Protein 8WHL (pdb70)

Nearest PDB structures (foldseek):
  8whl-assembly2_C  TM=1.005E+00  e=1.549E-28  Homo sapiens
  8whi-assembly1_A  TM=9.958E-01  e=2.264E-26  Homo sapiens
  8whk-assembly1_A  TM=9.726E-01  e=1.247E-25  Homo sapiens
  8whh-assembly1_A-2  TM=9.678E-01  e=1.247E-25  Homo sapiens
  8whh-assembly1_D  TM=9.729E-01  e=3.503E-25  Homo sapiens

Foldseek 3Di:
DVVVLVVVLLVVLVPAQPPVVVNLVSLVVLLVCLVDPVVVCCVPCVVVLVVSLLVNCPGPDLVSNLSSLVSLLSCCQSVLVVCQVPLLVVLVSLLVQCPDPDCSSNVSSLSSLVSSLVSHQLLVLQVSLLVCLQDPDPPSVVSSLLSNLSSLLPDALVSVVVCCVRNLVSLQVQCPDPDVSSVVSSLSSVLSNCVHNPPVCVVSCPPPDPVSVVVSVVVNVVVVVD/DCVVVVVVLLVQLVPALPPVVSNLVSLVVLLVCLVDPNVVCCVPCVVVLVVSLLVNCPGPDLVSNLSSLQSLLSNCQSPQVVCQVPLLVQLVSLLVQCPDPDVSNNVSSLSSLQSNLVRHDLLVNQVNLLVCLQDPDPPSVLSSLLSNLSSLLVDALVSCVVCVVSRLVSLVVQCPDPDPSSVVSSLSSVLSVCVHNPCVCVVSCPVPDPVSVVVSVVVNVVVVVD/DVVVVVVVVVVVVVVVVVVVVVVVVVVVVVVVVVVVVVVVVVVVVVVVVVVVVVD/DVVVVVVVVVVVVVVVVVVVVVVVVVVVVVVVVVVVVVVVVVVVVVVVVVVVVVD/DVLVVVLLVVLVPAQDDVPVNLVSLVVLLVVLVPVCCVPCVVVLVVSLLVQCPGPDPVSNLSSLVSLLSCCQSVQVVCLVPLLVVLVSLLVQCPPPDPSSVVSSLSSLQSNLVRHQLLVNLVSLLVCLQDPDPPSVLSSLLSNLSSLLVDALVSCVVCCVSNLVSLQVQCPDPDVSSVVSSLSSVLSVCVHNPPVCVVSCPVPDPVSVVVSVVVNVVVVD/DVVVVVVVVVVVVVVVVVVVVVVVVVVVVVVVVVVVVVVVVVVVVVVVVVVD/DPPLVVLVVVLLVQLVPAQDDVVSNLVSLVVLLVCLVVLDVVNCVPCVVVVVVSLLVQCVGPDLVSNLSSLQSLLSCCQSVLVVCAVPLLVVLVSLLVQCPDPDPSSNVSSLSSLVSSLVSYDLLVLQVSLLVCLQDPDPPSVLSSLLSNLSSLLPDALVSNVVCCVRRLVSLVVQCPDPDPSSNVSSLSSVLSNCVHNPCVCVVSCPVPDPVSVVVSVVVNVVVVVD/DVVVVVVVVVVVVVVVVVVVVVVVVVVVVVVVVVVVPVVVVVVVVVVVVVVD

Sequence (1114 aa):
DHSDLVAELLKELSNHNERVEERKIALYELMKLTQEESFSVWDEHFKTILLLLLETLGDKEPTIRALALKVLREILRHQPARFKNYAELTVMKTLEAHKDPHKEVVRSAEEAASVLATSISPEQCIKVLCPIIQTADYPINLAAIKMQTKVIERVSKETLNLLLPEIMPGLIQGYDNSESSVRKACVFCLVAVHAVIGDELKPHLSQLTGSKMKLLNLYIKRAQTGDHSDLVAELLKELSNHNERVEERKIALYELMKLTQEESFSVWDEHFKTILLLLLETLGDKEPTIRALALKVLREILRHQPARFKNYAELTVMKTLEAHKDPHKEVVRSAEEAASVLATSISPEQCIKVLCPIIQTADYPINLAAIKMQTKVIERVSKETLNLLLPEIMPGLIQGYDNSESSVRKACVFCLVAVHAVIGDELKPHLSQLTGSKMKLLNLYIKRAQTGENIESELNSLRADYDNLVLDYEQLRTEKEEMELKLKEKNDLDEFEALERKTKKDQENIESELNSLRADYDNLVLDYEQLRTEKEEMELKLKEKNDLDEFEALERKTKKDQSDLVAELLKELSNHNERVEERKIALYELMKLTQESVWDEHFKTILLLLLETLGDKEPTIRALALKVLREILRHQPARFKNYAELTVMKTLEAHKDPHKEVVRSAEEAASVLATSISPEQCIKVLCPIIQTADYPINLAAIKMQTKVIERVSKETLNLLLPEIMPGLIQGYDNSESSVRKACVFCLVAVHAVIGDELKPHLSQLTGSKMKLLNLYIKRAQTIESELNSLRADYDNLVLDYEQLRTEKEEMELKLKEKNDLDEFEALERKTKKDSLDHSDLVAELLKELSNHNERVEERKIALYELMKLTQEESFSVWDEHFKTILLLLLETLGDKEPTIRALALKVLREILRHQPARFKNYAELTVMKTLEAHKDPHKEVVRSAEEAASVLATSISPEQCIKVLCPIIQTADYPINLAAIKMQTKVIERVSKETLNLLLPEIMPGLIQGYDNSESSVRKACVFCLVAVHAVIGDELKPHLSQLTGSKMKLLNLYIKRAQTGIESELNSLRADYDNLVLDYEQLRTEKEEMELKLKEKNDLDEFEALERKTKKD

Radius of gyration: 40.14 Å; Cα contacts (8 Å, |Δi|>4): 1129; chains: 8; bounding box: 114×118×101 Å

B-factor: mean 120.51, std 37.4, range [40.46, 285.84]

Solvent-accessible surface area: 55572 Å² total; per-residue (Å²): 139,83,52,92,72,2,51,96,8,42,134,23,5,56,56,47,90,54,122,50,109,71,3,46,118,7,0,112,43,5,50,112,8,1,100,92,111,1,111,73,2,2,91,132,40,13,60,64,5,0,25,23,3,5,70,1,20,57,6,161,54,29,62,2,25,3,6,0,1,81,0,0,39,10,1,0,123,68,24,51,97,56,1,152,86,32,3,19,11,0,0,19,28,0,1,42,12,19,100,31,124,76,143,101,2,30,111,5,0,94,72,0,12,73,20,0,1,80,17,4,51,20,81,58,0,0,65,12,0,7,1,3,11,12,22,25,107,71,33,23,10,14,12,0,2,109,6,1,17,117,0,0,103,118,11,56,86,115,39,0,50,127,15,1,61,11,3,10,49,3,0,20,87,6,0,103,41,109,38,20,24,1,36,25,10,0,0,75,0,0,20,12,0,36,81,45,4,28,129,91,2,161,95,60,12,91,117,19,76,43,22,33,56,70,1,0,73,58,12,20,124,100,59,130,99,108,126,72,57,84,83,7,52,98,23,78,133,27,8,52,53,46,69,120,111,34,110,72,0,54,122,5,0,44,63,4,60,114,16,1,78,97,156,4,96,73,3,4,84,131,39,12,56,55,13,1,28,21,2,5,76,1,18,53,5,158,54,36,73,0,22,8,34,0,0,75,0,0,44,15,1,0,118,58,28,41,94,59,1,46,105,30,2,17,12,1,0,23,23,0,2,48,14,23,105,34,122,74,135,86,1,31,119,2,0,86,58,0,9,55,30,0,0,68,23,2,35,32,92,50,0,0,60,8,0,5,1,2,9,16,15,26,110,95,44,31,10,22,14,0,0,87,6,2,18,94,0,0,103,90,17,59,91,115,42,0,45,129,20,0,54,11,2,12,42,3,0,20,92,5,0,102,40,113,74,16,11,1,37,8,4,0,0,78,0,0,21,12,0,32,80,45,6,29,125,78,4,157,96,59,12,98,113,21,72,34,23,37,58,74,1,0,70,68,6,9,125,104,53,122,105,99,188,124,90,109,56,40,25,107,59,32,39,61,71,58,95,91,23,46,59,61,58,109,65,51,102,88,40,10,95,30,38,75,85,42,34,107,96,32,86,60,43,81,66,0,42,45,30,12,69,131,3,124,86,87,125,119,84,79,36,71,46,19,108,65,32,41,60,74,73,62,65,21,49,60,40,57,66,66,24,106,72,27,8,60,30,34,96,117,96,12,136,60,53,55,46,37,66,64,0,61,51,38,35,173,129,12,66,169,100,134,96,117,127,6,47,102,18,37,136,28,4,68,61,45,61,119,106,37,110,77,0,53,124,8,0,114,66,3,45,116,15,2,83,150,129,35,16,109,127,40,13,113,65,4,1,75,21,1,5,97,0,20,55,4,158,49,40,68,0,22,7,9,0,0,79,0,0,60,13,0,0,121,59,36,40,92,86,0,135,124,69,4,103,74,1,0,95,67,0,3,94,11,20,117,30,126,70,107,109,1,33,100,9,0,95,84,0,4,44,24,1,0,72,25,2,57,29,90,60,0,0,94,21,0,9,75,14,11,59,109,27,115,96,49,26,10,22,13,0,1,105,10,1,18,98,0,0,100,83,17,60,91,115,37,0,43,142,9,0,93,77,2,10,62,3,0,25,96,6,2,104,42,113,70,15,15,1,58,20,10,0,0,78,0,0,22,14,0,43,81,50,5,28,123,86,3,161,99,59,15,94,148,21,73,59,51,44,54,84,8,1,80,56,8,18,126,101,70,125,127,130,65,90,98,32,65,62,32,33,52,82,44,81,89,27,56,118,80,73,96,56,33,39,27,27,56,58,35,38,35,123,94,20,145,62,63,73,42,34,72,57,1,55,49,35,25,142,152,12,72,88,133,79,169,81,76,68,74,19,3,53,69,10,39,149,32,5,56,50,56,84,120,113,46,108,68,1,48,120,6,0,117,48,4,44,111,5,0,83,95,99,13,76,74,2,4,105,138,35,13,118,68,5,1,72,26,3,5,95,1,18,52,7,160,59,34,65,0,25,8,11,0,1,82,0,0,39,8,0,0,124,50,25,53,96,73,0,144,119,42,0,101,70,0,0,106,79,0,1,83,13,17,111,31,124,76,138,112,2,26,144,2,0,84,60,0,11,69,22,0,0,85,15,4,54,36,84,52,0,1,109,12,0,9,74,14,8,57,109,27,116,66,34,21,8,19,12,0,1,107,5,1,19,114,0,0,103,112,17,58,89,114,33,0,46,138,10,0,95,74,3,11,63,2,0,17,94,5,1,98,42,106,39,21,20,1,42,31,6,0,0,76,0,0,21,11,0,32,82,46,5,27,113,87,1,154,97,60,13,94,138,17,71,59,46,25,51,101,2,0,76,58,13,19,126,84,63,134,90,100,128,49,94,96,30,106,65,36,104,48,77,42,62,96,32,70,66,49,56,52,52,7,30,85,81,10,108,85,33,71,121,83,38,51,126,36,92,87,51,83,77,0,45,47,30,38,68,139,12,75,85,119

Secondary structure (DSSP, 8-state):
--SHHHHHHHHHHHHT-TTS-HHHHHHHHHHHHHHHHTT-HHHHHHHHHHHHHHHHHHTT-S-HHHHHHHHHHHHHHHHHSGGGGGGGHHHHHHHHHHHTT-SSHHHHHHHHHHHHHHHHHS-HHHHHHHHHHHHHHPPTTHHHHHHHHHHHHHTTS-HHHHHHHHHHHHHHHHHHHT-S-HHHHHHHHHHHHHHHHHHGGGGGGGGGGS-HHHHHHHHHHHHHHHH-/-HHHHHHHHHHHHT-TTS-HHHHHHHHHHHHHHHHTT-HHHHHHHHHHHHHHHHHGGG-S-HHHHHHHHHHHHHHHHHSGGGGGGGHHHHHHHHHHGGG-SSHHHHHHHHHHHHHHHHHS-HHHHHHHHHHHHHHPPTTHHHHHHHHHHHHHTTS-HHHHHHHHHHHHHHHHHHHT-SSHHHHHHHHHHHHHHHHHHGGGGGGGGTTS-HHHHHHHHHHHHHHHH-/-HHHHHHHHHHT-TTS-HHHHHHHHHHHHHHHH---HHHHHHHHHHHHHHHTT-S-HHHHHHHHHHHHHHHHHSGGGGGGGHHHHHHHHHHHTT-S-HHHHHHHHHHHHHHHHHS-HHHHHHHHHHHHHHPPTTHHHHHHHHHHHHHTTS-HHHHHHHHHHHHHHHHHHHT-SSHHHHHHHHHHHHHHHHHHGGGGGGGGGGS-HHHHHHHHHHHHHHH-/--HHHHHHHHHHHTSTTS-HHHHHHHHHHHHHHHHSS-HHHHHHHHHHHHHHHHHHTT-S-HHHHHHHHHHHHHHHHHSGGGGGGGHHHHHHHHHHHTT-S-HHHHHHHHHHHHHHHHHS-HHHHHHHHHHHHHHPPTTHHHHHHHHHHHHHTTS-HHHHHHHHHHHHHHHHHHHT-SSHHHHHHHHHHHHHHHHHHGGGGGGGGTT--HHHHHHHHHHHHHHHH-/-HHHHHHHHHHHHHHHHHHHHHHHHHHHHHHHHHHHHHHHHHHHHHHHHHH-/-HHHHHHHHHHHHHHHHHHHHHHHHHHHHHHHHHHHHHHHHHHHHHHHHHHHHH-/-HHHHHHHHHHHHHHHHHHHHHHHHHHHHHHHHHHHHHHHHHHHHHHHHHH-/-HHHHHHHHHHHHHHHHHHHHHHHHHHHHHHHHHHHHHHHHHHHHHHHHHHHHH-

Structure (mmCIF, N/CA/C/O backbone):
data_8WHL
#
_entry.id   8WHL
#
_cell.length_a   106.221
_cell.length_b   106.221
_cell.length_c   327.051
_cell.angle_alpha   90.00
_cell.angle_beta   90.00
_cell.angle_gamma   120.00
#
_symmetry.space_group_name_H-M   'P 61'
#
loop_
_entity.id
_entity.type
_entity.pdbx_description
1 polymer 'CLIP-associating protein 2'
2 polymer 'Centromere-associated protein E'
3 non-polymer 'ACETATE ION'
4 non-polymer 'MALONIC ACID'
#
loop_
_atom_site.group_PDB
_atom_site.id
_atom_site.type_symbol
_atom_site.label_atom_id
_atom_site.label_alt_id
_atom_site.label_comp_id
_atom_site.label_asym_id
_atom_site.label_entity_id
_atom_site.label_seq_id
_atom_site.pdbx_PDB_ins_code
_atom_site.Cartn_x
_atom_site.Cartn_y
_atom_site.Cartn_z
_atom_site.occupancy
_atom_site.B_iso_or_equiv
_atom_site.auth_seq_id
_atom_site.auth_comp_id
_atom_site.auth_asym_id
_atom_site.auth_atom_id
_atom_site.pdbx_PDB_model_num
ATOM 1 N N . ASP A 1 9 ? -5.285 -14.348 5.996 1.00 189.42 1253 ASP B N 1
ATOM 2 C CA . ASP A 1 9 ? -6.481 -15.173 6.111 1.00 186.65 1253 ASP B CA 1
ATOM 3 C C . ASP A 1 9 ? -7.191 -15.272 4.764 1.00 188.32 1253 ASP B C 1
ATOM 4 O O . ASP A 1 9 ? -8.016 -14.425 4.421 1.00 184.09 1253 ASP B O 1
ATOM 9 N N . HIS A 1 10 ? -6.859 -16.317 4.003 1.00 190.26 1254 HIS B N 1
ATOM 10 C CA . HIS A 1 10 ? -7.521 -16.540 2.723 1.00 195.70 1254 HIS B CA 1
ATOM 11 C C . HIS A 1 10 ? -8.989 -16.903 2.902 1.00 185.25 1254 HIS B C 1
ATOM 12 O O . HIS A 1 10 ? -9.808 -16.614 2.023 1.00 180.82 1254 HIS B O 1
ATOM 19 N N . SER A 1 11 ? -9.338 -17.521 4.033 1.00 184.72 1255 SER B N 1
ATOM 20 C CA . SER A 1 11 ? -10.664 -18.111 4.193 1.00 182.85 1255 SER B CA 1
ATOM 21 C C . SER A 1 11 ? -11.760 -17.052 4.225 1.00 171.79 1255 SER B C 1
ATOM 22 O O . SER A 1 11 ? -12.856 -17.274 3.698 1.00 162.61 1255 SER B O 1
ATOM 25 N N . ASP A 1 12 ? -11.492 -15.899 4.845 1.00 179.42 1256 ASP B N 1
ATOM 26 C CA . ASP A 1 12 ? -12.507 -14.851 4.912 1.00 182.76 1256 ASP B CA 1
ATOM 27 C C . ASP A 1 12 ? -12.853 -14.325 3.525 1.00 173.72 1256 ASP B C 1
ATOM 28 O O . ASP A 1 12 ? -14.020 -14.026 3.241 1.00 164.58 1256 ASP B O 1
ATOM 33 N N . LEU A 1 13 ? -11.853 -14.190 2.651 1.00 176.05 1257 LEU B N 1
ATOM 34 C CA . LEU A 1 13 ? -12.127 -13.787 1.275 1.00 168.89 1257 LEU B CA 1
ATOM 35 C C . LEU A 1 13 ? -12.950 -14.846 0.551 1.00 159.89 1257 LEU B C 1
ATOM 36 O O . LEU A 1 13 ? -13.858 -14.517 -0.222 1.00 153.28 1257 LEU B O 1
ATOM 41 N N . VAL A 1 14 ? -12.637 -16.125 0.783 1.00 154.85 1258 VAL B N 1
ATOM 42 C CA . VAL A 1 14 ? -13.368 -17.212 0.137 1.00 151.98 1258 VAL B CA 1
ATOM 43 C C . VAL A 1 14 ? -14.839 -17.167 0.526 1.00 143.30 1258 VAL B C 1
ATOM 44 O O . VAL A 1 14 ? -15.724 -17.410 -0.304 1.00 133.99 1258 VAL B O 1
ATOM 48 N N . ALA A 1 15 ? -15.123 -16.862 1.796 1.00 155.48 1259 ALA B N 1
ATOM 49 C CA . ALA A 1 15 ? -16.508 -16.761 2.244 1.00 134.14 1259 ALA B CA 1
ATOM 50 C C . ALA A 1 15 ? -17.268 -15.724 1.429 1.00 134.27 1259 ALA B C 1
ATOM 51 O O . ALA A 1 15 ? -18.436 -15.931 1.079 1.00 124.43 1259 ALA B O 1
ATOM 53 N N . GLU A 1 16 ? -16.619 -14.599 1.117 1.00 133.95 1260 GLU B N 1
ATOM 54 C CA . GLU A 1 16 ? -17.237 -13.606 0.247 1.00 131.63 1260 GLU B CA 1
ATOM 55 C C . GLU A 1 16 ? -17.426 -14.154 -1.162 1.00 133.47 1260 GLU B C 1
ATOM 56 O O . GLU A 1 16 ? -18.452 -13.896 -1.802 1.00 126.39 1260 GLU B O 1
ATOM 62 N N . LEU A 1 17 ? -16.447 -14.914 -1.661 1.00 138.68 1261 LEU B N 1
ATOM 63 C CA . LEU A 1 17 ? -16.586 -15.536 -2.974 1.00 129.86 1261 LEU B CA 1
ATOM 64 C C . LEU A 1 17 ? -17.692 -16.583 -2.982 1.00 127.54 1261 LEU B C 1
ATOM 65 O O . LEU A 1 17 ? -18.502 -16.631 -3.915 1.00 122.94 1261 LEU B O 1
ATOM 70 N N . LEU A 1 18 ? -17.744 -17.430 -1.951 1.00 132.70 1262 LEU B N 1
ATOM 71 C CA . LEU A 1 18 ? -18.808 -18.425 -1.865 1.00 121.90 1262 LEU B CA 1
ATOM 72 C C . LEU A 1 18 ? -20.173 -17.778 -1.670 1.00 124.54 1262 LEU B C 1
ATOM 73 O O . LEU A 1 18 ? -21.185 -18.326 -2.122 1.00 121.10 1262 LEU B O 1
ATOM 78 N N . LYS A 1 19 ? -20.225 -16.622 -1.004 1.00 125.51 1263 LYS B N 1
ATOM 79 C CA . LYS A 1 19 ? -21.499 -15.937 -0.819 1.00 115.79 1263 LYS B CA 1
ATOM 80 C C . LYS A 1 19 ? -21.990 -15.324 -2.123 1.00 128.01 1263 LYS B C 1
ATOM 81 O O . LYS A 1 19 ? -23.176 -15.428 -2.458 1.00 136.71 1263 LYS B O 1
ATOM 87 N N . GLU A 1 20 ? -21.091 -14.685 -2.874 1.00 124.26 1264 GLU B N 1
ATOM 88 C CA . GLU A 1 20 ? -21.488 -14.036 -4.119 1.00 131.33 1264 GLU B CA 1
ATOM 89 C C . GLU A 1 20 ? -21.808 -15.060 -5.202 1.00 123.70 1264 GLU B C 1
ATOM 90 O O . GLU A 1 20 ? -22.834 -14.956 -5.884 1.00 128.74 1264 GLU B O 1
ATOM 96 N N . LEU A 1 21 ? -20.941 -16.059 -5.375 1.00 129.06 1265 LEU B N 1
ATOM 97 C CA . LEU A 1 21 ? -21.111 -17.012 -6.465 1.00 130.43 1265 LEU B CA 1
ATOM 98 C C . LEU A 1 21 ? -22.287 -17.957 -6.263 1.00 132.20 1265 LEU B C 1
ATOM 99 O O . LEU A 1 21 ? -22.663 -18.656 -7.211 1.00 128.42 1265 LEU B O 1
ATOM 104 N N . SER A 1 22 ? -22.868 -18.007 -5.064 1.00 126.34 1266 SER B N 1
ATOM 105 C CA . SER A 1 22 ? -24.101 -18.755 -4.856 1.00 132.00 1266 SER B CA 1
ATOM 106 C C . SER A 1 22 ? -25.332 -18.017 -5.370 1.00 128.86 1266 SER B C 1
ATOM 107 O O . SER A 1 22 ? -26.421 -18.602 -5.389 1.00 123.10 1266 SER B O 1
ATOM 110 N N . ASN A 1 23 ? -25.186 -16.757 -5.784 1.00 147.69 1267 ASN B N 1
ATOM 111 C CA . ASN A 1 23 ? -26.293 -15.967 -6.327 1.00 144.80 1267 ASN B CA 1
ATOM 112 C C . ASN A 1 23 ? -26.391 -16.211 -7.830 1.00 140.54 1267 ASN B C 1
ATOM 113 O O . ASN A 1 23 ? -25.926 -15.427 -8.658 1.00 148.66 1267 ASN B O 1
ATOM 118 N N . HIS A 1 24 ? -27.013 -17.331 -8.182 1.00 122.62 1268 HIS B N 1
ATOM 119 C CA . HIS A 1 24 ? -27.132 -17.725 -9.578 1.00 128.39 1268 HIS B CA 1
ATOM 120 C C . HIS A 1 24 ? -28.238 -16.936 -10.267 1.00 142.01 1268 HIS B C 1
ATOM 121 O O . HIS A 1 24 ? -29.301 -16.694 -9.689 1.00 152.67 1268 HIS B O 1
ATOM 128 N N . ASN A 1 25 ? -27.964 -16.515 -11.504 1.00 144.06 1269 ASN B N 1
ATOM 129 C CA . ASN A 1 25 ? -28.851 -15.753 -12.382 1.00 141.39 1269 ASN B CA 1
ATOM 130 C C . ASN A 1 25 ? -29.054 -14.308 -11.940 1.00 153.51 1269 ASN B C 1
ATOM 131 O O . ASN A 1 25 ? -29.783 -13.571 -12.615 1.00 141.24 1269 ASN B O 1
ATOM 136 N N . GLU A 1 26 ? -28.444 -13.873 -10.840 1.00 180.33 1270 GLU B N 1
ATOM 137 C CA . GLU A 1 26 ? -28.554 -12.495 -10.389 1.00 183.04 1270 GLU B CA 1
ATOM 138 C C . GLU A 1 26 ? -27.170 -11.971 -10.036 1.00 181.11 1270 GLU B C 1
ATOM 139 O O . GLU A 1 26 ? -26.237 -12.741 -9.791 1.00 179.88 1270 GLU B O 1
ATOM 141 N N . ARG A 1 27 ? -27.049 -10.641 -10.012 1.00 182.94 1271 ARG B N 1
ATOM 142 C CA . ARG A 1 27 ? -25.787 -9.956 -9.733 1.00 178.43 1271 ARG B CA 1
ATOM 143 C C . ARG A 1 27 ? -24.702 -10.432 -10.704 1.00 175.61 1271 ARG B C 1
ATOM 144 O O . ARG A 1 27 ? -23.731 -11.099 -10.337 1.00 173.57 1271 ARG B O 1
ATOM 152 N N . VAL A 1 28 ? -24.905 -10.068 -11.971 1.00 158.08 1272 VAL B N 1
ATOM 153 C CA . VAL A 1 28 ? -24.057 -10.585 -13.040 1.00 148.61 1272 VAL B CA 1
ATOM 154 C C . VAL A 1 28 ? -22.655 -10.002 -12.938 1.00 138.00 1272 VAL B C 1
ATOM 155 O O . VAL A 1 28 ? -21.657 -10.730 -12.997 1.00 142.65 1272 VAL B O 1
ATOM 159 N N . GLU A 1 29 ? -22.556 -8.683 -12.774 1.00 130.49 1273 GLU B N 1
ATOM 160 C CA . GLU A 1 29 ? -21.243 -8.048 -12.752 1.00 139.25 1273 GLU B CA 1
ATOM 161 C C . GLU A 1 29 ? -20.516 -8.340 -11.446 1.00 142.45 1273 GLU B C 1
ATOM 162 O O . GLU A 1 29 ? -19.289 -8.496 -11.433 1.00 135.20 1273 GLU B O 1
ATOM 168 N N . GLU A 1 30 ? -21.254 -8.422 -10.336 1.00 152.68 1274 GLU B N 1
ATOM 169 C CA . GLU A 1 30 ? -20.625 -8.749 -9.062 1.00 148.47 1274 GLU B CA 1
ATOM 170 C C . GLU A 1 30 ? -20.110 -10.182 -9.037 1.00 151.08 1274 GLU B C 1
ATOM 171 O O . GLU A 1 30 ? -19.089 -10.454 -8.394 1.00 157.09 1274 GLU B O 1
ATOM 177 N N . ARG A 1 31 ? -20.786 -11.113 -9.719 1.00 144.62 1275 ARG B N 1
ATOM 178 C CA . ARG A 1 31 ? -20.254 -12.471 -9.764 1.00 138.75 1275 ARG B CA 1
ATOM 179 C C . ARG A 1 31 ? -19.108 -12.595 -10.756 1.00 127.23 1275 ARG B C 1
ATOM 180 O O . ARG A 1 31 ? -18.224 -13.439 -10.568 1.00 119.33 1275 ARG B O 1
ATOM 188 N N . LYS A 1 32 ? -19.110 -11.784 -11.817 1.00 118.66 1276 LYS B N 1
ATOM 189 C CA . LYS A 1 32 ? -17.976 -11.779 -12.734 1.00 122.73 1276 LYS B CA 1
ATOM 190 C C . LYS A 1 32 ? -16.704 -11.350 -12.015 1.00 128.35 1276 LYS B C 1
ATOM 191 O O . LYS A 1 32 ? -15.625 -11.903 -12.260 1.00 126.69 1276 LYS B O 1
ATOM 197 N N . ILE A 1 33 ? -16.812 -10.359 -11.127 1.00 123.30 1277 ILE B N 1
ATOM 198 C CA . ILE A 1 33 ? -15.673 -9.973 -10.300 1.00 122.81 1277 ILE B CA 1
ATOM 199 C C . ILE A 1 33 ? -15.285 -11.119 -9.372 1.00 129.10 1277 ILE B C 1
ATOM 200 O O . ILE A 1 33 ? -14.102 -11.438 -9.208 1.00 138.45 1277 ILE B O 1
ATOM 205 N N . ALA A 1 34 ? -16.283 -11.749 -8.744 1.00 134.99 1278 ALA B N 1
ATOM 206 C CA . ALA A 1 34 ? -16.011 -12.851 -7.826 1.00 124.54 1278 ALA B CA 1
ATOM 207 C C . ALA A 1 34 ? -15.352 -14.024 -8.542 1.00 127.86 1278 ALA B C 1
ATOM 208 O O . ALA A 1 34 ? -14.426 -14.645 -8.006 1.00 129.91 1278 ALA B O 1
ATOM 210 N N . LEU A 1 35 ? -15.821 -14.350 -9.751 1.00 128.77 1279 LEU B N 1
ATOM 211 C CA . LEU A 1 35 ? -15.215 -15.449 -10.499 1.00 127.72 1279 LEU B CA 1
ATOM 212 C C . LEU A 1 35 ? -13.788 -15.108 -10.906 1.00 135.41 1279 LEU B C 1
ATOM 213 O O . LEU A 1 35 ? -12.898 -15.964 -10.853 1.00 141.96 1279 LEU B O 1
ATOM 218 N N . TYR A 1 36 ? -13.556 -13.860 -11.321 1.00 129.74 1280 TYR B N 1
ATOM 219 C CA . TYR A 1 36 ? -12.203 -13.421 -11.645 1.00 127.64 1280 TYR B CA 1
ATOM 220 C C . TYR A 1 36 ? -11.310 -13.432 -10.411 1.00 119.23 1280 TYR B C 1
ATOM 221 O O . TYR A 1 36 ? -10.114 -13.735 -10.503 1.00 116.35 1280 TYR B O 1
ATOM 230 N N . GLU A 1 37 ? -11.873 -13.103 -9.246 1.00 154.69 1281 GLU B N 1
ATOM 231 C CA . GLU A 1 37 ? -11.104 -13.167 -8.007 1.00 154.57 1281 GLU B CA 1
ATOM 232 C C . GLU A 1 37 ? -10.692 -14.599 -7.694 1.00 154.43 1281 GLU B C 1
ATOM 233 O O . GLU A 1 37 ? -9.563 -14.847 -7.254 1.00 155.41 1281 GLU B O 1
ATOM 239 N N . LEU A 1 38 ? -11.601 -15.553 -7.908 1.00 136.54 1282 LEU B N 1
ATOM 240 C CA . LEU A 1 38 ? -11.274 -16.958 -7.687 1.00 131.71 1282 LEU B CA 1
ATOM 241 C C . LEU A 1 38 ? -10.139 -17.411 -8.599 1.00 131.08 1282 LEU B C 1
ATOM 242 O O . LEU A 1 38 ? -9.305 -18.234 -8.203 1.00 134.01 1282 LEU B O 1
ATOM 247 N N . MET A 1 39 ? -10.089 -16.881 -9.825 1.00 123.46 1283 MET B N 1
ATOM 248 C CA . MET A 1 39 ? -9.038 -17.276 -10.759 1.00 125.63 1283 MET B CA 1
ATOM 249 C C . MET A 1 39 ? -7.665 -16.798 -10.299 1.00 126.23 1283 MET B C 1
ATOM 250 O O . MET A 1 39 ? -6.666 -17.500 -10.490 1.00 124.85 1283 MET B O 1
ATOM 255 N N . LYS A 1 40 ? -7.588 -15.603 -9.704 1.00 135.20 1284 LYS B N 1
ATOM 256 C CA . LYS A 1 40 ? -6.305 -15.124 -9.195 1.00 129.33 1284 LYS B CA 1
ATOM 257 C C . LYS A 1 40 ? -5.787 -16.020 -8.079 1.00 128.69 1284 LYS B C 1
ATOM 258 O O . LYS A 1 40 ? -4.586 -16.305 -8.009 1.00 131.07 1284 LYS B O 1
ATOM 264 N N . LEU A 1 41 ? -6.679 -16.460 -7.185 1.00 125.47 1285 LEU B N 1
ATOM 265 C CA . LEU A 1 41 ? -6.274 -17.382 -6.130 1.00 137.38 1285 LEU B CA 1
ATOM 266 C C . LEU A 1 41 ? -5.711 -18.669 -6.713 1.00 142.67 1285 LEU B C 1
ATOM 267 O O . LEU A 1 41 ? -4.836 -19.298 -6.105 1.00 141.23 1285 LEU B O 1
ATOM 272 N N . THR A 1 42 ? -6.199 -19.073 -7.890 1.00 140.20 1286 THR B N 1
ATOM 273 C CA . THR A 1 42 ? -5.686 -20.277 -8.530 1.00 130.34 1286 THR B CA 1
ATOM 274 C C . THR A 1 42 ? -4.235 -20.096 -8.966 1.00 124.83 1286 THR B C 1
ATOM 275 O O . THR A 1 42 ? -3.427 -21.020 -8.826 1.00 125.25 1286 THR B O 1
ATOM 279 N N . GLN A 1 43 ? -3.874 -18.913 -9.486 1.00 132.11 1287 GLN B N 1
ATOM 280 C CA . GLN A 1 43 ? -2.488 -18.702 -9.897 1.00 136.29 1287 GLN B CA 1
ATOM 281 C C . GLN A 1 43 ? -1.556 -18.593 -8.698 1.00 145.07 1287 GLN B C 1
ATOM 282 O O . GLN A 1 43 ? -0.357 -18.857 -8.826 1.00 148.78 1287 GLN B O 1
ATOM 288 N N . GLU A 1 44 ? -2.078 -18.205 -7.537 1.00 147.09 1288 GLU B N 1
ATOM 289 C CA . GLU A 1 44 ? -1.227 -17.950 -6.386 1.00 157.99 1288 GLU B CA 1
ATOM 290 C C . GLU A 1 44 ? -0.901 -19.250 -5.653 1.00 168.10 1288 GLU B C 1
ATOM 291 O O . GLU A 1 44 ? -1.495 -20.304 -5.897 1.00 156.52 1288 GLU B O 1
ATOM 297 N N . GLU A 1 45 ? 0.059 -19.164 -4.732 1.00 217.52 1289 GLU B N 1
ATOM 298 C CA . GLU A 1 45 ? 0.402 -20.295 -3.879 1.00 216.99 1289 GLU B CA 1
ATOM 299 C C . GLU A 1 45 ? -0.577 -20.384 -2.717 1.00 220.07 1289 GLU B C 1
ATOM 300 O O . GLU A 1 45 ? -0.174 -20.437 -1.551 1.00 219.56 1289 GLU B O 1
ATOM 302 N N . SER A 1 46 ? -1.867 -20.392 -3.036 1.00 180.48 1290 SER B N 1
ATOM 303 C CA . SER A 1 46 ? -2.937 -20.449 -2.043 1.00 163.91 1290 SER B CA 1
ATOM 304 C C . SER A 1 46 ? -3.392 -21.885 -1.802 1.00 144.91 1290 SER B C 1
ATOM 305 O O . SER A 1 46 ? -4.583 -22.195 -1.819 1.00 151.90 1290 SER B O 1
ATOM 308 N N . PHE A 1 47 ? -2.425 -22.776 -1.570 1.00 138.72 1291 PHE B N 1
ATOM 309 C CA . PHE A 1 47 ? -2.743 -24.179 -1.338 1.00 141.81 1291 PHE B CA 1
ATOM 310 C C . PHE A 1 47 ? -3.476 -24.394 -0.022 1.00 134.89 1291 PHE B C 1
ATOM 311 O O . PHE A 1 47 ? -4.128 -25.430 0.148 1.00 131.58 1291 PHE B O 1
ATOM 319 N N . SER A 1 48 ? -3.382 -23.445 0.912 1.00 136.29 1292 SER B N 1
ATOM 320 C CA . SER A 1 48 ? -4.175 -23.528 2.134 1.00 135.62 1292 SER B CA 1
ATOM 321 C C . SER A 1 48 ? -5.666 -23.466 1.832 1.00 132.21 1292 SER B C 1
ATOM 322 O O . SER A 1 48 ? -6.471 -24.075 2.545 1.00 136.24 1292 SER B O 1
ATOM 325 N N . VAL A 1 49 ? -6.050 -22.726 0.789 1.00 129.36 1293 VAL B N 1
ATOM 326 C CA . VAL A 1 49 ? -7.453 -22.641 0.395 1.00 127.24 1293 VAL B CA 1
ATOM 327 C C . VAL A 1 49 ? -7.980 -24.003 -0.036 1.00 125.69 1293 VAL B C 1
ATOM 328 O O . VAL A 1 49 ? -9.079 -24.413 0.355 1.00 128.02 1293 VAL B O 1
ATOM 332 N N . TRP A 1 50 ? -7.202 -24.728 -0.840 1.00 121.55 1294 TRP B N 1
ATOM 333 C CA . TRP A 1 50 ? -7.712 -25.912 -1.518 1.00 116.83 1294 TRP B CA 1
ATOM 334 C C . TRP A 1 50 ? -7.765 -27.139 -0.621 1.00 120.01 1294 TRP B C 1
ATOM 335 O O . TRP A 1 50 ? -8.538 -28.060 -0.905 1.00 122.36 1294 TRP B O 1
ATOM 346 N N . ASP A 1 51 ? -6.969 -27.176 0.448 1.00 117.12 1295 ASP B N 1
ATOM 347 C CA . ASP A 1 51 ? -7.020 -28.310 1.362 1.00 112.42 1295 ASP B CA 1
ATOM 348 C C . ASP A 1 51 ? -8.362 -28.410 2.072 1.00 114.91 1295 ASP B C 1
ATOM 349 O O . ASP A 1 51 ? -8.751 -29.507 2.488 1.00 107.73 1295 ASP B O 1
ATOM 354 N N . GLU A 1 52 ? -9.077 -27.293 2.211 1.00 119.80 1296 GLU B N 1
ATOM 355 C CA . GLU A 1 52 ? -10.316 -27.241 2.968 1.00 117.72 1296 GLU B CA 1
ATOM 356 C C . GLU A 1 52 ? -11.529 -26.830 2.147 1.00 116.08 1296 GLU B C 1
ATOM 357 O O . GLU A 1 52 ? -12.656 -27.084 2.586 1.00 125.75 1296 GLU B O 1
ATOM 363 N N . HIS A 1 53 ? -11.342 -26.196 0.984 1.00 112.60 1297 HIS B N 1
ATOM 364 C CA . HIS A 1 53 ? -12.455 -25.588 0.263 1.00 110.46 1297 HIS B CA 1
ATOM 365 C C . HIS A 1 53 ? -12.502 -25.991 -1.209 1.00 101.01 1297 HIS B C 1
ATOM 366 O O . HIS A 1 53 ? -13.146 -25.305 -2.008 1.00 97.29 1297 HIS B O 1
ATOM 373 N N . PHE A 1 54 ? -11.834 -27.081 -1.592 1.00 98.16 1298 PHE B N 1
ATOM 374 C CA . PHE A 1 54 ? -11.851 -27.504 -2.990 1.00 95.21 1298 PHE B CA 1
ATOM 375 C C . PHE A 1 54 ? -13.236 -27.976 -3.420 1.00 96.38 1298 PHE B C 1
ATOM 376 O O . PHE A 1 54 ? -13.800 -27.475 -4.400 1.00 89.50 1298 PHE B O 1
ATOM 384 N N . LYS A 1 55 ? -13.788 -28.961 -2.704 1.00 102.96 1299 LYS B N 1
ATOM 385 C CA . LYS A 1 55 ? -15.090 -29.522 -3.057 1.00 93.28 1299 LYS B CA 1
ATOM 386 C C . LYS A 1 55 ? -16.163 -28.446 -3.158 1.00 95.49 1299 LYS B C 1
ATOM 387 O O . LYS A 1 55 ? -16.965 -28.446 -4.099 1.00 96.59 1299 LYS B O 1
ATOM 393 N N . THR A 1 56 ? -16.199 -27.525 -2.192 1.00 88.38 1300 THR B N 1
ATOM 394 C CA . THR A 1 56 ? -17.182 -26.445 -2.236 1.00 101.05 1300 THR B CA 1
ATOM 395 C C . THR A 1 56 ? -17.035 -25.613 -3.506 1.00 89.62 1300 THR B C 1
ATOM 396 O O . THR A 1 56 ? -18.034 -25.263 -4.147 1.00 95.21 1300 THR B O 1
ATOM 400 N N . ILE A 1 57 ? -15.797 -25.294 -3.890 1.00 89.70 1301 ILE B N 1
ATOM 401 C CA . ILE A 1 57 ? -15.572 -24.474 -5.077 1.00 89.64 1301 ILE B CA 1
ATOM 402 C C . ILE A 1 57 ? -15.930 -25.240 -6.347 1.00 85.64 1301 ILE B C 1
ATOM 403 O O . ILE A 1 57 ? -16.562 -24.691 -7.257 1.00 86.62 1301 ILE B O 1
ATOM 408 N N . LEU A 1 58 ? -15.535 -26.513 -6.435 1.00 76.73 1302 LEU B N 1
ATOM 409 C CA . LEU A 1 58 ? -15.820 -27.296 -7.635 1.00 76.84 1302 LEU B CA 1
ATOM 410 C C . LEU A 1 58 ? -17.321 -27.422 -7.872 1.00 83.80 1302 LEU B C 1
ATOM 411 O O . LEU A 1 58 ? -17.807 -27.197 -8.987 1.00 71.88 1302 LEU B O 1
ATOM 416 N N . LEU A 1 59 ? -18.073 -27.789 -6.832 1.00 82.56 1303 LEU B N 1
ATOM 417 C CA . LEU A 1 59 ? -19.514 -27.962 -6.984 1.00 76.67 1303 LEU B CA 1
ATOM 418 C C . LEU A 1 59 ? -20.206 -26.640 -7.302 1.00 91.78 1303 LEU B C 1
ATOM 419 O O . LEU A 1 59 ? -21.139 -26.602 -8.113 1.00 97.10 1303 LEU B O 1
ATOM 424 N N . LEU A 1 60 ? -19.766 -25.546 -6.676 1.00 88.63 1304 LEU B N 1
ATOM 425 C CA . LEU A 1 60 ? -20.341 -24.243 -6.991 1.00 89.40 1304 LEU B CA 1
ATOM 426 C C . LEU A 1 60 ? -19.945 -23.781 -8.387 1.00 90.30 1304 LEU B C 1
ATOM 427 O O . LEU A 1 60 ? -20.719 -23.083 -9.051 1.00 100.68 1304 LEU B O 1
ATOM 432 N N . LEU A 1 61 ? -18.749 -24.156 -8.846 1.00 91.22 1305 LEU B N 1
ATOM 433 C CA . LEU A 1 61 ? -18.338 -23.815 -10.202 1.00 73.99 1305 LEU B CA 1
ATOM 434 C C . LEU A 1 61 ? -19.041 -24.688 -11.234 1.00 89.50 1305 LEU B C 1
ATOM 435 O O . LEU A 1 61 ? -19.247 -24.256 -12.374 1.00 90.87 1305 LEU B O 1
ATOM 440 N N . LEU A 1 62 ? -19.410 -25.916 -10.858 1.00 90.54 1306 LEU B N 1
ATOM 441 C CA . LEU A 1 62 ? -20.117 -26.799 -11.780 1.00 87.01 1306 LEU B CA 1
ATOM 442 C C . LEU A 1 62 ? -21.602 -26.462 -11.855 1.00 89.27 1306 LEU B C 1
ATOM 443 O O . LEU A 1 62 ? -22.204 -26.543 -12.931 1.00 89.69 1306 LEU B O 1
ATOM 448 N N . GLU A 1 63 ? -22.210 -26.093 -10.723 1.00 90.56 1307 GLU B N 1
ATOM 449 C CA . GLU A 1 63 ? -23.592 -25.621 -10.744 1.00 98.12 1307 GLU B CA 1
ATOM 450 C C . GLU A 1 63 ? -23.729 -24.347 -11.568 1.00 103.50 1307 GLU B C 1
ATOM 451 O O . GLU A 1 63 ? -24.757 -24.134 -12.222 1.00 106.07 1307 GLU B O 1
ATOM 457 N N . THR A 1 64 ? -22.702 -23.494 -11.548 1.00 106.32 1308 THR B N 1
ATOM 458 C CA . THR A 1 64 ? -22.716 -22.259 -12.323 1.00 85.10 1308 THR B CA 1
ATOM 459 C C . THR A 1 64 ? -22.783 -22.525 -13.824 1.00 109.93 1308 THR B C 1
ATOM 460 O O . THR A 1 64 ? -23.256 -21.667 -14.576 1.00 127.56 1308 THR B O 1
ATOM 464 N N . LEU A 1 65 ? -22.342 -23.703 -14.275 1.00 112.65 1309 LEU B N 1
ATOM 465 C CA . LEU A 1 65 ? -22.413 -24.044 -15.692 1.00 107.81 1309 LEU B CA 1
ATOM 466 C C . LEU A 1 65 ? -23.842 -24.123 -16.213 1.00 120.83 1309 LEU B C 1
ATOM 467 O O . LEU A 1 65 ? -24.033 -24.208 -17.431 1.00 122.28 1309 LEU B O 1
ATOM 472 N N . GLY A 1 66 ? -24.842 -24.111 -15.333 1.00 174.79 1310 GLY B N 1
ATOM 473 C CA . GLY A 1 66 ? -26.232 -24.118 -15.747 1.00 181.67 1310 GLY B CA 1
ATOM 474 C C . GLY A 1 66 ? -26.870 -22.746 -15.661 1.00 190.68 1310 GLY B C 1
ATOM 475 O O . GLY A 1 66 ? -28.096 -22.623 -15.612 1.00 198.48 1310 GLY B O 1
ATOM 476 N N . ASP A 1 67 ? -26.042 -21.707 -15.642 1.00 140.92 1311 ASP B N 1
ATOM 477 C CA . ASP A 1 67 ? -26.529 -20.341 -15.505 1.00 132.00 1311 ASP B CA 1
ATOM 478 C C . ASP A 1 67 ? -27.192 -19.864 -16.793 1.00 135.45 1311 ASP B C 1
ATOM 479 O O . ASP A 1 67 ? -26.832 -20.280 -17.896 1.00 136.41 1311 ASP B O 1
ATOM 484 N N . LYS A 1 68 ? -28.181 -18.979 -16.644 1.00 136.11 1312 LYS B N 1
ATOM 485 C CA . LYS A 1 68 ? -28.834 -18.407 -17.815 1.00 133.29 1312 LYS B CA 1
ATOM 486 C C . LYS A 1 68 ? -27.923 -17.461 -18.587 1.00 127.75 1312 LYS B C 1
ATOM 487 O O . LYS A 1 68 ? -28.156 -17.234 -19.779 1.00 127.76 1312 LYS B O 1
ATOM 493 N N . GLU A 1 69 ? -26.893 -16.915 -17.944 1.00 129.09 1313 GLU B N 1
ATOM 494 C CA . GLU A 1 69 ? -26.005 -15.960 -18.592 1.00 122.67 1313 GLU B CA 1
ATOM 495 C C . GLU A 1 69 ? -24.908 -16.704 -19.356 1.00 120.96 1313 GLU B C 1
ATOM 496 O O . GLU A 1 69 ? -24.121 -17.418 -18.723 1.00 124.62 1313 GLU B O 1
ATOM 502 N N . PRO A 1 70 ? -24.830 -16.567 -20.678 1.00 122.14 1314 PRO B N 1
ATOM 503 C CA . PRO A 1 70 ? -23.769 -17.282 -21.413 1.00 114.36 1314 PRO B CA 1
ATOM 504 C C . PRO A 1 70 ? -22.370 -16.806 -21.070 1.00 116.83 1314 PRO B C 1
ATOM 505 O O . PRO A 1 70 ? -21.427 -17.604 -21.136 1.00 118.76 1314 PRO B O 1
ATOM 509 N N . THR A 1 71 ? -22.198 -15.536 -20.696 1.00 138.34 1315 THR B N 1
ATOM 510 C CA . THR A 1 71 ? -20.873 -15.062 -20.314 1.00 133.07 1315 THR B CA 1
ATOM 511 C C . THR A 1 71 ? -20.477 -15.554 -18.929 1.00 124.69 1315 THR B C 1
ATOM 512 O O . THR A 1 71 ? -19.285 -15.726 -18.656 1.00 121.28 1315 THR B O 1
ATOM 516 N N . ILE A 1 72 ? -21.453 -15.784 -18.048 1.00 120.84 1316 ILE B N 1
ATOM 517 C CA . ILE A 1 72 ? -21.150 -16.367 -16.745 1.00 103.59 1316 ILE B CA 1
ATOM 518 C C . ILE A 1 72 ? -20.766 -17.832 -16.901 1.00 99.00 1316 ILE B C 1
ATOM 519 O O . ILE A 1 72 ? -19.818 -18.310 -16.266 1.00 106.58 1316 ILE B O 1
ATOM 524 N N . ARG A 1 73 ? -21.492 -18.567 -17.748 1.00 110.78 1317 ARG B N 1
ATOM 525 C CA . ARG A 1 73 ? -21.136 -19.955 -18.026 1.00 108.28 1317 ARG B CA 1
ATOM 526 C C . ARG A 1 73 ? -19.752 -20.045 -18.652 1.00 102.49 1317 ARG B C 1
ATOM 527 O O . ARG A 1 73 ? -18.900 -20.820 -18.201 1.00 92.00 1317 ARG B O 1
ATOM 535 N N . ALA A 1 74 ? -19.516 -19.263 -19.710 1.00 97.06 1318 ALA B N 1
ATOM 536 C CA . ALA A 1 74 ? -18.228 -19.308 -20.392 1.00 88.43 1318 ALA B CA 1
ATOM 537 C C . ALA A 1 74 ? -17.091 -18.910 -19.463 1.00 93.66 1318 ALA B C 1
ATOM 538 O O . ALA A 1 74 ? -15.962 -19.382 -19.629 1.00 105.31 1318 ALA B O 1
ATOM 540 N N . LEU A 1 75 ? -17.369 -18.061 -18.472 1.00 86.35 1319 LEU B N 1
ATOM 541 C CA . LEU A 1 75 ? -16.335 -17.658 -17.527 1.00 93.01 1319 LEU B CA 1
ATOM 542 C C . LEU A 1 75 ? -16.059 -18.753 -16.504 1.00 94.28 1319 LEU B C 1
ATOM 543 O O . LEU A 1 75 ? -14.899 -19.002 -16.158 1.00 99.50 1319 LEU B O 1
ATOM 548 N N . ALA A 1 76 ? -17.112 -19.409 -16.006 1.00 98.99 1320 ALA B N 1
ATOM 549 C CA . ALA A 1 76 ? -16.920 -20.507 -15.064 1.00 90.02 1320 ALA B CA 1
ATOM 550 C C . ALA A 1 76 ? -16.110 -21.636 -15.684 1.00 93.91 1320 ALA B C 1
ATOM 551 O O . ALA A 1 76 ? -15.364 -22.325 -14.979 1.00 95.79 1320 ALA B O 1
ATOM 553 N N . LEU A 1 77 ? -16.242 -21.840 -16.997 1.00 99.88 1321 LEU B N 1
ATOM 554 C CA . LEU A 1 77 ? -15.418 -22.828 -17.683 1.00 99.51 1321 LEU B CA 1
ATOM 555 C C . LEU A 1 77 ? -13.971 -22.366 -17.789 1.00 101.22 1321 LEU B C 1
ATOM 556 O O . LEU A 1 77 ? -13.058 -23.198 -17.851 1.00 99.90 1321 LEU B O 1
ATOM 561 N N . LYS A 1 78 ? -13.745 -21.051 -17.816 1.00 99.22 1322 LYS B N 1
ATOM 562 C CA . LYS A 1 78 ? -12.382 -20.532 -17.853 1.00 93.55 1322 LYS B CA 1
ATOM 563 C C . LYS A 1 78 ? -11.698 -20.690 -16.502 1.00 90.24 1322 LYS B C 1
ATOM 564 O O . LYS A 1 78 ? -10.519 -21.056 -16.436 1.00 94.65 1322 LYS B O 1
ATOM 570 N N . VAL A 1 79 ? -12.424 -20.421 -15.415 1.00 84.83 1323 VAL B N 1
ATOM 571 C CA . VAL A 1 79 ? -11.883 -20.644 -14.078 1.00 93.91 1323 VAL B CA 1
ATOM 572 C C . VAL A 1 79 ? -11.666 -22.131 -13.825 1.00 88.35 1323 VAL B C 1
ATOM 573 O O . VAL A 1 79 ? -10.639 -22.536 -13.268 1.00 95.23 1323 VAL B O 1
ATOM 577 N N . LEU A 1 80 ? -12.633 -22.964 -14.218 1.00 83.64 1324 LEU B N 1
ATOM 578 C CA . LEU A 1 80 ? -12.500 -24.403 -14.015 1.00 87.53 1324 LEU B CA 1
ATOM 579 C C . LEU A 1 80 ? -11.289 -24.963 -14.750 1.00 80.64 1324 LEU B C 1
ATOM 580 O O . LEU A 1 80 ? -10.608 -25.861 -14.241 1.00 93.94 1324 LEU B O 1
ATOM 585 N N . ARG A 1 81 ? -11.004 -24.447 -15.948 1.00 78.92 1325 ARG B N 1
ATOM 586 C CA . ARG A 1 81 ? -9.819 -24.893 -16.672 1.00 75.13 1325 ARG B CA 1
ATOM 587 C C . ARG A 1 81 ? -8.554 -24.637 -15.862 1.00 88.68 1325 ARG B C 1
ATOM 588 O O . ARG A 1 81 ? -7.618 -25.445 -15.886 1.00 92.12 1325 ARG B O 1
ATOM 596 N N . GLU A 1 82 ? -8.516 -23.524 -15.126 1.00 97.83 1326 GLU B N 1
ATOM 597 C CA . GLU A 1 82 ? -7.336 -23.207 -14.330 1.00 101.58 1326 GLU B CA 1
ATOM 598 C C . GLU A 1 82 ? -7.233 -24.114 -13.111 1.00 101.85 1326 GLU B C 1
ATOM 599 O O . GLU A 1 82 ? -6.141 -24.586 -12.774 1.00 102.23 1326 GLU B O 1
ATOM 605 N N . ILE A 1 83 ? -8.357 -24.367 -12.436 1.00 95.59 1327 ILE B N 1
ATOM 606 C CA . ILE A 1 83 ? -8.345 -25.283 -11.299 1.00 81.85 1327 ILE B CA 1
ATOM 607 C C . ILE A 1 83 ? -7.982 -26.691 -11.752 1.00 80.60 1327 ILE B C 1
ATOM 608 O O . ILE A 1 83 ? -7.420 -27.476 -10.979 1.00 88.71 1327 ILE B O 1
ATOM 613 N N . LEU A 1 84 ? -8.277 -27.030 -13.009 1.00 80.84 1328 LEU B N 1
ATOM 614 C CA . LEU A 1 84 ? -7.912 -28.349 -13.517 1.00 86.07 1328 LEU B CA 1
ATOM 615 C C . LEU A 1 84 ? -6.405 -28.480 -13.693 1.00 92.79 1328 LEU B C 1
ATOM 616 O O . LEU A 1 84 ? -5.827 -29.524 -13.370 1.00 89.01 1328 LEU B O 1
ATOM 621 N N . ARG A 1 85 ? -5.753 -27.441 -14.216 1.00 90.31 1329 ARG B N 1
ATOM 622 C CA . ARG A 1 85 ? -4.320 -27.497 -14.479 1.00 96.21 1329 ARG B CA 1
ATOM 623 C C . ARG A 1 85 ? -3.463 -26.964 -13.337 1.00 86.00 1329 ARG B C 1
ATOM 624 O O . ARG A 1 85 ? -2.238 -27.116 -13.386 1.00 86.17 1329 ARG B O 1
ATOM 632 N N . HIS A 1 86 ? -4.061 -26.343 -12.321 1.00 82.95 1330 HIS B N 1
ATOM 633 C CA . HIS A 1 86 ? -3.312 -25.955 -11.133 1.00 84.39 1330 HIS B CA 1
ATOM 634 C C . HIS A 1 86 ? -3.478 -26.930 -9.978 1.00 82.16 1330 HIS B C 1
ATOM 635 O O . HIS A 1 86 ? -2.585 -27.023 -9.130 1.00 96.05 1330 HIS B O 1
ATOM 642 N N . GLN A 1 87 ? -4.593 -27.657 -9.921 1.00 85.00 1331 GLN B N 1
ATOM 643 C CA . GLN A 1 87 ? -4.843 -28.649 -8.873 1.00 89.25 1331 GLN B CA 1
ATOM 644 C C . GLN A 1 87 ? -5.343 -29.952 -9.496 1.00 91.67 1331 GLN B C 1
ATOM 645 O O . GLN A 1 87 ? -6.439 -30.424 -9.185 1.00 92.99 1331 GLN B O 1
ATOM 651 N N . PRO A 1 88 ? -4.551 -30.566 -10.383 1.00 90.60 1332 PRO B N 1
ATOM 652 C CA . PRO A 1 88 ? -5.057 -31.752 -11.096 1.00 71.03 1332 PRO B CA 1
ATOM 653 C C . PRO A 1 88 ? -5.191 -32.983 -10.218 1.00 76.43 1332 PRO B C 1
ATOM 654 O O . PRO A 1 88 ? -6.098 -33.793 -10.446 1.00 88.23 1332 PRO B O 1
ATOM 658 N N . ALA A 1 89 ? -4.316 -33.155 -9.225 1.00 83.00 1333 ALA B N 1
ATOM 659 C CA . ALA A 1 89 ? -4.357 -34.337 -8.371 1.00 77.12 1333 ALA B CA 1
ATOM 660 C C . ALA A 1 89 ? -5.579 -34.382 -7.463 1.00 81.84 1333 ALA B C 1
ATOM 661 O O . ALA A 1 89 ? -5.814 -35.414 -6.825 1.00 102.64 1333 ALA B O 1
ATOM 663 N N . ARG A 1 90 ? -6.356 -33.303 -7.387 1.00 83.76 1334 ARG B N 1
ATOM 664 C CA . ARG A 1 90 ? -7.510 -33.229 -6.502 1.00 84.05 1334 ARG B CA 1
ATOM 665 C C . ARG A 1 90 ? -8.792 -33.768 -7.126 1.00 85.88 1334 ARG B C 1
ATOM 666 O O . ARG A 1 90 ? -9.775 -33.967 -6.404 1.00 72.47 1334 ARG B O 1
ATOM 674 N N . PHE A 1 91 ? -8.807 -34.010 -8.435 1.00 83.10 1335 PHE B N 1
ATOM 675 C CA . PHE A 1 91 ? -10.001 -34.463 -9.139 1.00 77.17 1335 PHE B CA 1
ATOM 676 C C . PHE A 1 91 ? -10.158 -35.979 -9.175 1.00 85.35 1335 PHE B C 1
ATOM 677 O O . PHE A 1 91 ? -10.979 -36.477 -9.953 1.00 83.67 1335 PHE B O 1
ATOM 685 N N . LYS A 1 92 ? -9.389 -36.723 -8.375 1.00 85.40 1336 LYS B N 1
ATOM 686 C CA . LYS A 1 92 ? -9.507 -38.179 -8.385 1.00 80.65 1336 LYS B CA 1
ATOM 687 C C . LYS A 1 92 ? -10.939 -38.617 -8.104 1.00 83.16 1336 LYS B C 1
ATOM 688 O O . LYS A 1 92 ? -11.501 -39.450 -8.824 1.00 82.95 1336 LYS B O 1
ATOM 694 N N . ASN A 1 93 ? -11.547 -38.060 -7.060 1.00 86.96 1337 ASN B N 1
ATOM 695 C CA . ASN A 1 93 ? -12.880 -38.456 -6.631 1.00 87.13 1337 ASN B CA 1
ATOM 696 C C . ASN A 1 93 ? -13.995 -37.721 -7.365 1.00 83.45 1337 ASN B C 1
ATOM 697 O O . ASN A 1 93 ? -15.167 -37.922 -7.035 1.00 86.61 1337 ASN B O 1
ATOM 702 N N . TYR A 1 94 ? -13.669 -36.867 -8.338 1.00 82.78 1338 TYR B N 1
ATOM 703 C CA . TYR A 1 94 ? -14.686 -36.102 -9.051 1.00 76.08 1338 TYR B CA 1
ATOM 704 C C . TYR A 1 94 ? -14.500 -36.171 -10.562 1.00 71.46 1338 TYR B C 1
ATOM 705 O O . TYR A 1 94 ? -14.957 -35.272 -11.276 1.00 80.84 1338 TYR B O 1
ATOM 714 N N . ALA A 1 95 ? -13.843 -37.219 -11.063 1.00 80.88 1339 ALA B N 1
ATOM 715 C CA . ALA A 1 95 ? -13.548 -37.303 -12.490 1.00 78.88 1339 ALA B CA 1
ATOM 716 C C . ALA A 1 95 ? -14.823 -37.360 -13.325 1.00 77.61 1339 ALA B C 1
ATOM 717 O O . ALA A 1 95 ? -15.045 -36.516 -14.200 1.00 72.57 1339 ALA B O 1
ATOM 719 N N . GLU A 1 96 ? -15.684 -38.345 -13.053 1.00 79.22 1340 GLU B N 1
ATOM 720 C CA . GLU A 1 96 ? -16.882 -38.528 -13.869 1.00 78.90 1340 GLU B CA 1
ATOM 721 C C . GLU A 1 96 ? -17.773 -37.291 -13.848 1.00 74.64 1340 GLU B C 1
ATOM 722 O O . GLU A 1 96 ? -18.333 -36.905 -14.881 1.00 78.24 1340 GLU B O 1
ATOM 728 N N . LEU A 1 97 ? -17.925 -36.659 -12.682 1.00 71.79 1341 LEU B N 1
ATOM 729 C CA . LEU A 1 97 ? -18.764 -35.468 -12.601 1.00 70.34 1341 LEU B CA 1
ATOM 730 C C . LEU A 1 97 ? -18.180 -34.325 -13.424 1.00 69.53 1341 LEU B C 1
ATOM 731 O O . LEU A 1 97 ? -18.910 -33.628 -14.138 1.00 71.34 1341 LEU B O 1
ATOM 736 N N . THR A 1 98 ? -16.864 -34.118 -13.342 1.00 63.23 1342 THR B N 1
ATOM 737 C CA . THR A 1 98 ? -16.244 -33.030 -14.092 1.00 66.49 1342 THR B CA 1
ATOM 738 C C . THR A 1 98 ? -16.243 -33.319 -15.589 1.00 68.16 1342 THR B C 1
ATOM 739 O O . THR A 1 98 ? -16.425 -32.407 -16.402 1.00 76.89 1342 THR B O 1
ATOM 743 N N . VAL A 1 99 ? -16.032 -34.580 -15.974 1.00 73.50 1343 VAL B N 1
ATOM 744 C CA . VAL A 1 99 ? -16.044 -34.939 -17.392 1.00 77.28 1343 VAL B CA 1
ATOM 745 C C . VAL A 1 99 ? -17.432 -34.729 -17.985 1.00 66.77 1343 VAL B C 1
ATOM 746 O O . VAL A 1 99 ? -17.593 -34.070 -19.019 1.00 67.12 1343 VAL B O 1
ATOM 750 N N . MET A 1 100 ? -18.458 -35.286 -17.336 1.00 62.74 1344 MET B N 1
ATOM 751 C CA . MET A 1 100 ? -19.801 -35.260 -17.909 1.00 70.23 1344 MET B CA 1
ATOM 752 C C . MET A 1 100 ? -20.373 -33.849 -17.955 1.00 73.58 1344 MET B C 1
ATOM 753 O O . MET A 1 100 ? -21.165 -33.534 -18.850 1.00 80.58 1344 MET B O 1
ATOM 758 N N . LYS A 1 101 ? -19.998 -32.992 -17.003 1.00 74.40 1345 LYS B N 1
ATOM 759 C CA . LYS A 1 101 ? -20.450 -31.605 -17.044 1.00 68.95 1345 LYS B CA 1
ATOM 760 C C . LYS A 1 101 ? -19.714 -30.812 -18.117 1.00 63.07 1345 LYS B C 1
ATOM 761 O O . LYS A 1 101 ? -20.324 -30.003 -18.825 1.00 69.49 1345 LYS B O 1
ATOM 767 N N . THR A 1 102 ? -18.404 -31.033 -18.254 1.00 66.80 1346 THR B N 1
ATOM 768 C CA . THR A 1 102 ? -17.644 -30.349 -19.295 1.00 61.42 1346 THR B CA 1
ATOM 769 C C . THR A 1 102 ? -18.092 -30.770 -20.689 1.00 71.80 1346 THR B C 1
ATOM 770 O O . THR A 1 102 ? -18.100 -29.947 -21.612 1.00 73.53 1346 THR B O 1
ATOM 774 N N . LEU A 1 103 ? -18.484 -32.035 -20.857 1.00 69.79 1347 LEU B N 1
ATOM 775 C CA . LEU A 1 103 ? -18.963 -32.494 -22.156 1.00 71.17 1347 LEU B CA 1
ATOM 776 C C . LEU A 1 103 ? -20.326 -31.903 -22.494 1.00 76.80 1347 LEU B C 1
ATOM 777 O O . LEU A 1 103 ? -20.622 -31.666 -23.670 1.00 75.92 1347 LEU B O 1
ATOM 782 N N . GLU A 1 104 ? -21.167 -31.663 -21.484 1.00 74.03 1348 GLU B N 1
ATOM 783 C CA . GLU A 1 104 ? -22.472 -31.058 -21.727 1.00 66.78 1348 GLU B CA 1
ATOM 784 C C . GLU A 1 104 ? -22.351 -29.613 -22.189 1.00 69.19 1348 GLU B C 1
ATOM 785 O O . GLU A 1 104 ? -23.192 -29.140 -22.963 1.00 74.18 1348 GLU B O 1
ATOM 791 N N . ALA A 1 105 ? -21.324 -28.898 -21.728 1.00 77.14 1349 ALA B N 1
ATOM 792 C CA . ALA A 1 105 ? -21.109 -27.529 -22.179 1.00 76.29 1349 ALA B CA 1
ATOM 793 C C . ALA A 1 105 ? -20.776 -27.460 -23.663 1.00 79.09 1349 ALA B C 1
ATOM 794 O O . ALA A 1 105 ? -20.914 -26.392 -24.270 1.00 69.61 1349 ALA B O 1
ATOM 796 N N . HIS A 1 106 ? -20.339 -28.573 -24.257 1.00 81.42 1350 HIS B N 1
ATOM 797 C CA . HIS A 1 106 ? -20.003 -28.611 -25.675 1.00 77.70 1350 HIS B CA 1
ATOM 798 C C . HIS A 1 106 ? -21.211 -28.429 -26.584 1.00 86.04 1350 HIS B C 1
ATOM 799 O O . HIS A 1 106 ? -21.026 -28.190 -27.782 1.00 96.03 1350 HIS B O 1
ATOM 806 N N . LYS A 1 107 ? -22.433 -28.527 -26.058 1.00 83.56 1351 LYS B N 1
ATOM 807 C CA . LYS A 1 107 ? -23.638 -28.336 -26.857 1.00 73.18 1351 LYS B CA 1
ATOM 808 C C . LYS A 1 107 ? -24.389 -27.070 -26.450 1.00 84.78 1351 LYS B C 1
ATOM 809 O O . LYS A 1 107 ? -25.612 -26.991 -26.592 1.00 107.31 1351 LYS B O 1
ATOM 815 N N . ASP A 1 108 ? -23.667 -26.070 -25.960 1.00 94.53 1352 ASP B N 1
ATOM 816 C CA . ASP A 1 108 ? -24.280 -24.784 -25.682 1.00 107.92 1352 ASP B CA 1
ATOM 817 C C . ASP A 1 108 ? -24.527 -24.027 -26.987 1.00 115.25 1352 ASP B C 1
ATOM 818 O O . ASP A 1 108 ? -23.763 -24.163 -27.947 1.00 107.63 1352 ASP B O 1
ATOM 823 N N . PRO A 1 109 ? -25.599 -23.230 -27.055 1.00 117.32 1353 PRO B N 1
ATOM 824 C CA . PRO A 1 109 ? -25.886 -22.502 -28.302 1.00 112.70 1353 PRO B CA 1
ATOM 825 C C . PRO A 1 109 ? -24.893 -21.394 -28.598 1.00 106.52 1353 PRO B C 1
ATOM 826 O O . PRO A 1 109 ? -24.797 -20.965 -29.755 1.00 107.11 1353 PRO B O 1
ATOM 830 N N . HIS A 1 110 ? -24.151 -20.921 -27.602 1.00 111.12 1354 HIS B N 1
ATOM 831 C CA . HIS A 1 110 ? -23.267 -19.774 -27.750 1.00 119.33 1354 HIS B CA 1
ATOM 832 C C . HIS A 1 110 ? -21.839 -20.251 -27.979 1.00 117.55 1354 HIS B C 1
ATOM 833 O O . HIS A 1 110 ? -21.337 -21.100 -27.236 1.00 116.33 1354 HIS B O 1
ATOM 840 N N . LYS A 1 111 ? -21.200 -19.714 -29.023 1.00 109.37 1355 LYS B N 1
ATOM 841 C CA . LYS A 1 111 ? -19.833 -20.108 -29.354 1.00 102.35 1355 LYS B CA 1
ATOM 842 C C . LYS A 1 111 ? -18.882 -19.882 -28.187 1.00 109.14 1355 LYS B C 1
ATOM 843 O O . LYS A 1 111 ? -17.986 -20.698 -27.942 1.00 108.11 1355 LYS B O 1
ATOM 849 N N . GLU A 1 112 ? -19.069 -18.787 -27.446 1.00 113.25 1356 GLU B N 1
ATOM 850 C CA . GLU A 1 112 ? -18.144 -18.457 -26.366 1.00 113.26 1356 GLU B CA 1
ATOM 851 C C . GLU A 1 112 ? -18.133 -19.519 -25.273 1.00 108.81 1356 GLU B C 1
ATOM 852 O O . GLU A 1 112 ? -17.121 -19.680 -24.580 1.00 104.22 1356 GLU B O 1
ATOM 858 N N . VAL A 1 113 ? -19.233 -20.254 -25.101 1.00 112.34 1357 VAL B N 1
ATOM 859 C CA . VAL A 1 113 ? -19.274 -21.283 -24.067 1.00 104.66 1357 VAL B CA 1
ATOM 860 C C . VAL A 1 113 ? -18.665 -22.586 -24.569 1.00 93.71 1357 VAL B C 1
ATOM 861 O O . VAL A 1 113 ? -17.869 -23.223 -23.870 1.00 85.67 1357 VAL B O 1
ATOM 865 N N . VAL A 1 114 ? -19.030 -23.005 -25.783 1.00 94.22 1358 VAL B N 1
ATOM 866 C CA . VAL A 1 114 ? -18.480 -24.238 -26.340 1.00 88.54 1358 VAL B CA 1
ATOM 867 C C . VAL A 1 114 ? -16.985 -24.096 -26.591 1.00 98.52 1358 VAL B C 1
ATOM 868 O O . VAL A 1 114 ? -16.203 -25.008 -26.299 1.00 106.32 1358 VAL B O 1
ATOM 872 N N . ARG A 1 115 ? -16.568 -22.954 -27.142 1.00 128.97 1359 ARG B N 1
ATOM 873 C CA . ARG A 1 115 ? -15.150 -22.705 -27.382 1.00 131.17 1359 ARG B CA 1
ATOM 874 C C . ARG A 1 115 ? -14.359 -22.774 -26.081 1.00 129.09 1359 ARG B C 1
ATOM 875 O O . ARG A 1 115 ? -13.292 -23.395 -26.019 1.00 129.06 1359 ARG B O 1
ATOM 883 N N . SER A 1 116 ? -14.874 -22.140 -25.024 1.00 108.32 1360 SER B N 1
ATOM 884 C CA . SER A 1 116 ? -14.224 -22.219 -23.720 1.00 109.12 1360 SER B CA 1
ATOM 885 C C . SER A 1 116 ? -14.337 -23.615 -23.116 1.00 94.89 1360 SER B C 1
ATOM 886 O O . SER A 1 116 ? -13.493 -24.006 -22.301 1.00 85.64 1360 SER B O 1
ATOM 889 N N . ALA A 1 117 ? -15.368 -24.376 -23.497 1.00 93.88 1361 ALA B N 1
ATOM 890 C CA . ALA A 1 117 ? -15.522 -25.741 -23.002 1.00 86.19 1361 ALA B CA 1
ATOM 891 C C . ALA A 1 117 ? -14.581 -26.713 -23.699 1.00 85.76 1361 ALA B C 1
ATOM 892 O O . ALA A 1 117 ? -14.114 -27.671 -23.075 1.00 78.90 1361 ALA B O 1
ATOM 894 N N . GLU A 1 118 ? -14.307 -26.493 -24.986 1.00 84.96 1362 GLU B N 1
ATOM 895 C CA . GLU A 1 118 ? -13.328 -27.314 -25.688 1.00 83.91 1362 GLU B CA 1
ATOM 896 C C . GLU A 1 118 ? -11.946 -27.177 -25.065 1.00 86.46 1362 GLU B C 1
ATOM 897 O O . GLU A 1 118 ? -11.157 -28.129 -25.082 1.00 88.30 1362 GLU B O 1
ATOM 903 N N . GLU A 1 119 ? -11.642 -26.004 -24.506 1.00 86.21 1363 GLU B N 1
ATOM 904 C CA . GLU A 1 119 ? -10.347 -25.788 -23.869 1.00 85.68 1363 GLU B CA 1
ATOM 905 C C . GLU A 1 119 ? -10.264 -26.501 -22.525 1.00 84.23 1363 GLU B C 1
ATOM 906 O O . GLU A 1 119 ? -9.216 -27.057 -22.175 1.00 87.11 1363 GLU B O 1
ATOM 912 N N . ALA A 1 120 ? -11.353 -26.486 -21.752 1.00 85.70 1364 ALA B N 1
ATOM 913 C CA . ALA A 1 120 ? -11.366 -27.191 -20.474 1.00 83.79 1364 ALA B CA 1
ATOM 914 C C . ALA A 1 120 ? -11.236 -28.696 -20.675 1.00 87.40 1364 ALA B C 1
ATOM 915 O O . ALA A 1 120 ? -10.525 -29.372 -19.922 1.00 84.88 1364 ALA B O 1
ATOM 917 N N . ALA A 1 121 ? -11.914 -29.238 -21.689 1.00 88.90 1365 ALA B N 1
ATOM 918 C CA . ALA A 1 121 ? -11.775 -30.653 -22.007 1.00 81.47 1365 ALA B CA 1
ATOM 919 C C . ALA A 1 121 ? -10.389 -30.991 -22.541 1.00 83.99 1365 ALA B C 1
ATOM 920 O O . ALA A 1 121 ? -10.002 -32.164 -22.522 1.00 90.13 1365 ALA B O 1
ATOM 922 N N . SER A 1 122 ? -9.635 -29.997 -23.014 1.00 72.47 1366 SER B N 1
ATOM 923 C CA . SER A 1 122 ? -8.269 -30.249 -23.462 1.00 83.00 1366 SER B CA 1
ATOM 924 C C . SER A 1 122 ? -7.327 -30.427 -22.276 1.00 85.58 1366 SER B C 1
ATOM 925 O O . SER A 1 122 ? -6.515 -31.359 -22.252 1.00 68.88 1366 SER B O 1
ATOM 928 N N . VAL A 1 123 ? -7.423 -29.536 -21.287 1.00 86.80 1367 VAL B N 1
ATOM 929 C CA . VAL A 1 123 ? -6.647 -29.683 -20.060 1.00 74.90 1367 VAL B CA 1
ATOM 930 C C . VAL A 1 123 ? -7.102 -30.911 -19.284 1.00 72.48 1367 VAL B C 1
ATOM 931 O O . VAL A 1 123 ? -6.301 -31.561 -18.600 1.00 74.52 1367 VAL B O 1
ATOM 935 N N . LEU A 1 124 ? -8.385 -31.259 -19.390 1.00 78.17 1368 LEU B N 1
ATOM 936 C CA . LEU A 1 124 ? -8.925 -32.398 -18.657 1.00 77.05 1368 LEU B CA 1
ATOM 937 C C . LEU A 1 124 ? -8.298 -33.713 -19.112 1.00 73.42 1368 LEU B C 1
ATOM 938 O O . LEU A 1 124 ? -8.226 -34.669 -18.332 1.00 62.93 1368 LEU B O 1
ATOM 943 N N . ALA A 1 125 ? -7.836 -33.783 -20.363 1.00 71.70 1369 ALA B N 1
ATOM 944 C CA . ALA A 1 125 ? -7.231 -35.018 -20.852 1.00 61.60 1369 ALA B CA 1
ATOM 945 C C . ALA A 1 125 ? -5.882 -35.283 -20.195 1.00 79.98 1369 ALA B C 1
ATOM 946 O O . ALA A 1 125 ? -5.480 -36.444 -20.053 1.00 84.56 1369 ALA B O 1
ATOM 948 N N . THR A 1 126 ? -5.172 -34.230 -19.789 1.00 80.84 1370 THR B N 1
ATOM 949 C CA . THR A 1 126 ? -3.859 -34.365 -19.173 1.00 68.39 1370 THR B CA 1
ATOM 950 C C . THR A 1 126 ? -3.886 -34.175 -17.661 1.00 76.58 1370 THR B C 1
ATOM 951 O O . THR A 1 126 ? -2.873 -34.437 -17.004 1.00 78.88 1370 THR B O 1
ATOM 955 N N . SER A 1 127 ? -5.014 -33.747 -17.094 1.00 79.34 1371 SER B N 1
ATOM 956 C CA . SER A 1 127 ? -5.135 -33.553 -15.654 1.00 75.75 1371 SER B CA 1
ATOM 957 C C . SER A 1 127 ? -5.769 -34.745 -14.956 1.00 73.88 1371 SER B C 1
ATOM 958 O O . SER A 1 127 ? -5.312 -35.140 -13.880 1.00 87.18 1371 SER B O 1
ATOM 961 N N . ILE A 1 128 ? -6.820 -35.324 -15.538 1.00 81.79 1372 ILE B N 1
ATOM 962 C CA . ILE A 1 128 ? -7.405 -36.531 -14.974 1.00 86.79 1372 ILE B CA 1
ATOM 963 C C . ILE A 1 128 ? -6.459 -37.695 -15.234 1.00 86.59 1372 ILE B C 1
ATOM 964 O O . ILE A 1 128 ? -5.782 -37.745 -16.271 1.00 91.14 1372 ILE B O 1
ATOM 969 N N . SER A 1 129 ? -6.377 -38.616 -14.278 1.00 80.66 1373 SER B N 1
ATOM 970 C CA . SER A 1 129 ? -5.536 -39.792 -14.437 1.00 70.69 1373 SER B CA 1
ATOM 971 C C . SER A 1 129 ? -5.881 -40.502 -15.746 1.00 80.11 1373 SER B C 1
ATOM 972 O O . SER A 1 129 ? -7.068 -40.711 -16.036 1.00 80.27 1373 SER B O 1
ATOM 975 N N . PRO A 1 130 ? -4.890 -40.881 -16.559 1.00 81.60 1374 PRO B N 1
ATOM 976 C CA . PRO A 1 130 ? -5.223 -41.385 -17.901 1.00 74.54 1374 PRO B CA 1
ATOM 977 C C . PRO A 1 130 ? -5.938 -42.720 -17.854 1.00 77.40 1374 PRO B C 1
ATOM 978 O O . PRO A 1 130 ? -6.850 -42.960 -18.655 1.00 74.97 1374 PRO B O 1
ATOM 982 N N . GLU A 1 131 ? -5.546 -43.599 -16.931 1.00 90.47 1375 GLU B N 1
ATOM 983 C CA . GLU A 1 131 ? -6.231 -44.877 -16.784 1.00 82.87 1375 GLU B CA 1
ATOM 984 C C . GLU A 1 131 ? -7.670 -44.666 -16.328 1.00 78.54 1375 GLU B C 1
ATOM 985 O O . GLU A 1 131 ? -8.586 -45.357 -16.788 1.00 79.84 1375 GLU B O 1
ATOM 991 N N . GLN A 1 132 ? -7.883 -43.710 -15.420 1.00 81.56 1376 GLN B N 1
ATOM 992 C CA . GLN A 1 132 ? -9.235 -43.397 -14.968 1.00 89.61 1376 GLN B CA 1
ATOM 993 C C . GLN A 1 132 ? -10.040 -42.691 -16.052 1.00 83.07 1376 GLN B C 1
ATOM 994 O O . GLN A 1 132 ? -11.248 -42.922 -16.184 1.00 66.38 1376 GLN B O 1
ATOM 1000 N N . CYS A 1 133 ? -9.390 -41.836 -16.846 1.00 83.57 1377 CYS B N 1
ATOM 1001 C CA . CYS A 1 133 ? -10.120 -41.087 -17.865 1.00 75.35 1377 CYS B CA 1
ATOM 1002 C C . CYS A 1 133 ? -10.652 -41.999 -18.960 1.00 69.64 1377 CYS B C 1
ATOM 1003 O O . CYS A 1 133 ? -11.772 -41.804 -19.446 1.00 78.96 1377 CYS B O 1
ATOM 1006 N N . ILE A 1 134 ? -9.868 -43.001 -19.364 1.00 67.62 1378 ILE B N 1
ATOM 1007 C CA . ILE A 1 134 ? -10.331 -43.921 -20.398 1.00 67.27 1378 ILE B CA 1
ATOM 1008 C C . ILE A 1 134 ? -11.565 -44.674 -19.923 1.00 72.27 1378 ILE B C 1
ATOM 1009 O O . ILE A 1 134 ? -12.556 -44.796 -20.653 1.00 75.91 1378 ILE B O 1
ATOM 1014 N N . LYS A 1 135 ? -11.539 -45.167 -18.682 1.00 72.26 1379 LYS B N 1
ATOM 1015 C CA . LYS A 1 135 ? -12.671 -45.928 -18.165 1.00 72.92 1379 LYS B CA 1
ATOM 1016 C C . LYS A 1 135 ? -13.902 -45.057 -17.956 1.00 73.03 1379 LYS B C 1
ATOM 1017 O O . LYS A 1 135 ? -15.017 -45.585 -17.901 1.00 83.54 1379 LYS B O 1
ATOM 1023 N N . VAL A 1 136 ? -13.727 -43.742 -17.831 1.00 73.80 1380 VAL B N 1
ATOM 1024 C CA . VAL A 1 136 ? -14.873 -42.841 -17.793 1.00 80.25 1380 VAL B CA 1
ATOM 1025 C C . VAL A 1 136 ? -15.395 -42.574 -19.199 1.00 71.83 1380 VAL B C 1
ATOM 1026 O O . VAL A 1 136 ? -16.609 -42.508 -19.423 1.00 71.71 1380 VAL B O 1
ATOM 1030 N N . LEU A 1 137 ? -14.491 -42.442 -20.172 1.00 66.78 1381 LEU B N 1
ATOM 1031 C CA . LEU A 1 137 ? -14.890 -42.046 -21.518 1.00 63.59 1381 LEU B CA 1
ATOM 1032 C C . LEU A 1 137 ? -15.558 -43.178 -22.283 1.00 68.30 1381 LEU B C 1
ATOM 1033 O O . LEU A 1 137 ? -16.395 -42.916 -23.154 1.00 71.06 1381 LEU B O 1
ATOM 1038 N N . CYS A 1 138 ? -15.212 -44.433 -21.980 1.00 70.43 1382 CYS B N 1
ATOM 1039 C CA . CYS A 1 138 ? -15.759 -45.554 -22.736 1.00 63.99 1382 CYS B CA 1
ATOM 1040 C C . CYS A 1 138 ? -17.285 -45.606 -22.691 1.00 57.73 1382 CYS B C 1
ATOM 1041 O O . CYS A 1 138 ? -17.914 -45.599 -23.757 1.00 62.32 1382 CYS B O 1
ATOM 1044 N N . PRO A 1 139 ? -17.936 -45.639 -21.517 1.00 55.84 1383 PRO B N 1
ATOM 1045 C CA . PRO A 1 139 ? -19.411 -45.678 -21.529 1.00 65.97 1383 PRO B CA 1
ATOM 1046 C C . PRO A 1 139 ? -20.038 -44.430 -22.125 1.00 80.50 1383 PRO B C 1
ATOM 1047 O O . PRO A 1 139 ? -21.115 -44.513 -22.730 1.00 70.18 1383 PRO B O 1
ATOM 1051 N N . ILE A 1 140 ? -19.395 -43.271 -21.962 1.00 83.52 1384 ILE B N 1
ATOM 1052 C CA . ILE A 1 140 ? -19.898 -42.041 -22.567 1.00 65.95 1384 ILE B CA 1
ATOM 1053 C C . ILE A 1 140 ? -19.851 -42.141 -24.088 1.00 65.18 1384 ILE B C 1
ATOM 1054 O O . ILE A 1 140 ? -20.818 -41.804 -24.780 1.00 67.14 1384 ILE B O 1
ATOM 1059 N N . ILE A 1 141 ? -18.721 -42.604 -24.629 1.00 67.31 1385 ILE B N 1
ATOM 1060 C CA . ILE A 1 141 ? -18.571 -42.706 -26.078 1.00 63.33 13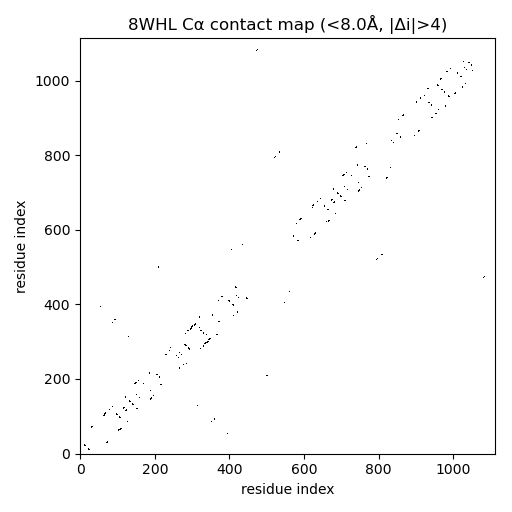85 ILE B CA 1
ATOM 1061 C C . ILE A 1 141 ? -19.622 -43.642 -26.664 1.00 70.47 1385 ILE B C 1
ATOM 1062 O O . ILE A 1 141 ? -20.210 -43.360 -27.716 1.00 87.23 1385 ILE B O 1
ATOM 1067 N N . GLN A 1 142 ? -19.886 -44.760 -25.988 1.00 73.71 1386 GLN B N 1
ATOM 1068 C CA . GLN A 1 142 ? -20.763 -45.785 -26.540 1.00 79.21 1386 GLN B CA 1
ATOM 1069 C C . GLN A 1 142 ? -22.242 -45.427 -26.465 1.00 74.87 1386 GLN B C 1
ATOM 1070 O O . GLN A 1 142 ? -23.044 -46.044 -27.173 1.00 79.92 1386 GLN B O 1
ATOM 1076 N N . THR A 1 143 ? -22.628 -44.450 -25.640 1.00 67.43 1387 THR B N 1
ATOM 1077 C CA . THR A 1 143 ? -24.042 -44.165 -25.427 1.00 81.44 1387 THR B CA 1
ATOM 1078 C C . THR A 1 143 ? -24.448 -42.714 -25.650 1.00 85.50 1387 THR B C 1
ATOM 1079 O O . THR A 1 143 ? -25.652 -42.438 -25.685 1.00 92.82 1387 THR B O 1
ATOM 1083 N N . ALA A 1 144 ? -23.508 -41.788 -25.812 1.00 83.60 1388 ALA B N 1
ATOM 1084 C CA . ALA A 1 144 ? -23.864 -40.382 -25.932 1.00 73.92 1388 ALA B CA 1
ATOM 1085 C C . ALA A 1 144 ? -24.192 -40.022 -27.377 1.00 80.58 1388 ALA B C 1
ATOM 1086 O O . ALA A 1 144 ? -23.798 -40.705 -28.325 1.00 72.83 1388 ALA B O 1
ATOM 1088 N N . ASP A 1 145 ? -24.927 -38.927 -27.529 1.00 74.89 1389 ASP B N 1
ATOM 1089 C CA . ASP A 1 145 ? -25.293 -38.373 -28.823 1.00 75.57 1389 ASP B CA 1
ATOM 1090 C C . ASP A 1 145 ? -24.349 -37.240 -29.214 1.00 69.79 1389 ASP B C 1
ATOM 1091 O O . ASP A 1 145 ? -23.603 -36.704 -28.390 1.00 74.83 1389 ASP B O 1
ATOM 1096 N N . TYR A 1 146 ? -24.394 -36.888 -30.495 1.00 71.42 1390 TYR B N 1
ATOM 1097 C CA . TYR A 1 146 ? -23.612 -35.769 -30.999 1.00 73.89 1390 TYR B CA 1
ATOM 1098 C C . TYR A 1 146 ? -24.001 -34.482 -30.271 1.00 82.18 1390 TYR B C 1
ATOM 1099 O O . TYR A 1 146 ? -25.188 -34.249 -30.012 1.00 96.39 1390 TYR B O 1
ATOM 1108 N N . PRO A 1 147 ? -23.030 -33.620 -29.927 1.00 81.08 1391 PRO B N 1
ATOM 1109 C CA . PRO A 1 147 ? -21.602 -33.816 -30.184 1.00 72.00 1391 PRO B CA 1
ATOM 1110 C C . PRO A 1 147 ? -20.832 -34.325 -28.968 1.00 70.41 1391 PRO B C 1
ATOM 1111 O O . PRO A 1 147 ? -19.604 -34.254 -28.958 1.00 78.31 1391 PRO B O 1
ATOM 1115 N N . ILE A 1 148 ? -21.541 -34.835 -27.959 1.00 70.88 1392 ILE B N 1
ATOM 1116 C CA . ILE A 1 148 ? -20.862 -35.282 -26.747 1.00 62.99 1392 ILE B CA 1
ATOM 1117 C C . ILE A 1 148 ? -20.042 -36.535 -27.025 1.00 60.69 1392 ILE B C 1
ATOM 1118 O O . ILE A 1 148 ? -18.915 -36.674 -26.536 1.00 78.10 1392 ILE B O 1
ATOM 1123 N N . ASN A 1 149 ? -20.583 -37.459 -27.822 1.00 66.27 1393 ASN B N 1
ATOM 1124 C CA . ASN A 1 149 ? -19.802 -38.629 -28.209 1.00 58.97 1393 ASN B CA 1
ATOM 1125 C C . ASN A 1 149 ? -18.586 -38.218 -29.027 1.00 66.70 1393 ASN B C 1
ATOM 1126 O O . ASN A 1 149 ? -17.502 -38.792 -28.874 1.00 75.40 1393 ASN B O 1
ATOM 1131 N N . LEU A 1 150 ? -18.744 -37.212 -29.893 1.00 71.21 1394 LEU B N 1
ATOM 1132 C CA . LEU A 1 150 ? -17.607 -36.700 -30.652 1.00 68.86 1394 LEU B CA 1
ATOM 1133 C C . LEU A 1 150 ? -16.571 -36.074 -29.730 1.00 62.81 1394 LEU B C 1
ATOM 1134 O O . LEU A 1 150 ? -15.365 -36.293 -29.897 1.00 69.44 1394 LEU B O 1
ATOM 1139 N N . ALA A 1 151 ? -17.024 -35.289 -28.749 1.00 61.00 1395 ALA B N 1
ATOM 1140 C CA . ALA A 1 151 ? -16.096 -34.659 -27.816 1.00 69.31 1395 ALA B CA 1
ATOM 1141 C C . ALA A 1 151 ? -15.376 -35.701 -26.970 1.00 70.82 1395 ALA B C 1
ATOM 1142 O O . ALA A 1 151 ? -14.180 -35.562 -26.685 1.00 70.84 1395 ALA B O 1
ATOM 1144 N N . ALA A 1 152 ? -16.089 -36.753 -26.559 1.00 70.63 1396 ALA B N 1
ATOM 1145 C CA . ALA A 1 152 ? -15.482 -37.782 -25.723 1.00 60.20 1396 ALA B CA 1
ATOM 1146 C C . ALA A 1 152 ? -14.457 -38.605 -26.496 1.00 65.05 1396 ALA B C 1
ATOM 1147 O O . ALA A 1 152 ? -13.467 -39.063 -25.914 1.00 69.88 1396 ALA B O 1
ATOM 1149 N N . ILE A 1 153 ? -14.683 -38.816 -27.795 1.00 65.56 1397 ILE B N 1
ATOM 1150 C CA . ILE A 1 153 ? -13.724 -39.558 -28.609 1.00 64.96 1397 ILE B CA 1
ATOM 1151 C C . ILE A 1 153 ? -12.436 -38.762 -28.786 1.00 69.59 1397 ILE B C 1
ATOM 1152 O O . ILE A 1 153 ? -11.332 -39.310 -28.676 1.00 65.70 1397 ILE B O 1
ATOM 1157 N N . LYS A 1 154 ? -12.553 -37.463 -29.074 1.00 75.06 1398 LYS B N 1
ATOM 1158 C CA . LYS A 1 154 ? -11.368 -36.616 -29.187 1.00 70.78 1398 LYS B CA 1
ATOM 1159 C C . LYS A 1 154 ? -10.551 -36.627 -27.901 1.00 66.39 1398 LYS B C 1
ATOM 1160 O O . LYS A 1 154 ? -9.315 -36.621 -27.942 1.00 63.62 1398 LYS B O 1
ATOM 1166 N N . MET A 1 155 ? -11.225 -36.641 -26.750 1.00 73.17 1399 MET B N 1
ATOM 1167 C CA . MET A 1 155 ? -10.516 -36.661 -25.475 1.00 78.17 1399 MET B CA 1
ATOM 1168 C C . MET A 1 155 ? -9.738 -37.957 -25.293 1.00 68.84 1399 MET B C 1
ATOM 1169 O O . MET A 1 155 ? -8.567 -37.937 -24.898 1.00 70.09 1399 MET B O 1
ATOM 1174 N N . GLN A 1 156 ? -10.368 -39.096 -25.590 1.00 66.23 1400 GLN B N 1
ATOM 1175 C CA . GLN A 1 156 ? -9.693 -40.378 -25.421 1.00 57.26 1400 GLN B CA 1
ATOM 1176 C C . GLN A 1 156 ? -8.463 -40.497 -26.310 1.00 65.43 1400 GLN B C 1
ATOM 1177 O O . GLN A 1 156 ? -7.489 -41.157 -25.931 1.00 75.76 1400 GLN B O 1
ATOM 1183 N N . THR A 1 157 ? -8.484 -39.874 -27.491 1.00 66.35 1401 THR B N 1
ATOM 1184 C CA . THR A 1 157 ? -7.304 -39.904 -28.348 1.00 56.40 1401 THR B CA 1
ATOM 1185 C C . THR A 1 157 ? -6.121 -39.235 -27.662 1.00 70.09 1401 THR B C 1
ATOM 1186 O O . THR A 1 157 ? -4.994 -39.742 -27.712 1.00 97.08 1401 THR B O 1
ATOM 1190 N N . LYS A 1 158 ? -6.361 -38.095 -27.011 1.00 76.12 1402 LYS B N 1
ATOM 1191 C CA . LYS A 1 158 ? -5.301 -37.436 -26.259 1.00 73.74 1402 LYS B CA 1
ATOM 1192 C C . LYS A 1 158 ? -4.882 -38.255 -25.044 1.00 74.38 1402 LYS B C 1
ATOM 1193 O O . LYS A 1 158 ? -3.700 -38.264 -24.681 1.00 90.56 1402 LYS B O 1
ATOM 1199 N N . VAL A 1 159 ? -5.828 -38.958 -24.417 1.00 72.41 1403 VAL B N 1
ATOM 1200 C CA . VAL A 1 159 ? -5.537 -39.719 -23.204 1.00 66.13 1403 VAL B CA 1
ATOM 1201 C C . VAL A 1 159 ? -4.822 -41.031 -23.514 1.00 73.70 1403 VAL B C 1
ATOM 1202 O O . VAL A 1 159 ? -3.994 -41.493 -22.719 1.00 85.67 1403 VAL B O 1
ATOM 1206 N N . ILE A 1 160 ? -5.118 -41.649 -24.660 1.00 79.24 1404 ILE B N 1
ATOM 1207 C CA . ILE A 1 160 ? -4.503 -42.928 -25.006 1.00 81.30 1404 ILE B CA 1
ATOM 1208 C C . ILE A 1 160 ? -2.998 -42.778 -25.192 1.00 80.97 1404 ILE B C 1
ATOM 1209 O O . ILE A 1 160 ? -2.228 -43.698 -24.883 1.00 78.37 1404 ILE B O 1
ATOM 1214 N N . GLU A 1 161 ? -2.550 -41.613 -25.663 1.00 90.93 1405 GLU B N 1
ATOM 1215 C CA . GLU A 1 161 ? -1.127 -41.358 -25.853 1.00 96.29 1405 GLU B CA 1
ATOM 1216 C C . GLU A 1 161 ? -0.325 -41.375 -24.556 1.00 86.62 1405 GLU B C 1
ATOM 1217 O O . GLU A 1 161 ? 0.909 -41.388 -24.620 1.00 85.28 1405 GLU B O 1
ATOM 1223 N N . ARG A 1 162 ? -0.974 -41.389 -23.392 1.00 76.38 1406 ARG B N 1
ATOM 1224 C CA . ARG A 1 162 ? -0.269 -41.247 -22.124 1.00 73.56 1406 ARG B CA 1
ATOM 1225 C C . ARG A 1 162 ? -0.190 -42.538 -21.321 1.00 87.01 1406 ARG B C 1
ATOM 1226 O O . ARG A 1 162 ? 0.443 -42.550 -20.259 1.00 97.81 1406 ARG B O 1
ATOM 1234 N N . VAL A 1 163 ? -0.802 -43.621 -21.791 1.00 83.57 1407 VAL B N 1
ATOM 1235 C CA . VAL A 1 163 ? -0.753 -44.907 -21.104 1.00 78.05 1407 VAL B CA 1
ATOM 1236 C C . VAL A 1 163 ? 0.264 -45.780 -21.823 1.00 79.26 1407 VAL B C 1
ATOM 1237 O O . VAL A 1 163 ? 0.472 -45.658 -23.035 1.00 98.33 1407 VAL B O 1
ATOM 1241 N N . SER A 1 164 ? 0.906 -46.671 -21.072 1.00 73.71 1408 SER B N 1
ATOM 1242 C CA . SER A 1 164 ? 1.895 -47.552 -21.671 1.00 85.41 1408 SER B CA 1
ATOM 1243 C C . SER A 1 164 ? 1.227 -48.549 -22.613 1.00 87.83 1408 SER B C 1
ATOM 1244 O O . SER A 1 164 ? 0.006 -48.735 -22.614 1.00 83.56 1408 SER B O 1
ATOM 1247 N N . LYS A 1 165 ? 2.059 -49.196 -23.431 1.00 86.51 1409 LYS B N 1
ATOM 1248 C CA . LYS A 1 165 ? 1.553 -50.206 -24.352 1.00 89.91 1409 LYS B CA 1
ATOM 1249 C C . LYS A 1 165 ? 1.018 -51.421 -23.604 1.00 88.39 1409 LYS B C 1
ATOM 1250 O O . LYS A 1 165 ? 0.070 -52.065 -24.067 1.00 86.78 1409 LYS B O 1
ATOM 1256 N N . GLU A 1 166 ? 1.601 -51.741 -22.446 1.00 91.56 1410 GLU B N 1
ATOM 1257 C CA . GLU A 1 166 ? 1.102 -52.851 -21.640 1.00 90.46 1410 GLU B CA 1
ATOM 1258 C C . GLU A 1 166 ? -0.244 -52.511 -21.012 1.00 90.89 1410 GLU B C 1
ATOM 1259 O O . GLU A 1 166 ? -1.142 -53.359 -20.950 1.00 86.70 1410 GLU B O 1
ATOM 1265 N N . THR A 1 167 ? -0.400 -51.271 -20.542 1.00 103.68 1411 THR B N 1
ATOM 1266 C CA . THR A 1 167 ? -1.660 -50.848 -19.939 1.00 88.34 1411 THR B CA 1
ATOM 1267 C C . THR A 1 167 ? -2.757 -50.736 -20.989 1.00 86.21 1411 THR B C 1
ATOM 1268 O O . THR A 1 167 ? -3.917 -51.072 -20.723 1.00 92.10 1411 THR B O 1
ATOM 1272 N N . LEU A 1 168 ? -2.406 -50.269 -22.190 1.00 84.48 1412 LEU B N 1
ATOM 1273 C CA . LEU A 1 168 ? -3.405 -50.068 -23.234 1.00 85.67 1412 LEU B CA 1
ATOM 1274 C C . LEU A 1 168 ? -4.038 -51.386 -23.656 1.00 72.84 1412 LEU B C 1
ATOM 1275 O O . LEU A 1 168 ? -5.225 -51.423 -24.001 1.00 73.42 1412 LEU B O 1
ATOM 1280 N N . ASN A 1 169 ? -3.263 -52.474 -23.642 1.00 83.23 1413 ASN B N 1
ATOM 1281 C CA . ASN A 1 169 ? -3.802 -53.774 -24.031 1.00 80.38 1413 ASN B CA 1
ATOM 1282 C C . ASN A 1 169 ? -4.910 -54.216 -23.083 1.00 81.48 1413 ASN B C 1
ATOM 1283 O O . ASN A 1 169 ? -5.906 -54.810 -23.514 1.00 92.28 1413 ASN B O 1
ATOM 1288 N N . LEU A 1 170 ? -4.755 -53.936 -21.786 1.00 74.64 1414 LEU B N 1
ATOM 1289 C CA . LEU A 1 170 ? -5.784 -54.315 -20.824 1.00 74.96 1414 LEU B CA 1
ATOM 1290 C C . LEU A 1 170 ? -7.085 -53.564 -21.075 1.00 79.86 1414 LEU B C 1
ATOM 1291 O O . LEU A 1 170 ? -8.170 -54.102 -20.826 1.00 87.67 1414 LEU B O 1
ATOM 1296 N N . LEU A 1 171 ? -6.999 -52.328 -21.565 1.00 85.05 1415 LEU B N 1
ATOM 1297 C CA . LEU A 1 171 ? -8.177 -51.505 -21.804 1.00 75.94 1415 LEU B CA 1
ATOM 1298 C C . LEU A 1 171 ? -8.756 -51.682 -23.201 1.00 76.19 1415 LEU B C 1
ATOM 1299 O O . LEU A 1 171 ? -9.822 -51.125 -23.484 1.00 81.23 1415 LEU B O 1
ATOM 1304 N N . LEU A 1 172 ? -8.079 -52.426 -24.076 1.00 78.86 1416 LEU B N 1
ATOM 1305 C CA . LEU A 1 172 ? -8.585 -52.613 -25.433 1.00 73.98 1416 LEU B CA 1
ATOM 1306 C C . LEU A 1 172 ? -9.948 -53.297 -25.487 1.00 74.22 1416 LEU B C 1
ATOM 1307 O O . LEU A 1 172 ? -10.795 -52.847 -26.276 1.00 75.28 1416 LEU B O 1
ATOM 1312 N N . PRO A 1 173 ? -10.222 -54.367 -24.726 1.00 75.22 1417 PRO B N 1
ATOM 1313 C CA . PRO A 1 173 ? -11.582 -54.935 -24.754 1.00 82.66 1417 PRO B CA 1
ATOM 1314 C C . PRO A 1 173 ? -12.670 -53.936 -24.396 1.00 78.17 1417 PRO B C 1
ATOM 1315 O O . PRO A 1 173 ? -13.823 -54.120 -24.806 1.00 75.03 1417 PRO B O 1
ATOM 1319 N N . GLU A 1 174 ? -12.344 -52.897 -23.627 1.00 82.71 1418 GLU B N 1
ATOM 1320 C CA . GLU A 1 174 ? -13.298 -51.854 -23.274 1.00 83.45 1418 GLU B CA 1
ATOM 1321 C C . GLU A 1 174 ? -13.230 -50.631 -24.178 1.00 80.32 1418 GLU B C 1
ATOM 1322 O O . GLU A 1 174 ? -14.234 -49.924 -24.317 1.00 82.93 1418 GLU B O 1
ATOM 1328 N N . ILE A 1 175 ? -12.078 -50.365 -24.793 1.00 85.33 1419 ILE B N 1
ATOM 1329 C CA . ILE A 1 175 ? -11.936 -49.204 -25.668 1.00 79.49 1419 ILE B CA 1
ATOM 1330 C C . ILE A 1 175 ? -12.520 -49.490 -27.046 1.00 79.88 1419 ILE B C 1
ATOM 1331 O O . ILE A 1 175 ? -13.259 -48.673 -27.608 1.00 78.54 1419 ILE B O 1
ATOM 1336 N N . MET A 1 176 ? -12.198 -50.656 -27.604 1.00 79.29 1420 MET B N 1
ATOM 1337 C CA . MET A 1 176 ? -12.555 -50.946 -28.987 1.00 75.88 1420 MET B CA 1
ATOM 1338 C C . MET A 1 176 ? -14.055 -50.973 -29.288 1.00 80.04 1420 MET B C 1
ATOM 1339 O O . MET A 1 176 ? -14.421 -50.577 -30.408 1.00 73.50 1420 MET B O 1
ATOM 1344 N N . PRO A 1 177 ? -14.952 -51.422 -28.394 1.00 86.14 1421 PRO B N 1
ATOM 1345 C CA . PRO A 1 177 ? -16.385 -51.399 -28.748 1.00 73.67 1421 PRO B CA 1
ATOM 1346 C C . PRO A 1 177 ? -16.885 -50.034 -29.191 1.00 71.10 1421 PRO B C 1
ATOM 1347 O O . PRO A 1 177 ? -17.499 -49.921 -30.259 1.00 70.04 1421 PRO B O 1
ATOM 1351 N N . GLY A 1 178 ? -16.634 -48.988 -28.401 1.00 74.13 1422 GLY B N 1
ATOM 1352 C CA . GLY A 1 178 ? -17.068 -47.659 -28.793 1.00 63.69 1422 GLY B CA 1
ATOM 1353 C C . GLY A 1 178 ? -16.377 -47.143 -30.038 1.00 67.02 1422 GLY B C 1
ATOM 1354 O O . GLY A 1 178 ? -16.949 -46.336 -30.778 1.00 64.44 1422 GLY B O 1
ATOM 1355 N N . LEU A 1 179 ? -15.149 -47.598 -30.293 1.00 73.32 1423 LEU B N 1
ATOM 1356 C CA . LEU A 1 179 ? -14.414 -47.135 -31.464 1.00 64.87 1423 LEU B CA 1
ATOM 1357 C C . LEU A 1 179 ? -14.933 -47.782 -32.741 1.00 69.85 1423 LEU B C 1
ATOM 1358 O O . LEU A 1 179 ? -15.045 -47.115 -33.775 1.00 82.36 1423 LEU B O 1
ATOM 1363 N N . ILE A 1 180 ? -15.244 -49.079 -32.692 1.00 76.26 1424 ILE B N 1
ATOM 1364 C CA . ILE A 1 180 ? -15.863 -49.732 -33.840 1.00 70.68 1424 ILE B CA 1
ATOM 1365 C C . ILE A 1 180 ? -17.284 -49.220 -34.034 1.00 67.12 1424 ILE B C 1
ATOM 1366 O O . ILE A 1 180 ? -17.748 -49.040 -35.167 1.00 74.12 1424 ILE B O 1
ATOM 1371 N N . GLN A 1 181 ? -17.991 -48.963 -32.932 1.00 66.70 1425 GLN B N 1
ATOM 1372 C CA . GLN A 1 181 ? -19.359 -48.460 -33.015 1.00 62.34 1425 GLN B CA 1
ATOM 1373 C C . GLN A 1 181 ? -19.395 -47.049 -33.588 1.00 69.80 1425 GLN B C 1
ATOM 1374 O O . GLN A 1 181 ? -20.226 -46.744 -34.451 1.00 71.16 1425 GLN B O 1
ATOM 1380 N N . GLY A 1 182 ? -18.495 -46.178 -33.127 1.00 79.73 1426 GLY B N 1
ATOM 1381 C CA . GLY A 1 182 ? -18.441 -44.824 -33.649 1.00 76.36 1426 GLY B CA 1
ATOM 1382 C C . GLY A 1 182 ? -17.998 -44.743 -35.093 1.00 79.04 1426 GLY B C 1
ATOM 1383 O O . GLY A 1 182 ? -18.232 -43.721 -35.747 1.00 78.92 1426 GLY B O 1
ATOM 1384 N N . TYR A 1 183 ? -17.358 -45.797 -35.603 1.00 74.82 1427 TYR B N 1
ATOM 1385 C CA . TYR A 1 183 ? -16.986 -45.847 -37.010 1.00 75.17 1427 TYR B CA 1
ATOM 1386 C C . TYR A 1 183 ? -18.204 -45.998 -37.916 1.00 85.48 1427 TYR B C 1
ATOM 1387 O O . TYR A 1 183 ? -18.141 -45.618 -39.090 1.00 79.99 1427 TYR B O 1
ATOM 1396 N N . ASP A 1 184 ? -19.308 -46.535 -37.396 1.00 83.65 1428 ASP B N 1
ATOM 1397 C CA . ASP A 1 184 ? -20.562 -46.641 -38.130 1.00 77.57 1428 ASP B CA 1
ATOM 1398 C C . ASP A 1 184 ? -21.482 -45.448 -37.906 1.00 74.60 1428 ASP B C 1
ATOM 1399 O O . ASP A 1 184 ? -22.621 -45.463 -38.384 1.00 78.83 1428 ASP B O 1
ATOM 1404 N N . ASN A 1 185 ? -21.020 -44.426 -37.189 1.00 81.29 1429 ASN B N 1
ATOM 1405 C CA . ASN A 1 185 ? -21.882 -43.306 -36.837 1.00 76.78 1429 ASN B CA 1
ATOM 1406 C C . ASN A 1 185 ? -22.319 -42.542 -38.083 1.00 71.25 1429 ASN B C 1
ATOM 1407 O O . ASN A 1 185 ? -21.593 -42.457 -39.077 1.00 77.01 1429 ASN B O 1
ATOM 1412 N N . SER A 1 186 ? -23.532 -41.987 -38.020 1.00 76.67 1430 SER B N 1
ATOM 1413 C CA . SER A 1 186 ? -24.061 -41.217 -39.142 1.00 78.86 1430 SER B CA 1
ATOM 1414 C C . SER A 1 186 ? -23.243 -39.958 -39.403 1.00 77.89 1430 SER B C 1
ATOM 1415 O O . SER A 1 186 ? -23.172 -39.493 -40.547 1.00 74.55 1430 SER B O 1
ATOM 1418 N N . GLU A 1 187 ? -22.623 -39.395 -38.369 1.00 75.98 1431 GLU B N 1
ATOM 1419 C CA . GLU A 1 187 ? -21.880 -38.149 -38.497 1.00 73.37 1431 GLU B CA 1
ATOM 1420 C C . GLU A 1 187 ? -20.466 -38.439 -38.981 1.00 77.09 1431 GLU B C 1
ATOM 1421 O O . GLU A 1 187 ? -19.779 -39.304 -38.427 1.00 77.72 1431 GLU B O 1
ATOM 1427 N N . SER A 1 188 ? -20.034 -37.708 -40.011 1.00 99.93 1432 SER B N 1
ATOM 1428 C CA . SER A 1 188 ? -18.706 -37.936 -40.572 1.00 96.61 1432 SER B CA 1
ATOM 1429 C C . SER A 1 188 ? -17.607 -37.471 -39.626 1.00 91.84 1432 SER B C 1
ATOM 1430 O O . SER A 1 188 ? -16.510 -38.040 -39.629 1.00 91.48 1432 SER B O 1
ATOM 1433 N N . SER A 1 189 ? -17.874 -36.442 -38.817 1.00 82.77 1433 SER B N 1
ATOM 1434 C CA . SER A 1 189 ? -16.880 -35.998 -37.847 1.00 74.57 1433 SER B CA 1
ATOM 1435 C C . SER A 1 189 ? -16.636 -37.055 -36.777 1.00 75.95 1433 SER B C 1
ATOM 1436 O O . SER A 1 189 ? -15.511 -37.183 -36.281 1.00 86.13 1433 SER B O 1
ATOM 1439 N N . VAL A 1 190 ? -17.670 -37.815 -36.409 1.00 77.62 1434 VAL B N 1
ATOM 1440 C CA . VAL A 1 190 ? -17.490 -38.896 -35.445 1.00 73.59 1434 VAL B CA 1
ATOM 1441 C C . VAL A 1 190 ? -16.694 -40.037 -36.067 1.00 76.36 1434 VAL B C 1
ATOM 1442 O O . VAL A 1 190 ? -15.814 -40.621 -35.423 1.00 75.06 1434 VAL B O 1
ATOM 1446 N N . ARG A 1 191 ? -16.992 -40.377 -37.324 1.00 80.61 1435 ARG B N 1
ATOM 1447 C CA . ARG A 1 191 ? -16.238 -41.425 -38.005 1.00 71.93 1435 ARG B CA 1
ATOM 1448 C C . ARG A 1 191 ? -14.774 -41.034 -38.156 1.00 71.39 1435 ARG B C 1
ATOM 1449 O O . ARG A 1 191 ? -13.879 -41.877 -38.024 1.00 70.43 1435 ARG B O 1
ATOM 1457 N N . LYS A 1 192 ? -14.513 -39.756 -38.438 1.00 79.00 1436 LYS B N 1
ATOM 1458 C CA . LYS A 1 192 ? -13.138 -39.294 -38.589 1.00 76.71 1436 LYS B CA 1
ATOM 1459 C C . LYS A 1 192 ? -12.407 -39.289 -37.252 1.00 75.55 1436 LYS B C 1
ATOM 1460 O O . LYS A 1 192 ? -11.238 -39.686 -37.177 1.00 72.59 1436 LYS B O 1
ATOM 1466 N N . ALA A 1 193 ? -13.078 -38.840 -36.188 1.00 69.41 1437 ALA B N 1
ATOM 1467 C CA . ALA A 1 193 ? -12.480 -38.875 -34.858 1.00 60.58 1437 ALA B CA 1
ATOM 1468 C C . ALA A 1 193 ? -12.123 -40.293 -34.429 1.00 70.22 1437 ALA B C 1
ATOM 1469 O O . ALA A 1 193 ? -11.123 -40.494 -33.729 1.00 83.84 1437 ALA B O 1
ATOM 1471 N N . CYS A 1 194 ? -12.918 -41.286 -34.837 1.00 75.29 1438 CYS B N 1
ATOM 1472 C CA . CYS A 1 194 ? -12.613 -42.669 -34.479 1.00 73.34 1438 CYS B CA 1
ATOM 1473 C C . CYS A 1 194 ? -11.378 -43.178 -35.212 1.00 68.11 1438 CYS B C 1
ATOM 1474 O O . CYS A 1 194 ? -10.566 -43.907 -34.632 1.00 78.87 1438 CYS B O 1
ATOM 1477 N N . VAL A 1 195 ? -11.224 -42.813 -36.486 1.00 70.37 1439 VAL B N 1
ATOM 1478 C CA . VAL A 1 195 ? -10.043 -43.221 -37.244 1.00 65.72 1439 VAL B CA 1
ATOM 1479 C C . VAL A 1 195 ? -8.780 -42.667 -36.599 1.00 74.41 1439 VAL B C 1
ATOM 1480 O O . VAL A 1 195 ? -7.781 -43.378 -36.432 1.00 81.76 1439 VAL B O 1
ATOM 1484 N N . PHE A 1 196 ? -8.804 -41.385 -36.227 1.00 76.38 1440 PHE B N 1
ATOM 1485 C CA . PHE A 1 196 ? -7.633 -40.783 -35.600 1.00 70.18 1440 PHE B CA 1
ATOM 1486 C C . PHE A 1 196 ? -7.359 -41.388 -34.231 1.00 68.56 1440 PHE B C 1
ATOM 1487 O O . PHE A 1 196 ? -6.202 -41.438 -33.798 1.00 75.03 1440 PHE B O 1
ATOM 1495 N N . CYS A 1 197 ? -8.402 -41.856 -33.542 1.00 62.45 1441 CYS B N 1
ATOM 1496 C CA . CYS A 1 197 ? -8.185 -42.593 -32.302 1.00 69.03 1441 CYS B CA 1
ATOM 1497 C C . CYS A 1 197 ? -7.565 -43.956 -32.576 1.00 72.20 1441 CYS B C 1
ATOM 1498 O O . CYS A 1 197 ? -6.684 -44.404 -31.835 1.00 79.01 1441 CYS B O 1
ATOM 1501 N N . LEU A 1 198 ? -8.011 -44.629 -33.639 1.00 75.51 1442 LEU B N 1
ATOM 1502 C CA . LEU A 1 198 ? -7.421 -45.913 -33.999 1.00 65.48 1442 LEU B CA 1
ATOM 1503 C C . LEU A 1 198 ? -6.003 -45.746 -34.527 1.00 71.28 1442 LEU B C 1
ATOM 1504 O O . LEU A 1 198 ? -5.168 -46.639 -34.348 1.00 81.76 1442 LEU B O 1
ATOM 1509 N N . VAL A 1 199 ? -5.716 -44.619 -35.182 1.00 66.57 1443 VAL B N 1
ATOM 1510 C CA . VAL A 1 199 ? -4.342 -44.314 -35.568 1.00 76.53 1443 VAL B CA 1
ATOM 1511 C C . VAL A 1 199 ? -3.464 -44.166 -34.331 1.00 80.13 1443 VAL B C 1
ATOM 1512 O O . VAL A 1 199 ? -2.315 -44.622 -34.306 1.00 74.52 1443 VAL B O 1
ATOM 1516 N N . ALA A 1 200 ? -3.999 -43.545 -33.277 1.00 82.66 1444 ALA B N 1
ATOM 1517 C CA . ALA A 1 200 ? -3.240 -43.416 -32.037 1.00 82.19 1444 ALA B CA 1
ATOM 1518 C C . ALA A 1 200 ? -3.062 -44.767 -31.355 1.00 83.59 1444 ALA B C 1
ATOM 1519 O O . ALA A 1 200 ? -2.020 -45.026 -30.742 1.00 84.36 1444 ALA B O 1
ATOM 1521 N N . VAL A 1 201 ? -4.068 -45.640 -31.448 1.00 84.20 1445 VAL B N 1
ATOM 1522 C CA . VAL A 1 201 ? -3.940 -46.975 -30.872 1.00 77.92 1445 VAL B CA 1
ATOM 1523 C C . VAL A 1 201 ? -2.965 -47.815 -31.686 1.00 76.94 1445 VAL B C 1
ATOM 1524 O O . VAL A 1 201 ? -2.165 -48.576 -31.129 1.00 81.85 1445 VAL B O 1
ATOM 1528 N N . HIS A 1 202 ? -3.012 -47.694 -33.015 1.00 79.76 1446 HIS B N 1
ATOM 1529 C CA . HIS A 1 202 ? -2.065 -48.425 -33.850 1.00 86.11 1446 HIS B CA 1
ATOM 1530 C C . HIS A 1 202 ? -0.637 -47.951 -33.616 1.00 91.32 1446 HIS B C 1
ATOM 1531 O O . HIS A 1 202 ? 0.305 -48.752 -33.656 1.00 95.42 1446 HIS B O 1
ATOM 1538 N N . ALA A 1 203 ? -0.457 -46.648 -33.382 1.00 98.67 1447 ALA B N 1
ATOM 1539 C CA . ALA A 1 203 ? 0.881 -46.108 -33.174 1.00 98.81 1447 ALA B CA 1
ATOM 1540 C C . ALA A 1 203 ? 1.548 -46.690 -31.938 1.00 99.20 1447 ALA B C 1
ATOM 1541 O O . ALA A 1 203 ? 2.779 -46.707 -31.863 1.00 105.56 1447 ALA B O 1
ATOM 1543 N N . VAL A 1 204 ? 0.766 -47.163 -30.974 1.00 94.17 1448 VAL B N 1
ATOM 1544 C CA . VAL A 1 204 ? 1.308 -47.704 -29.734 1.00 85.86 1448 VAL B CA 1
ATOM 1545 C C . VAL A 1 204 ? 1.551 -49.205 -29.837 1.00 87.72 1448 VAL B C 1
ATOM 1546 O O . VAL A 1 204 ? 2.649 -49.686 -29.546 1.00 94.58 1448 VAL B O 1
ATOM 1550 N N . ILE A 1 205 ? 0.542 -49.972 -30.265 1.00 87.57 1449 ILE B N 1
ATOM 1551 C CA . ILE A 1 205 ? 0.604 -51.429 -30.193 1.00 94.05 1449 ILE B CA 1
ATOM 1552 C C . ILE A 1 205 ? 0.918 -52.087 -31.532 1.00 97.87 1449 ILE B C 1
ATOM 1553 O O . ILE A 1 205 ? 1.050 -53.317 -31.586 1.00 111.35 1449 ILE B O 1
ATOM 1558 N N . GLY A 1 206 ? 1.051 -51.314 -32.605 1.00 90.97 1450 GLY B N 1
ATOM 1559 C CA . GLY A 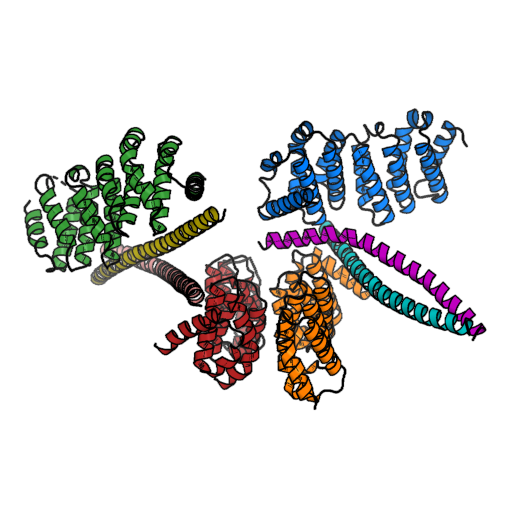1 206 ? 1.458 -51.885 -33.882 1.00 89.76 1450 GLY B CA 1
ATOM 1560 C C . GLY A 1 206 ? 0.469 -52.899 -34.428 1.00 99.19 1450 GLY B C 1
ATOM 1561 O O . GLY A 1 206 ? -0.746 -52.675 -34.443 1.00 114.10 1450 GLY B O 1
ATOM 1562 N N . ASP A 1 207 ? 1.000 -54.041 -34.879 1.00 116.22 1451 ASP B N 1
ATOM 1563 C CA . ASP A 1 207 ? 0.201 -55.080 -35.523 1.00 108.83 1451 ASP B CA 1
ATOM 1564 C C . ASP A 1 207 ? -0.692 -55.843 -34.554 1.00 102.04 1451 ASP B C 1
ATOM 1565 O O . ASP A 1 207 ? -1.547 -56.612 -35.005 1.00 100.58 1451 ASP B O 1
ATOM 1570 N N . GLU A 1 208 ? -0.511 -55.661 -33.245 1.00 104.92 1452 GLU B N 1
ATOM 1571 C CA . GLU A 1 208 ? -1.344 -56.346 -32.264 1.00 104.55 1452 GLU B CA 1
ATOM 1572 C C . GLU A 1 208 ? -2.799 -55.894 -32.320 1.00 105.81 1452 GLU B C 1
ATOM 1573 O O . GLU A 1 208 ? -3.674 -56.588 -31.788 1.00 103.65 1452 GLU B O 1
ATOM 1579 N N . LEU A 1 209 ? -3.072 -54.749 -32.949 1.00 107.96 1453 LEU B N 1
ATOM 1580 C CA . LEU A 1 209 ? -4.432 -54.238 -33.086 1.00 99.95 1453 LEU B CA 1
ATOM 1581 C C . LEU A 1 209 ? -5.276 -55.042 -34.073 1.00 94.91 1453 LEU B C 1
ATOM 1582 O O . LEU A 1 209 ? -6.508 -54.962 -34.016 1.00 104.24 1453 LEU B O 1
ATOM 1587 N N . LYS A 1 210 ? -4.648 -55.816 -34.960 1.00 94.67 1454 LYS B N 1
ATOM 1588 C CA . LYS A 1 210 ? -5.363 -56.464 -36.061 1.00 100.89 1454 LYS B CA 1
ATOM 1589 C C . LYS A 1 210 ? -6.569 -57.299 -35.640 1.00 97.14 1454 LYS B C 1
ATOM 1590 O O . LYS A 1 210 ? -7.626 -57.164 -36.275 1.00 93.98 1454 LYS B O 1
ATOM 1596 N N . PRO A 1 211 ? -6.498 -58.169 -34.624 1.00 96.15 1455 PRO B N 1
ATOM 1597 C CA . PRO A 1 211 ? -7.692 -58.963 -34.283 1.00 98.99 1455 PRO B CA 1
ATOM 1598 C C . PRO A 1 211 ? -8.883 -58.127 -33.845 1.00 96.09 1455 PRO B C 1
ATOM 1599 O O . PRO A 1 211 ? -10.029 -58.560 -34.020 1.00 102.07 1455 PRO B O 1
ATOM 1603 N N . HIS A 1 212 ? -8.651 -56.938 -33.284 1.00 95.58 1456 HIS B N 1
ATOM 1604 C CA . HIS A 1 212 ? -9.754 -56.104 -32.822 1.00 91.16 1456 HIS B CA 1
ATOM 1605 C C . HIS A 1 212 ? -10.519 -55.461 -33.972 1.00 99.42 1456 HIS B C 1
ATOM 1606 O O . HIS A 1 212 ? -11.691 -55.108 -33.801 1.00 102.34 1456 HIS B O 1
ATOM 1613 N N . LEU A 1 213 ? -9.884 -55.297 -35.131 1.00 106.77 1457 LEU B N 1
ATOM 1614 C CA . LEU A 1 213 ? -10.491 -54.649 -36.285 1.00 95.81 1457 LEU B CA 1
ATOM 1615 C C . LEU A 1 213 ? -11.148 -55.638 -37.238 1.00 103.20 1457 LEU B C 1
ATOM 1616 O O . LEU A 1 213 ? -11.477 -55.263 -38.369 1.00 105.58 1457 LEU B O 1
ATOM 1621 N N . SER A 1 214 ? -11.336 -56.889 -36.812 1.00 107.05 1458 SER B N 1
ATOM 1622 C CA . SER A 1 214 ? -11.910 -57.902 -37.692 1.00 113.05 1458 SER B CA 1
ATOM 1623 C C . SER A 1 214 ? -13.327 -57.546 -38.129 1.00 105.68 1458 SER B C 1
ATOM 1624 O O . SER A 1 214 ? -13.757 -57.942 -39.218 1.00 94.48 1458 SER B O 1
ATOM 1627 N N . GLN A 1 215 ? -14.060 -56.797 -37.307 1.00 108.94 1459 GLN B N 1
ATOM 1628 C CA . GLN A 1 215 ? -15.442 -56.441 -37.609 1.00 110.01 1459 GLN B CA 1
ATOM 1629 C C . GLN A 1 215 ? -15.564 -55.230 -38.524 1.00 104.77 1459 GLN B C 1
ATOM 1630 O O . GLN A 1 215 ? -16.685 -54.772 -38.774 1.00 106.51 1459 GLN B O 1
ATOM 1636 N N . LEU A 1 216 ? -14.453 -54.705 -39.029 1.00 106.88 1460 LEU B N 1
ATOM 1637 C CA . LEU A 1 216 ? -14.485 -53.573 -39.941 1.00 101.69 1460 LEU B CA 1
ATOM 1638 C C . LEU A 1 216 ? -14.663 -54.065 -41.371 1.00 100.68 1460 LEU B C 1
ATOM 1639 O O . LEU A 1 216 ? -14.131 -55.112 -41.752 1.00 115.07 1460 LEU B O 1
ATOM 1644 N N . THR A 1 217 ? -15.413 -53.302 -42.160 1.00 99.09 1461 THR B N 1
ATOM 1645 C CA . THR A 1 217 ? -15.574 -53.628 -43.566 1.00 95.10 1461 THR B CA 1
ATOM 1646 C C . THR A 1 217 ? -14.286 -53.321 -44.328 1.00 89.60 1461 THR B C 1
ATOM 1647 O O . THR A 1 217 ? -13.377 -52.651 -43.829 1.00 105.25 1461 THR B O 1
ATOM 1651 N N . GLY A 1 218 ? -14.214 -53.832 -45.558 1.00 90.79 1462 GLY B N 1
ATOM 1652 C CA . GLY A 1 218 ? -13.021 -53.625 -46.363 1.00 93.26 1462 GLY B CA 1
ATOM 1653 C C . GLY A 1 218 ? -12.774 -52.163 -46.680 1.00 99.77 1462 GLY B C 1
ATOM 1654 O O . GLY A 1 218 ? -11.629 -51.706 -46.695 1.00 101.12 1462 GLY B O 1
ATOM 1655 N N . SER A 1 219 ? -13.845 -51.407 -46.937 1.00 102.61 1463 SER B N 1
ATOM 1656 C CA . SER A 1 219 ? -13.686 -49.991 -47.250 1.00 104.44 1463 SER B CA 1
ATOM 1657 C C . SER A 1 219 ? -13.240 -49.193 -46.031 1.00 95.50 1463 SER B C 1
ATOM 1658 O O . SER A 1 219 ? -12.494 -48.217 -46.170 1.00 92.37 1463 SER B O 1
ATOM 1661 N N . LYS A 1 220 ? -13.680 -49.588 -44.835 1.00 90.31 1464 LYS B N 1
ATOM 1662 C CA . LYS A 1 220 ? -13.228 -48.920 -43.619 1.00 95.64 1464 LYS B CA 1
ATOM 1663 C C . LYS A 1 220 ? -11.815 -49.350 -43.245 1.00 106.15 1464 LYS B C 1
ATOM 1664 O O . LYS A 1 220 ? -11.024 -48.536 -42.755 1.00 99.19 1464 LYS B O 1
ATOM 1670 N N . MET A 1 221 ? -11.489 -50.628 -43.454 1.00 112.09 1465 MET B N 1
ATOM 1671 C CA . MET A 1 221 ? -10.112 -51.081 -43.288 1.00 96.13 1465 MET B CA 1
ATOM 1672 C C . MET A 1 221 ? -9.174 -50.341 -44.232 1.00 96.87 1465 MET B C 1
ATOM 1673 O O . MET A 1 221 ? -8.076 -49.933 -43.838 1.00 94.28 1465 MET B O 1
ATOM 1678 N N . LYS A 1 222 ? -9.592 -50.166 -45.488 1.00 111.93 1466 LYS B N 1
ATOM 1679 C CA . LYS A 1 222 ? -8.770 -49.455 -46.461 1.00 112.16 1466 LYS B CA 1
ATOM 1680 C C . LYS A 1 222 ? -8.577 -48.000 -46.052 1.00 111.42 1466 LYS B C 1
ATOM 1681 O O . LYS A 1 222 ? -7.461 -47.469 -46.108 1.00 115.43 1466 LYS B O 1
ATOM 1687 N N . LEU A 1 223 ? -9.661 -47.336 -45.646 1.00 102.43 1467 LEU B N 1
ATOM 1688 C CA . LEU A 1 223 ? -9.557 -45.952 -45.194 1.00 108.48 1467 LEU B CA 1
ATOM 1689 C C . LEU A 1 223 ? -8.681 -45.840 -43.950 1.00 100.74 1467 LEU B C 1
ATOM 1690 O O . LEU A 1 223 ? -7.908 -44.886 -43.810 1.00 94.26 1467 LEU B O 1
ATOM 1695 N N . LEU A 1 224 ? -8.786 -46.808 -43.035 1.00 104.30 1468 LEU B N 1
ATOM 1696 C CA . LEU A 1 224 ? -7.993 -46.753 -41.810 1.00 100.93 1468 LEU B CA 1
ATOM 1697 C C . LEU A 1 224 ? -6.512 -46.958 -42.103 1.00 102.60 1468 LEU B C 1
ATOM 1698 O O . LEU A 1 224 ? -5.663 -46.205 -41.612 1.00 101.70 1468 LEU B O 1
ATOM 1703 N N . ASN A 1 225 ? -6.181 -47.985 -42.893 1.00 102.60 1469 ASN B N 1
ATOM 1704 C CA . ASN A 1 225 ? -4.794 -48.182 -43.301 1.00 101.33 1469 ASN B CA 1
ATOM 1705 C C . ASN A 1 225 ? -4.271 -46.980 -44.074 1.00 105.63 1469 ASN B C 1
ATOM 1706 O O . ASN A 1 225 ? -3.071 -46.686 -44.031 1.00 111.65 1469 ASN B O 1
ATOM 1711 N N . LEU A 1 226 ? -5.156 -46.280 -44.789 1.00 116.04 1470 LEU B N 1
ATOM 1712 C CA . LEU A 1 226 ? -4.749 -45.079 -45.507 1.00 116.04 1470 LEU B CA 1
ATOM 1713 C C . LEU A 1 226 ? -4.284 -43.998 -44.541 1.00 113.96 1470 LEU B C 1
ATOM 1714 O O . LEU A 1 226 ? -3.261 -43.344 -44.774 1.00 114.90 1470 LEU B O 1
ATOM 1719 N N . TYR A 1 227 ? -5.019 -43.800 -43.443 1.00 111.79 1471 TYR B N 1
ATOM 1720 C CA . TYR A 1 227 ? -4.629 -42.813 -42.445 1.00 110.93 1471 TYR B CA 1
ATOM 1721 C C . TYR A 1 227 ? -3.521 -43.317 -41.527 1.00 113.96 1471 TYR B C 1
ATOM 1722 O O . TYR A 1 227 ? -2.817 -42.500 -40.925 1.00 113.61 1471 TYR B O 1
ATOM 1731 N N . ILE A 1 228 ? -3.352 -44.636 -41.406 1.00 114.83 1472 ILE B N 1
ATOM 1732 C CA . ILE A 1 228 ? -2.190 -45.171 -40.703 1.00 104.92 1472 ILE B CA 1
ATOM 1733 C C . ILE A 1 228 ? -0.917 -44.877 -41.488 1.00 116.81 1472 ILE B C 1
ATOM 1734 O O . ILE A 1 228 ? 0.102 -44.471 -40.917 1.00 112.86 1472 ILE B O 1
ATOM 1739 N N . LYS A 1 229 ? -0.956 -45.076 -42.808 1.00 109.32 1473 LYS B N 1
ATOM 1740 C CA . LYS A 1 229 ? 0.187 -44.738 -43.653 1.00 108.10 1473 LYS B CA 1
ATOM 1741 C C . LYS A 1 229 ? 0.501 -43.250 -43.596 1.00 117.02 1473 LYS B C 1
ATOM 1742 O O . LYS A 1 229 ? 1.672 -42.854 -43.536 1.00 126.39 1473 LYS B O 1
ATOM 1748 N N . ARG A 1 230 ? -0.535 -42.411 -43.614 1.00 116.52 1474 ARG B N 1
ATOM 1749 C CA . ARG A 1 230 ? -0.339 -40.968 -43.567 1.00 125.48 1474 ARG B CA 1
ATOM 1750 C C . ARG A 1 230 ? 0.304 -40.531 -42.256 1.00 133.66 1474 ARG B C 1
ATOM 1751 O O . ARG A 1 230 ? 1.095 -39.580 -42.237 1.00 137.44 1474 ARG B O 1
ATOM 1759 N N . ALA A 1 231 ? -0.023 -41.211 -41.153 1.00 141.87 1475 ALA B N 1
ATOM 1760 C CA . ALA A 1 231 ? 0.566 -40.878 -39.859 1.00 143.32 1475 ALA B CA 1
ATOM 1761 C C . ALA A 1 231 ? 2.052 -41.218 -39.795 1.00 145.48 1475 ALA B C 1
ATOM 1762 O O . ALA A 1 231 ? 2.804 -40.559 -39.068 1.00 158.00 1475 ALA B O 1
ATOM 1764 N N . GLN A 1 232 ? 2.493 -42.236 -40.536 1.00 135.15 1476 GLN B N 1
ATOM 1765 C CA . GLN A 1 232 ? 3.886 -42.667 -40.459 1.00 133.39 1476 GLN B CA 1
ATOM 1766 C C . GLN A 1 232 ? 4.825 -41.783 -41.269 1.00 158.42 1476 GLN B C 1
ATOM 1767 O O . GLN A 1 232 ? 6.001 -41.653 -40.911 1.00 153.05 1476 GLN B O 1
ATOM 1773 N N . THR A 1 233 ? 4.339 -41.181 -42.356 1.00 169.87 1477 THR B N 1
ATOM 1774 C CA . THR A 1 233 ? 5.204 -40.380 -43.216 1.00 174.63 1477 THR B CA 1
ATOM 1775 C C . THR A 1 233 ? 5.694 -39.103 -42.545 1.00 176.08 1477 THR B C 1
ATOM 1776 O O . THR A 1 233 ? 6.729 -38.568 -42.956 1.00 181.66 1477 THR B O 1
ATOM 1780 N N . GLY A 1 234 ? 4.993 -38.612 -41.529 1.00 166.69 1478 GLY B N 1
ATOM 1781 C CA . GLY A 1 234 ? 5.391 -37.390 -40.849 1.00 169.13 1478 GLY B CA 1
ATOM 1782 C C . GLY A 1 234 ? 6.720 -37.515 -40.128 1.00 162.30 1478 GLY B C 1
ATOM 1783 O O . GLY A 1 234 ? 7.647 -36.750 -40.385 1.00 151.52 1478 GLY B O 1
ATOM 1784 N N . ASP B 1 9 ? -14.059 -78.794 -16.436 1.00 218.76 1253 ASP D N 1
ATOM 1785 C CA . ASP B 1 9 ? -13.531 -77.689 -17.226 1.00 218.89 1253 ASP D CA 1
ATOM 1786 C C . ASP B 1 9 ? -14.666 -76.820 -17.757 1.00 217.06 1253 ASP D C 1
ATOM 1787 O O . ASP B 1 9 ? -15.339 -77.181 -18.723 1.00 215.96 1253 ASP D O 1
ATOM 1792 N N . HIS B 1 10 ? -14.875 -75.672 -17.116 1.00 212.18 1254 HIS D N 1
ATOM 1793 C CA . HIS B 1 10 ? -15.905 -74.731 -17.534 1.00 208.28 1254 HIS D CA 1
ATOM 1794 C C . HIS B 1 10 ? -15.395 -73.697 -18.528 1.00 219.47 1254 HIS D C 1
ATOM 1795 O O . HIS B 1 10 ? -16.205 -72.969 -19.111 1.00 214.05 1254 HIS D O 1
ATOM 1802 N N . SER B 1 11 ? -14.077 -73.611 -18.726 1.00 243.30 1255 SER D N 1
ATOM 1803 C CA . SER B 1 11 ? -13.539 -72.779 -19.798 1.00 236.26 1255 SER D CA 1
ATOM 1804 C C . SER B 1 11 ? -14.014 -73.271 -21.158 1.00 243.58 1255 SER D C 1
ATOM 1805 O O . SER B 1 11 ? -14.266 -72.469 -22.065 1.00 242.70 1255 SER D O 1
ATOM 1808 N N . ASP B 1 12 ? -14.132 -74.592 -21.320 1.00 265.70 1256 ASP D N 1
ATOM 1809 C CA . ASP B 1 12 ? -14.591 -75.150 -22.587 1.00 267.43 1256 ASP D CA 1
ATOM 1810 C C . ASP B 1 12 ? -16.025 -74.732 -22.888 1.00 262.15 1256 ASP D C 1
ATOM 1811 O O . ASP B 1 12 ? -16.369 -74.458 -24.044 1.00 258.57 1256 ASP D O 1
ATOM 1816 N N . LEU B 1 13 ? -16.879 -74.685 -21.862 1.00 228.51 1257 LEU D N 1
ATOM 1817 C CA . LEU B 1 13 ? -18.252 -74.237 -22.068 1.00 208.71 1257 LEU D CA 1
ATOM 1818 C C . LEU B 1 13 ? -18.300 -72.774 -22.491 1.00 194.86 1257 LEU D C 1
ATOM 1819 O O . LEU B 1 13 ? -19.042 -72.411 -23.410 1.00 182.55 1257 LEU D O 1
ATOM 1824 N N . VAL B 1 14 ? -17.504 -71.923 -21.836 1.00 195.76 1258 VAL D N 1
ATOM 1825 C CA . VAL B 1 14 ? -17.497 -70.496 -22.154 1.00 199.34 1258 VAL D CA 1
ATOM 1826 C C . VAL B 1 14 ? -17.005 -70.257 -23.577 1.00 200.81 1258 VAL D C 1
ATOM 1827 O O . VAL B 1 14 ? -17.527 -69.393 -24.292 1.00 188.03 1258 VAL D O 1
ATOM 1831 N N . ALA B 1 15 ? -15.982 -71.005 -24.006 1.00 198.15 1259 ALA D N 1
ATOM 1832 C CA . ALA B 1 15 ? -15.431 -70.816 -25.346 1.00 189.37 1259 ALA D CA 1
ATOM 1833 C C . ALA B 1 15 ? -16.488 -71.024 -26.424 1.00 178.03 1259 ALA D C 1
ATOM 1834 O O . ALA B 1 15 ? -16.563 -70.249 -27.386 1.00 166.42 1259 ALA D O 1
ATOM 1836 N N . GLU B 1 16 ? -17.315 -72.064 -26.284 1.00 184.13 1260 GLU D N 1
ATOM 1837 C CA . GLU B 1 16 ? -18.424 -72.250 -27.215 1.00 177.49 1260 GLU D CA 1
ATOM 1838 C C . GLU B 1 16 ? -19.465 -71.151 -27.051 1.00 172.10 1260 GLU D C 1
ATOM 1839 O O . GLU B 1 16 ? -20.059 -70.699 -28.037 1.00 169.26 1260 GLU D O 1
ATOM 1845 N N . LEU B 1 17 ? -19.706 -70.715 -25.811 1.00 163.29 1261 LEU D N 1
ATOM 1846 C CA . LEU B 1 17 ? -20.602 -69.586 -25.594 1.00 156.47 1261 LEU D CA 1
ATOM 1847 C C . LEU B 1 17 ? -20.039 -68.329 -26.242 1.00 161.06 1261 LEU D C 1
ATOM 1848 O O . LEU B 1 17 ? -20.779 -67.550 -26.854 1.00 164.26 1261 LEU D O 1
ATOM 1853 N N . LEU B 1 18 ? -18.726 -68.114 -26.116 1.00 157.88 1262 LEU D N 1
ATOM 1854 C CA . LEU B 1 18 ? -18.098 -66.990 -26.798 1.00 148.14 1262 LEU D CA 1
ATOM 1855 C C . LEU B 1 18 ? -18.185 -67.150 -28.310 1.00 148.36 1262 LEU D C 1
ATOM 1856 O O . LEU B 1 18 ? -18.280 -66.154 -29.035 1.00 138.60 1262 LEU D O 1
ATOM 1861 N N . LYS B 1 19 ? -18.161 -68.392 -28.802 1.00 151.84 1263 LYS D N 1
ATOM 1862 C CA . LYS B 1 19 ? -18.314 -68.624 -30.235 1.00 154.87 1263 LYS D CA 1
ATOM 1863 C C . LYS B 1 19 ? -19.756 -68.406 -30.677 1.00 154.68 1263 LYS D C 1
ATOM 1864 O O . LYS B 1 19 ? -20.006 -67.802 -31.727 1.00 143.09 1263 LYS D O 1
ATOM 1870 N N . GLU B 1 20 ? -20.716 -68.897 -29.890 1.00 166.80 1264 GLU D N 1
ATOM 1871 C CA . GLU B 1 20 ? -22.121 -68.767 -30.262 1.00 163.45 1264 GLU D CA 1
ATOM 1872 C C . GLU B 1 20 ? -22.599 -67.325 -30.127 1.00 160.59 1264 GLU D C 1
ATOM 1873 O O . GLU B 1 20 ? -23.212 -66.775 -31.049 1.00 157.84 1264 GLU D O 1
ATOM 1879 N N . LEU B 1 21 ? -22.325 -66.694 -28.983 1.00 144.05 1265 LEU D N 1
ATOM 1880 C CA . LEU B 1 21 ? -22.816 -65.344 -28.734 1.00 141.33 1265 LEU D CA 1
ATOM 1881 C C . LEU B 1 21 ? -22.079 -64.275 -29.531 1.00 141.51 1265 LEU D C 1
ATOM 1882 O O . LEU B 1 21 ? -22.550 -63.133 -29.574 1.00 139.76 1265 LEU D O 1
ATOM 1887 N N . SER B 1 22 ? -20.948 -64.603 -30.156 1.00 135.62 1266 SER D N 1
ATOM 1888 C CA . SER B 1 22 ? -20.287 -63.651 -31.041 1.00 126.21 1266 SER D CA 1
ATOM 1889 C C . SER B 1 22 ? -20.995 -63.509 -32.379 1.00 134.83 1266 SER D C 1
ATOM 1890 O O . SER B 1 22 ? -20.615 -62.643 -33.175 1.00 145.72 1266 SER D O 1
ATOM 1893 N N . ASN B 1 23 ? -22.003 -64.339 -32.647 1.00 131.02 1267 ASN D N 1
ATOM 1894 C CA . ASN B 1 23 ? -22.794 -64.235 -33.869 1.00 131.99 1267 ASN D CA 1
ATOM 1895 C C . ASN B 1 23 ? -23.923 -63.249 -33.591 1.00 132.82 1267 ASN D C 1
ATOM 1896 O O . ASN B 1 23 ? -25.073 -63.615 -33.349 1.00 141.91 1267 ASN D O 1
ATOM 1901 N N . HIS B 1 24 ? -23.577 -61.967 -33.626 1.00 132.19 1268 HIS D N 1
ATOM 1902 C CA . HIS B 1 24 ? -24.532 -60.921 -33.292 1.00 139.34 1268 HIS D CA 1
ATOM 1903 C C . HIS B 1 24 ? -25.476 -60.666 -34.458 1.00 147.23 1268 HIS D C 1
ATOM 1904 O O . HIS B 1 24 ? -25.058 -60.635 -35.619 1.00 157.02 1268 HIS D O 1
ATOM 1911 N N . ASN B 1 25 ? -26.761 -60.507 -34.139 1.00 154.58 1269 ASN D N 1
ATOM 1912 C CA . ASN B 1 25 ? -27.858 -60.259 -35.072 1.00 151.98 1269 ASN D CA 1
ATOM 1913 C C . ASN B 1 25 ? -28.172 -61.474 -35.938 1.00 155.23 1269 ASN D C 1
ATOM 1914 O O . ASN B 1 25 ? -29.083 -61.404 -36.773 1.00 157.80 1269 ASN D O 1
ATOM 1919 N N . GLU B 1 26 ? -27.456 -62.584 -35.769 1.00 151.76 1270 GLU D N 1
ATOM 1920 C CA . GLU B 1 26 ? -27.695 -63.811 -36.512 1.00 148.88 1270 GLU D CA 1
ATOM 1921 C C . GLU B 1 26 ? -27.715 -64.979 -35.538 1.00 151.99 1270 GLU D C 1
ATOM 1922 O O . GLU B 1 26 ? -27.227 -64.878 -34.409 1.00 146.35 1270 GLU D O 1
ATOM 1928 N N . ARG B 1 27 ? -28.294 -66.095 -35.988 1.00 144.34 1271 ARG D N 1
ATOM 1929 C CA . ARG B 1 27 ? -28.439 -67.299 -35.170 1.00 148.93 1271 ARG D CA 1
ATOM 1930 C C . ARG B 1 27 ? -29.190 -66.967 -33.875 1.00 152.09 1271 ARG D C 1
ATOM 1931 O O . ARG B 1 27 ? -28.655 -67.030 -32.767 1.00 154.56 1271 ARG D O 1
ATOM 1939 N N . VAL B 1 28 ? -30.460 -66.605 -34.057 1.00 153.62 1272 VAL D N 1
ATOM 1940 C CA . VAL B 1 28 ? -31.250 -66.084 -32.945 1.00 150.20 1272 VAL D CA 1
ATOM 1941 C C . VAL B 1 28 ? -31.583 -67.193 -31.955 1.00 156.34 1272 VAL D C 1
ATOM 1942 O O . VAL B 1 28 ? -31.409 -67.034 -30.741 1.00 148.83 1272 VAL D O 1
ATOM 1946 N N . GLU B 1 29 ? -32.065 -68.332 -32.455 1.00 161.23 1273 GLU D N 1
ATOM 1947 C CA . GLU B 1 29 ? -32.506 -69.398 -31.561 1.00 157.99 1273 GLU D CA 1
ATOM 1948 C C . GLU B 1 29 ? -31.323 -70.115 -30.920 1.00 156.45 1273 GLU D C 1
ATOM 1949 O O . GLU B 1 29 ? -31.396 -70.525 -29.756 1.00 147.59 1273 GLU D O 1
ATOM 1955 N N . GLU B 1 30 ? -30.223 -70.272 -31.660 1.00 159.24 1274 GLU D N 1
ATOM 1956 C CA . GLU B 1 30 ? -29.038 -70.912 -31.097 1.00 154.56 1274 GLU D CA 1
ATOM 1957 C C . GLU B 1 30 ? -28.407 -70.056 -30.007 1.00 152.91 1274 GLU D C 1
ATOM 1958 O O . GLU B 1 30 ? -27.833 -70.591 -29.052 1.00 157.72 1274 GLU D O 1
ATOM 1964 N N . ARG B 1 31 ? -28.503 -68.731 -30.136 1.00 158.51 1275 ARG D N 1
ATOM 1965 C CA . ARG B 1 31 ? -27.984 -67.822 -29.120 1.00 152.79 1275 ARG D CA 1
ATOM 1966 C C . ARG B 1 31 ? -28.902 -67.732 -27.908 1.00 149.54 1275 ARG D C 1
ATOM 1967 O O . ARG B 1 31 ? -28.425 -67.500 -26.792 1.00 144.79 1275 ARG D O 1
ATOM 1975 N N . LYS B 1 32 ? -30.211 -67.909 -28.106 1.00 151.01 1276 LYS D N 1
ATOM 1976 C CA . LYS B 1 32 ? -31.131 -67.965 -26.975 1.00 151.09 1276 LYS D CA 1
ATOM 1977 C C . LYS B 1 32 ? -30.806 -69.144 -26.067 1.00 148.87 1276 LYS D C 1
ATOM 1978 O O . LYS B 1 32 ? -30.934 -69.047 -24.840 1.00 142.99 1276 LYS D O 1
ATOM 1984 N N . ILE B 1 33 ? -30.399 -70.270 -26.656 1.00 150.80 1277 ILE D N 1
ATOM 1985 C CA . ILE B 1 33 ? -29.980 -71.421 -25.861 1.00 146.67 1277 ILE D CA 1
ATOM 1986 C C . ILE B 1 33 ? -28.779 -71.053 -24.999 1.00 145.67 1277 ILE D C 1
ATOM 1987 O O . ILE B 1 33 ? -28.718 -71.384 -23.808 1.00 147.14 1277 ILE D O 1
ATOM 1992 N N . ALA B 1 34 ? -27.801 -70.367 -25.594 1.00 138.89 1278 ALA D N 1
ATOM 1993 C CA . ALA B 1 34 ? -26.612 -69.967 -24.850 1.00 137.60 1278 ALA D CA 1
ATOM 1994 C C . ALA B 1 34 ? -26.955 -69.000 -23.722 1.00 146.28 1278 ALA D C 1
ATOM 1995 O O . ALA B 1 34 ? -26.421 -69.115 -22.612 1.00 146.29 1278 ALA D O 1
ATOM 1997 N N . LEU B 1 35 ? -27.845 -68.039 -23.987 1.00 150.64 1279 LEU D N 1
ATOM 1998 C CA . LEU B 1 35 ? -28.194 -67.054 -22.967 1.00 150.00 1279 LEU D CA 1
ATOM 1999 C C . LEU B 1 35 ? -28.954 -67.687 -21.808 1.00 149.24 1279 LEU D C 1
ATOM 2000 O O . LEU B 1 35 ? -28.701 -67.362 -20.642 1.00 146.89 1279 LEU D O 1
ATOM 2005 N N . TYR B 1 36 ? -29.890 -68.591 -22.106 1.00 144.85 1280 TYR D N 1
ATOM 2006 C CA . TYR B 1 36 ? -30.608 -69.290 -21.044 1.00 139.81 1280 TYR D CA 1
ATOM 2007 C C . TYR B 1 36 ? -29.673 -70.189 -20.243 1.00 140.30 1280 TYR D C 1
ATOM 2008 O O . TYR B 1 36 ? -29.833 -70.332 -19.025 1.00 130.21 1280 TYR D O 1
ATOM 2010 N N . GLU B 1 37 ? -28.697 -70.806 -20.913 1.00 143.66 1281 GLU D N 1
ATOM 2011 C CA . GLU B 1 37 ? -27.716 -71.632 -20.216 1.00 138.75 1281 GLU D CA 1
ATOM 2012 C C . GLU B 1 37 ? -26.840 -70.799 -19.289 1.00 135.12 1281 GLU D C 1
ATOM 2013 O O . GLU B 1 37 ? -26.518 -71.231 -18.175 1.00 136.16 1281 GLU D O 1
ATOM 2019 N N . LEU B 1 38 ? -26.431 -69.609 -19.738 1.00 129.15 1282 LEU D N 1
ATOM 2020 C CA . LEU B 1 38 ? -25.604 -68.741 -18.904 1.00 126.95 1282 LEU D CA 1
ATOM 2021 C C . LEU B 1 38 ? -26.316 -68.369 -17.609 1.00 128.07 1282 LEU D C 1
ATOM 2022 O O . LEU B 1 38 ? -25.678 -68.229 -16.559 1.00 126.99 1282 LEU D O 1
ATOM 2027 N N . MET B 1 39 ? -27.640 -68.201 -17.663 1.00 118.82 1283 MET D N 1
ATOM 2028 C CA . MET B 1 39 ? -28.385 -67.860 -16.455 1.00 120.90 1283 MET D CA 1
ATOM 2029 C C . MET B 1 39 ? -28.376 -69.007 -15.452 1.00 138.91 1283 MET D C 1
ATOM 2030 O O . MET B 1 39 ? -28.280 -68.778 -14.240 1.00 139.23 1283 MET D O 1
ATOM 2035 N N . LYS B 1 40 ? -28.484 -70.248 -15.935 1.00 148.08 1284 LYS D N 1
ATOM 2036 C CA . LYS B 1 40 ? -28.431 -71.401 -15.041 1.00 139.05 1284 LYS D CA 1
ATOM 2037 C C . LYS B 1 40 ? -27.062 -71.539 -14.385 1.00 148.03 1284 LYS D C 1
ATOM 2038 O O . LYS B 1 40 ? -26.970 -71.844 -13.190 1.00 148.14 1284 LYS D O 1
ATOM 2044 N N . LEU B 1 41 ? -25.989 -71.332 -15.155 1.00 151.15 1285 LEU D N 1
ATOM 2045 C CA . LEU B 1 41 ? -24.643 -71.392 -14.596 1.00 156.63 1285 LEU D CA 1
ATOM 2046 C C . LEU B 1 41 ? -24.441 -70.350 -13.505 1.00 153.99 1285 LEU D C 1
ATOM 2047 O O . LEU B 1 41 ? -23.676 -70.578 -12.561 1.00 167.69 1285 LEU D O 1
ATOM 2052 N N . THR B 1 42 ? -25.119 -69.205 -13.618 1.00 147.68 1286 THR D N 1
ATOM 2053 C CA . THR B 1 42 ? -24.987 -68.162 -12.608 1.00 155.74 1286 THR D CA 1
ATOM 2054 C C . THR B 1 42 ? -25.566 -68.607 -11.267 1.00 156.66 1286 THR D C 1
ATOM 2055 O O . THR B 1 42 ? -25.002 -68.289 -10.214 1.00 164.26 1286 THR D O 1
ATOM 2059 N N . GLN B 1 43 ? -26.677 -69.356 -11.277 1.00 156.06 1287 GLN D N 1
ATOM 2060 C CA . GLN B 1 43 ? -27.277 -69.790 -10.017 1.00 162.45 1287 GLN D CA 1
ATOM 2061 C C . GLN B 1 43 ? -26.416 -70.808 -9.284 1.00 169.34 1287 GLN D C 1
ATOM 2062 O O . GLN B 1 43 ? -26.564 -70.958 -8.068 1.00 167.16 1287 GLN D O 1
ATOM 2068 N N . GLU B 1 44 ? -25.529 -71.508 -9.988 1.00 175.44 1288 GLU D N 1
ATOM 2069 C CA . GLU B 1 44 ? -24.786 -72.613 -9.403 1.00 177.42 1288 GLU D CA 1
ATOM 2070 C C . GLU B 1 44 ? -23.588 -72.106 -8.603 1.00 179.96 1288 GLU D C 1
ATOM 2071 O O . GLU B 1 44 ? -23.340 -70.904 -8.487 1.00 175.74 1288 GLU D O 1
ATOM 2077 N N . GLU B 1 45 ? -22.831 -73.050 -8.040 1.00 185.81 1289 GLU D N 1
ATOM 2078 C CA . GLU B 1 45 ? -21.528 -72.756 -7.447 1.00 192.44 1289 GLU D CA 1
ATOM 2079 C C . GLU B 1 45 ? -20.462 -72.775 -8.545 1.00 210.94 1289 GLU D C 1
ATOM 2080 O O . GLU B 1 45 ? -19.469 -73.500 -8.493 1.00 205.74 1289 GLU D O 1
ATOM 2086 N N . SER B 1 46 ? -20.706 -71.962 -9.572 1.00 226.92 1290 SER D N 1
ATOM 2087 C CA . SER B 1 46 ? -19.818 -71.845 -10.727 1.00 217.22 1290 SER D CA 1
ATOM 2088 C C . SER B 1 46 ? -18.899 -70.639 -10.607 1.00 217.24 1290 SER D C 1
ATOM 2089 O O . SER B 1 46 ? -18.704 -69.891 -11.569 1.00 219.38 1290 SER D O 1
ATOM 2092 N N . PHE B 1 47 ? -18.326 -70.428 -9.420 1.00 203.09 1291 PHE D N 1
ATOM 2093 C CA . PHE B 1 47 ? -17.407 -69.316 -9.216 1.00 202.10 1291 PHE D CA 1
ATOM 2094 C C . PHE B 1 47 ? -16.120 -69.478 -10.016 1.00 203.61 1291 PHE D C 1
ATOM 2095 O O . PHE B 1 47 ? -15.398 -68.495 -10.210 1.00 198.98 1291 PHE D O 1
ATOM 2103 N N . SER B 1 48 ? -15.821 -70.693 -10.486 1.00 196.40 1292 SER D N 1
ATOM 2104 C CA . SER B 1 48 ? -14.650 -70.898 -11.333 1.00 187.27 1292 SER D CA 1
ATOM 2105 C C . SER B 1 48 ? -14.767 -70.137 -12.646 1.00 186.30 1292 SER D C 1
ATOM 2106 O O . SER B 1 48 ? -13.759 -69.677 -13.191 1.00 175.84 1292 SER D O 1
ATOM 2109 N N . VAL B 1 49 ? -15.986 -70.007 -13.171 1.00 205.65 1293 VAL D N 1
ATOM 2110 C CA . VAL B 1 49 ? -16.206 -69.249 -14.400 1.00 198.89 1293 VAL D CA 1
ATOM 2111 C C . VAL B 1 49 ? -15.846 -67.782 -14.200 1.00 191.24 1293 VAL D C 1
ATOM 2112 O O . VAL B 1 49 ? -15.237 -67.151 -15.073 1.00 189.50 1293 VAL D O 1
ATOM 2116 N N . TRP B 1 50 ? -16.215 -67.216 -13.049 1.00 171.54 1294 TRP D N 1
ATOM 2117 C CA . TRP B 1 50 ? -16.181 -65.770 -12.882 1.00 146.60 1294 TRP D CA 1
ATOM 2118 C C . TRP B 1 50 ? -14.778 -65.242 -12.603 1.00 149.90 1294 TRP D C 1
ATOM 2119 O O . TRP B 1 50 ? -14.507 -64.065 -12.863 1.00 142.75 1294 TRP D O 1
ATOM 2130 N N . ASP B 1 51 ? -13.877 -66.077 -12.075 1.00 162.85 1295 ASP D N 1
ATOM 2131 C CA . ASP B 1 51 ? -12.512 -65.621 -11.815 1.00 153.49 1295 ASP D CA 1
ATOM 2132 C C . ASP B 1 51 ? -11.751 -65.323 -13.100 1.00 144.67 1295 ASP D C 1
ATOM 2133 O O . ASP B 1 51 ? -10.825 -64.505 -13.092 1.00 143.41 1295 ASP D O 1
ATOM 2138 N N . GLU B 1 52 ? -12.113 -65.976 -14.206 1.00 156.75 1296 GLU D N 1
ATOM 2139 C CA . GLU B 1 52 ? -11.367 -65.845 -15.449 1.00 156.97 1296 GLU D CA 1
ATOM 2140 C C . GLU B 1 52 ? -12.175 -65.281 -16.608 1.00 155.16 1296 GLU D C 1
ATOM 2141 O O . GLU B 1 52 ? -11.572 -64.783 -17.565 1.00 155.99 1296 GLU D O 1
ATOM 2147 N N . HIS B 1 53 ? -13.509 -65.339 -16.558 1.00 136.06 1297 HIS D N 1
ATOM 2148 C CA . HIS B 1 53 ? -14.327 -64.974 -17.709 1.00 135.52 1297 HIS D CA 1
ATOM 2149 C C . HIS B 1 53 ? -15.434 -63.987 -17.354 1.00 131.58 1297 HIS D C 1
ATOM 2150 O O . HIS B 1 53 ? -16.391 -63.846 -18.121 1.00 127.58 1297 HIS D O 1
ATOM 2157 N N . PHE B 1 54 ? -15.332 -63.293 -16.219 1.00 121.50 1298 PHE D N 1
ATOM 2158 C CA . PHE B 1 54 ? -16.368 -62.327 -15.863 1.00 96.88 1298 PHE D CA 1
ATOM 2159 C C . PHE B 1 54 ? -16.372 -61.154 -16.836 1.00 104.36 1298 PHE D C 1
ATOM 2160 O O . PHE B 1 54 ? -17.402 -60.836 -17.442 1.00 105.90 1298 PHE D O 1
ATOM 2168 N N . LYS B 1 55 ? -15.227 -60.479 -16.973 1.00 111.77 1299 LYS D N 1
ATOM 2169 C CA . LYS B 1 55 ? -15.123 -59.360 -17.904 1.00 97.73 1299 LYS D CA 1
ATOM 2170 C C . LYS B 1 55 ? -15.517 -59.777 -19.314 1.00 94.17 1299 LYS D C 1
ATOM 2171 O O . LYS B 1 55 ? -16.252 -59.057 -20.000 1.00 85.83 1299 LYS D O 1
ATOM 2177 N N . THR B 1 56 ? -15.032 -60.939 -19.765 1.00 102.16 1300 THR D N 1
ATOM 2178 C CA . THR B 1 56 ? -15.375 -61.428 -21.096 1.00 99.43 1300 THR D CA 1
ATOM 2179 C C . THR B 1 56 ? -16.881 -61.598 -21.255 1.00 98.07 1300 THR D C 1
ATOM 2180 O O . THR B 1 56 ? -17.452 -61.215 -22.284 1.00 99.90 1300 THR D O 1
ATOM 2184 N N . ILE B 1 57 ? -17.543 -62.173 -20.248 1.00 104.31 1301 ILE D N 1
ATOM 2185 C CA . ILE B 1 57 ? -18.987 -62.372 -20.330 1.00 99.98 1301 ILE D CA 1
ATOM 2186 C C . ILE B 1 57 ? -19.719 -61.037 -20.248 1.00 106.75 1301 ILE D C 1
ATOM 2187 O O . ILE B 1 57 ? -20.667 -60.789 -21.002 1.00 106.93 1301 ILE D O 1
ATOM 2192 N N . LEU B 1 58 ? -19.292 -60.158 -19.337 1.00 107.25 1302 LEU D N 1
ATOM 2193 C CA . LEU B 1 58 ? -19.962 -58.871 -19.169 1.00 87.18 1302 LEU D CA 1
ATOM 2194 C C . LEU B 1 58 ? -19.901 -58.041 -20.446 1.00 85.35 1302 LEU D C 1
ATOM 2195 O O . LEU B 1 58 ? -20.919 -57.509 -20.903 1.00 81.68 1302 LEU D O 1
ATOM 2200 N N . LEU B 1 59 ? -18.710 -57.920 -21.039 1.00 88.43 1303 LEU D N 1
ATOM 2201 C CA . LEU B 1 59 ? -18.571 -57.120 -22.253 1.00 82.93 1303 LEU D CA 1
ATOM 2202 C C . LEU B 1 59 ? -19.349 -57.731 -23.412 1.00 95.55 1303 LEU D C 1
ATOM 2203 O O . LEU B 1 59 ? -19.949 -57.006 -24.214 1.00 103.46 1303 LEU D O 1
ATOM 2208 N N . LEU B 1 60 ? -19.348 -59.061 -23.519 1.00 94.19 1304 LEU D N 1
ATOM 2209 C CA . LEU B 1 60 ? -20.133 -59.717 -24.558 1.00 107.41 1304 LEU D CA 1
ATOM 2210 C C . LEU B 1 60 ? -21.627 -59.598 -24.288 1.00 105.78 1304 LEU D C 1
ATOM 2211 O O . LEU B 1 60 ? -22.423 -59.530 -25.232 1.00 105.89 1304 LEU D O 1
ATOM 2216 N N . LEU B 1 61 ? -22.028 -59.570 -23.015 1.00 103.03 1305 LEU D N 1
ATOM 2217 C CA . LEU B 1 61 ? -23.437 -59.397 -22.683 1.00 104.99 1305 LEU D CA 1
ATOM 2218 C C . LEU B 1 61 ? -23.896 -57.958 -22.878 1.00 99.12 1305 LEU D C 1
ATOM 2219 O O . LEU B 1 61 ? -25.075 -57.722 -23.161 1.00 99.80 1305 LEU D O 1
ATOM 2224 N N . LEU B 1 62 ? -22.988 -56.989 -22.733 1.00 103.35 1306 LEU D N 1
ATOM 2225 C CA . LEU B 1 62 ? -23.357 -55.590 -22.928 1.00 93.82 1306 LEU D CA 1
ATOM 2226 C C . LEU B 1 62 ? -23.416 -55.230 -24.407 1.00 95.45 1306 LEU D C 1
ATOM 2227 O O . LEU B 1 62 ? -24.282 -54.453 -24.824 1.00 97.52 1306 LEU D O 1
ATOM 2232 N N . GLU B 1 63 ? -22.497 -55.769 -25.211 1.00 100.35 1307 GLU D N 1
ATOM 2233 C CA . GLU B 1 63 ? -22.594 -55.602 -26.657 1.00 110.64 1307 GLU D CA 1
ATOM 2234 C C . GLU B 1 63 ? -23.851 -56.264 -27.206 1.00 114.85 1307 GLU D C 1
ATOM 2235 O O . GLU B 1 63 ? -24.439 -55.774 -28.177 1.00 119.04 1307 GLU D O 1
ATOM 2241 N N . THR B 1 64 ? -24.275 -57.376 -26.597 1.00 127.28 1308 THR D N 1
ATOM 2242 C CA . THR B 1 64 ? -25.479 -58.075 -27.033 1.00 122.88 1308 THR D CA 1
ATOM 2243 C C . THR B 1 64 ? -26.724 -57.206 -26.892 1.00 118.67 1308 THR D C 1
ATOM 2244 O O . THR B 1 64 ? -27.702 -57.414 -27.618 1.00 124.47 1308 THR D O 1
ATOM 2248 N N . LEU B 1 65 ? -26.697 -56.221 -25.990 1.00 110.70 1309 LEU D N 1
ATOM 2249 C CA . LEU B 1 65 ? -27.817 -55.304 -25.814 1.00 96.34 1309 LEU D CA 1
ATOM 2250 C C . LEU B 1 65 ? -28.085 -54.450 -27.047 1.00 109.42 1309 LEU D C 1
ATOM 2251 O O . LEU B 1 65 ? -29.108 -53.757 -27.086 1.00 110.05 1309 LEU D O 1
ATOM 2256 N N . GLY B 1 66 ? -27.197 -54.464 -28.038 1.00 117.41 1310 GLY D N 1
ATOM 2257 C CA . GLY B 1 66 ? -27.420 -53.708 -29.254 1.00 120.43 1310 GLY D CA 1
ATOM 2258 C C . GLY B 1 66 ? -27.928 -54.569 -30.392 1.00 114.64 1310 GLY D C 1
ATOM 2259 O O . GLY B 1 66 ? -27.834 -54.189 -31.561 1.00 123.48 1310 GLY D O 1
ATOM 2260 N N . ASP B 1 67 ? -28.464 -55.738 -30.058 1.00 135.35 1311 ASP D N 1
ATOM 2261 C CA . ASP B 1 67 ? -28.972 -56.652 -31.069 1.00 146.30 1311 ASP D CA 1
ATOM 2262 C C . ASP B 1 67 ? -30.302 -56.147 -31.621 1.00 151.05 1311 ASP D C 1
ATOM 2263 O O . ASP B 1 67 ? -31.093 -55.516 -30.917 1.00 153.17 1311 ASP D O 1
ATOM 2268 N N . LYS B 1 68 ? -30.543 -56.429 -32.903 1.00 145.36 1312 LYS D N 1
ATOM 2269 C CA . LYS B 1 68 ? -31.813 -56.057 -33.518 1.00 151.13 1312 LYS D CA 1
ATOM 2270 C C . LYS B 1 68 ? -32.981 -56.893 -33.014 1.00 147.38 1312 LYS D C 1
ATOM 2271 O O . LYS B 1 68 ? -34.133 -56.475 -33.169 1.00 151.56 1312 LYS D O 1
ATOM 2277 N N . GLU B 1 69 ? -32.722 -58.052 -32.423 1.00 142.45 1313 GLU D N 1
ATOM 2278 C CA . GLU B 1 69 ? -33.804 -58.909 -31.962 1.00 143.09 1313 GLU D CA 1
ATOM 2279 C C . GLU B 1 69 ? -34.280 -58.433 -30.595 1.00 142.06 1313 GLU D C 1
ATOM 2280 O O . GLU B 1 69 ? -33.496 -58.448 -29.639 1.00 145.64 1313 GLU D O 1
ATOM 2286 N N . PRO B 1 70 ? -35.537 -58.004 -30.457 1.00 146.39 1314 PRO D N 1
ATOM 2287 C CA . PRO B 1 70 ? -36.008 -57.537 -29.143 1.00 143.63 1314 PRO D CA 1
ATOM 2288 C C . PRO B 1 70 ? -36.019 -58.631 -28.095 1.00 143.96 1314 PRO D C 1
ATOM 2289 O O . PRO B 1 70 ? -35.872 -58.340 -26.902 1.00 138.33 1314 PRO D O 1
ATOM 2293 N N . THR B 1 71 ? -36.182 -59.889 -28.508 1.00 152.69 1315 THR D N 1
ATOM 2294 C CA . THR B 1 71 ? -36.153 -60.987 -27.551 1.00 151.66 1315 THR D CA 1
ATOM 2295 C C . THR B 1 71 ? -34.733 -61.278 -27.084 1.00 145.36 1315 THR D C 1
ATOM 2296 O O . THR B 1 71 ? -34.537 -61.742 -25.957 1.00 144.05 1315 THR D O 1
ATOM 2300 N N . ILE B 1 72 ? -33.736 -61.016 -27.932 1.00 136.88 1316 ILE D N 1
ATOM 2301 C CA . ILE B 1 72 ? -32.346 -61.188 -27.519 1.00 133.29 1316 ILE D CA 1
ATOM 2302 C C . ILE B 1 72 ? -31.933 -60.092 -26.543 1.00 134.96 1316 ILE D C 1
ATOM 2303 O O . ILE B 1 72 ? -31.262 -60.359 -25.539 1.00 128.09 1316 ILE D O 1
ATOM 2308 N N . ARG B 1 73 ? -32.329 -58.845 -26.816 1.00 131.83 1317 ARG D N 1
ATOM 2309 C CA . ARG B 1 73 ? -32.020 -57.749 -25.900 1.00 121.25 1317 ARG D CA 1
ATOM 2310 C C . ARG B 1 73 ? -32.659 -57.976 -24.536 1.00 129.33 1317 ARG D C 1
ATOM 2311 O O . ARG B 1 73 ? -31.988 -57.894 -23.500 1.00 126.24 1317 ARG D O 1
ATOM 2319 N N . ALA B 1 74 ? -33.968 -58.246 -24.516 1.00 129.70 1318 ALA D N 1
ATOM 2320 C CA . ALA B 1 74 ? -34.663 -58.450 -23.250 1.00 125.49 1318 ALA D CA 1
ATOM 2321 C C . ALA B 1 74 ? -34.112 -59.653 -22.496 1.00 123.34 1318 ALA D C 1
ATOM 2322 O O . ALA B 1 74 ? -34.160 -59.687 -21.262 1.00 116.67 1318 ALA D O 1
ATOM 2324 N N . LEU B 1 75 ? -33.582 -60.643 -23.217 1.00 122.24 1319 LEU D N 1
ATOM 2325 C CA . LEU B 1 75 ? -33.011 -61.816 -22.567 1.00 112.11 1319 LEU D CA 1
ATOM 2326 C C . LEU B 1 75 ? -31.641 -61.508 -21.978 1.00 113.04 1319 LEU D C 1
ATOM 2327 O O . LEU B 1 75 ? -31.337 -61.930 -20.856 1.00 109.03 1319 LEU D O 1
ATOM 2332 N N . ALA B 1 76 ? -30.805 -60.778 -22.721 1.00 113.02 1320 ALA D N 1
ATOM 2333 C CA . ALA B 1 76 ? -29.500 -60.388 -22.200 1.00 108.42 1320 ALA D CA 1
ATOM 2334 C C . ALA B 1 76 ? -29.630 -59.507 -20.965 1.00 110.81 1320 ALA D C 1
ATOM 2335 O O . ALA B 1 76 ? -28.775 -59.558 -20.074 1.00 108.22 1320 ALA D O 1
ATOM 2337 N N . LEU B 1 77 ? -30.690 -58.696 -20.891 1.00 114.16 1321 LEU D N 1
ATOM 2338 C CA . LEU B 1 77 ? -30.921 -57.892 -19.695 1.00 102.47 1321 LEU D CA 1
ATOM 2339 C C . LEU B 1 77 ? -31.369 -58.748 -18.518 1.00 108.06 1321 LEU D C 1
ATOM 2340 O O . LEU B 1 77 ? -31.094 -58.399 -17.364 1.00 89.08 1321 LEU D O 1
ATOM 2345 N N . LYS B 1 78 ? -32.059 -59.861 -18.781 1.00 110.33 1322 LYS D N 1
ATOM 2346 C CA . LYS B 1 78 ? -32.427 -60.765 -17.698 1.00 109.67 1322 LYS D CA 1
ATOM 2347 C C . LYS B 1 78 ? -31.228 -61.570 -17.213 1.00 100.47 1322 LYS D C 1
ATOM 2348 O O . LYS B 1 78 ? -31.073 -61.788 -16.006 1.00 102.02 1322 LYS D O 1
ATOM 2354 N N . VAL B 1 79 ? -30.374 -62.019 -18.135 1.00 105.02 1323 VAL D N 1
ATOM 2355 C CA . VAL B 1 79 ? -29.143 -62.692 -17.733 1.00 107.13 1323 VAL D CA 1
ATOM 2356 C C . VAL B 1 79 ? -28.241 -61.725 -16.981 1.00 97.55 1323 VAL D C 1
ATOM 2357 O O . VAL B 1 79 ? -27.648 -62.074 -15.953 1.00 98.08 1323 VAL D O 1
ATOM 2361 N N . LEU B 1 80 ? -28.121 -60.494 -17.485 1.00 98.34 1324 LEU D N 1
ATOM 2362 C CA . LEU B 1 80 ? -27.332 -59.481 -16.792 1.00 89.91 1324 LEU D CA 1
ATOM 2363 C C . LEU B 1 80 ? -27.903 -59.200 -15.409 1.00 90.53 1324 LEU D C 1
ATOM 2364 O O . LEU B 1 80 ? -27.151 -58.959 -14.457 1.00 93.32 1324 LEU D O 1
ATOM 2369 N N . ARG B 1 81 ? -29.233 -59.208 -15.284 1.00 99.98 1325 ARG D N 1
ATOM 2370 C CA . ARG B 1 81 ? -29.859 -59.033 -13.977 1.00 105.20 1325 ARG D CA 1
ATOM 2371 C C . ARG B 1 81 ? -29.434 -60.130 -13.008 1.00 99.10 1325 ARG D C 1
ATOM 2372 O O . ARG B 1 81 ? -29.232 -59.873 -11.815 1.00 95.13 1325 ARG D O 1
ATOM 2380 N N . GLU B 1 82 ? -29.291 -61.361 -13.505 1.00 99.65 1326 GLU D N 1
ATOM 2381 C CA . GLU B 1 82 ? -28.893 -62.467 -12.640 1.00 113.65 1326 GLU D CA 1
ATOM 2382 C C . GLU B 1 82 ? -27.417 -62.384 -12.275 1.00 106.94 1326 GLU D C 1
ATOM 2383 O O . GLU B 1 82 ? -27.042 -62.633 -11.123 1.00 110.61 1326 GLU D O 1
ATOM 2389 N N . ILE B 1 83 ? -26.561 -62.047 -13.245 1.00 96.13 1327 ILE D N 1
ATOM 2390 C CA . ILE B 1 83 ? -25.142 -61.866 -12.952 1.00 97.41 1327 ILE D CA 1
ATOM 2391 C C . ILE B 1 83 ? -24.943 -60.701 -11.993 1.00 99.88 1327 ILE D C 1
ATOM 2392 O O . ILE B 1 83 ? -23.969 -60.668 -11.230 1.00 111.31 1327 ILE D O 1
ATOM 2397 N N . LEU B 1 84 ? -25.868 -59.739 -11.999 1.00 91.05 1328 LEU D N 1
ATOM 2398 C CA . LEU B 1 84 ? -25.773 -58.605 -11.087 1.00 88.53 1328 LEU D CA 1
ATOM 2399 C C . LEU B 1 84 ? -26.026 -59.025 -9.643 1.00 106.56 1328 LEU D C 1
ATOM 2400 O O . LEU B 1 84 ? -25.349 -58.547 -8.726 1.00 109.04 1328 LEU D O 1
ATOM 2405 N N . ARG B 1 85 ? -26.986 -59.923 -9.419 1.00 113.68 1329 ARG D N 1
ATOM 2406 C CA . ARG B 1 85 ? -27.360 -60.306 -8.064 1.00 115.78 1329 ARG D CA 1
ATOM 2407 C C . ARG B 1 85 ? -26.566 -61.485 -7.520 1.00 118.53 1329 ARG D C 1
ATOM 2408 O O . ARG B 1 85 ? -26.642 -61.754 -6.316 1.00 118.95 1329 ARG D O 1
ATOM 2416 N N . HIS B 1 86 ? -25.809 -62.190 -8.359 1.00 116.03 1330 HIS D N 1
ATOM 2417 C CA . HIS B 1 86 ? -24.946 -63.262 -7.880 1.00 115.99 1330 HIS D CA 1
ATOM 2418 C C . HIS B 1 86 ? -23.492 -62.846 -7.736 1.00 115.39 1330 HIS D C 1
ATOM 2419 O O . HIS B 1 86 ? -22.775 -63.417 -6.908 1.00 120.86 1330 HIS D O 1
ATOM 2426 N N . GLN B 1 87 ? -23.041 -61.864 -8.512 1.00 108.18 1331 GLN D N 1
ATOM 2427 C CA . GLN B 1 87 ? -21.665 -61.368 -8.447 1.00 102.90 1331 GLN D CA 1
ATOM 2428 C C . GLN B 1 87 ? -21.655 -59.845 -8.392 1.00 96.99 1331 GLN D C 1
ATOM 2429 O O . GLN B 1 87 ? -21.090 -59.180 -9.266 1.00 91.08 1331 GLN D O 1
ATOM 2435 N N . PRO B 1 88 ? -22.280 -59.251 -7.369 1.00 96.93 1332 PRO D N 1
ATOM 2436 C CA . PRO B 1 88 ? -22.362 -57.785 -7.334 1.00 100.76 1332 PRO D CA 1
ATOM 2437 C C . PRO B 1 88 ? -21.025 -57.122 -7.055 1.00 111.37 1332 PRO D C 1
ATOM 2438 O O . PRO B 1 88 ? -20.772 -56.024 -7.567 1.00 106.92 1332 PRO D O 1
ATOM 2442 N N . ALA B 1 89 ? -20.161 -57.755 -6.257 1.00 107.32 1333 ALA D N 1
ATOM 2443 C CA . ALA B 1 89 ? -18.861 -57.182 -5.928 1.00 94.05 1333 ALA D CA 1
ATOM 2444 C C . ALA B 1 89 ? -17.906 -57.149 -7.115 1.00 83.32 1333 ALA D C 1
ATOM 2445 O O . ALA B 1 89 ? -16.858 -56.501 -7.023 1.00 84.66 1333 ALA D O 1
ATOM 2447 N N . ARG B 1 90 ? -18.240 -57.815 -8.219 1.00 82.78 1334 ARG D N 1
ATOM 2448 C CA . ARG B 1 90 ? -17.372 -57.862 -9.387 1.00 87.79 1334 ARG D CA 1
ATOM 2449 C C . ARG B 1 90 ? -17.579 -56.684 -10.329 1.00 101.85 1334 ARG D C 1
ATOM 2450 O O . ARG B 1 90 ? -16.762 -56.485 -11.234 1.00 95.63 1334 ARG D O 1
ATOM 2458 N N . PHE B 1 91 ? -18.646 -55.911 -10.143 1.00 101.02 1335 PHE D N 1
ATOM 2459 C CA . PHE B 1 91 ? -18.932 -54.748 -10.969 1.00 92.82 1335 PHE D CA 1
ATOM 2460 C C . PHE B 1 91 ? -18.285 -53.480 -10.429 1.00 92.78 1335 PHE D C 1
ATOM 2461 O O . PHE B 1 91 ? -18.652 -52.382 -10.860 1.00 97.36 1335 PHE D O 1
ATOM 2469 N N . LYS B 1 92 ? -17.351 -53.611 -9.481 1.00 104.34 1336 LYS D N 1
ATOM 2470 C CA . LYS B 1 92 ? -16.704 -52.446 -8.885 1.00 95.82 1336 LYS D CA 1
ATOM 2471 C C . LYS B 1 92 ? -16.073 -51.555 -9.949 1.00 93.05 1336 LYS D C 1
ATOM 2472 O O . LYS B 1 92 ? -16.286 -50.339 -9.965 1.00 94.26 1336 LYS D O 1
ATOM 2474 N N . ASN B 1 93 ? -15.295 -52.144 -10.851 1.00 90.75 1337 ASN D N 1
ATOM 2475 C CA . ASN B 1 93 ? -14.611 -51.379 -11.883 1.00 85.32 1337 ASN D CA 1
ATOM 2476 C C . ASN B 1 93 ? -15.474 -51.151 -13.116 1.00 77.88 1337 ASN D C 1
ATOM 2477 O O . ASN B 1 93 ? -14.990 -50.576 -14.097 1.00 79.58 1337 ASN D O 1
ATOM 2482 N N . TYR B 1 94 ? -16.739 -51.581 -13.090 1.00 79.16 1338 TYR D N 1
ATOM 2483 C CA . TYR B 1 94 ? -17.622 -51.468 -14.245 1.00 78.91 1338 TYR D CA 1
ATOM 2484 C C . TYR B 1 94 ? -18.963 -50.838 -13.883 1.00 75.88 1338 TYR D C 1
ATOM 2485 O O . TYR B 1 94 ? -19.959 -51.085 -14.571 1.00 76.54 1338 TYR D O 1
ATOM 2494 N N . ALA B 1 95 ? -19.014 -50.045 -12.811 1.00 78.54 1339 ALA D N 1
ATOM 2495 C CA . ALA B 1 95 ? -20.276 -49.446 -12.389 1.00 74.86 1339 ALA D CA 1
ATOM 2496 C C . ALA B 1 95 ? -20.818 -48.509 -13.461 1.00 81.18 1339 ALA D C 1
ATOM 2497 O O . ALA B 1 95 ? -21.949 -48.671 -13.934 1.00 81.25 1339 ALA D O 1
ATOM 2499 N N . GLU B 1 96 ? -20.012 -47.523 -13.865 1.00 83.11 1340 GLU D N 1
ATOM 2500 C CA . GLU B 1 96 ? -20.463 -46.541 -14.847 1.00 79.56 1340 GLU D CA 1
ATOM 2501 C C . GLU B 1 96 ? -20.865 -47.205 -16.158 1.00 76.27 1340 GLU D C 1
ATOM 2502 O O . GLU B 1 96 ? -21.871 -46.829 -16.771 1.00 76.99 1340 GLU D O 1
ATOM 2508 N N . LEU B 1 97 ? -20.090 -48.195 -16.604 1.00 70.12 1341 LEU D N 1
ATOM 2509 C CA . LEU B 1 97 ? -20.402 -48.879 -17.854 1.00 73.15 1341 LEU D CA 1
ATOM 2510 C C . LEU B 1 97 ? -21.717 -49.642 -17.761 1.00 68.74 1341 LEU D C 1
ATOM 2511 O O . LEU B 1 97 ? -22.534 -49.598 -18.688 1.00 68.07 1341 LEU D O 1
ATOM 2516 N N . THR B 1 98 ? -21.934 -50.352 -16.654 1.00 68.77 1342 THR D N 1
ATOM 2517 C CA . THR B 1 98 ? -23.151 -51.144 -16.506 1.00 72.92 1342 THR D CA 1
ATOM 2518 C C . THR B 1 98 ? -24.374 -50.256 -16.298 1.00 74.73 1342 THR D C 1
ATOM 2519 O O . THR B 1 98 ? -25.462 -50.566 -16.797 1.00 77.29 1342 THR D O 1
ATOM 2523 N N . VAL B 1 99 ? -24.219 -49.155 -15.557 1.00 75.92 1343 VAL D N 1
ATOM 2524 C CA . VAL B 1 99 ? -25.341 -48.243 -15.330 1.00 76.44 1343 VAL D CA 1
ATOM 2525 C C . VAL B 1 99 ? -25.788 -47.606 -16.639 1.00 75.76 1343 VAL D C 1
ATOM 2526 O O . VAL B 1 99 ? -26.974 -47.630 -16.991 1.00 78.55 1343 VAL D O 1
ATOM 2530 N N . MET B 1 100 ? -24.841 -47.031 -17.385 1.00 75.74 1344 MET D N 1
ATOM 2531 C CA . MET B 1 100 ? -25.201 -46.256 -18.567 1.00 74.06 1344 MET D CA 1
ATOM 2532 C C . MET B 1 100 ? -25.787 -47.130 -19.669 1.00 75.97 1344 MET D C 1
ATOM 2533 O O . MET B 1 100 ? -26.636 -46.663 -20.436 1.00 93.04 1344 MET D O 1
ATOM 2538 N N . LYS B 1 101 ? -25.366 -48.392 -19.760 1.00 67.84 1345 LYS D N 1
ATOM 2539 C CA . LYS B 1 101 ? -25.944 -49.278 -20.766 1.00 76.79 1345 LYS D CA 1
ATOM 2540 C C . LYS B 1 101 ? -27.357 -49.701 -20.385 1.00 88.12 1345 LYS D C 1
ATOM 2541 O O . LYS B 1 101 ? -28.243 -49.763 -21.246 1.00 78.32 1345 LYS D O 1
ATOM 2547 N N . THR B 1 102 ? -27.588 -49.998 -19.103 1.00 90.49 1346 THR D N 1
ATOM 2548 C CA . THR B 1 102 ? -28.941 -50.313 -18.660 1.00 83.25 1346 THR D CA 1
ATOM 2549 C C . THR B 1 102 ? -29.855 -49.103 -18.796 1.00 94.67 1346 THR D C 1
ATOM 2550 O O . THR B 1 102 ? -31.042 -49.253 -19.112 1.00 90.98 1346 THR D O 1
ATOM 2554 N N . LEU B 1 103 ? -29.317 -47.900 -18.578 1.00 92.71 1347 LEU D N 1
ATOM 2555 C CA . LEU B 1 103 ? -30.103 -46.686 -18.760 1.00 80.44 1347 LEU D CA 1
ATOM 2556 C C . LEU B 1 103 ? -30.382 -46.423 -20.232 1.00 84.16 1347 LEU D C 1
ATOM 2557 O O . LEU B 1 103 ? -31.442 -45.886 -20.573 1.00 89.74 1347 LEU D O 1
ATOM 2562 N N . GLU B 1 104 ? -29.449 -46.792 -21.112 1.00 81.55 1348 GLU D N 1
ATOM 2563 C CA . GLU B 1 104 ? -29.675 -46.628 -22.543 1.00 84.18 1348 GLU D CA 1
ATOM 2564 C C . GLU B 1 104 ? -30.769 -47.561 -23.044 1.00 74.44 1348 GLU D C 1
ATOM 2565 O O . GLU B 1 104 ? -31.507 -47.209 -23.971 1.00 75.84 1348 GLU D O 1
ATOM 2571 N N . ALA B 1 105 ? -30.886 -48.751 -22.448 1.00 84.05 1349 ALA D N 1
ATOM 2572 C CA . ALA B 1 105 ? -31.950 -49.678 -22.815 1.00 91.73 1349 ALA D CA 1
ATOM 2573 C C . ALA B 1 105 ? -33.332 -49.158 -22.444 1.00 102.27 1349 ALA D C 1
ATOM 2574 O O . ALA B 1 105 ? -34.327 -49.622 -23.012 1.00 99.44 1349 ALA D O 1
ATOM 2576 N N . HIS B 1 106 ? -33.418 -48.208 -21.510 1.00 104.27 1350 HIS D N 1
ATOM 2577 C CA . HIS B 1 106 ? -34.705 -47.661 -21.097 1.00 104.72 1350 HIS D CA 1
ATOM 2578 C C . HIS B 1 106 ? -35.401 -46.862 -22.191 1.00 103.72 1350 HIS D C 1
ATOM 2579 O O . HIS B 1 106 ? -36.590 -46.557 -22.044 1.00 110.67 1350 HIS D O 1
ATOM 2586 N N . LYS B 1 107 ? -34.709 -46.516 -23.276 1.00 93.43 1351 LYS D N 1
ATOM 2587 C CA . LYS B 1 107 ? -35.320 -45.792 -24.384 1.00 102.03 1351 LYS D CA 1
ATOM 2588 C C . LYS B 1 107 ? -35.409 -46.653 -25.642 1.00 114.23 1351 LYS D C 1
ATOM 2589 O O . LYS B 1 107 ? -35.393 -46.137 -26.763 1.00 132.91 1351 LYS D O 1
ATOM 2595 N N . ASP B 1 108 ? -35.511 -47.971 -25.462 1.00 114.83 1352 ASP D N 1
ATOM 2596 C CA . ASP B 1 108 ? -35.798 -48.906 -26.536 1.00 118.14 1352 ASP D CA 1
ATOM 2597 C C . ASP B 1 108 ? -37.287 -48.855 -26.884 1.00 125.10 1352 ASP D C 1
ATOM 2598 O O . ASP B 1 108 ? -38.125 -48.610 -26.012 1.00 124.25 1352 ASP D O 1
ATOM 2603 N N . PRO B 1 109 ? -37.644 -49.080 -28.153 1.00 134.70 1353 PRO D N 1
ATOM 2604 C CA . PRO B 1 109 ? -39.064 -48.984 -28.538 1.00 143.28 1353 PRO D CA 1
ATOM 2605 C C . PRO B 1 109 ? -39.946 -50.096 -27.987 1.00 144.58 1353 PRO D C 1
ATOM 2606 O O . PRO B 1 109 ? -41.167 -49.907 -27.925 1.00 143.44 1353 PRO D O 1
ATOM 2610 N N . HIS B 1 110 ? -39.391 -51.236 -27.583 1.00 134.00 1354 HIS D N 1
ATOM 2611 C CA . HIS B 1 110 ? -40.190 -52.390 -27.186 1.00 128.10 1354 HIS D CA 1
ATOM 2612 C C . HIS B 1 110 ? -40.330 -52.456 -25.671 1.00 135.59 1354 HIS D C 1
ATOM 2613 O O . HIS B 1 110 ? -39.332 -52.414 -24.946 1.00 138.87 1354 HIS D O 1
ATOM 2620 N N . LYS B 1 111 ? -41.578 -52.552 -25.204 1.00 160.23 1355 LYS D N 1
ATOM 2621 C CA . LYS B 1 111 ? -41.846 -52.642 -23.772 1.00 161.73 1355 LYS D CA 1
ATOM 2622 C C . LYS B 1 111 ? -41.178 -53.864 -23.152 1.00 159.88 1355 LYS D C 1
ATOM 2623 O O . LYS B 1 111 ? -40.730 -53.816 -22.000 1.00 159.53 1355 LYS D O 1
ATOM 2629 N N . GLU B 1 112 ? -41.121 -54.977 -23.893 1.00 162.17 1356 GLU D N 1
ATOM 2630 C CA . GLU B 1 112 ? -40.545 -56.201 -23.345 1.00 165.69 1356 GLU D CA 1
ATOM 2631 C C . GLU B 1 112 ? -39.079 -56.010 -22.983 1.00 162.73 1356 GLU D C 1
ATOM 2632 O O . GLU B 1 112 ? -38.566 -56.690 -22.087 1.00 163.27 1356 GLU D O 1
ATOM 2638 N N . VAL B 1 113 ? -38.395 -55.092 -23.665 1.00 145.69 1357 VAL D N 1
ATOM 2639 C CA . VAL B 1 113 ? -36.998 -54.807 -23.360 1.00 121.79 1357 VAL D CA 1
ATOM 2640 C C . VAL B 1 113 ? -36.901 -53.819 -22.207 1.00 121.79 1357 VAL D C 1
ATOM 2641 O O . VAL B 1 113 ? -36.063 -53.972 -21.310 1.00 118.63 1357 VAL D O 1
ATOM 2645 N N . VAL B 1 114 ? -37.753 -52.791 -22.216 1.00 119.36 1358 VAL D N 1
ATOM 2646 C CA . VAL B 1 114 ? -37.751 -51.804 -21.141 1.00 108.34 1358 VAL D CA 1
ATOM 2647 C C . VAL B 1 114 ? -38.110 -52.465 -19.815 1.00 127.16 1358 VAL D C 1
ATOM 2648 O O . VAL B 1 114 ? -37.519 -52.159 -18.773 1.00 129.19 1358 VAL D O 1
ATOM 2652 N N . ARG B 1 115 ? -39.092 -53.370 -19.831 1.00 125.77 1359 ARG D N 1
ATOM 2653 C CA . ARG B 1 115 ? -39.450 -54.104 -18.620 1.00 128.24 1359 ARG D CA 1
ATOM 2654 C C . ARG B 1 115 ? -38.255 -54.877 -18.079 1.00 124.13 1359 ARG D C 1
ATOM 2655 O O . ARG B 1 115 ? -37.992 -54.879 -16.870 1.00 120.87 1359 ARG D O 1
ATOM 2663 N N . SER B 1 116 ? -37.524 -55.552 -18.970 1.00 118.82 1360 SER D N 1
ATOM 2664 C CA . SER B 1 116 ? -36.339 -56.297 -18.566 1.00 109.45 1360 SER D CA 1
ATOM 2665 C C . SER B 1 116 ? -35.222 -55.365 -18.116 1.00 131.85 1360 SER D C 1
ATOM 2666 O O . SER B 1 116 ? -34.392 -55.746 -17.283 1.00 133.28 1360 SER D O 1
ATOM 2669 N N . ALA B 1 117 ? -35.203 -54.140 -18.644 1.00 127.09 1361 ALA D N 1
ATOM 2670 C CA . ALA B 1 117 ? -34.229 -53.139 -18.231 1.00 115.60 1361 ALA D CA 1
ATOM 2671 C C . ALA B 1 117 ? -34.595 -52.518 -16.891 1.00 116.92 1361 ALA D C 1
ATOM 2672 O O . ALA B 1 117 ? -33.704 -52.203 -16.093 1.00 121.63 1361 ALA D O 1
ATOM 2674 N N . GLU B 1 118 ? -35.892 -52.342 -16.626 1.00 119.48 1362 GLU D N 1
ATOM 2675 C CA . GLU B 1 118 ? -36.323 -51.831 -15.329 1.00 121.48 1362 GLU D CA 1
ATOM 2676 C C . GLU B 1 118 ? -35.943 -52.772 -14.195 1.00 123.25 1362 GLU D C 1
ATOM 2677 O O . GLU B 1 118 ? -35.638 -52.314 -13.088 1.00 122.88 1362 GLU D O 1
ATOM 2683 N N . GLU B 1 119 ? -35.951 -54.085 -14.444 1.00 139.05 1363 GLU D N 1
ATOM 2684 C CA . GLU B 1 119 ? -35.550 -55.035 -13.412 1.00 135.66 1363 GLU D CA 1
ATOM 2685 C C . GLU B 1 119 ? -34.037 -55.073 -13.240 1.00 136.45 1363 GLU D C 1
ATOM 2686 O O . GLU B 1 119 ? -33.542 -55.172 -12.112 1.00 143.09 1363 GLU D O 1
ATOM 2692 N N . ALA B 1 120 ? -33.288 -55.006 -14.344 1.00 122.24 1364 ALA D N 1
ATOM 2693 C CA . ALA B 1 120 ? -31.833 -54.993 -14.242 1.00 104.62 1364 ALA D CA 1
ATOM 2694 C C . ALA B 1 120 ? -31.351 -53.745 -13.519 1.00 107.90 1364 ALA D C 1
ATOM 2695 O O . ALA B 1 120 ? -30.443 -53.813 -12.683 1.00 99.41 1364 ALA D O 1
ATOM 2697 N N . ALA B 1 121 ? -31.955 -52.594 -13.823 1.00 117.32 1365 ALA D N 1
ATOM 2698 C CA . ALA B 1 121 ? -31.642 -51.371 -13.097 1.00 100.32 1365 ALA D CA 1
ATOM 2699 C C . ALA B 1 121 ? -32.141 -51.416 -11.660 1.00 104.88 1365 ALA D C 1
ATOM 2700 O O . ALA B 1 121 ? -31.647 -50.657 -10.820 1.00 93.22 1365 ALA D O 1
ATOM 2702 N N . SER B 1 122 ? -33.109 -52.285 -11.361 1.00 108.83 1366 SER D N 1
ATOM 2703 C CA . SER B 1 122 ? -33.579 -52.448 -9.990 1.00 107.88 1366 SER D CA 1
ATOM 2704 C C . SER B 1 122 ? -32.605 -53.282 -9.168 1.00 115.63 1366 SER D C 1
ATOM 2705 O O . SER B 1 122 ? -32.253 -52.910 -8.043 1.00 125.05 1366 SER D O 1
ATOM 2708 N N . VAL B 1 123 ? -32.159 -54.415 -9.717 1.00 115.88 1367 VAL D N 1
ATOM 2709 C CA . VAL B 1 123 ? -31.153 -55.216 -9.030 1.00 117.56 1367 VAL D CA 1
ATOM 2710 C C . VAL B 1 123 ? -29.824 -54.476 -8.972 1.00 115.69 1367 VAL D C 1
ATOM 2711 O O . VAL B 1 123 ? -29.080 -54.597 -7.992 1.00 132.53 1367 VAL D O 1
ATOM 2715 N N . LEU B 1 124 ? -29.513 -53.675 -9.995 1.00 105.25 1368 LEU D N 1
ATOM 2716 C CA . LEU B 1 124 ? -28.254 -52.940 -9.986 1.00 107.08 1368 LEU D CA 1
ATOM 2717 C C . LEU B 1 124 ? -28.223 -51.912 -8.864 1.00 112.72 1368 LEU D C 1
ATOM 2718 O O . LEU B 1 124 ? -27.154 -51.623 -8.316 1.00 131.98 1368 LEU D O 1
ATOM 2723 N N . ALA B 1 125 ? -29.381 -51.363 -8.502 1.00 113.64 1369 ALA D N 1
ATOM 2724 C CA . ALA B 1 125 ? -29.426 -50.367 -7.439 1.00 123.67 1369 ALA D CA 1
ATOM 2725 C C . ALA B 1 125 ? -29.225 -50.993 -6.065 1.00 132.43 1369 ALA D C 1
ATOM 2726 O O . ALA B 1 125 ? -28.707 -50.334 -5.157 1.00 131.41 1369 ALA D O 1
ATOM 2728 N N . THR B 1 126 ? -29.621 -52.254 -5.892 1.00 137.91 1370 THR D N 1
ATOM 2729 C CA . THR B 1 126 ? -29.542 -52.911 -4.595 1.00 150.53 1370 THR D CA 1
ATOM 2730 C C . THR B 1 126 ? -28.389 -53.900 -4.475 1.00 157.09 1370 THR D C 1
ATOM 2731 O O . THR B 1 126 ? -28.110 -54.365 -3.365 1.00 160.97 1370 THR D O 1
ATOM 2735 N N . SER B 1 127 ? -27.727 -54.245 -5.578 1.00 173.98 1371 SER D N 1
ATOM 2736 C CA . SER B 1 127 ? -26.588 -55.156 -5.550 1.00 169.56 1371 SER D CA 1
ATOM 2737 C C . SER B 1 127 ? -25.245 -54.448 -5.658 1.00 167.22 1371 SER D C 1
ATOM 2738 O O . SER B 1 127 ? -24.305 -54.798 -4.939 1.00 176.11 1371 SER D O 1
ATOM 2741 N N . ILE B 1 128 ? -25.142 -53.440 -6.525 1.00 138.76 1372 ILE D N 1
ATOM 2742 C CA . ILE B 1 128 ? -23.882 -52.733 -6.723 1.00 139.47 1372 ILE D CA 1
ATOM 2743 C C . ILE B 1 128 ? -23.543 -51.901 -5.491 1.00 147.57 1372 ILE D C 1
ATOM 2744 O O . ILE B 1 128 ? -24.430 -51.428 -4.764 1.00 151.62 1372 ILE D O 1
ATOM 2749 N N . SER B 1 129 ? -22.241 -51.759 -5.235 1.00 147.80 1373 SER D N 1
ATOM 2750 C CA . SER B 1 129 ? -21.747 -51.023 -4.081 1.00 145.47 1373 SER D CA 1
ATOM 2751 C C . SER B 1 129 ? -22.414 -49.652 -3.982 1.00 142.06 1373 SER D C 1
ATOM 2752 O O . SER B 1 129 ? -22.474 -48.920 -4.983 1.00 141.81 1373 SER D O 1
ATOM 2755 N N . PRO B 1 130 ? -22.908 -49.266 -2.804 1.00 161.31 1374 PRO D N 1
ATOM 2756 C CA . PRO B 1 130 ? -23.733 -48.054 -2.726 1.00 160.22 1374 PRO D CA 1
ATOM 2757 C C . PRO B 1 130 ? -22.932 -46.773 -2.887 1.00 161.10 1374 PRO D C 1
ATOM 2758 O O . PRO B 1 130 ? -23.401 -45.833 -3.529 1.00 158.15 1374 PRO D O 1
ATOM 2762 N N . GLU B 1 131 ? -21.726 -46.696 -2.328 1.00 144.97 1375 GLU D N 1
ATOM 2763 C CA . GLU B 1 131 ? -20.942 -45.468 -2.457 1.00 139.15 1375 GLU D CA 1
ATOM 2764 C C . GLU B 1 131 ? -20.541 -45.207 -3.904 1.00 126.73 1375 GLU D C 1
ATOM 2765 O O . GLU B 1 131 ? -20.525 -44.054 -4.350 1.00 118.41 1375 GLU D O 1
ATOM 2771 N N . GLN B 1 132 ? -20.161 -46.255 -4.634 1.00 119.73 1376 GLN D N 1
ATOM 2772 C CA . GLN B 1 132 ? -19.811 -46.071 -6.037 1.00 116.29 1376 GLN D CA 1
ATOM 2773 C C . GLN B 1 132 ? -21.038 -45.817 -6.906 1.00 108.23 1376 GLN D C 1
ATOM 2774 O O . GLN B 1 132 ? -20.954 -45.069 -7.887 1.00 96.80 1376 GLN D O 1
ATOM 2780 N N . CYS B 1 133 ? -22.177 -46.430 -6.571 1.00 118.68 1377 CYS D N 1
ATOM 2781 C CA . CYS B 1 133 ? -23.376 -46.282 -7.392 1.00 105.69 1377 CYS D CA 1
ATOM 2782 C C . CYS B 1 133 ? -23.893 -44.850 -7.374 1.00 107.85 1377 CYS D C 1
ATOM 2783 O O . CYS B 1 133 ? -24.372 -44.346 -8.396 1.00 98.72 1377 CYS D O 1
ATOM 2786 N N . ILE B 1 134 ? -23.825 -44.186 -6.218 1.00 114.70 1378 ILE D N 1
ATOM 2787 C CA . ILE B 1 134 ? -24.275 -42.800 -6.127 1.00 98.00 1378 ILE D CA 1
ATOM 2788 C C . ILE B 1 134 ? -23.421 -41.899 -7.010 1.00 83.40 1378 ILE D C 1
ATOM 2789 O O . ILE B 1 134 ? -23.938 -41.034 -7.728 1.00 87.94 1378 ILE D O 1
ATOM 2794 N N . LYS B 1 135 ? -22.100 -42.091 -6.980 1.00 88.84 1379 LYS D N 1
ATOM 2795 C CA . LYS B 1 135 ? -21.199 -41.230 -7.736 1.00 92.69 1379 LYS D CA 1
ATOM 2796 C C . LYS B 1 135 ? -21.334 -41.416 -9.242 1.00 83.92 1379 LYS D C 1
ATOM 2797 O O . LYS B 1 135 ? -20.957 -40.518 -10.000 1.00 70.61 1379 LYS D O 1
ATOM 2803 N N . VAL B 1 136 ? -21.856 -42.556 -9.690 1.00 87.81 1380 VAL D N 1
ATOM 2804 C CA . VAL B 1 136 ? -22.158 -42.728 -11.107 1.00 84.64 1380 VAL D CA 1
ATOM 2805 C C . VAL B 1 136 ? -23.475 -42.049 -11.461 1.00 88.98 1380 VAL D C 1
ATOM 2806 O O . VAL B 1 136 ? -23.614 -41.455 -12.537 1.00 89.34 1380 VAL D O 1
ATOM 2810 N N . LEU B 1 137 ? -24.455 -42.109 -10.556 1.00 86.54 1381 LEU D N 1
ATOM 2811 C CA . LEU B 1 137 ? -25.791 -41.610 -10.858 1.00 79.01 1381 LEU D CA 1
ATOM 2812 C C . LEU B 1 137 ? -25.867 -40.089 -10.836 1.00 81.42 1381 LEU D C 1
ATOM 2813 O O . LEU B 1 137 ? -26.681 -39.509 -11.562 1.00 87.91 1381 LEU D O 1
ATOM 2818 N N . CYS B 1 138 ? -25.041 -39.426 -10.016 1.00 81.01 1382 CYS D N 1
ATOM 2819 C CA . CYS B 1 138 ? -25.108 -37.976 -9.901 1.00 66.76 1382 CYS D CA 1
ATOM 2820 C C . CYS B 1 138 ? -24.854 -37.261 -11.232 1.00 78.18 1382 CYS D C 1
ATOM 2821 O O . CYS B 1 138 ? -25.689 -36.445 -11.639 1.00 73.12 1382 CYS D O 1
ATOM 2824 N N . PRO B 1 139 ? -23.737 -37.507 -11.933 1.00 77.41 1383 PRO D N 1
ATOM 2825 C CA . PRO B 1 139 ? -23.544 -36.808 -13.218 1.00 80.12 1383 PRO D CA 1
ATOM 2826 C C . PRO B 1 139 ? -24.573 -37.185 -14.266 1.00 74.30 1383 PRO D C 1
ATOM 2827 O O . PRO B 1 139 ? -24.917 -36.349 -15.112 1.00 72.88 1383 PRO D O 1
ATOM 2831 N N . ILE B 1 140 ? -25.068 -38.425 -14.246 1.00 83.69 1384 ILE D N 1
ATOM 2832 C CA . ILE B 1 140 ? -26.108 -38.828 -15.190 1.00 91.41 1384 ILE D CA 1
ATOM 2833 C C . ILE B 1 140 ? -27.389 -38.043 -14.936 1.00 87.16 1384 ILE D C 1
ATOM 2834 O O . ILE B 1 140 ? -28.013 -37.520 -15.867 1.00 89.13 1384 ILE D O 1
ATOM 2839 N N . ILE B 1 141 ? -27.797 -37.945 -13.667 1.00 87.02 1385 ILE D N 1
ATOM 2840 C CA . ILE B 1 141 ? -29.037 -37.250 -13.331 1.00 87.22 1385 ILE D CA 1
ATOM 2841 C C . ILE B 1 141 ? -28.979 -35.797 -13.785 1.00 96.32 1385 ILE D C 1
ATOM 2842 O O . ILE B 1 141 ? -29.945 -35.266 -14.347 1.00 104.99 1385 ILE D O 1
ATOM 2847 N N . GLN B 1 142 ? -27.838 -35.141 -13.577 1.00 91.45 1386 GLN D N 1
ATOM 2848 C CA . GLN B 1 142 ? -27.720 -33.718 -13.866 1.00 86.95 1386 GLN D CA 1
ATOM 2849 C C . GLN B 1 142 ? -27.586 -33.420 -15.353 1.00 92.59 1386 GLN D C 1
ATOM 2850 O O . GLN B 1 142 ? -27.761 -32.263 -15.753 1.00 102.46 1386 GLN D O 1
ATOM 2856 N N . THR B 1 143 ? -27.276 -34.423 -16.179 1.00 95.81 1387 THR D N 1
ATOM 2857 C CA . THR B 1 143 ? -26.977 -34.184 -17.585 1.00 88.41 1387 THR D CA 1
ATOM 2858 C C . THR B 1 143 ? -27.791 -35.006 -18.577 1.00 95.48 1387 THR D C 1
ATOM 2859 O O . THR B 1 143 ? -27.736 -34.704 -19.774 1.00 95.74 1387 THR D O 1
ATOM 2863 N N . ALA B 1 144 ? -28.540 -36.012 -18.139 1.00 103.02 1388 ALA D N 1
ATOM 2864 C CA . ALA B 1 144 ? -29.247 -36.866 -19.082 1.00 104.50 1388 ALA D CA 1
ATOM 2865 C C . ALA B 1 144 ? -30.605 -36.274 -19.445 1.00 96.39 1388 ALA D C 1
ATOM 2866 O O . ALA B 1 144 ? -31.171 -35.453 -18.720 1.00 96.71 1388 ALA D O 1
ATOM 2868 N N . ASP B 1 145 ? -31.126 -36.714 -20.585 1.00 92.10 1389 ASP D N 1
ATOM 2869 C CA . ASP B 1 145 ? -32.442 -36.315 -21.057 1.00 83.06 1389 ASP D CA 1
ATOM 2870 C C . ASP B 1 145 ? -33.482 -37.364 -20.682 1.00 82.55 1389 ASP D C 1
ATOM 2871 O O . ASP B 1 145 ? -33.158 -38.504 -20.342 1.00 91.52 1389 ASP D O 1
ATOM 2876 N N . TYR B 1 146 ? -34.744 -36.951 -20.738 1.00 88.84 1390 TYR D N 1
ATOM 2877 C CA . TYR B 1 146 ? -35.846 -37.865 -20.482 1.00 84.40 1390 TYR D CA 1
ATOM 2878 C C . TYR B 1 146 ? -35.839 -38.987 -21.520 1.00 90.63 1390 TYR D C 1
ATOM 2879 O O . TYR B 1 146 ? -35.589 -38.734 -22.705 1.00 101.59 1390 TYR D O 1
ATOM 2888 N N . PRO B 1 147 ? -36.121 -40.239 -21.120 1.00 89.11 1391 PRO D N 1
ATOM 2889 C CA . PRO B 1 147 ? -36.467 -40.666 -19.762 1.00 85.79 1391 PRO D CA 1
ATOM 2890 C C . PRO B 1 147 ? -35.306 -41.262 -18.966 1.00 81.53 1391 PRO D C 1
ATOM 2891 O O . PRO B 1 147 ? -35.548 -41.928 -17.960 1.00 88.80 1391 PRO D O 1
ATOM 2895 N N . ILE B 1 148 ? -34.068 -41.037 -19.410 1.00 78.27 1392 ILE D N 1
ATOM 2896 C CA . ILE B 1 148 ? -32.924 -41.603 -18.702 1.00 82.94 1392 ILE D CA 1
ATOM 2897 C C . ILE B 1 148 ? -32.739 -40.920 -17.351 1.00 87.70 1392 ILE D C 1
ATOM 2898 O O . ILE B 1 148 ? -32.409 -41.570 -16.351 1.00 94.50 1392 ILE D O 1
ATOM 2903 N N . ASN B 1 149 ? -32.956 -39.602 -17.295 1.00 82.76 1393 ASN D N 1
ATOM 2904 C CA . ASN B 1 149 ? -32.875 -38.897 -16.019 1.00 82.35 1393 ASN D CA 1
ATOM 2905 C C . ASN B 1 149 ? -33.922 -39.408 -15.036 1.00 83.31 1393 ASN D C 1
ATOM 2906 O O . ASN B 1 149 ? -33.659 -39.504 -13.832 1.00 83.86 1393 ASN D O 1
ATOM 2911 N N . LEU B 1 150 ? -35.119 -39.738 -15.532 1.00 92.54 1394 LEU D N 1
ATOM 2912 C CA . LEU B 1 150 ? -36.152 -40.305 -14.669 1.00 79.60 1394 LEU D CA 1
ATOM 2913 C C . LEU B 1 150 ? -35.733 -41.662 -14.122 1.00 79.16 1394 LEU D C 1
ATOM 2914 O O . LEU B 1 150 ? -35.932 -41.951 -12.935 1.00 86.42 1394 LEU D O 1
ATOM 2919 N N . ALA B 1 151 ? -35.158 -42.514 -14.974 1.00 73.75 1395 ALA D N 1
ATOM 2920 C CA . ALA B 1 151 ? -34.721 -43.829 -14.521 1.00 78.49 1395 ALA D CA 1
ATOM 2921 C C . ALA B 1 151 ? -33.586 -43.719 -13.511 1.00 79.22 1395 ALA D C 1
ATOM 2922 O O . ALA B 1 151 ? -33.543 -44.476 -12.534 1.00 80.55 1395 ALA D O 1
ATOM 2924 N N . ALA B 1 152 ? -32.663 -42.779 -13.726 1.00 82.08 1396 ALA D N 1
ATOM 2925 C CA . ALA B 1 152 ? -31.521 -42.644 -12.829 1.00 82.29 1396 ALA D CA 1
ATOM 2926 C C . ALA B 1 152 ? -31.930 -42.121 -11.457 1.00 87.14 1396 ALA D C 1
ATOM 2927 O O . ALA B 1 152 ? -31.332 -42.509 -10.447 1.00 82.31 1396 ALA D O 1
ATOM 2929 N N . ILE B 1 153 ? -32.935 -41.245 -11.398 1.00 91.15 1397 ILE D N 1
ATOM 2930 C CA . ILE B 1 153 ? -33.395 -40.729 -10.111 1.00 84.34 1397 ILE D CA 1
ATOM 2931 C C . ILE B 1 153 ? -34.076 -41.829 -9.306 1.00 84.20 1397 ILE D C 1
ATOM 2932 O O . ILE B 1 153 ? -33.823 -41.989 -8.106 1.00 77.70 1397 ILE D O 1
ATOM 2937 N N . LYS B 1 154 ? -34.960 -42.597 -9.950 1.00 95.05 1398 LYS D N 1
ATOM 2938 C CA . LYS B 1 154 ? -35.572 -43.742 -9.281 1.00 95.47 1398 LYS D CA 1
ATOM 2939 C C . LYS B 1 154 ? -34.518 -44.746 -8.829 1.00 98.59 1398 LYS D C 1
ATOM 2940 O O . LYS B 1 154 ? -34.654 -45.367 -7.768 1.00 92.77 1398 LYS D O 1
ATOM 2946 N N . MET B 1 155 ? -33.466 -44.930 -9.631 1.00 94.62 1399 MET D N 1
ATOM 2947 C CA . MET B 1 155 ? -32.387 -45.831 -9.244 1.00 85.14 1399 MET D CA 1
ATOM 2948 C C . MET B 1 155 ? -31.663 -45.315 -8.007 1.00 95.31 1399 MET D C 1
ATOM 2949 O O . MET B 1 155 ? -31.344 -46.088 -7.096 1.00 105.35 1399 MET D O 1
ATOM 2954 N N . GLN B 1 156 ? -31.377 -44.011 -7.971 1.00 90.77 1400 GLN D N 1
ATOM 2955 C CA . GLN B 1 156 ? -30.698 -43.421 -6.822 1.00 91.91 1400 GLN D CA 1
ATOM 2956 C C . GLN B 1 156 ? -31.520 -43.558 -5.546 1.00 101.83 1400 GLN D C 1
ATOM 2957 O O . GLN B 1 156 ? -30.953 -43.664 -4.452 1.00 112.21 1400 GLN D O 1
ATOM 2963 N N . THR B 1 157 ? -32.852 -43.547 -5.661 1.00 100.16 1401 THR D N 1
ATOM 2964 C CA . THR B 1 157 ? -33.699 -43.716 -4.483 1.00 103.48 1401 THR D CA 1
ATOM 2965 C C . THR B 1 157 ? -33.479 -45.076 -3.831 1.00 110.85 1401 THR D C 1
ATOM 2966 O O . THR B 1 157 ? -33.402 -45.178 -2.601 1.00 112.62 1401 THR D O 1
ATOM 2970 N N . LYS B 1 158 ? -33.370 -46.133 -4.641 1.00 117.04 1402 LYS D N 1
ATOM 2971 C CA . LYS B 1 158 ? -33.097 -47.462 -4.102 1.00 126.17 1402 LYS D CA 1
ATOM 2972 C C . LYS B 1 158 ? -31.720 -47.543 -3.456 1.00 128.66 1402 LYS D C 1
ATOM 2973 O O . LYS B 1 158 ? -31.535 -48.294 -2.491 1.00 131.89 1402 LYS D O 1
ATOM 2979 N N . VAL B 1 159 ? -30.746 -46.790 -3.967 1.00 127.02 1403 VAL D N 1
ATOM 2980 C CA . VAL B 1 159 ? -29.397 -46.862 -3.418 1.00 123.83 1403 VAL D CA 1
ATOM 2981 C C . VAL B 1 159 ? -29.308 -46.113 -2.092 1.00 128.91 1403 VAL D C 1
ATOM 2982 O O . VAL B 1 159 ? -28.562 -46.521 -1.193 1.00 128.85 1403 VAL D O 1
ATOM 2986 N N . ILE B 1 160 ? -30.069 -45.026 -1.938 1.00 123.39 1404 ILE D N 1
ATOM 2987 C CA . ILE B 1 160 ? -30.033 -44.254 -0.700 1.00 124.83 1404 ILE D CA 1
ATOM 2988 C C . ILE B 1 160 ? -30.571 -45.078 0.465 1.00 124.72 1404 ILE D C 1
ATOM 2989 O O . ILE B 1 160 ? -30.103 -44.939 1.603 1.00 129.88 1404 ILE D O 1
ATOM 2994 N N . GLU B 1 161 ? -31.531 -45.968 0.202 1.00 130.68 1405 GLU D N 1
ATOM 2995 C CA . GLU B 1 161 ? -32.066 -46.848 1.235 1.00 129.47 1405 GLU D CA 1
ATOM 2996 C C . GLU B 1 161 ? -31.022 -47.807 1.794 1.00 130.50 1405 GLU D C 1
ATOM 2997 O O . GLU B 1 161 ? -31.296 -48.475 2.797 1.00 138.49 1405 GLU D O 1
ATOM 3003 N N . ARG B 1 162 ? -29.844 -47.890 1.178 1.00 152.67 1406 ARG D N 1
ATOM 3004 C CA . ARG B 1 162 ? -28.828 -48.871 1.531 1.00 154.77 1406 ARG D CA 1
ATOM 3005 C C . ARG B 1 162 ? -27.625 -48.280 2.251 1.00 156.78 1406 ARG D C 1
ATOM 3006 O O . ARG B 1 162 ? -26.751 -49.039 2.683 1.00 159.69 1406 ARG D O 1
ATOM 3014 N N . VAL B 1 163 ? -27.550 -46.963 2.400 1.00 139.42 1407 VAL D N 1
ATOM 3015 C CA . VAL B 1 163 ? -26.397 -46.330 3.028 1.00 131.74 1407 VAL D CA 1
ATOM 3016 C C . VAL B 1 163 ? -26.735 -45.904 4.447 1.00 143.21 1407 VAL D C 1
ATOM 3017 O O . VAL B 1 163 ? -27.876 -45.550 4.767 1.00 147.19 1407 VAL D O 1
ATOM 3021 N N . SER B 1 164 ? -25.726 -45.956 5.311 1.00 135.38 1408 SER D N 1
ATOM 3022 C CA . SER B 1 164 ? -25.850 -45.448 6.665 1.00 147.43 1408 SER D CA 1
ATOM 3023 C C . SER B 1 164 ? -25.903 -43.921 6.634 1.00 148.39 1408 SER D C 1
ATOM 3024 O O . SER B 1 164 ? -25.636 -43.285 5.610 1.00 149.23 1408 SER D O 1
ATOM 3027 N N . LYS B 1 165 ? -26.258 -43.326 7.775 1.00 170.36 1409 LYS D N 1
ATOM 3028 C CA . LYS B 1 165 ? -26.322 -41.869 7.837 1.00 167.98 1409 LYS D CA 1
ATOM 3029 C C . LYS B 1 165 ? -24.947 -41.242 7.636 1.00 171.87 1409 LYS D C 1
ATOM 3030 O O . LYS B 1 165 ? -24.845 -40.132 7.099 1.00 165.09 1409 LYS D O 1
ATOM 3036 N N . GLU B 1 166 ? -23.880 -41.940 8.036 1.00 169.95 1410 GLU D N 1
ATOM 3037 C CA . GLU B 1 166 ? -22.536 -41.408 7.830 1.00 159.42 1410 GLU D CA 1
ATOM 3038 C C . GLU B 1 166 ? -22.183 -41.360 6.349 1.00 142.73 1410 GLU D C 1
ATOM 3039 O O . GLU B 1 166 ? -21.559 -40.399 5.885 1.00 134.45 1410 GLU D O 1
ATOM 3045 N N . THR B 1 167 ? -22.578 -42.383 5.589 1.00 141.65 1411 THR D N 1
ATOM 3046 C CA . THR B 1 167 ? -22.280 -42.391 4.161 1.00 136.96 1411 THR D CA 1
ATOM 3047 C C . THR B 1 167 ? -23.112 -41.355 3.414 1.00 133.78 1411 THR D C 1
ATOM 3048 O O . THR B 1 167 ? -22.600 -40.664 2.525 1.00 133.85 1411 THR D O 1
ATOM 3052 N N . LEU B 1 168 ? -24.395 -41.226 3.764 1.00 127.92 1412 LEU D N 1
ATOM 3053 C CA . LEU B 1 168 ? -25.275 -40.321 3.029 1.00 126.18 1412 LEU D CA 1
ATOM 3054 C C . LEU B 1 168 ? -24.903 -38.859 3.252 1.00 131.13 1412 LEU D C 1
ATOM 3055 O O . LEU B 1 168 ? -24.995 -38.044 2.326 1.00 131.93 1412 LEU D O 1
ATOM 3060 N N . ASN B 1 169 ? -24.486 -38.504 4.472 1.00 134.45 1413 ASN D N 1
ATOM 3061 C CA . ASN B 1 169 ? -24.156 -37.109 4.758 1.00 129.38 1413 ASN D CA 1
ATOM 3062 C C . ASN B 1 169 ? -22.957 -36.638 3.944 1.00 124.69 1413 ASN D C 1
ATOM 3063 O O . ASN B 1 169 ? -22.930 -35.496 3.470 1.00 118.13 1413 ASN D O 1
ATOM 3068 N N . LEU B 1 170 ? -21.950 -37.497 3.781 1.00 121.21 1414 LEU D N 1
ATOM 3069 C CA . LEU B 1 170 ? -20.777 -37.113 3.006 1.00 114.42 1414 LEU D CA 1
ATOM 3070 C C . LEU B 1 170 ? -21.107 -36.920 1.530 1.00 122.08 1414 LEU D C 1
ATOM 3071 O O . LEU B 1 170 ? -20.504 -36.068 0.868 1.00 130.42 1414 LEU D O 1
ATOM 3076 N N . LEU B 1 171 ? -22.055 -37.692 0.999 1.00 124.01 1415 LEU D N 1
ATOM 3077 C CA . LEU B 1 171 ? -22.396 -37.653 -0.419 1.00 118.54 1415 LEU D CA 1
ATOM 3078 C C . LEU B 1 171 ? -23.510 -36.671 -0.768 1.00 112.11 1415 LEU D C 1
ATOM 3079 O O . LEU B 1 171 ? -23.798 -36.493 -1.956 1.00 111.73 1415 LEU D O 1
ATOM 3084 N N . LEU B 1 172 ? -24.146 -36.046 0.222 1.00 111.76 1416 LEU D N 1
ATOM 3085 C CA . LEU B 1 172 ? -25.243 -35.125 -0.072 1.00 110.52 1416 LEU D CA 1
ATOM 3086 C C . LEU B 1 172 ? -24.848 -33.930 -0.937 1.00 112.04 1416 LEU D C 1
ATOM 3087 O O . LEU B 1 172 ? -25.633 -33.577 -1.833 1.00 111.10 1416 LEU D O 1
ATOM 3092 N N . PRO B 1 173 ? -23.691 -33.261 -0.733 1.00 104.26 1417 PRO D N 1
ATOM 3093 C CA . PRO B 1 173 ? -23.325 -32.150 -1.627 1.00 98.21 1417 PRO D CA 1
ATOM 3094 C C . PRO B 1 173 ? -23.312 -32.524 -3.102 1.00 102.68 1417 PRO D C 1
ATOM 3095 O O . PRO B 1 173 ? -23.448 -31.650 -3.965 1.00 104.13 1417 PRO D O 1
ATOM 3099 N N . GLU B 1 174 ? -23.134 -33.809 -3.408 1.00 99.11 1418 GLU D N 1
ATOM 3100 C CA . GLU B 1 174 ? -23.179 -34.274 -4.788 1.00 102.81 1418 GLU D CA 1
ATOM 3101 C C . GLU B 1 174 ? -24.556 -34.775 -5.202 1.00 100.70 1418 GLU D C 1
ATOM 3102 O O . GLU B 1 174 ? -24.873 -34.760 -6.397 1.00 93.45 1418 GLU D O 1
ATOM 3108 N N . ILE B 1 175 ? -25.375 -35.215 -4.249 1.00 97.64 1419 ILE D N 1
ATOM 3109 C CA . ILE B 1 175 ? -26.707 -35.721 -4.566 1.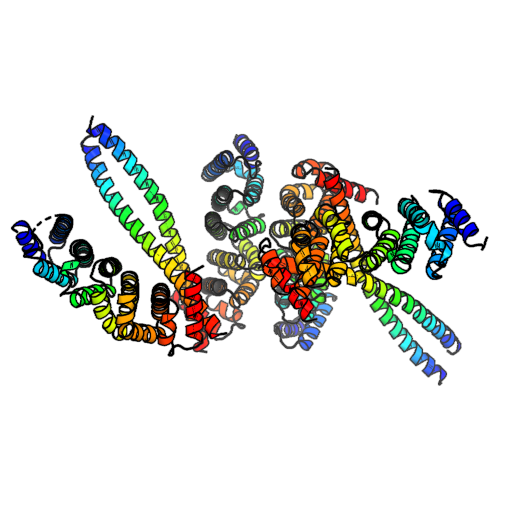00 91.85 1419 ILE D CA 1
ATOM 3110 C C . ILE B 1 175 ? -27.690 -34.575 -4.778 1.00 101.93 1419 ILE D C 1
ATOM 3111 O O . ILE B 1 175 ? -28.481 -34.584 -5.729 1.00 104.66 1419 ILE D O 1
ATOM 3116 N N . MET B 1 176 ? -27.652 -33.574 -3.899 1.00 100.89 1420 MET D N 1
ATOM 3117 C CA . MET B 1 176 ? -28.670 -32.528 -3.914 1.00 103.76 1420 MET D CA 1
ATOM 3118 C C . MET B 1 176 ? -28.744 -31.700 -5.199 1.00 99.11 1420 MET D C 1
ATOM 3119 O O . MET B 1 176 ? -29.863 -31.291 -5.553 1.00 101.89 1420 MET D O 1
ATOM 3124 N N . PRO B 1 177 ? -27.648 -31.393 -5.908 1.00 92.21 1421 PRO D N 1
ATOM 3125 C CA . PRO B 1 177 ? -27.803 -30.622 -7.159 1.00 98.40 1421 PRO D CA 1
ATOM 3126 C C . PRO B 1 177 ? -28.763 -31.253 -8.156 1.00 90.65 1421 PRO D C 1
ATOM 3127 O O . PRO B 1 177 ? -29.671 -30.573 -8.652 1.00 95.71 1421 PRO D O 1
ATOM 3131 N N . GLY B 1 178 ? -28.586 -32.537 -8.469 1.00 99.44 1422 GLY D N 1
ATOM 3132 C CA . GLY B 1 178 ? -29.474 -33.187 -9.419 1.00 102.38 1422 GLY D CA 1
ATOM 3133 C C . GLY B 1 178 ? -30.909 -33.295 -8.942 1.00 109.24 1422 GLY D C 1
ATOM 3134 O O . GLY B 1 178 ? -31.836 -33.324 -9.757 1.00 116.43 1422 GLY D O 1
ATOM 3135 N N . LEU B 1 179 ? -31.118 -33.359 -7.625 1.00 98.81 1423 LEU D N 1
ATOM 3136 C CA . LEU B 1 179 ? -32.474 -33.486 -7.098 1.00 92.43 1423 LEU D CA 1
ATOM 3137 C C . LEU B 1 179 ? -33.231 -32.164 -7.156 1.00 101.37 1423 LEU D C 1
ATOM 3138 O O . LEU B 1 179 ? -34.423 -32.145 -7.480 1.00 106.05 1423 LEU D O 1
ATOM 3143 N N . ILE B 1 180 ? -32.561 -31.053 -6.846 1.00 100.47 1424 ILE D N 1
ATOM 3144 C CA . ILE B 1 180 ? -33.199 -29.747 -6.975 1.00 101.51 1424 ILE D CA 1
ATOM 3145 C C . ILE B 1 180 ? -33.437 -29.416 -8.443 1.00 105.65 1424 ILE D C 1
ATOM 3146 O O . ILE B 1 180 ? -34.458 -28.818 -8.803 1.00 115.24 1424 ILE D O 1
ATOM 3151 N N . GLN B 1 181 ? -32.504 -29.808 -9.315 1.00 94.58 1425 GLN D N 1
ATOM 3152 C CA . GLN B 1 181 ? -32.652 -29.533 -10.740 1.00 90.49 1425 GLN D CA 1
ATOM 3153 C C . GLN B 1 181 ? -33.809 -30.325 -11.339 1.00 102.07 1425 GLN D C 1
ATOM 3154 O O . GLN B 1 181 ? -34.604 -29.782 -12.115 1.00 99.17 1425 GLN D O 1
ATOM 3160 N N . GLY B 1 182 ? -33.921 -31.608 -10.990 1.00 115.42 1426 GLY D N 1
ATOM 3161 C CA . GLY B 1 182 ? -35.022 -32.420 -11.477 1.00 109.38 1426 GLY D CA 1
ATOM 3162 C C . GLY B 1 182 ? -36.374 -32.022 -10.924 1.00 109.12 1426 GLY D C 1
ATOM 3163 O O . GLY B 1 182 ? -37.402 -32.387 -11.505 1.00 106.68 1426 GLY D O 1
ATOM 3164 N N . TYR B 1 183 ? -36.398 -31.286 -9.810 1.00 121.96 1427 TYR D N 1
ATOM 3165 C CA . TYR B 1 183 ? -37.656 -30.788 -9.266 1.00 120.05 1427 TYR D CA 1
ATOM 3166 C C . TYR B 1 183 ? -38.263 -29.698 -10.140 1.00 114.93 1427 TYR D C 1
ATOM 3167 O O . TYR B 1 183 ? -39.479 -29.484 -10.091 1.00 113.11 1427 TYR D O 1
ATOM 3176 N N . ASP B 1 184 ? -37.446 -29.002 -10.928 1.00 113.00 1428 ASP D N 1
ATOM 3177 C CA . ASP B 1 184 ? -37.917 -28.011 -11.885 1.00 112.60 1428 ASP D CA 1
ATOM 3178 C C . ASP B 1 184 ? -38.133 -28.590 -13.278 1.00 104.63 1428 ASP D C 1
ATOM 3179 O O . ASP B 1 184 ? -38.419 -27.832 -14.211 1.00 103.39 1428 ASP D O 1
ATOM 3184 N N . ASN B 1 185 ? -37.996 -29.904 -13.438 1.00 105.87 1429 ASN D N 1
ATOM 3185 C CA . ASN B 1 185 ? -38.059 -30.514 -14.758 1.00 110.54 1429 ASN D CA 1
ATOM 3186 C C . ASN B 1 185 ? -39.444 -30.350 -15.376 1.00 103.21 1429 ASN D C 1
ATOM 3187 O O . ASN B 1 185 ? -40.463 -30.313 -14.681 1.00 91.55 1429 ASN D O 1
ATOM 3192 N N . SER B 1 186 ? -39.468 -30.247 -16.709 1.00 104.53 1430 SER D N 1
ATOM 3193 C CA . SER B 1 186 ? -40.732 -30.102 -17.424 1.00 90.35 1430 SER D CA 1
ATOM 3194 C C . SER B 1 186 ? -41.622 -31.324 -17.249 1.00 95.72 1430 SER D C 1
ATOM 3195 O O . SER B 1 186 ? -42.851 -31.206 -17.287 1.00 97.84 1430 SER D O 1
ATOM 3198 N N . GLU B 1 187 ? -41.027 -32.500 -17.062 1.00 106.42 1431 GLU D N 1
ATOM 3199 C CA . GLU B 1 187 ? -41.782 -33.738 -16.930 1.00 96.19 1431 GLU D CA 1
ATOM 3200 C C . GLU B 1 187 ? -42.220 -33.920 -15.483 1.00 91.66 1431 GLU D C 1
ATOM 3201 O O . GLU B 1 187 ? -41.413 -33.776 -14.560 1.00 95.12 1431 GLU D O 1
ATOM 3207 N N . SER B 1 188 ? -43.505 -34.229 -15.292 1.00 97.14 1432 SER D N 1
ATOM 3208 C CA . SER B 1 188 ? -44.032 -34.395 -13.942 1.00 96.72 1432 SER D CA 1
ATOM 3209 C C . SER B 1 188 ? -43.508 -35.663 -13.281 1.00 99.32 1432 SER D C 1
ATOM 3210 O O . SER B 1 188 ? -43.377 -35.709 -12.053 1.00 101.59 1432 SER D O 1
ATOM 3213 N N . SER B 1 189 ? -43.211 -36.698 -14.071 1.00 97.73 1433 SER D N 1
ATOM 3214 C CA . SER B 1 189 ? -42.670 -37.928 -13.503 1.00 86.53 1433 SER D CA 1
ATOM 3215 C C . SER B 1 189 ? -41.289 -37.709 -12.898 1.00 91.64 1433 SER D C 1
ATOM 3216 O O . SER B 1 189 ? -40.944 -38.350 -11.899 1.00 94.30 1433 SER D O 1
ATOM 3219 N N . VAL B 1 190 ? -40.493 -36.811 -13.482 1.00 91.55 1434 VAL D N 1
ATOM 3220 C CA . VAL B 1 190 ? -39.181 -36.507 -12.923 1.00 80.24 1434 VAL D CA 1
ATOM 3221 C C . VAL B 1 190 ? -39.322 -35.759 -11.604 1.00 101.53 1434 VAL D C 1
ATOM 3222 O O . VAL B 1 190 ? -38.589 -36.023 -10.643 1.00 104.94 1434 VAL D O 1
ATOM 3226 N N . ARG B 1 191 ? -40.265 -34.814 -11.536 1.00 97.95 1435 ARG D N 1
ATOM 3227 C CA . ARG B 1 191 ? -40.472 -34.061 -10.303 1.00 101.17 1435 ARG D CA 1
ATOM 3228 C C . ARG B 1 191 ? -40.904 -34.969 -9.157 1.00 98.37 1435 ARG D C 1
ATOM 3229 O O . ARG B 1 191 ? -40.456 -34.795 -8.017 1.00 98.31 1435 ARG D O 1
ATOM 3237 N N . LYS B 1 192 ? -41.772 -35.946 -9.436 1.00 95.85 1436 LYS D N 1
ATOM 3238 C CA . LYS B 1 192 ? -42.213 -36.852 -8.380 1.00 103.55 1436 LYS D CA 1
ATOM 3239 C C . LYS B 1 192 ? -41.093 -37.795 -7.958 1.00 110.27 1436 LYS D C 1
ATOM 3240 O O . LYS B 1 192 ? -40.925 -38.071 -6.764 1.00 118.68 1436 LYS D O 1
ATOM 3246 N N . ALA B 1 193 ? -40.327 -38.309 -8.925 1.00 107.74 1437 ALA D N 1
ATOM 3247 C CA . ALA B 1 193 ? -39.193 -39.167 -8.597 1.00 108.69 1437 ALA D CA 1
ATOM 3248 C C . ALA B 1 193 ? -38.194 -38.458 -7.693 1.00 106.97 1437 ALA D C 1
ATOM 3249 O O . ALA B 1 193 ? -37.573 -39.095 -6.834 1.00 105.98 1437 ALA D O 1
ATOM 3251 N N . CYS B 1 194 ? -38.024 -37.145 -7.869 1.00 106.34 1438 CYS D N 1
ATOM 3252 C CA . CYS B 1 194 ? -37.133 -36.395 -6.990 1.00 96.05 1438 CYS D CA 1
ATOM 3253 C C . CYS B 1 194 ? -37.726 -36.258 -5.594 1.00 104.61 1438 CYS D C 1
ATOM 3254 O O . CYS B 1 194 ? -37.002 -36.343 -4.596 1.00 104.47 1438 CYS D O 1
ATOM 3257 N N . VAL B 1 195 ? -39.040 -36.038 -5.506 1.00 105.82 1439 VAL D N 1
ATOM 3258 C CA . VAL B 1 195 ? -39.699 -35.937 -4.205 1.00 105.49 1439 VAL D CA 1
ATOM 3259 C C . VAL B 1 195 ? -39.549 -37.241 -3.432 1.00 110.46 1439 VAL D C 1
ATOM 3260 O O . VAL B 1 195 ? -39.201 -37.244 -2.246 1.00 113.77 1439 VAL D O 1
ATOM 3264 N N . PHE B 1 196 ? -39.807 -38.372 -4.095 1.00 104.98 1440 PHE D N 1
ATOM 3265 C CA . PHE B 1 196 ? -39.652 -39.662 -3.431 1.00 100.86 1440 PHE D CA 1
ATOM 3266 C C . PHE B 1 196 ? -38.191 -39.953 -3.118 1.00 107.54 1440 PHE D C 1
ATOM 3267 O O . PHE B 1 196 ? -37.895 -40.665 -2.152 1.00 106.27 1440 PHE D O 1
ATOM 3275 N N . CYS B 1 197 ? -37.267 -39.414 -3.917 1.00 109.43 1441 CYS D N 1
ATOM 3276 C CA . CYS B 1 197 ? -35.857 -39.500 -3.558 1.00 100.90 1441 CYS D CA 1
ATOM 3277 C C . CYS B 1 197 ? -35.561 -38.635 -2.341 1.00 102.56 1441 CYS D C 1
ATOM 3278 O O . CYS B 1 197 ? -34.795 -39.035 -1.458 1.00 104.40 1441 CYS D O 1
ATOM 3281 N N . LEU B 1 198 ? -36.169 -37.447 -2.275 1.00 112.44 1442 LEU D N 1
ATOM 3282 C CA . LEU B 1 198 ? -36.010 -36.598 -1.100 1.00 108.92 1442 LEU D CA 1
ATOM 3283 C C . LEU B 1 198 ? -36.725 -37.186 0.109 1.00 115.83 1442 LEU D C 1
ATOM 3284 O O . LEU B 1 198 ? -36.289 -36.979 1.247 1.00 123.63 1442 LEU D O 1
ATOM 3289 N N . VAL B 1 199 ? -37.825 -37.909 -0.116 1.00 111.41 1443 VAL D N 1
ATOM 3290 C CA . VAL B 1 199 ? -38.461 -38.653 0.969 1.00 111.53 1443 VAL D CA 1
ATOM 3291 C C . VAL B 1 199 ? -37.503 -39.706 1.511 1.00 123.49 1443 VAL D C 1
ATOM 3292 O O . VAL B 1 199 ? -37.433 -39.942 2.723 1.00 140.06 1443 VAL D O 1
ATOM 3296 N N . ALA B 1 200 ? -36.735 -40.342 0.621 1.00 123.92 1444 ALA D N 1
ATOM 3297 C CA . ALA B 1 200 ? -35.737 -41.309 1.064 1.00 125.67 1444 ALA D CA 1
ATOM 3298 C C . ALA B 1 200 ? -34.603 -40.629 1.818 1.00 121.02 1444 ALA D C 1
ATOM 3299 O O . ALA B 1 200 ? -34.044 -41.213 2.754 1.00 122.36 1444 ALA D O 1
ATOM 3301 N N . VAL B 1 201 ? -34.248 -39.404 1.426 1.00 126.56 1445 VAL D N 1
ATOM 3302 C CA . VAL B 1 201 ? -33.222 -38.661 2.150 1.00 130.46 1445 VAL D CA 1
ATOM 3303 C C . VAL B 1 201 ? -33.745 -38.234 3.515 1.00 142.89 1445 VAL D C 1
ATOM 3304 O O . VAL B 1 201 ? -33.017 -38.266 4.514 1.00 143.76 1445 VAL D O 1
ATOM 3308 N N . HIS B 1 202 ? -35.020 -37.842 3.582 1.00 154.04 1446 HIS D N 1
ATOM 3309 C CA . HIS B 1 202 ? -35.619 -37.466 4.858 1.00 156.02 1446 HIS D CA 1
ATOM 3310 C C . HIS B 1 202 ? -35.664 -38.642 5.824 1.00 158.64 1446 HIS D C 1
ATOM 3311 O O . HIS B 1 202 ? -35.488 -38.466 7.036 1.00 171.59 1446 HIS D O 1
ATOM 3318 N N . ALA B 1 203 ? -35.911 -39.849 5.310 1.00 141.21 1447 ALA D N 1
ATOM 3319 C CA . ALA B 1 203 ? -36.014 -41.014 6.182 1.00 147.45 1447 ALA D CA 1
ATOM 3320 C C . ALA B 1 203 ? -34.697 -41.326 6.882 1.00 156.57 1447 ALA D C 1
ATOM 3321 O O . ALA B 1 203 ? -34.699 -41.929 7.962 1.00 159.71 1447 ALA D O 1
ATOM 3323 N N . VAL B 1 204 ? -33.571 -40.933 6.294 1.00 158.01 1448 VAL D N 1
ATOM 3324 C CA . VAL B 1 204 ? -32.265 -41.267 6.857 1.00 144.50 1448 VAL D CA 1
ATOM 3325 C C . VAL B 1 204 ? -31.755 -40.183 7.800 1.00 145.51 1448 VAL D C 1
ATOM 3326 O O . VAL B 1 204 ? -31.387 -40.467 8.943 1.00 147.83 1448 VAL D O 1
ATOM 3330 N N . ILE B 1 205 ? -31.717 -38.926 7.348 1.00 145.65 1449 ILE D N 1
ATOM 3331 C CA . ILE B 1 205 ? -31.031 -37.873 8.092 1.00 143.06 1449 ILE D CA 1
ATOM 3332 C C . ILE B 1 205 ? -31.975 -36.960 8.861 1.00 161.18 1449 ILE D C 1
ATOM 3333 O O . ILE B 1 205 ? -31.501 -36.073 9.584 1.00 165.46 1449 ILE D O 1
ATOM 3338 N N . GLY B 1 206 ? -33.285 -37.156 8.751 1.00 155.40 1450 GLY D N 1
ATOM 3339 C CA . GLY B 1 206 ? -34.203 -36.343 9.537 1.00 167.25 1450 GLY D CA 1
ATOM 3340 C C . GLY B 1 206 ? -34.119 -34.872 9.171 1.00 177.42 1450 GLY D C 1
ATOM 3341 O O . GLY B 1 206 ? -34.147 -34.495 7.994 1.00 171.48 1450 GLY D O 1
ATOM 3342 N N . ASP B 1 207 ? -34.017 -34.022 10.197 1.00 199.99 1451 ASP D N 1
ATOM 3343 C CA . ASP B 1 207 ? -34.012 -32.576 10.008 1.00 198.87 1451 ASP D CA 1
ATOM 3344 C C . ASP B 1 207 ? -32.724 -32.048 9.390 1.00 198.62 1451 ASP D C 1
ATOM 3345 O O . ASP B 1 207 ? -32.675 -30.865 9.035 1.00 197.47 1451 ASP D O 1
ATOM 3350 N N . GLU B 1 208 ? -31.685 -32.876 9.260 1.00 182.37 1452 GLU D N 1
ATOM 3351 C CA . GLU B 1 208 ? -30.449 -32.408 8.642 1.00 170.48 1452 GLU D CA 1
ATOM 3352 C C . GLU B 1 208 ? -30.640 -32.044 7.175 1.00 161.06 1452 GLU D C 1
ATOM 3353 O O . GLU B 1 208 ? -29.783 -31.364 6.600 1.00 160.48 1452 GLU D O 1
ATOM 3359 N N . LEU B 1 209 ? -31.734 -32.491 6.554 1.00 152.17 1453 LEU D N 1
ATOM 3360 C CA . LEU B 1 209 ? -32.018 -32.129 5.171 1.00 136.43 1453 LEU D CA 1
ATOM 3361 C C . LEU B 1 209 ? -32.424 -30.666 5.031 1.00 143.71 1453 LEU D C 1
ATOM 3362 O O . LEU B 1 209 ? -32.311 -30.107 3.934 1.00 138.75 1453 LEU D O 1
ATOM 3367 N N . LYS B 1 210 ? -32.891 -30.041 6.115 1.00 149.43 1454 LYS D N 1
ATOM 3368 C CA . LYS B 1 210 ? -33.431 -28.684 6.034 1.00 144.30 1454 LYS D CA 1
ATOM 3369 C C . LYS B 1 210 ? -32.450 -27.675 5.444 1.00 134.78 1454 LYS D C 1
ATOM 3370 O O . LYS B 1 210 ? -32.863 -26.888 4.575 1.00 136.49 1454 LYS D O 1
ATOM 3376 N N . PRO B 1 211 ? -31.175 -27.619 5.856 1.00 123.62 1455 PRO D N 1
ATOM 3377 C CA . PRO B 1 211 ? -30.270 -26.624 5.251 1.00 144.85 1455 PRO D CA 1
ATOM 3378 C C . PRO B 1 211 ? -30.052 -26.811 3.757 1.00 152.02 1455 PRO D C 1
ATOM 3379 O O . PRO B 1 211 ? -29.751 -25.833 3.061 1.00 159.56 1455 PRO D O 1
ATOM 3383 N N . HIS B 1 212 ? -30.186 -28.035 3.239 1.00 134.80 1456 HIS D N 1
ATOM 3384 C CA . HIS B 1 212 ? -29.961 -28.267 1.815 1.00 130.57 1456 HIS D CA 1
ATOM 3385 C C . HIS B 1 212 ? -31.088 -27.724 0.944 1.00 135.17 1456 HIS D C 1
ATOM 3386 O O . HIS B 1 212 ? -30.862 -27.451 -0.239 1.00 132.50 1456 HIS D O 1
ATOM 3393 N N . LEU B 1 213 ? -32.290 -27.565 1.498 1.00 145.14 1457 LEU D N 1
ATOM 3394 C CA . LEU B 1 213 ? -33.468 -27.139 0.755 1.00 145.44 1457 LEU D CA 1
ATOM 3395 C C . LEU B 1 213 ? -33.699 -25.628 0.803 1.00 156.82 1457 LEU D C 1
ATOM 3396 O O . LEU B 1 213 ? -34.802 -25.172 0.482 1.00 153.81 1457 LEU D O 1
ATOM 3401 N N . SER B 1 214 ? -32.691 -24.846 1.203 1.00 209.63 1458 SER D N 1
ATOM 3402 C CA . SER B 1 214 ? -32.889 -23.406 1.366 1.00 213.49 1458 SER D CA 1
ATOM 3403 C C . SER B 1 214 ? -33.306 -22.719 0.069 1.00 212.83 1458 SER D C 1
ATOM 3404 O O . SER B 1 214 ? -34.025 -21.713 0.108 1.00 214.42 1458 SER D O 1
ATOM 3407 N N . GLN B 1 215 ? -32.873 -23.230 -1.081 1.00 171.46 1459 GLN D N 1
ATOM 3408 C CA . GLN B 1 215 ? -33.208 -22.627 -2.365 1.00 166.62 1459 GLN D CA 1
ATOM 3409 C C . GLN B 1 215 ? -34.541 -23.110 -2.933 1.00 164.24 1459 GLN D C 1
ATOM 3410 O O . GLN B 1 215 ? -34.864 -22.783 -4.079 1.00 163.14 1459 GLN D O 1
ATOM 3416 N N . LEU B 1 216 ? -35.317 -23.873 -2.166 1.00 155.39 1460 LEU D N 1
ATOM 3417 C CA . LEU B 1 216 ? -36.608 -24.354 -2.640 1.00 149.02 1460 LEU D CA 1
ATOM 3418 C C . LEU B 1 216 ? -37.692 -23.308 -2.423 1.00 159.33 1460 LEU D C 1
ATOM 3419 O O . LEU B 1 216 ? -37.683 -22.574 -1.430 1.00 160.45 1460 LEU D O 1
ATOM 3424 N N . THR B 1 217 ? -38.631 -23.247 -3.365 1.00 157.64 1461 THR D N 1
ATOM 3425 C CA . THR B 1 217 ? -39.765 -22.344 -3.252 1.00 151.92 1461 THR D CA 1
ATOM 3426 C C . THR B 1 217 ? -40.744 -22.844 -2.191 1.00 146.07 1461 THR D C 1
ATOM 3427 O O . THR B 1 217 ? -40.682 -23.987 -1.731 1.00 138.65 1461 THR D O 1
ATOM 3431 N N . GLY B 1 218 ? -41.658 -21.955 -1.797 1.00 168.25 1462 GLY D N 1
ATOM 3432 C CA . GLY B 1 218 ? -42.625 -22.307 -0.769 1.00 171.66 1462 GLY D CA 1
ATOM 3433 C C . GLY B 1 218 ? -43.571 -23.415 -1.193 1.00 170.34 1462 GLY D C 1
ATOM 3434 O O . GLY B 1 218 ? -43.922 -24.284 -0.391 1.00 171.37 1462 GLY D O 1
ATOM 3435 N N . SER B 1 219 ? -44.004 -23.397 -2.456 1.00 144.67 1463 SER D N 1
ATOM 3436 C CA . SER B 1 219 ? -44.926 -24.424 -2.930 1.00 138.22 1463 SER D CA 1
ATOM 3437 C C . SER B 1 219 ? -44.248 -25.782 -3.066 1.00 146.39 1463 SER D C 1
ATOM 3438 O O . SER B 1 219 ? -44.885 -26.816 -2.837 1.00 137.53 1463 SER D O 1
ATOM 3441 N N . LYS B 1 220 ? -42.964 -25.803 -3.432 1.00 156.53 1464 LYS D N 1
ATOM 3442 C CA . LYS B 1 220 ? -42.239 -27.065 -3.531 1.00 130.64 1464 LYS D CA 1
ATOM 3443 C C . LYS B 1 220 ? -41.841 -27.595 -2.159 1.00 130.85 1464 LYS D C 1
ATOM 3444 O O . LYS B 1 220 ? -41.870 -28.809 -1.928 1.00 126.96 1464 LYS D O 1
ATOM 3450 N N . MET B 1 221 ? -41.457 -26.704 -1.242 1.00 143.22 1465 MET D N 1
ATOM 3451 C CA . MET B 1 221 ? -41.229 -27.118 0.139 1.00 143.98 1465 MET D CA 1
ATOM 3452 C C . MET B 1 221 ? -42.494 -27.712 0.745 1.00 145.36 1465 MET D C 1
ATOM 3453 O O . MET B 1 221 ? -42.441 -28.738 1.433 1.00 146.05 1465 MET D O 1
ATOM 3458 N N . LYS B 1 222 ? -43.642 -27.077 0.497 1.00 144.85 1466 LYS D N 1
ATOM 3459 C CA . LYS B 1 222 ? -44.909 -27.568 1.029 1.00 135.35 1466 LYS D CA 1
ATOM 3460 C C . LYS B 1 222 ? -45.263 -28.932 0.448 1.00 126.22 1466 LYS D C 1
ATOM 3461 O O . LYS B 1 222 ? -45.671 -29.844 1.175 1.00 118.93 1466 LYS D O 1
ATOM 3467 N N . LEU B 1 223 ? -45.119 -29.084 -0.871 1.00 138.81 1467 LEU D N 1
ATOM 3468 C CA . LEU B 1 223 ? -45.428 -30.357 -1.518 1.00 129.88 1467 LEU D CA 1
ATOM 3469 C C . LEU B 1 223 ? -44.532 -31.481 -1.013 1.00 125.71 1467 LEU D C 1
ATOM 3470 O O . LEU B 1 223 ? -44.985 -32.621 -0.851 1.00 105.09 1467 LEU D O 1
ATOM 3475 N N . LEU B 1 224 ? -43.256 -31.184 -0.763 1.00 127.60 1468 LEU D N 1
ATOM 3476 C CA . LEU B 1 224 ? -42.326 -32.221 -0.327 1.00 122.62 1468 LEU D CA 1
ATOM 3477 C C . LEU B 1 224 ? -42.669 -32.725 1.070 1.00 119.15 1468 LEU D C 1
ATOM 3478 O O . LEU B 1 224 ? -42.702 -33.938 1.311 1.00 118.29 1468 LEU D O 1
ATOM 3483 N N . ASN B 1 225 ? -42.915 -31.806 2.009 1.00 123.72 1469 ASN D N 1
ATOM 3484 C CA . ASN B 1 225 ? -43.313 -32.207 3.356 1.00 129.26 1469 ASN D CA 1
ATOM 3485 C C . ASN B 1 225 ? -44.606 -33.015 3.357 1.00 129.22 1469 ASN D C 1
ATOM 3486 O O . ASN B 1 225 ? -44.807 -33.855 4.242 1.00 119.13 1469 ASN D O 1
ATOM 3491 N N . LEU B 1 226 ? -45.499 -32.770 2.393 1.00 131.70 1470 LEU D N 1
ATOM 3492 C CA . LEU B 1 226 ? -46.737 -33.541 2.330 1.00 122.71 1470 LEU D CA 1
ATOM 3493 C C . LEU B 1 226 ? -46.455 -35.015 2.060 1.00 123.18 1470 LEU D C 1
ATOM 3494 O O . LEU B 1 226 ? -47.048 -35.894 2.698 1.00 124.91 1470 LEU D O 1
ATOM 3499 N N . TYR B 1 227 ? -45.553 -35.308 1.120 1.00 121.68 1471 TYR D N 1
ATOM 3500 C CA . TYR B 1 227 ? -45.188 -36.693 0.853 1.00 119.09 1471 TYR D CA 1
ATOM 3501 C C . TYR B 1 227 ? -44.218 -37.230 1.895 1.00 130.40 1471 TYR D C 1
ATOM 3502 O O . TYR B 1 227 ? -44.124 -38.448 2.074 1.00 128.02 1471 TYR D O 1
ATOM 3511 N N . ILE B 1 228 ? -43.497 -36.339 2.577 1.00 130.93 1472 ILE D N 1
ATOM 3512 C CA . ILE B 1 228 ? -42.714 -36.725 3.745 1.00 126.29 1472 ILE D CA 1
ATOM 3513 C C . ILE B 1 228 ? -43.640 -37.139 4.881 1.00 138.67 1472 ILE D C 1
ATOM 3514 O O . ILE B 1 228 ? -43.383 -38.121 5.588 1.00 138.39 1472 ILE D O 1
ATOM 3519 N N . LYS B 1 229 ? -44.732 -36.394 5.067 1.00 136.31 1473 LYS D N 1
ATOM 3520 C CA . LYS B 1 229 ? -45.698 -36.708 6.115 1.00 142.58 1473 LYS D CA 1
ATOM 3521 C C . LYS B 1 229 ? -46.291 -38.099 5.921 1.00 149.65 1473 LYS D C 1
ATOM 3522 O O . LYS B 1 229 ? -46.516 -38.826 6.896 1.00 162.11 1473 LYS D O 1
ATOM 3528 N N . ARG B 1 230 ? -46.558 -38.484 4.669 1.00 138.99 1474 ARG D N 1
ATOM 3529 C CA . ARG B 1 230 ? -47.107 -39.811 4.400 1.00 146.42 1474 ARG D CA 1
ATOM 3530 C C . ARG B 1 230 ? -46.145 -40.915 4.823 1.00 146.79 1474 ARG D C 1
ATOM 3531 O O . ARG B 1 230 ? -46.574 -41.976 5.291 1.00 150.22 1474 ARG D O 1
ATOM 3539 N N . ALA B 1 231 ? -44.839 -40.689 4.660 1.00 146.27 1475 ALA D N 1
ATOM 3540 C CA . ALA B 1 231 ? -43.862 -41.706 5.040 1.00 142.51 1475 ALA D CA 1
ATOM 3541 C C . ALA B 1 231 ? -43.805 -41.911 6.548 1.00 150.17 1475 ALA D C 1
ATOM 3542 O O . ALA B 1 231 ? -43.506 -43.018 7.009 1.00 145.02 1475 ALA D O 1
ATOM 3544 N N . GLN B 1 232 ? -44.081 -40.866 7.331 1.00 150.87 1476 GLN D N 1
ATOM 3545 C CA . GLN B 1 232 ? -43.989 -40.975 8.783 1.00 149.83 1476 GLN D CA 1
ATOM 3546 C C . GLN B 1 232 ? -45.223 -41.622 9.402 1.00 160.27 1476 GLN D C 1
ATOM 3547 O O . GLN B 1 232 ? -45.107 -42.298 10.430 1.00 161.34 1476 GLN D O 1
ATOM 3553 N N . THR B 1 233 ? -46.399 -41.428 8.801 1.00 172.05 1477 THR D N 1
ATOM 3554 C CA . THR B 1 233 ? -47.627 -41.965 9.382 1.00 170.85 1477 THR D CA 1
ATOM 3555 C C . THR B 1 233 ? -47.658 -43.487 9.296 1.00 171.30 1477 THR D C 1
ATOM 3556 O O . THR B 1 233 ? -48.000 -44.168 10.271 1.00 171.51 1477 THR D O 1
ATOM 3560 N N . GLY B 1 234 ? -47.315 -44.037 8.137 1.00 165.14 1478 GLY D N 1
ATOM 3561 C CA . GLY B 1 234 ? -47.311 -45.476 7.950 1.00 157.61 1478 GLY D CA 1
ATOM 3562 C C . GLY B 1 234 ? -47.347 -45.898 6.496 1.00 154.54 1478 GLY D C 1
ATOM 3563 O O . GLY B 1 234 ? -46.305 -46.130 5.880 1.00 141.65 1478 GLY D O 1
ATOM 3564 N N . GLU C 2 12 ? 9.167 21.031 -26.076 1.00 159.62 494 GLU F N 1
ATOM 3565 C CA . GLU C 2 12 ? 8.065 20.631 -25.208 1.00 158.80 494 GLU F CA 1
ATOM 3566 C C . GLU C 2 12 ? 6.912 20.044 -26.017 1.00 158.65 494 GLU F C 1
ATOM 3567 O O . GLU C 2 12 ? 6.330 19.029 -25.635 1.00 153.80 494 GLU F O 1
ATOM 3573 N N . ASN C 2 13 ? 6.579 20.696 -27.134 1.00 163.74 495 ASN F N 1
ATOM 3574 C CA . ASN C 2 13 ? 5.556 20.152 -28.020 1.00 154.55 495 ASN F CA 1
ATOM 3575 C C . ASN C 2 13 ? 6.027 18.864 -28.683 1.00 165.15 495 ASN F C 1
ATOM 3576 O O . ASN C 2 13 ? 5.204 18.007 -29.027 1.00 170.13 495 ASN F O 1
ATOM 3581 N N . ILE C 2 14 ? 7.340 18.714 -28.875 1.00 173.06 496 ILE F N 1
ATOM 3582 C CA . ILE C 2 14 ? 7.876 17.449 -29.365 1.00 171.75 496 ILE F CA 1
ATOM 3583 C C . ILE C 2 14 ? 7.664 16.351 -28.329 1.00 171.19 496 ILE F C 1
ATOM 3584 O O . ILE C 2 14 ? 7.376 15.199 -28.675 1.00 179.66 496 ILE F O 1
ATOM 3589 N N . GLU C 2 15 ? 7.778 16.696 -27.044 1.00 164.14 497 GLU F N 1
ATOM 3590 C CA . GLU C 2 15 ? 7.556 15.717 -25.986 1.00 153.11 497 GLU F CA 1
ATOM 3591 C C . GLU C 2 15 ? 6.117 15.215 -25.993 1.00 164.01 497 GLU F C 1
ATOM 3592 O O . GLU C 2 15 ? 5.870 14.013 -25.838 1.00 177.63 497 GLU F O 1
ATOM 3598 N N . SER C 2 16 ? 5.155 16.123 -26.177 1.00 167.59 498 SER F N 1
ATOM 3599 C CA . SER C 2 16 ? 3.754 15.719 -26.250 1.00 167.53 498 SER F CA 1
ATOM 3600 C C . SER C 2 16 ? 3.484 14.850 -27.472 1.00 169.69 498 SER F C 1
ATOM 3601 O O . SER C 2 16 ? 2.715 13.885 -27.395 1.00 166.69 498 SER F O 1
ATOM 3604 N N . GLU C 2 17 ? 4.097 15.182 -28.613 1.00 165.60 499 GLU F N 1
ATOM 3605 C CA . GLU C 2 17 ? 3.900 14.375 -29.814 1.00 162.38 499 GLU F CA 1
ATOM 3606 C C . GLU C 2 17 ? 4.409 12.953 -29.611 1.00 165.87 499 GLU F C 1
ATOM 3607 O O . GLU C 2 17 ? 3.760 11.988 -30.031 1.00 161.28 499 GLU F O 1
ATOM 3609 N N . LEU C 2 18 ? 5.569 12.806 -28.970 1.00 173.17 500 LEU F N 1
ATOM 3610 C CA . LEU C 2 18 ? 6.076 11.476 -28.650 1.00 170.58 500 LEU F CA 1
ATOM 3611 C C . LEU C 2 18 ? 5.158 10.773 -27.659 1.00 172.55 500 LEU F C 1
ATOM 3612 O O . LEU C 2 18 ? 4.880 9.574 -27.793 1.00 174.46 500 LEU F O 1
ATOM 3617 N N . ASN C 2 19 ? 4.676 11.513 -26.660 1.00 198.31 501 ASN F N 1
ATOM 3618 C CA . ASN C 2 19 ? 3.842 10.928 -25.618 1.00 206.16 501 ASN F CA 1
ATOM 3619 C C . ASN C 2 19 ? 2.534 10.388 -26.187 1.00 196.12 501 ASN F C 1
ATOM 3620 O O . ASN C 2 19 ? 2.071 9.315 -25.785 1.00 183.83 501 ASN F O 1
ATOM 3625 N N . SER C 2 20 ? 1.924 11.116 -27.126 1.00 181.13 502 SER F N 1
ATOM 3626 C CA . SER C 2 20 ? 0.680 10.643 -27.726 1.00 167.26 502 SER F CA 1
ATOM 3627 C C . SER C 2 20 ? 0.933 9.481 -28.681 1.00 170.16 502 SER F C 1
ATOM 3628 O O . SER C 2 20 ? 0.139 8.535 -28.741 1.00 173.62 502 SER F O 1
ATOM 3631 N N . LEU C 2 21 ? 2.027 9.541 -29.445 1.00 183.32 503 LEU F N 1
ATOM 3632 C CA . LEU C 2 21 ? 2.326 8.476 -30.399 1.00 183.17 503 LEU F CA 1
ATOM 3633 C C . LEU C 2 21 ? 2.678 7.173 -29.693 1.00 183.71 503 LEU F C 1
ATOM 3634 O O . LEU C 2 21 ? 2.307 6.090 -30.160 1.00 188.63 503 LEU F O 1
ATOM 3639 N N . ARG C 2 22 ? 3.406 7.254 -28.575 1.00 177.09 504 ARG F N 1
ATOM 3640 C CA . ARG C 2 22 ? 3.756 6.045 -27.836 1.00 161.06 504 ARG F CA 1
ATOM 3641 C C . ARG C 2 22 ? 2.511 5.339 -27.312 1.00 168.29 504 ARG F C 1
ATOM 3642 O O . ARG C 2 22 ? 2.423 4.106 -27.356 1.00 170.50 504 ARG F O 1
ATOM 3644 N N . ALA C 2 23 ? 1.541 6.103 -26.805 1.00 167.50 505 ALA F N 1
ATOM 3645 C CA . ALA C 2 23 ? 0.292 5.504 -26.344 1.00 172.22 505 ALA F CA 1
ATOM 3646 C C . ALA C 2 23 ? -0.480 4.882 -27.500 1.00 169.40 505 ALA F C 1
ATOM 3647 O O . ALA C 2 23 ? -1.005 3.767 -27.381 1.00 167.65 505 ALA F O 1
ATOM 3649 N N . ASP C 2 24 ? -0.565 5.594 -28.627 1.00 162.54 506 ASP F N 1
ATOM 3650 C CA . ASP C 2 24 ? -1.271 5.069 -29.791 1.00 156.72 506 ASP F CA 1
ATOM 3651 C C . ASP C 2 24 ? -0.591 3.823 -30.343 1.00 157.82 506 ASP F C 1
ATOM 3652 O O . ASP C 2 24 ? -1.269 2.918 -30.842 1.00 150.60 506 ASP F O 1
ATOM 3657 N N . TYR C 2 25 ? 0.740 3.760 -30.270 1.00 179.89 507 TYR F N 1
ATOM 3658 C CA . TYR C 2 25 ? 1.450 2.569 -30.722 1.00 179.62 507 TYR F CA 1
ATOM 3659 C C . TYR C 2 25 ? 1.138 1.374 -29.832 1.00 177.60 507 TYR F C 1
ATOM 3660 O O . TYR C 2 25 ? 0.960 0.255 -30.326 1.00 175.68 507 TYR F O 1
ATOM 3669 N N . ASP C 2 26 ? 1.061 1.593 -28.516 1.00 157.46 508 ASP F N 1
ATOM 3670 C CA . ASP C 2 26 ? 0.702 0.509 -27.609 1.00 152.09 508 ASP F CA 1
ATOM 3671 C C . ASP C 2 26 ? -0.730 0.044 -27.837 1.00 153.56 508 ASP F C 1
ATOM 3672 O O . ASP C 2 26 ? -1.023 -1.147 -27.688 1.00 144.54 508 ASP F O 1
ATOM 3677 N N . ASN C 2 27 ? -1.631 0.963 -28.194 1.00 145.05 509 ASN F N 1
ATOM 3678 C CA . ASN C 2 27 ? -2.999 0.564 -28.510 1.00 137.34 509 ASN F CA 1
ATOM 3679 C C . ASN C 2 27 ? -3.044 -0.238 -29.803 1.00 142.56 509 ASN F C 1
ATOM 3680 O O . ASN C 2 27 ? -3.814 -1.199 -29.920 1.00 148.94 509 ASN F O 1
ATOM 3685 N N . LEU C 2 28 ? -2.221 0.140 -30.785 1.00 142.06 510 LEU F N 1
ATOM 3686 C CA . LEU C 2 28 ? -2.159 -0.614 -32.032 1.00 134.87 510 LEU F CA 1
ATOM 3687 C C . LEU C 2 28 ? -1.526 -1.983 -31.815 1.00 141.31 510 LEU F C 1
ATOM 3688 O O . LEU C 2 28 ? -1.923 -2.965 -32.454 1.00 150.86 510 LEU F O 1
ATOM 3693 N N . VAL C 2 29 ? -0.533 -2.064 -30.927 1.00 136.79 511 VAL F N 1
ATOM 3694 C CA . VAL C 2 29 ? 0.075 -3.350 -30.593 1.00 140.90 511 VAL F CA 1
ATOM 3695 C C . VAL C 2 29 ? -0.956 -4.279 -29.965 1.00 144.92 511 VAL F C 1
ATOM 3696 O O . VAL C 2 29 ? -1.072 -5.453 -30.338 1.00 142.78 511 VAL F O 1
ATOM 3700 N N . LEU C 2 30 ? -1.724 -3.762 -29.002 1.00 141.07 512 LEU F N 1
ATOM 3701 C CA . LEU C 2 30 ? -2.753 -4.571 -28.356 1.00 138.38 512 LEU F CA 1
ATOM 3702 C C . LEU C 2 30 ? -3.817 -5.020 -29.350 1.00 139.08 512 LEU F C 1
ATOM 3703 O O . LEU C 2 30 ? -4.256 -6.176 -29.318 1.00 139.79 512 LEU F O 1
ATOM 3705 N N . ASP C 2 31 ? -4.250 -4.119 -30.235 1.00 131.71 513 ASP F N 1
ATOM 3706 C CA . ASP C 2 31 ? -5.244 -4.493 -31.237 1.00 140.65 513 ASP F CA 1
ATOM 3707 C C . ASP C 2 31 ? -4.704 -5.553 -32.189 1.00 144.68 513 ASP F C 1
ATOM 3708 O O . ASP C 2 31 ? -5.429 -6.480 -32.572 1.00 144.34 513 ASP F O 1
ATOM 3713 N N . TYR C 2 32 ? -3.435 -5.434 -32.590 1.00 140.98 514 TYR F N 1
ATOM 3714 C CA . TYR C 2 32 ? -2.853 -6.439 -33.475 1.00 143.13 514 TYR F CA 1
ATOM 3715 C C . TYR C 2 32 ? -2.722 -7.785 -32.773 1.00 140.09 514 TYR F C 1
ATOM 3716 O O . TYR C 2 32 ? -3.008 -8.831 -33.367 1.00 141.25 514 TYR F O 1
ATOM 3725 N N . GLU C 2 33 ? -2.279 -7.781 -31.511 1.00 140.88 515 GLU F N 1
ATOM 3726 C CA . GLU C 2 33 ? -2.178 -9.029 -30.758 1.00 143.33 515 GLU F CA 1
ATOM 3727 C C . GLU C 2 33 ? -3.542 -9.685 -30.589 1.00 141.50 515 GLU F C 1
ATOM 3728 O O . GLU C 2 33 ? -3.664 -10.913 -30.682 1.00 136.33 515 GLU F O 1
ATOM 3734 N N . GLN C 2 34 ? -4.579 -8.885 -30.332 1.00 134.50 516 GLN F N 1
ATOM 3735 C CA . GLN C 2 34 ? -5.922 -9.441 -30.205 1.00 139.08 516 GLN F CA 1
ATOM 3736 C C . GLN C 2 34 ? -6.406 -9.996 -31.538 1.00 136.18 516 GLN F C 1
ATOM 3737 O O . GLN C 2 34 ? -7.113 -11.010 -31.577 1.00 129.92 516 GLN F O 1
ATOM 3739 N N . LEU C 2 35 ? -6.037 -9.340 -32.639 1.00 140.68 517 LEU F N 1
ATOM 3740 C CA . LEU C 2 35 ? -6.455 -9.806 -33.955 1.00 129.88 517 LEU F CA 1
ATOM 3741 C C . LEU C 2 35 ? -5.659 -11.036 -34.375 1.00 130.89 517 LEU F C 1
ATOM 3742 O O . LEU C 2 35 ? -6.200 -11.942 -35.020 1.00 141.27 517 LEU F O 1
ATOM 3747 N N . ARG C 2 36 ? -4.368 -11.081 -34.028 1.00 132.63 518 ARG F N 1
ATOM 3748 C CA . ARG C 2 36 ? -3.548 -12.241 -34.365 1.00 136.83 518 ARG F CA 1
ATOM 3749 C C . ARG C 2 36 ? -4.090 -13.506 -33.710 1.00 139.69 518 ARG F C 1
ATOM 3750 O O . ARG C 2 36 ? -4.091 -14.581 -34.323 1.00 144.48 518 ARG F O 1
ATOM 3758 N N . THR C 2 37 ? -4.546 -13.400 -32.459 1.00 137.42 519 THR F N 1
ATOM 3759 C CA . THR C 2 37 ? -5.194 -14.536 -31.812 1.00 139.97 519 THR F CA 1
ATOM 3760 C C . THR C 2 37 ? -6.544 -14.845 -32.447 1.00 140.76 519 THR F C 1
ATOM 3761 O O . THR C 2 37 ? -6.973 -16.005 -32.457 1.00 144.40 519 THR F O 1
ATOM 3765 N N . GLU C 2 38 ? -7.226 -13.826 -32.979 1.00 142.47 520 GLU F N 1
ATOM 3766 C CA . GLU C 2 38 ? -8.508 -14.051 -33.640 1.00 129.73 520 GLU F CA 1
ATOM 3767 C C . GLU C 2 38 ? -8.323 -14.745 -34.985 1.00 144.76 520 GLU F C 1
ATOM 3768 O O . GLU C 2 38 ? -9.125 -15.608 -35.360 1.00 143.20 520 GLU F O 1
ATOM 3770 N N . LYS C 2 39 ? -7.280 -14.369 -35.731 1.00 146.63 521 LYS F N 1
ATOM 3771 C CA . LYS C 2 39 ? -7.024 -14.995 -37.024 1.00 145.02 521 LYS F CA 1
ATOM 3772 C C . LYS C 2 39 ? -6.613 -16.456 -36.875 1.00 152.94 521 LYS F C 1
ATOM 3773 O O . LYS C 2 39 ? -6.965 -17.286 -37.721 1.00 145.76 521 LYS F O 1
ATOM 3779 N N . GLU C 2 40 ? -5.878 -16.788 -35.809 1.00 190.00 522 GLU F N 1
ATOM 3780 C CA . GLU C 2 40 ? -5.424 -18.162 -35.610 1.00 189.21 522 GLU F CA 1
ATOM 3781 C C . GLU C 2 40 ? -6.582 -19.110 -35.317 1.00 186.07 522 GLU F C 1
ATOM 3782 O O . GLU C 2 40 ? -6.501 -20.301 -35.640 1.00 183.35 522 GLU F O 1
ATOM 3788 N N . GLU C 2 41 ? -7.663 -18.608 -34.718 1.00 153.38 523 GLU F N 1
ATOM 3789 C CA . GLU C 2 41 ? -8.833 -19.451 -34.499 1.00 138.40 523 GLU F CA 1
ATOM 3790 C C . GLU C 2 41 ? -9.484 -19.826 -35.823 1.00 152.70 523 GLU F C 1
ATOM 3791 O O . GLU C 2 41 ? -9.927 -20.965 -36.008 1.00 163.28 523 GLU F O 1
ATOM 3793 N N . MET C 2 42 ? -9.560 -18.870 -36.750 1.00 160.34 524 MET F N 1
ATOM 3794 C CA . MET C 2 42 ? -10.117 -19.133 -38.071 1.00 153.86 524 MET F CA 1
ATOM 3795 C C . MET C 2 42 ? -9.259 -20.116 -38.860 1.00 143.69 524 MET F C 1
ATOM 3796 O O . MET C 2 42 ? -9.784 -20.880 -39.676 1.00 133.23 524 MET F O 1
ATOM 3801 N N . GLU C 2 43 ? -7.941 -20.098 -38.649 1.00 142.33 525 GLU F N 1
ATOM 3802 C CA . GLU C 2 43 ? -7.065 -21.077 -39.287 1.00 133.16 525 GLU F CA 1
ATOM 3803 C C . GLU C 2 43 ? -7.358 -22.488 -38.791 1.00 130.45 525 GLU F C 1
ATOM 3804 O O . GLU C 2 43 ? -7.476 -23.428 -39.586 1.00 129.90 525 GLU F O 1
ATOM 3810 N N . LEU C 2 44 ? -7.455 -22.655 -37.469 1.00 133.23 526 LEU F N 1
ATOM 3811 C CA . LEU C 2 44 ? -7.772 -23.963 -36.906 1.00 133.74 526 LEU F CA 1
ATOM 3812 C C . LEU C 2 44 ? -9.143 -24.449 -37.356 1.00 135.11 526 LEU F C 1
ATOM 3813 O O . LEU C 2 44 ? -9.333 -25.644 -37.606 1.00 138.81 526 LEU F O 1
ATOM 3818 N N . LYS C 2 45 ? -10.115 -23.540 -37.458 1.00 132.29 527 LYS F N 1
ATOM 3819 C CA . LYS C 2 45 ? -11.442 -23.942 -37.909 1.00 126.43 527 LYS F CA 1
ATOM 3820 C C . LYS C 2 45 ? -11.435 -24.309 -39.388 1.00 121.37 527 LYS F C 1
ATOM 3821 O O . LYS C 2 45 ? -12.101 -25.268 -39.797 1.00 116.92 527 LYS F O 1
ATOM 3823 N N . LEU C 2 46 ? -10.686 -23.562 -40.204 1.00 114.43 528 LEU F N 1
ATOM 3824 C CA . LEU C 2 46 ? -10.592 -23.893 -41.622 1.00 123.56 528 LEU F CA 1
ATOM 3825 C C . LEU C 2 46 ? -9.816 -25.186 -41.842 1.00 120.74 528 LEU F C 1
ATOM 3826 O O . LEU C 2 46 ? -10.183 -25.995 -42.702 1.00 114.46 528 LEU F O 1
ATOM 3831 N N . LYS C 2 47 ? -8.739 -25.397 -41.081 1.00 120.96 529 LYS F N 1
ATOM 3832 C CA . LYS C 2 47 ? -7.947 -26.612 -41.245 1.00 114.32 529 LYS F CA 1
ATOM 3833 C C . LYS C 2 47 ? -8.735 -27.850 -40.835 1.00 116.52 529 LYS F C 1
ATOM 3834 O O . LYS C 2 47 ? -8.639 -28.898 -41.485 1.00 113.52 529 LYS F O 1
ATOM 3840 N N . GLU C 2 48 ? -9.518 -27.749 -39.758 1.00 117.49 530 GLU F N 1
ATOM 3841 C CA . GLU C 2 48 ? -10.338 -28.879 -39.334 1.00 118.37 530 GLU F CA 1
ATOM 3842 C C . GLU C 2 48 ? -11.397 -29.208 -40.377 1.00 119.17 530 GLU F C 1
ATOM 3843 O O . GLU C 2 48 ? -11.644 -30.383 -40.674 1.00 118.50 530 GLU F O 1
ATOM 3849 N N . LYS C 2 49 ? -12.043 -28.182 -40.937 1.00 116.49 531 LYS F N 1
ATOM 3850 C CA . LYS C 2 49 ? -13.039 -28.416 -41.978 1.00 100.88 531 LYS F CA 1
ATOM 3851 C C . LYS C 2 49 ? -12.397 -29.002 -43.230 1.00 106.19 531 LYS F C 1
ATOM 3852 O O . LYS C 2 49 ? -12.986 -29.864 -43.893 1.00 117.64 531 LYS F O 1
ATOM 3854 N N . ASN C 2 50 ? -11.195 -28.535 -43.577 1.00 109.37 532 ASN F N 1
ATOM 3855 C CA . ASN C 2 50 ? -10.527 -29.017 -44.782 1.00 112.78 532 ASN F CA 1
ATOM 3856 C C . ASN C 2 50 ? -10.132 -30.482 -44.637 1.00 113.12 532 ASN F C 1
ATOM 3857 O O . ASN C 2 50 ? -10.357 -31.290 -45.547 1.00 108.84 532 ASN F O 1
ATOM 3862 N N . ASP C 2 51 ? -9.530 -30.840 -43.499 1.00 110.83 533 ASP F N 1
ATOM 3863 C CA . ASP C 2 51 ? -9.191 -32.236 -43.246 1.00 101.08 533 ASP F CA 1
ATOM 3864 C C . ASP C 2 51 ? -10.440 -33.097 -43.138 1.00 90.14 533 ASP F C 1
ATOM 3865 O O . ASP C 2 51 ? -10.403 -34.290 -43.462 1.00 95.12 533 ASP F O 1
ATOM 3870 N N . LEU C 2 52 ? -11.553 -32.514 -42.688 1.00 98.25 534 LEU F N 1
ATOM 3871 C CA . LEU C 2 52 ? -12.803 -33.261 -42.626 1.00 95.94 534 LEU F CA 1
ATOM 3872 C C . LEU C 2 52 ? -13.365 -33.499 -44.021 1.00 100.74 534 LEU F C 1
ATOM 3873 O O . LEU C 2 52 ? -13.805 -34.610 -44.336 1.00 108.50 534 LEU F O 1
ATOM 3878 N N . ASP C 2 53 ? -13.360 -32.468 -44.871 1.00 112.45 535 ASP F N 1
ATOM 3879 C CA . ASP C 2 53 ? -13.827 -32.649 -46.240 1.00 113.54 535 ASP F CA 1
ATOM 3880 C C . ASP C 2 53 ? -12.915 -33.587 -47.021 1.00 107.91 535 ASP F C 1
ATOM 3881 O O . ASP C 2 53 ? -13.379 -34.283 -47.931 1.00 113.34 535 ASP F O 1
ATOM 3886 N N . GLU C 2 54 ? -11.622 -33.618 -46.685 1.00 100.87 536 GLU F N 1
ATOM 3887 C CA . GLU C 2 54 ? -10.733 -34.619 -47.269 1.00 103.65 536 GLU F CA 1
ATOM 3888 C C . GLU C 2 54 ? -11.098 -36.017 -46.790 1.00 85.60 536 GLU F C 1
ATOM 3889 O O . GLU C 2 54 ? -11.063 -36.977 -47.570 1.00 86.10 536 GLU F O 1
ATOM 3895 N N . PHE C 2 55 ? -11.439 -36.152 -45.506 1.00 88.51 537 PHE F N 1
ATOM 3896 C CA . PHE C 2 55 ? -11.869 -37.442 -44.980 1.00 90.00 537 PHE F CA 1
ATOM 3897 C C . PHE C 2 55 ? -13.117 -37.927 -45.705 1.00 94.10 537 PHE F C 1
ATOM 3898 O O . PHE C 2 55 ? -13.203 -39.092 -46.113 1.00 93.18 537 PHE F O 1
ATOM 3906 N N . GLU C 2 56 ? -14.107 -37.043 -45.856 1.00 94.81 538 GLU F N 1
ATOM 3907 C CA . GLU C 2 56 ? -15.328 -37.406 -46.567 1.00 97.94 538 GLU F CA 1
ATOM 3908 C C . GLU C 2 56 ? -15.026 -37.785 -48.012 1.00 102.06 538 GLU F C 1
ATOM 3909 O O . GLU C 2 56 ? -15.672 -38.674 -48.579 1.00 101.58 538 GLU F O 1
ATOM 3915 N N . ALA C 2 57 ? -14.043 -37.118 -48.625 1.00 96.91 539 ALA F N 1
ATOM 3916 C CA . ALA C 2 57 ? -13.661 -37.451 -49.994 1.00 91.89 539 ALA F CA 1
ATOM 3917 C C . ALA C 2 57 ? -12.898 -38.769 -50.054 1.00 93.83 539 ALA F C 1
ATOM 3918 O O . ALA C 2 57 ? -13.094 -39.562 -50.982 1.00 96.67 539 ALA F O 1
ATOM 3920 N N . LEU C 2 58 ? -12.027 -39.021 -49.073 1.00 92.55 540 LEU F N 1
ATOM 3921 C CA . LEU C 2 58 ? -11.327 -40.300 -49.018 1.00 89.81 540 LEU F CA 1
ATOM 3922 C C . LEU C 2 58 ? -12.290 -41.446 -48.746 1.00 97.05 540 LEU F C 1
ATOM 3923 O O . LEU C 2 58 ? -12.068 -42.569 -49.213 1.00 90.13 540 LEU F O 1
ATOM 3928 N N . GLU C 2 59 ? -13.359 -41.178 -47.996 1.00 97.54 541 GLU F N 1
ATOM 3929 C CA . GLU C 2 59 ? -14.374 -42.194 -47.745 1.00 101.67 541 GLU F CA 1
ATOM 3930 C C . GLU C 2 59 ? -15.064 -42.601 -49.041 1.00 101.22 541 GLU F C 1
ATOM 3931 O O . GLU C 2 59 ? -15.300 -43.791 -49.283 1.00 106.38 541 GLU F O 1
ATOM 3937 N N . ARG C 2 60 ? -15.399 -41.621 -49.886 1.00 98.68 542 ARG F N 1
ATOM 3938 C CA . ARG C 2 60 ? -16.086 -41.915 -51.140 1.00 97.37 542 ARG F CA 1
ATOM 3939 C C . ARG C 2 60 ? -15.235 -42.791 -52.051 1.00 101.18 542 ARG F C 1
ATOM 3940 O O . ARG C 2 60 ? -15.760 -43.676 -52.737 1.00 112.71 542 ARG F O 1
ATOM 3948 N N . LYS C 2 61 ? -13.919 -42.559 -52.074 1.00 104.63 543 LYS F N 1
ATOM 3949 C CA . LYS C 2 61 ? -13.050 -43.334 -52.956 1.00 106.44 543 LYS F CA 1
ATOM 3950 C C . LYS C 2 61 ? -12.979 -44.796 -52.533 1.00 102.85 543 LYS F C 1
ATOM 3951 O O . LYS C 2 61 ? -12.955 -45.692 -53.385 1.00 108.91 543 LYS F O 1
ATOM 3957 N N . THR C 2 62 ? -12.945 -45.058 -51.224 1.00 103.56 544 THR F N 1
ATOM 3958 C CA . THR C 2 62 ? -12.899 -46.439 -50.756 1.00 98.89 544 THR F CA 1
ATOM 3959 C C . THR C 2 62 ? -14.190 -47.186 -51.065 1.00 107.57 544 THR F C 1
ATOM 3960 O O . THR C 2 62 ? -14.155 -48.391 -51.334 1.00 113.16 544 THR F O 1
ATOM 3964 N N . LYS C 2 63 ? -15.333 -46.498 -51.021 1.00 106.61 545 LYS F N 1
ATOM 3965 C CA . LYS C 2 63 ? -16.595 -47.144 -51.368 1.00 102.30 545 LYS F CA 1
ATOM 3966 C C . LYS C 2 63 ? -16.675 -47.458 -52.858 1.00 105.68 545 LYS F C 1
ATOM 3967 O O . LYS C 2 63 ? -17.179 -48.519 -53.245 1.00 119.77 545 LYS F O 1
ATOM 3973 N N . LYS C 2 64 ? -16.194 -46.549 -53.710 1.00 107.84 546 LYS F N 1
ATOM 3974 C CA . LYS C 2 64 ? -16.185 -46.813 -55.146 1.00 106.18 546 LYS F CA 1
ATOM 3975 C C . LYS C 2 64 ? -15.315 -48.017 -55.488 1.00 109.09 546 LYS F C 1
ATOM 3976 O O . LYS C 2 64 ? -15.714 -48.881 -56.276 1.00 123.91 546 LYS F O 1
ATOM 3978 N N . ASP C 2 65 ? -14.120 -48.095 -54.898 1.00 111.64 547 ASP F N 1
ATOM 3979 C CA . ASP C 2 65 ? -13.198 -49.186 -55.197 1.00 124.94 547 ASP F CA 1
ATOM 3980 C C . ASP C 2 65 ? -13.590 -50.503 -54.537 1.00 118.98 547 ASP F C 1
ATOM 3981 O O . ASP C 2 65 ? -13.095 -51.557 -54.951 1.00 122.83 547 ASP F O 1
ATOM 3986 N N . GLN C 2 66 ? -14.447 -50.469 -53.520 1.00 106.21 548 GLN F N 1
ATOM 3987 C CA . GLN C 2 66 ? -14.908 -51.686 -52.856 1.00 114.79 548 GLN F CA 1
ATOM 3988 C C . GLN C 2 66 ? -16.324 -52.042 -53.296 1.00 111.27 548 GLN F C 1
ATOM 3989 O O . GLN C 2 66 ? -16.525 -52.701 -54.316 1.00 110.20 548 GLN F O 1
ATOM 3995 N N . GLU D 2 12 ? -61.111 -97.541 -21.383 1.00 203.62 494 GLU H N 1
ATOM 3996 C CA . GLU D 2 12 ? -60.121 -96.825 -22.183 1.00 202.08 494 GLU H CA 1
ATOM 3997 C C . GLU D 2 12 ? -60.719 -95.535 -22.725 1.00 200.82 494 GLU H C 1
ATOM 3998 O O . GLU D 2 12 ? -59.994 -94.620 -23.112 1.00 199.79 494 GLU H O 1
ATOM 4000 N N . ASN D 2 13 ? -62.054 -95.479 -22.758 1.00 202.45 495 ASN H N 1
ATOM 4001 C CA . ASN D 2 13 ? -62.731 -94.238 -23.120 1.00 201.14 495 ASN H CA 1
ATOM 4002 C C . ASN D 2 13 ? -62.426 -93.138 -22.109 1.00 196.69 495 ASN H C 1
ATOM 4003 O O . ASN D 2 13 ? -62.246 -91.972 -22.480 1.00 196.34 495 ASN H O 1
ATOM 4005 N N . ILE D 2 14 ? -62.374 -93.494 -20.822 1.00 195.38 496 ILE H N 1
ATOM 4006 C CA . ILE D 2 14 ? -61.911 -92.557 -19.800 1.00 201.32 496 ILE H CA 1
ATOM 4007 C C . ILE D 2 14 ? -60.452 -92.186 -20.037 1.00 208.13 496 ILE H C 1
ATOM 4008 O O . ILE D 2 14 ? -60.041 -91.042 -19.802 1.00 204.61 496 ILE H O 1
ATOM 4013 N N . GLU D 2 15 ? -59.649 -93.141 -20.519 1.00 203.19 497 GLU H N 1
ATOM 4014 C CA . GLU D 2 15 ? -58.236 -92.872 -20.778 1.00 202.53 497 GLU H CA 1
ATOM 4015 C C . GLU D 2 15 ? -58.053 -91.833 -21.880 1.00 213.95 497 GLU H C 1
ATOM 4016 O O . GLU D 2 15 ? -57.219 -90.926 -21.760 1.00 211.54 497 GLU H O 1
ATOM 4018 N N . SER D 2 16 ? -58.812 -91.959 -22.970 1.00 212.89 498 SER H N 1
ATOM 4019 C CA . SER D 2 16 ? -58.746 -90.964 -24.034 1.00 207.20 498 SER H CA 1
ATOM 4020 C C . SER D 2 16 ? -59.274 -89.615 -23.558 1.00 202.13 498 SER H C 1
ATOM 4021 O O . SER D 2 16 ? -58.694 -88.565 -23.867 1.00 207.66 498 SER H O 1
ATOM 4024 N N . GLU D 2 17 ? -60.373 -89.625 -22.799 1.00 199.51 499 GLU H N 1
ATOM 4025 C CA . GLU D 2 17 ? -60.907 -88.383 -22.253 1.00 204.69 499 GLU H CA 1
ATOM 4026 C C . GLU D 2 17 ? -59.928 -87.746 -21.275 1.00 214.96 499 GLU H C 1
ATOM 4027 O O . GLU D 2 17 ? -59.761 -86.521 -21.257 1.00 207.13 499 GLU H O 1
ATOM 4029 N N . LEU D 2 18 ? -59.278 -88.567 -20.445 1.00 230.04 500 LEU H N 1
ATOM 4030 C CA . LEU D 2 18 ? -58.282 -88.049 -19.514 1.00 237.63 500 LEU H CA 1
ATOM 4031 C C . LEU D 2 18 ? -57.091 -87.451 -20.253 1.00 240.98 500 LEU H C 1
ATOM 4032 O O . LEU D 2 18 ? -56.588 -86.389 -19.871 1.00 243.05 500 LEU H O 1
ATOM 4037 N N . ASN D 2 19 ? -56.621 -88.119 -21.310 1.00 265.01 501 ASN H N 1
ATOM 4038 C CA . ASN D 2 19 ? -55.459 -87.615 -22.035 1.00 260.69 501 ASN H CA 1
ATOM 4039 C C . ASN D 2 19 ? -55.757 -86.270 -22.686 1.00 253.50 501 ASN H C 1
ATOM 4040 O O . ASN D 2 19 ? -54.921 -85.359 -22.655 1.00 253.13 501 ASN H O 1
ATOM 4045 N N . SER D 2 20 ? -56.953 -86.117 -23.260 1.00 213.27 502 SER H N 1
ATOM 4046 C CA . SER D 2 20 ? -57.307 -84.843 -23.878 1.00 203.23 502 SER H CA 1
ATOM 4047 C C . SER D 2 20 ? -57.554 -83.773 -22.822 1.00 198.87 502 SER H C 1
ATOM 4048 O O . SER D 2 20 ? -57.183 -82.608 -23.011 1.00 190.05 502 SER H O 1
ATOM 4051 N N . LEU D 2 21 ? -58.190 -84.147 -21.708 1.00 204.31 503 LEU H N 1
ATOM 4052 C CA . LEU D 2 21 ? -58.458 -83.182 -20.647 1.00 194.51 503 LEU H CA 1
ATOM 4053 C C . LEU D 2 21 ? -57.167 -82.727 -19.975 1.00 206.32 503 LEU H C 1
ATOM 4054 O O . LEU D 2 21 ? -57.030 -81.552 -19.615 1.00 211.69 503 LEU H O 1
ATOM 4059 N N . ARG D 2 22 ? -56.218 -83.648 -19.782 1.00 269.91 504 ARG H N 1
ATOM 4060 C CA . ARG D 2 22 ? -54.932 -83.275 -19.200 1.00 271.96 504 ARG H CA 1
ATOM 4061 C C . ARG D 2 22 ? -54.194 -82.292 -20.097 1.00 274.92 504 ARG H C 1
ATOM 4062 O O . ARG D 2 22 ? -53.550 -81.354 -19.609 1.00 277.65 504 ARG H O 1
ATOM 4064 N N . ALA D 2 23 ? -54.262 -82.501 -21.415 1.00 216.90 505 ALA H N 1
ATOM 4065 C CA . ALA D 2 23 ? -53.643 -81.565 -22.346 1.00 209.11 505 ALA H CA 1
ATOM 4066 C C . ALA D 2 23 ? -54.296 -80.192 -22.258 1.00 195.59 505 ALA H C 1
ATOM 4067 O O . ALA D 2 23 ? -53.607 -79.165 -22.262 1.00 183.63 505 ALA H O 1
ATOM 4069 N N . ASP D 2 24 ? -55.630 -80.156 -22.188 1.00 185.05 506 ASP H N 1
ATOM 4070 C CA . ASP D 2 24 ? -56.335 -78.884 -22.076 1.00 171.15 506 ASP H CA 1
ATOM 4071 C C . ASP D 2 24 ? -56.005 -78.180 -20.767 1.00 178.89 506 ASP H C 1
ATOM 4072 O O . ASP D 2 24 ? -55.941 -76.946 -20.717 1.00 181.83 506 ASP H O 1
ATOM 4077 N N . TYR D 2 25 ? -55.803 -78.946 -19.691 1.00 174.35 507 TYR H N 1
ATOM 4078 C CA . TYR D 2 25 ? -55.463 -78.337 -18.409 1.00 170.79 507 TYR H CA 1
ATOM 4079 C C . TYR D 2 25 ? -54.079 -77.701 -18.442 1.00 183.27 507 TYR H C 1
ATOM 4080 O O . TYR D 2 25 ? -53.887 -76.596 -17.922 1.00 187.81 507 TYR H O 1
ATOM 4089 N N . ASP D 2 26 ? -53.102 -78.378 -19.052 1.00 182.66 508 ASP H N 1
ATOM 4090 C CA . ASP D 2 26 ? -51.770 -77.793 -19.169 1.00 181.44 508 ASP H CA 1
ATOM 4091 C C . ASP D 2 26 ? -51.773 -76.581 -20.090 1.00 179.91 508 ASP H C 1
ATOM 4092 O O . ASP D 2 26 ? -51.030 -75.622 -19.854 1.00 177.88 508 ASP H O 1
ATOM 4094 N N . ASN D 2 27 ? -52.597 -76.606 -21.142 1.00 188.31 509 ASN H N 1
ATOM 4095 C CA . ASN D 2 27 ? -52.708 -75.448 -22.023 1.00 177.58 509 ASN H CA 1
ATOM 4096 C C . ASN D 2 27 ? -53.401 -74.289 -21.321 1.00 177.46 509 ASN H C 1
ATOM 4097 O O . ASN D 2 27 ? -53.050 -73.123 -21.538 1.00 182.96 509 ASN H O 1
ATOM 4099 N N . LEU D 2 28 ? -54.396 -74.588 -20.486 1.00 207.99 510 LEU H N 1
ATOM 4100 C CA . LEU D 2 28 ? -55.066 -73.530 -19.742 1.00 212.25 510 LEU H CA 1
ATOM 4101 C C . LEU D 2 28 ? -54.137 -72.921 -18.698 1.00 213.00 510 LEU H C 1
ATOM 4102 O O . LEU D 2 28 ? -54.188 -71.712 -18.444 1.00 213.54 510 LEU H O 1
ATOM 4107 N N . VAL D 2 29 ? -53.274 -73.741 -18.091 1.00 200.57 511 VAL H N 1
ATOM 4108 C CA . VAL D 2 29 ? -52.281 -73.218 -17.155 1.00 203.40 511 VAL H CA 1
ATOM 4109 C C . VAL D 2 29 ? -51.335 -72.261 -17.871 1.00 206.91 511 VAL H C 1
ATOM 4110 O O . VAL D 2 29 ? -51.052 -71.160 -17.384 1.00 205.48 511 VAL H O 1
ATOM 4114 N N . LEU D 2 30 ? -50.847 -72.662 -19.049 1.00 189.74 512 LEU H N 1
ATOM 4115 C CA . LEU D 2 30 ? -49.947 -71.805 -19.817 1.00 178.85 512 LEU H CA 1
ATOM 4116 C C . LEU D 2 30 ? -50.623 -70.495 -20.203 1.00 164.75 512 LEU H C 1
ATOM 4117 O O . LEU D 2 30 ? -50.004 -69.426 -20.135 1.00 169.21 512 LEU H O 1
ATOM 4119 N N . ASP D 2 31 ? -51.890 -70.559 -20.619 1.00 161.05 513 ASP H N 1
ATOM 4120 C CA . ASP D 2 31 ? -52.622 -69.337 -20.938 1.00 153.15 513 ASP H CA 1
ATOM 4121 C C . ASP D 2 31 ? -52.769 -68.455 -19.705 1.00 174.05 513 ASP H C 1
ATOM 4122 O O . ASP D 2 31 ? -52.698 -67.224 -19.799 1.00 166.34 513 ASP H O 1
ATOM 4124 N N . TYR D 2 32 ? -52.986 -69.070 -18.540 1.00 165.68 514 TYR H N 1
ATOM 4125 C CA . TYR D 2 32 ? -53.090 -68.309 -17.300 1.00 167.64 514 TYR H CA 1
ATOM 4126 C C . TYR D 2 32 ? -51.768 -67.634 -16.954 1.00 162.52 514 TYR H C 1
ATOM 4127 O O . TYR D 2 32 ? -51.757 -66.490 -16.486 1.00 150.97 514 TYR H O 1
ATOM 4136 N N . GLU D 2 33 ? -50.645 -68.332 -17.162 1.00 186.97 515 GLU H N 1
ATOM 4137 C CA . GLU D 2 33 ? -49.341 -67.732 -16.897 1.00 183.19 515 GLU H CA 1
ATOM 4138 C C . GLU D 2 33 ? -49.115 -66.500 -17.763 1.00 179.37 515 GLU H C 1
ATOM 4139 O O . GLU D 2 33 ? -48.612 -65.478 -17.283 1.00 177.41 515 GLU H O 1
ATOM 4145 N N . GLN D 2 34 ? -49.483 -66.575 -19.045 1.00 164.47 516 GLN H N 1
ATOM 4146 C CA . GLN D 2 34 ? -49.321 -65.420 -19.925 1.00 152.33 516 GLN H CA 1
ATOM 4147 C C . GLN D 2 34 ? -50.285 -64.299 -19.558 1.00 147.91 516 GLN H C 1
ATOM 4148 O O . GLN D 2 34 ? -49.946 -63.116 -19.675 1.00 152.56 516 GLN H O 1
ATOM 4150 N N . LEU D 2 35 ? -51.496 -64.649 -19.133 1.00 154.04 517 LEU H N 1
ATOM 4151 C CA . LEU D 2 35 ? -52.480 -63.622 -18.814 1.00 148.27 517 LEU H CA 1
ATOM 4152 C C . LEU D 2 35 ? -52.196 -62.927 -17.485 1.00 145.46 517 LEU H C 1
ATOM 4153 O O . LEU D 2 35 ? -52.343 -61.704 -17.390 1.00 142.35 517 LEU H O 1
ATOM 4158 N N . ARG D 2 36 ? -51.789 -63.673 -16.454 1.00 151.27 518 ARG H N 1
ATOM 4159 C CA . ARG D 2 36 ? -51.487 -63.037 -15.173 1.00 138.74 518 ARG H CA 1
ATOM 4160 C C . ARG D 2 36 ? -50.298 -62.089 -15.286 1.00 139.17 518 ARG H C 1
ATOM 4161 O O . ARG D 2 36 ? -50.284 -61.027 -14.652 1.00 145.05 518 ARG H O 1
ATOM 4169 N N . THR D 2 37 ? -49.288 -62.453 -16.081 1.00 142.01 519 THR H N 1
ATOM 4170 C CA . THR D 2 37 ? -48.180 -61.529 -16.298 1.00 144.31 519 THR H CA 1
ATOM 4171 C C . THR D 2 37 ? -48.637 -60.293 -17.060 1.00 143.48 519 THR H C 1
ATOM 4172 O O . THR D 2 37 ? -48.084 -59.205 -16.864 1.00 152.88 519 THR H O 1
ATOM 4176 N N . GLU D 2 38 ? -49.635 -60.440 -17.934 1.00 145.08 520 GLU H N 1
ATOM 4177 C CA . GLU D 2 38 ? -50.185 -59.282 -18.632 1.00 144.55 520 GLU H CA 1
ATOM 4178 C C . GLU D 2 38 ? -51.041 -58.437 -17.696 1.00 133.81 520 GLU H C 1
ATOM 4179 O O . GLU D 2 38 ? -51.002 -57.202 -17.754 1.00 134.80 520 GLU H O 1
ATOM 4181 N N . LYS D 2 39 ? -51.828 -59.085 -16.832 1.00 134.92 521 LYS H N 1
ATOM 4182 C CA . LYS D 2 39 ? -52.666 -58.343 -15.896 1.00 147.15 521 LYS H CA 1
ATOM 4183 C C . LYS D 2 39 ? -51.820 -57.613 -14.860 1.00 144.46 521 LYS H C 1
ATOM 4184 O O . LYS D 2 39 ? -52.159 -56.498 -14.446 1.00 133.69 521 LYS H O 1
ATOM 4186 N N . GLU D 2 40 ? -50.719 -58.231 -14.423 1.00 143.16 522 GLU H N 1
ATOM 4187 C CA . GLU D 2 40 ? -49.845 -57.581 -13.453 1.00 146.68 522 GLU H CA 1
ATOM 4188 C C . GLU D 2 40 ? -49.120 -56.392 -14.068 1.00 139.80 522 GLU H C 1
ATOM 4189 O O . GLU D 2 40 ? -48.785 -55.436 -13.358 1.00 130.54 522 GLU H O 1
ATOM 4191 N N . GLU D 2 41 ? -48.867 -56.433 -15.378 1.00 165.63 523 GLU H N 1
ATOM 4192 C CA . GLU D 2 41 ? -48.251 -55.297 -16.054 1.00 163.94 523 GLU H CA 1
ATOM 4193 C C . GLU D 2 41 ? -49.202 -54.107 -16.123 1.00 162.04 523 GLU H C 1
ATOM 4194 O O . GLU D 2 41 ? -48.787 -52.963 -15.910 1.00 167.21 523 GLU H O 1
ATOM 4196 N N . MET D 2 42 ? -50.479 -54.355 -16.429 1.00 143.59 524 MET H N 1
ATOM 4197 C CA . MET D 2 42 ? -51.452 -53.268 -16.477 1.00 127.38 524 MET H CA 1
ATOM 4198 C C . MET D 2 42 ? -51.690 -52.657 -15.102 1.00 125.63 524 MET H C 1
ATOM 4199 O O . MET D 2 42 ? -51.963 -51.455 -15.001 1.00 141.93 524 MET H O 1
ATOM 4204 N N . GLU D 2 43 ? -51.603 -53.458 -14.037 1.00 120.75 525 GLU H N 1
ATOM 4205 C CA . GLU D 2 43 ? -51.710 -52.906 -12.690 1.00 121.07 525 GLU H CA 1
ATOM 4206 C C . GLU D 2 43 ? -50.558 -51.953 -12.402 1.00 131.45 525 GLU H C 1
ATOM 4207 O O . GLU D 2 43 ? -50.761 -50.859 -11.863 1.00 141.94 525 GLU H O 1
ATOM 4213 N N . LEU D 2 44 ? -49.332 -52.360 -12.744 1.00 147.92 526 LEU H N 1
ATOM 4214 C CA . LEU D 2 44 ? -48.185 -51.476 -12.570 1.00 155.64 526 LEU H CA 1
ATOM 4215 C C . LEU D 2 44 ? -48.345 -50.199 -13.388 1.00 158.20 526 LEU H C 1
ATOM 4216 O O . LEU D 2 44 ? -47.969 -49.112 -12.934 1.00 168.90 526 LEU H O 1
ATOM 4221 N N . LYS D 2 45 ? -48.909 -50.308 -14.594 1.00 145.62 527 LYS H N 1
ATOM 4222 C CA . LYS D 2 45 ? -49.116 -49.120 -15.417 1.00 145.17 527 LYS H CA 1
ATOM 4223 C C . LYS D 2 45 ? -50.213 -48.229 -14.844 1.00 141.87 527 LYS H C 1
ATOM 4224 O O . LYS D 2 45 ? -50.090 -46.999 -14.862 1.00 145.63 527 LYS H O 1
ATOM 4230 N N . LEU D 2 46 ? -51.295 -48.828 -14.338 1.00 131.81 528 LEU H N 1
ATOM 4231 C CA . LEU D 2 46 ? -52.358 -48.031 -13.731 1.00 132.62 528 LEU H CA 1
ATOM 4232 C C . LEU D 2 46 ? -51.919 -47.415 -12.409 1.00 133.48 528 LEU H C 1
ATOM 4233 O O . LEU D 2 46 ? -52.261 -46.264 -12.114 1.00 133.19 528 LEU H O 1
ATOM 4238 N N . LYS D 2 47 ? -51.168 -48.162 -11.594 1.00 137.20 529 LYS H N 1
ATOM 4239 C CA . LYS D 2 47 ? -50.738 -47.617 -10.310 1.00 136.81 529 LYS H CA 1
ATOM 4240 C C . LYS D 2 47 ? -49.783 -46.448 -10.504 1.00 140.78 529 LYS H C 1
ATOM 4241 O O . LYS D 2 47 ? -49.857 -45.452 -9.775 1.00 142.83 529 LYS H O 1
ATOM 4247 N N . GLU D 2 48 ? -48.879 -46.552 -11.480 1.00 160.71 530 GLU H N 1
ATOM 4248 C CA . GLU D 2 48 ? -47.976 -45.443 -11.760 1.00 155.32 530 GLU H CA 1
ATOM 4249 C C . GLU D 2 48 ? -48.749 -44.239 -12.283 1.00 155.48 530 GLU H C 1
ATOM 4250 O O . GLU D 2 48 ? -48.469 -43.099 -11.895 1.00 153.54 530 GLU H O 1
ATOM 4256 N N . LYS D 2 49 ? -49.728 -44.472 -13.166 1.00 136.15 531 LYS H N 1
ATOM 4257 C CA . LYS D 2 49 ? -50.535 -43.370 -13.679 1.00 119.85 531 LYS H CA 1
ATOM 4258 C C . LYS D 2 49 ? -51.333 -42.709 -12.568 1.00 128.40 531 LYS H C 1
ATOM 4259 O O . LYS D 2 49 ? -51.430 -41.478 -12.509 1.00 144.44 531 LYS H O 1
ATOM 4265 N N . ASN D 2 50 ? -51.912 -43.513 -11.675 1.00 130.52 532 ASN H N 1
ATOM 4266 C CA . ASN D 2 50 ? -52.724 -42.958 -10.599 1.00 127.21 532 ASN H CA 1
ATOM 4267 C C . ASN D 2 50 ? -51.862 -42.189 -9.609 1.00 132.75 532 ASN H C 1
ATOM 4268 O O . ASN D 2 50 ? -52.225 -41.085 -9.187 1.00 129.26 532 ASN H O 1
ATOM 4273 N N . ASP D 2 51 ? -50.718 -42.760 -9.224 1.00 130.05 533 ASP H N 1
ATOM 4274 C CA . ASP D 2 51 ? -49.801 -42.050 -8.340 1.00 133.45 533 ASP H CA 1
ATOM 4275 C C . ASP D 2 51 ? -49.254 -40.794 -9.005 1.00 126.37 533 ASP H C 1
ATOM 4276 O O . ASP D 2 51 ? -48.960 -39.807 -8.321 1.00 123.60 533 ASP H O 1
ATOM 4281 N N . LEU D 2 52 ? -49.113 -40.811 -10.333 1.00 117.59 534 LEU H N 1
ATOM 4282 C CA . LEU D 2 52 ? -48.679 -39.616 -11.048 1.00 120.82 534 LEU H CA 1
ATOM 4283 C C . LEU D 2 52 ? -49.802 -38.589 -11.123 1.00 125.16 534 LEU H C 1
ATOM 4284 O O . LEU D 2 52 ? -49.581 -37.395 -10.889 1.00 124.29 534 LEU H O 1
ATOM 4289 N N . ASP D 2 53 ? -51.018 -39.035 -11.457 1.00 126.17 535 ASP H N 1
ATOM 4290 C CA . ASP D 2 53 ? -52.154 -38.119 -11.489 1.00 120.63 535 ASP H CA 1
ATOM 4291 C C . ASP D 2 53 ? -52.471 -37.588 -10.098 1.00 119.57 535 ASP H C 1
ATOM 4292 O O . ASP D 2 53 ? -52.979 -36.470 -9.962 1.00 107.17 535 ASP H O 1
ATOM 4297 N N . GLU D 2 54 ? -52.181 -38.375 -9.061 1.00 134.12 536 GLU H N 1
ATOM 4298 C CA . GLU D 2 54 ? -52.284 -37.877 -7.695 1.00 125.37 536 GLU H CA 1
ATOM 4299 C C . GLU D 2 54 ? -51.251 -36.789 -7.432 1.00 123.70 536 GLU H C 1
ATOM 4300 O O . GLU D 2 54 ? -51.559 -35.769 -6.804 1.00 114.10 536 GLU H O 1
ATOM 4306 N N . PHE D 2 55 ? -50.019 -36.993 -7.907 1.00 125.83 537 PHE H N 1
ATOM 4307 C CA . PHE D 2 55 ? -48.969 -35.993 -7.736 1.00 120.17 537 PHE H CA 1
ATOM 4308 C C . PHE D 2 55 ? -49.296 -34.698 -8.474 1.00 116.35 537 PHE H C 1
ATOM 4309 O O . PHE D 2 55 ? -49.186 -33.604 -7.908 1.00 105.24 537 PHE H O 1
ATOM 4317 N N . GLU D 2 56 ? -49.692 -34.802 -9.747 1.00 109.29 538 GLU H N 1
ATOM 4318 C CA . GLU D 2 56 ? -49.974 -33.606 -10.539 1.00 118.26 538 GLU H CA 1
ATOM 4319 C C . GLU D 2 56 ? -51.103 -32.780 -9.934 1.00 126.88 538 GLU H C 1
ATOM 4320 O O . GLU D 2 56 ? -51.078 -31.545 -9.996 1.00 113.27 538 GLU H O 1
ATOM 4326 N N . ALA D 2 57 ? -52.104 -33.440 -9.349 1.00 122.01 539 ALA H N 1
ATOM 4327 C CA . ALA D 2 57 ? -53.189 -32.701 -8.714 1.00 106.72 539 ALA H CA 1
ATOM 4328 C C . ALA D 2 57 ? -52.718 -32.048 -7.422 1.00 131.17 539 ALA H C 1
ATOM 4329 O O . ALA D 2 57 ? -53.132 -30.929 -7.097 1.00 140.37 539 ALA H O 1
ATOM 4331 N N . LEU D 2 58 ? -51.853 -32.736 -6.673 1.00 131.34 540 LEU H N 1
ATOM 4332 C CA . LEU D 2 58 ? -51.286 -32.152 -5.463 1.00 131.42 540 LEU H CA 1
ATOM 4333 C C . LEU D 2 58 ? -50.371 -30.975 -5.777 1.00 135.39 540 LEU H C 1
ATOM 4334 O O . LEU D 2 58 ? -50.290 -30.030 -4.985 1.00 135.34 540 LEU H O 1
ATOM 4339 N N . GLU D 2 59 ? -49.681 -31.007 -6.919 1.00 129.00 541 GLU H N 1
ATOM 4340 C CA . GLU D 2 59 ? -48.809 -29.897 -7.292 1.00 131.09 541 GLU H CA 1
ATOM 4341 C C . GLU D 2 59 ? -49.604 -28.620 -7.539 1.00 134.42 541 GLU H C 1
ATOM 4342 O O . GLU D 2 59 ? -49.236 -27.543 -7.055 1.00 126.03 541 GLU H O 1
ATOM 4348 N N . ARG D 2 60 ? -50.698 -28.719 -8.300 1.00 140.04 542 ARG H N 1
ATOM 4349 C CA . ARG D 2 60 ? -51.495 -27.534 -8.604 1.00 124.79 542 ARG H CA 1
ATOM 4350 C C . ARG D 2 60 ? -52.111 -26.936 -7.346 1.00 128.57 542 ARG H C 1
ATOM 4351 O O . ARG D 2 60 ? -52.212 -25.709 -7.221 1.00 132.94 542 ARG H O 1
ATOM 4359 N N . LYS D 2 61 ? -52.537 -27.783 -6.406 1.00 127.74 543 LYS H N 1
ATOM 4360 C CA . LYS D 2 61 ? -53.164 -27.276 -5.188 1.00 132.29 543 LYS H CA 1
ATOM 4361 C C . LYS D 2 61 ? -52.163 -26.530 -4.311 1.00 139.13 543 LYS H C 1
ATOM 4362 O O . LYS D 2 61 ? -52.515 -25.528 -3.677 1.00 136.85 543 LYS H O 1
ATOM 4368 N N . THR D 2 62 ? -50.914 -27.004 -4.251 1.00 142.96 544 THR H N 1
ATOM 4369 C CA . THR D 2 62 ? -49.903 -26.306 -3.459 1.00 136.48 544 THR H CA 1
ATOM 4370 C C . THR D 2 62 ? -49.577 -24.941 -4.054 1.00 138.98 544 THR H C 1
ATOM 4371 O O . THR D 2 62 ? -49.311 -23.985 -3.316 1.00 138.42 544 THR H O 1
ATOM 4375 N N . LYS D 2 63 ? -49.586 -24.830 -5.385 1.00 140.86 545 LYS H N 1
ATOM 4376 C CA . LYS D 2 63 ? -49.398 -23.525 -6.011 1.00 125.40 545 LYS H CA 1
ATOM 4377 C C . LYS D 2 63 ? -50.602 -22.630 -5.749 1.00 141.15 545 LYS H C 1
ATOM 4378 O O . LYS D 2 63 ? -50.454 -21.422 -5.530 1.00 146.42 545 LYS H O 1
ATOM 4380 N N . LYS D 2 64 ? -51.801 -23.215 -5.775 1.00 139.94 546 LYS H N 1
ATOM 4381 C CA . LYS D 2 64 ? -53.012 -22.485 -5.417 1.00 129.40 546 LYS H CA 1
ATOM 4382 C C . LYS D 2 64 ? -52.943 -21.974 -3.983 1.00 144.02 546 LYS H C 1
ATOM 4383 O O . LYS D 2 64 ? -53.365 -20.847 -3.696 1.00 156.75 546 LYS H O 1
ATOM 4389 N N . ASP D 2 65 ? -52.409 -22.787 -3.068 1.00 141.01 547 ASP H N 1
ATOM 4390 C CA . ASP D 2 65 ? -52.373 -22.400 -1.662 1.00 142.68 547 ASP H CA 1
ATOM 4391 C C . ASP D 2 65 ? -51.360 -21.293 -1.398 1.00 143.35 547 ASP H C 1
ATOM 4392 O O . ASP D 2 65 ? -51.593 -20.444 -0.530 1.00 138.42 547 ASP H O 1
ATOM 4397 N N . GLN D 2 66 ? -50.244 -21.276 -2.120 1.00 143.18 548 GLN H N 1
ATOM 4398 C CA . GLN D 2 66 ? -49.271 -20.199 -1.959 1.00 142.41 548 GLN H CA 1
ATOM 4399 C C . GLN D 2 66 ? -49.579 -19.051 -2.914 1.00 139.76 548 GLN H C 1
ATOM 4400 O O . GLN D 2 66 ? -49.887 -17.939 -2.484 1.00 144.69 548 GLN H O 1
ATOM 4406 N N . SER E 1 11 ? -94.616 -74.336 -16.004 1.00 208.01 1255 SER C N 1
ATOM 4407 C CA . SER E 1 11 ? -95.147 -73.464 -14.962 1.00 205.12 1255 SER C CA 1
ATOM 4408 C C . SER E 1 11 ? -94.722 -73.942 -13.577 1.00 216.19 1255 SER C C 1
ATOM 4409 O O . SER E 1 11 ? -94.430 -73.132 -12.696 1.00 213.37 1255 SER C O 1
ATOM 4412 N N . ASP E 1 12 ? -94.692 -75.264 -13.391 1.00 250.65 1256 ASP C N 1
ATOM 4413 C CA . ASP E 1 12 ? -94.279 -75.820 -12.106 1.00 246.80 1256 ASP C CA 1
ATOM 4414 C C . ASP E 1 12 ? -92.818 -75.503 -11.814 1.00 236.30 1256 ASP C C 1
ATOM 4415 O O . ASP E 1 12 ? -92.453 -75.230 -10.665 1.00 228.32 1256 ASP C O 1
ATOM 4420 N N . LEU E 1 13 ? -91.965 -75.547 -12.840 1.00 211.64 1257 LEU C N 1
ATOM 4421 C CA . LEU E 1 13 ? -90.570 -75.167 -12.646 1.00 194.75 1257 LEU C CA 1
ATOM 4422 C C . LEU E 1 13 ? -90.460 -73.697 -12.268 1.00 198.47 1257 LEU C C 1
ATOM 4423 O O . LEU E 1 13 ? -89.685 -73.332 -11.376 1.00 194.62 1257 LEU C O 1
ATOM 4428 N N . VAL E 1 14 ? -91.231 -72.838 -12.941 1.00 214.06 1258 VAL C N 1
ATOM 4429 C CA . VAL E 1 14 ? -91.210 -71.410 -12.639 1.00 213.58 1258 VAL C CA 1
ATOM 4430 C C . VAL E 1 14 ? -91.708 -71.158 -11.221 1.00 218.47 1258 VAL C C 1
ATOM 4431 O O . VAL E 1 14 ? -91.157 -70.324 -10.493 1.00 213.01 1258 VAL C O 1
ATOM 4435 N N . ALA E 1 15 ? -92.758 -71.876 -10.809 1.00 197.68 1259 ALA C N 1
ATOM 4436 C CA . ALA E 1 15 ? -93.312 -71.695 -9.470 1.00 181.88 1259 ALA C CA 1
ATOM 4437 C C . ALA E 1 15 ? -92.269 -71.962 -8.393 1.00 182.53 1259 ALA C C 1
ATOM 4438 O O . ALA E 1 15 ? -92.193 -71.232 -7.398 1.00 179.67 1259 ALA C O 1
ATOM 4440 N N . GLU E 1 16 ? -91.458 -73.007 -8.570 1.00 172.85 1260 GLU C N 1
ATOM 4441 C CA . GLU E 1 16 ? -90.372 -73.259 -7.630 1.00 172.19 1260 GLU C CA 1
ATOM 4442 C C . GLU E 1 16 ? -89.321 -72.159 -7.698 1.00 177.08 1260 GLU C C 1
ATOM 4443 O O . GLU E 1 16 ? -88.765 -71.759 -6.668 1.00 173.25 1260 GLU C O 1
ATOM 4449 N N . LEU E 1 17 ? -89.031 -71.660 -8.903 1.00 182.03 1261 LEU C N 1
ATOM 4450 C CA . LEU E 1 17 ? -88.098 -70.546 -9.040 1.00 185.17 1261 LEU C CA 1
ATOM 4451 C C . LEU E 1 17 ? -88.645 -69.278 -8.393 1.00 179.13 1261 LEU C C 1
ATOM 4452 O O . LEU E 1 17 ? -87.915 -68.572 -7.688 1.00 176.19 1261 LEU C O 1
ATOM 4457 N N . LEU E 1 18 ? -89.927 -68.976 -8.616 1.00 176.70 1262 LEU C N 1
ATOM 4458 C CA . LEU E 1 18 ? -90.537 -67.808 -7.988 1.00 175.88 1262 LEU C CA 1
ATOM 4459 C C . LEU E 1 18 ? -90.618 -67.956 -6.474 1.00 171.51 1262 LEU C C 1
ATOM 4460 O O . LEU E 1 18 ? -90.553 -66.956 -5.750 1.00 173.25 1262 LEU C O 1
ATOM 4465 N N . LYS E 1 19 ? -90.755 -69.187 -5.980 1.00 172.17 1263 LYS C N 1
ATOM 4466 C CA . LYS E 1 19 ? -90.817 -69.408 -4.539 1.00 168.87 1263 LYS C CA 1
ATOM 4467 C C . LYS E 1 19 ? -89.456 -69.186 -3.890 1.00 169.53 1263 LYS C C 1
ATOM 4468 O O . LYS E 1 19 ? -89.366 -68.601 -2.804 1.00 163.02 1263 LYS C O 1
ATOM 4474 N N . GLU E 1 20 ? -88.386 -69.650 -4.540 1.00 187.49 1264 GLU C N 1
ATOM 4475 C CA . GLU E 1 20 ? -87.043 -69.490 -3.990 1.00 186.26 1264 GLU C CA 1
ATOM 4476 C C . GLU E 1 20 ? -86.595 -68.034 -4.030 1.00 181.40 1264 GLU C C 1
ATOM 4477 O O . GLU E 1 20 ? -86.046 -67.515 -3.051 1.00 180.99 1264 GLU C O 1
ATOM 4483 N N . LEU E 1 21 ? -86.821 -67.356 -5.157 1.00 168.50 1265 LEU C N 1
ATOM 4484 C CA . LEU E 1 21 ? -86.330 -65.995 -5.336 1.00 171.85 1265 LEU C CA 1
ATOM 4485 C C . LEU E 1 21 ? -87.044 -64.976 -4.458 1.00 168.43 1265 LEU C C 1
ATOM 4486 O O . LEU E 1 21 ? -86.592 -63.828 -4.388 1.00 173.24 1265 LEU C O 1
ATOM 4491 N N . SER E 1 22 ? -88.138 -65.351 -3.793 1.00 167.53 1266 SER C N 1
ATOM 4492 C CA . SER E 1 22 ? -88.760 -64.438 -2.843 1.00 167.58 1266 SER C CA 1
ATOM 4493 C C . SER E 1 22 ? -87.980 -64.323 -1.540 1.00 169.70 1266 SER C C 1
ATOM 4494 O O . SER E 1 22 ? -88.321 -63.474 -0.709 1.00 169.03 1266 SER C O 1
ATOM 4497 N N . ASN E 1 23 ? -86.951 -65.149 -1.339 1.00 173.32 1267 ASN C N 1
ATOM 4498 C CA . ASN E 1 23 ? -86.103 -65.059 -0.151 1.00 172.25 1267 ASN C CA 1
ATOM 4499 C C . ASN E 1 23 ? -84.968 -64.080 -0.437 1.00 183.73 1267 ASN C C 1
ATOM 4500 O O . ASN E 1 23 ? -83.832 -64.454 -0.729 1.00 185.98 1267 ASN C O 1
ATOM 4505 N N . HIS E 1 24 ? -85.295 -62.794 -0.358 1.00 182.41 1268 HIS C N 1
ATOM 4506 C CA . HIS E 1 24 ? -84.318 -61.752 -0.634 1.00 193.15 1268 HIS C CA 1
ATOM 4507 C C . HIS E 1 24 ? -83.414 -61.551 0.576 1.00 210.77 1268 HIS C C 1
ATOM 4508 O O . HIS E 1 24 ? -83.873 -61.581 1.722 1.00 211.12 1268 HIS C O 1
ATOM 4515 N N . ASN E 1 25 ? -82.119 -61.375 0.310 1.00 251.89 1269 ASN C N 1
ATOM 4516 C CA . ASN E 1 25 ? -81.044 -61.195 1.286 1.00 249.54 1269 ASN C CA 1
ATOM 4517 C C . ASN E 1 25 ? -80.718 -62.476 2.045 1.00 249.37 1269 ASN C C 1
ATOM 4518 O O . ASN E 1 25 ? -79.816 -62.463 2.892 1.00 246.29 1269 ASN C O 1
ATOM 4523 N N . GLU E 1 26 ? -81.415 -63.578 1.776 1.00 214.12 1270 GLU C N 1
ATOM 4524 C CA . GLU E 1 26 ? -81.154 -64.857 2.419 1.00 203.37 1270 GLU C CA 1
ATOM 4525 C C . GLU E 1 26 ? -81.144 -65.960 1.369 1.00 193.85 1270 GLU C C 1
ATOM 4526 O O . GLU E 1 26 ? -81.622 -65.779 0.246 1.00 196.05 1270 GLU C O 1
ATOM 4532 N N . ARG E 1 27 ? -80.577 -67.108 1.749 1.00 186.07 1271 ARG C N 1
ATOM 4533 C CA . ARG E 1 27 ? -80.448 -68.277 0.876 1.00 179.99 1271 ARG C CA 1
ATOM 4534 C C . ARG E 1 27 ? -79.676 -67.922 -0.400 1.00 177.44 1271 ARG C C 1
ATOM 4535 O O . ARG E 1 27 ? -80.206 -67.906 -1.512 1.00 180.99 1271 ARG C O 1
ATOM 4543 N N . VAL E 1 28 ? -78.391 -67.635 -0.193 1.00 178.82 1272 VAL C N 1
ATOM 4544 C CA . VAL E 1 28 ? -77.553 -67.132 -1.276 1.00 174.66 1272 VAL C CA 1
ATOM 4545 C C . VAL E 1 28 ? -77.255 -68.234 -2.287 1.00 176.64 1272 VAL C C 1
ATOM 4546 O O . VAL E 1 28 ? -77.394 -68.039 -3.500 1.00 173.81 1272 VAL C O 1
ATOM 4550 N N . GLU E 1 29 ? -76.851 -69.411 -1.803 1.00 182.20 1273 GLU C N 1
ATOM 4551 C CA . GLU E 1 29 ? -76.401 -70.465 -2.707 1.00 185.56 1273 GLU C CA 1
ATOM 4552 C C . GLU E 1 29 ? -77.564 -71.107 -3.457 1.00 184.16 1273 GLU C C 1
ATOM 4553 O O . GLU E 1 29 ? -77.430 -71.454 -4.637 1.00 179.02 1273 GLU C O 1
ATOM 4559 N N . GLU E 1 30 ? -78.710 -71.275 -2.795 1.00 185.97 1274 GLU C N 1
ATOM 4560 C CA . GLU E 1 30 ? -79.871 -71.856 -3.464 1.00 190.26 1274 GLU C CA 1
ATOM 4561 C C . GLU E 1 30 ? -80.445 -70.922 -4.521 1.00 185.58 1274 GLU C C 1
ATOM 4562 O O . GLU E 1 30 ? -80.968 -71.390 -5.540 1.00 180.02 1274 GLU C O 1
ATOM 4568 N N . ARG E 1 31 ? -80.359 -69.609 -4.301 1.00 184.05 1275 ARG C N 1
ATOM 4569 C CA . ARG E 1 31 ? -80.846 -68.648 -5.284 1.00 169.65 1275 ARG C CA 1
ATOM 4570 C C . ARG E 1 31 ? -79.882 -68.483 -6.453 1.00 148.36 1275 ARG C C 1
ATOM 4571 O O . ARG E 1 31 ? -80.317 -68.166 -7.566 1.00 142.07 1275 ARG C O 1
ATOM 4579 N N . LYS E 1 32 ? -78.583 -68.685 -6.222 1.00 153.19 1276 LYS C N 1
ATOM 4580 C CA . LYS E 1 32 ? -77.624 -68.657 -7.322 1.00 153.83 1276 LYS C CA 1
ATOM 4581 C C . LYS E 1 32 ? -77.922 -69.755 -8.335 1.00 150.17 1276 LYS C C 1
ATOM 4582 O O . LYS E 1 32 ? -77.814 -69.539 -9.549 1.00 150.39 1276 LYS C O 1
ATOM 4588 N N . ILE E 1 33 ? -78.291 -70.943 -7.851 1.00 151.98 1277 ILE C N 1
ATOM 4589 C CA . ILE E 1 33 ? -78.676 -72.040 -8.736 1.00 155.07 1277 ILE C CA 1
ATOM 4590 C C . ILE E 1 33 ? -79.939 -71.689 -9.516 1.00 154.09 1277 ILE C C 1
ATOM 4591 O O . ILE E 1 33 ? -80.032 -71.943 -10.724 1.00 161.93 1277 ILE C O 1
ATOM 4596 N N . ALA E 1 34 ? -80.931 -71.107 -8.836 1.00 157.29 1278 ALA C N 1
ATOM 4597 C CA . ALA E 1 34 ? -82.205 -70.794 -9.480 1.00 154.20 1278 ALA C CA 1
ATOM 4598 C C . ALA E 1 34 ? -82.037 -69.809 -10.632 1.00 150.68 1278 ALA C C 1
ATOM 4599 O O . ALA E 1 34 ? -82.671 -69.961 -11.683 1.00 154.76 1278 ALA C O 1
ATOM 4601 N N . LEU E 1 35 ? -81.192 -68.790 -10.456 1.00 144.25 1279 LEU C N 1
ATOM 4602 C CA . LEU E 1 35 ? -81.007 -67.801 -11.514 1.00 144.04 1279 LEU C CA 1
ATOM 4603 C C . LEU E 1 35 ? -80.344 -68.414 -12.742 1.00 141.45 1279 LEU C C 1
ATOM 4604 O O . LEU E 1 35 ? -80.690 -68.067 -13.877 1.00 141.17 1279 LEU C O 1
ATOM 4609 N N . TYR E 1 36 ? -79.384 -69.320 -12.538 1.00 143.30 1280 TYR C N 1
ATOM 4610 C CA . TYR E 1 36 ? -78.762 -69.992 -13.674 1.00 151.48 1280 TYR C CA 1
ATOM 4611 C C . TYR E 1 36 ? -79.777 -70.829 -14.442 1.00 160.02 1280 TYR C C 1
ATOM 4612 O O . TYR E 1 36 ? -79.713 -70.916 -15.674 1.00 154.10 1280 TYR C O 1
ATOM 4621 N N . GLU E 1 37 ? -80.719 -71.456 -13.734 1.00 199.10 1281 GLU C N 1
ATOM 4622 C CA . GLU E 1 37 ? -81.781 -72.190 -14.414 1.00 200.32 1281 GLU C CA 1
ATOM 4623 C C . GLU E 1 37 ? -82.696 -71.248 -15.188 1.00 197.04 1281 GLU C C 1
ATOM 4624 O O . GLU E 1 37 ? -83.082 -71.545 -16.326 1.00 199.02 1281 GLU C O 1
ATOM 4630 N N . LEU E 1 38 ? -83.059 -70.111 -14.585 1.00 170.20 1282 LEU C N 1
ATOM 4631 C CA . LEU E 1 38 ? -83.895 -69.136 -15.279 1.00 156.60 1282 LEU C CA 1
ATOM 4632 C C . LEU E 1 38 ? -83.197 -68.593 -16.519 1.00 153.58 1282 LEU C C 1
ATOM 4633 O O . LEU E 1 38 ? -83.844 -68.323 -17.538 1.00 154.77 1282 LEU C O 1
ATOM 4638 N N . MET E 1 39 ? -81.875 -68.421 -16.449 1.00 155.89 1283 MET C N 1
ATOM 4639 C CA . MET E 1 39 ? -81.131 -67.937 -17.607 1.00 148.16 1283 MET C CA 1
ATOM 4640 C C . MET E 1 39 ? -81.139 -68.972 -18.725 1.00 157.26 1283 MET C C 1
ATOM 4641 O O . MET E 1 39 ? -81.196 -68.618 -19.909 1.00 158.68 1283 MET C O 1
ATOM 4646 N N . LYS E 1 40 ? -81.068 -70.256 -18.366 1.00 153.52 1284 LYS C N 1
ATOM 4647 C CA . LYS E 1 40 ? -81.150 -71.317 -19.363 1.00 156.41 1284 LYS C CA 1
ATOM 4648 C C . LYS E 1 40 ? -82.514 -71.325 -20.045 1.00 162.48 1284 LYS C C 1
ATOM 4649 O O . LYS E 1 40 ? -82.606 -71.504 -21.266 1.00 169.87 1284 LYS C O 1
ATOM 4655 N N . LEU E 1 41 ? -83.585 -71.138 -19.267 1.00 167.36 1285 LEU C N 1
ATOM 4656 C CA . LEU E 1 41 ? -84.930 -71.067 -19.832 1.00 165.27 1285 LEU C CA 1
ATOM 4657 C C . LEU E 1 41 ? -85.067 -69.917 -20.820 1.00 176.33 1285 LEU C C 1
ATOM 4658 O O . LEU E 1 41 ? -85.863 -70.001 -21.763 1.00 174.54 1285 LEU C O 1
ATOM 4663 N N . THR E 1 42 ? -84.303 -68.839 -20.619 1.00 210.15 1286 THR C N 1
ATOM 4664 C CA . THR E 1 42 ? -84.379 -67.692 -21.518 1.00 213.34 1286 THR C CA 1
ATOM 4665 C C . THR E 1 42 ? -83.916 -68.059 -22.925 1.00 215.35 1286 THR C C 1
ATOM 4666 O O . THR E 1 42 ? -84.474 -67.567 -23.911 1.00 216.88 1286 THR C O 1
ATOM 4670 N N . GLN E 1 43 ? -82.906 -68.929 -23.042 1.00 173.97 1287 GLN C N 1
ATOM 4671 C CA . GLN E 1 43 ? -82.423 -69.330 -24.362 1.00 176.79 1287 GLN C CA 1
ATOM 4672 C C . GLN E 1 43 ? -83.445 -70.163 -25.122 1.00 181.91 1287 GLN C C 1
ATOM 4673 O O . GLN E 1 43 ? -83.319 -70.303 -26.342 1.00 174.15 1287 GLN C O 1
ATOM 4679 N N . GLU E 1 44 ? -84.442 -70.722 -24.442 1.00 178.13 1288 GLU C N 1
ATOM 4680 C CA . GLU E 1 44 ? -85.372 -71.646 -25.082 1.00 163.20 1288 GLU C CA 1
ATOM 4681 C C . GLU E 1 44 ? -86.401 -70.897 -25.922 1.00 170.21 1288 GLU C C 1
ATOM 4682 O O . GLU E 1 44 ? -87.357 -70.336 -25.391 1.00 169.78 1288 GLU C O 1
ATOM 4688 N N . SER E 1 48 ? -93.491 -69.838 -24.123 1.00 173.89 1292 SER C N 1
ATOM 4689 C CA . SER E 1 48 ? -94.571 -70.262 -23.238 1.00 178.91 1292 SER C CA 1
ATOM 4690 C C . SER E 1 48 ? -94.357 -69.747 -21.818 1.00 176.68 1292 SER C C 1
ATOM 4691 O O . SER E 1 48 ? -95.315 -69.453 -21.105 1.00 175.77 1292 SER C O 1
ATOM 4694 N N . VAL E 1 49 ? -93.089 -69.648 -21.412 1.00 169.36 1293 VAL C N 1
ATOM 4695 C CA . VAL E 1 49 ? -92.769 -69.115 -20.090 1.00 162.89 1293 VAL C CA 1
ATOM 4696 C C . VAL E 1 49 ? -93.232 -67.667 -19.979 1.00 144.75 1293 VAL C C 1
ATOM 4697 O O . VAL E 1 49 ? -93.814 -67.257 -18.967 1.00 145.93 1293 VAL C O 1
ATOM 4701 N N . TRP E 1 50 ? -92.978 -66.872 -21.018 1.00 148.87 1294 TRP C N 1
ATOM 4702 C CA . TRP E 1 50 ? -93.173 -65.428 -20.970 1.00 144.99 1294 TRP C CA 1
ATOM 4703 C C . TRP E 1 50 ? -94.621 -65.011 -21.196 1.00 142.71 1294 TRP C C 1
ATOM 4704 O O . TRP E 1 50 ? -94.976 -63.869 -20.886 1.00 136.96 1294 TRP C O 1
ATOM 4715 N N . ASP E 1 51 ? -95.456 -65.899 -21.739 1.00 159.09 1295 ASP C N 1
ATOM 4716 C CA . ASP E 1 51 ? -96.855 -65.563 -21.989 1.00 159.77 1295 ASP C CA 1
ATOM 4717 C C . ASP E 1 51 ? -97.602 -65.225 -20.704 1.00 155.66 1295 ASP C C 1
ATOM 4718 O O . ASP E 1 51 ? -98.564 -64.449 -20.735 1.00 161.76 1295 ASP C O 1
ATOM 4723 N N . GLU E 1 52 ? -97.181 -65.784 -19.567 1.00 136.10 1296 GLU C N 1
ATOM 4724 C CA . GLU E 1 52 ? -97.891 -65.582 -18.312 1.00 137.82 1296 GLU C CA 1
ATOM 4725 C C . GLU E 1 52 ? -97.061 -64.963 -17.198 1.00 146.58 1296 GLU C C 1
ATOM 4726 O O . GLU E 1 52 ? -97.646 -64.407 -16.262 1.00 134.32 1296 GLU C O 1
ATOM 4732 N N . HIS E 1 53 ? -95.728 -65.029 -17.264 1.00 152.24 1297 HIS C N 1
ATOM 4733 C CA . HIS E 1 53 ? -94.908 -64.677 -16.111 1.00 133.52 1297 HIS C CA 1
ATOM 4734 C C . HIS E 1 53 ? -93.804 -63.680 -16.441 1.00 114.27 1297 HIS C C 1
ATOM 4735 O O . HIS E 1 53 ? -92.838 -63.574 -15.681 1.00 112.06 1297 HIS C O 1
ATOM 4742 N N . PHE E 1 54 ? -93.914 -62.940 -17.546 1.00 106.33 1298 PHE C N 1
ATOM 4743 C CA . PHE E 1 54 ? -92.874 -61.967 -17.866 1.00 108.89 1298 PHE C CA 1
ATOM 4744 C C . PHE E 1 54 ? -92.833 -60.859 -16.820 1.00 105.67 1298 PHE C C 1
ATOM 4745 O O . PHE E 1 54 ? -91.788 -60.599 -16.214 1.00 102.17 1298 PHE C O 1
ATOM 4753 N N . LYS E 1 55 ? -93.966 -60.182 -16.611 1.00 112.93 1299 LYS C N 1
ATOM 4754 C CA . LYS E 1 55 ? -94.037 -59.124 -15.608 1.00 96.05 1299 LYS C CA 1
ATOM 4755 C C . LYS E 1 55 ? -93.631 -59.641 -14.232 1.00 91.35 1299 LYS C C 1
ATOM 4756 O O . LYS E 1 55 ? -92.854 -58.997 -13.518 1.00 88.03 1299 LYS C O 1
ATOM 4762 N N . THR E 1 56 ? -94.152 -60.809 -13.845 1.00 99.97 1300 THR C N 1
ATOM 4763 C CA . THR E 1 56 ? -93.807 -61.386 -12.549 1.00 102.69 1300 THR C CA 1
ATOM 4764 C C . THR E 1 56 ? -92.307 -61.635 -12.431 1.00 100.71 1300 THR C C 1
ATOM 4765 O O . THR E 1 56 ? -91.700 -61.322 -11.400 1.00 99.93 1300 THR C O 1
ATOM 4769 N N . ILE E 1 57 ? -91.690 -62.190 -13.477 1.00 100.69 1301 ILE C N 1
ATOM 4770 C CA . ILE E 1 57 ? -90.254 -62.447 -13.426 1.00 97.07 1301 ILE C CA 1
ATOM 4771 C C . ILE E 1 57 ? -89.481 -61.135 -13.449 1.00 88.91 1301 ILE C C 1
ATOM 4772 O O . ILE E 1 57 ? -8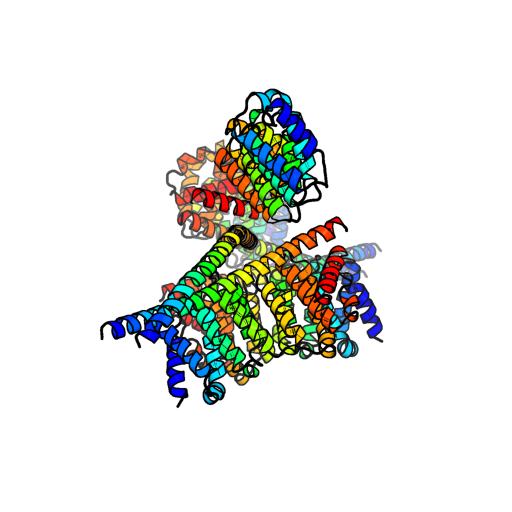8.530 -60.948 -12.682 1.00 90.14 1301 ILE C O 1
ATOM 4777 N N . LEU E 1 58 ? -89.884 -60.201 -14.315 1.00 90.32 1302 LEU C N 1
ATOM 4778 C CA . LEU E 1 58 ? -89.187 -58.921 -14.404 1.00 88.17 1302 LEU C CA 1
ATOM 4779 C C . LEU E 1 58 ? -89.259 -58.163 -13.084 1.00 86.09 1302 LEU C C 1
ATOM 4780 O O . LEU E 1 58 ? -88.243 -57.666 -12.585 1.00 83.94 1302 LEU C O 1
ATOM 4785 N N . LEU E 1 59 ? -90.457 -58.065 -12.500 1.00 81.97 1303 LEU C N 1
ATOM 4786 C CA . LEU E 1 59 ? -90.597 -57.344 -11.238 1.00 87.77 1303 LEU C CA 1
ATOM 4787 C C . LEU E 1 59 ? -89.823 -58.038 -10.124 1.00 95.63 1303 LEU C C 1
ATOM 4788 O O . LEU E 1 59 ? -89.199 -57.377 -9.286 1.00 101.91 1303 LEU C O 1
ATOM 4793 N N . LEU E 1 60 ? -89.846 -59.372 -10.103 1.00 96.89 1304 LEU C N 1
ATOM 4794 C CA . LEU E 1 60 ? -89.058 -60.099 -9.115 1.00 91.08 1304 LEU C CA 1
ATOM 4795 C C . LEU E 1 60 ? -87.567 -59.995 -9.405 1.00 82.50 1304 LEU C C 1
ATOM 4796 O O . LEU E 1 60 ? -86.756 -59.988 -8.472 1.00 98.63 1304 LEU C O 1
ATOM 4801 N N . LEU E 1 61 ? -87.187 -59.905 -10.682 1.00 75.62 1305 LEU C N 1
ATOM 4802 C CA . LEU E 1 61 ? -85.775 -59.754 -11.016 1.00 83.05 1305 LEU C CA 1
ATOM 4803 C C . LEU E 1 61 ? -85.281 -58.343 -10.727 1.00 89.67 1305 LEU C C 1
ATOM 4804 O O . LEU E 1 61 ? -84.096 -58.151 -10.432 1.00 82.98 1305 LEU C O 1
ATOM 4809 N N . LEU E 1 62 ? -86.169 -57.349 -10.802 1.00 102.85 1306 LEU C N 1
ATOM 4810 C CA . LEU E 1 62 ? -85.782 -55.976 -10.496 1.00 85.87 1306 LEU C CA 1
ATOM 4811 C C . LEU E 1 62 ? -85.729 -55.746 -8.990 1.00 83.90 1306 LEU C C 1
ATOM 4812 O O . LEU E 1 62 ? -84.873 -55.000 -8.503 1.00 83.99 1306 LEU C O 1
ATOM 4817 N N . GLU E 1 63 ? -86.646 -56.368 -8.244 1.00 90.76 1307 GLU C N 1
ATOM 4818 C CA . GLU E 1 63 ? -86.562 -56.347 -6.788 1.00 92.75 1307 GLU C CA 1
ATOM 4819 C C . GLU E 1 63 ? -85.289 -57.022 -6.298 1.00 93.57 1307 GLU C C 1
ATOM 4820 O O . GLU E 1 63 ? -84.719 -56.613 -5.280 1.00 107.65 1307 GLU C O 1
ATOM 4826 N N . THR E 1 64 ? -84.831 -58.055 -7.011 1.00 88.90 1308 THR C N 1
ATOM 4827 C CA . THR E 1 64 ? -83.618 -58.763 -6.621 1.00 101.87 1308 THR C CA 1
ATOM 4828 C C . THR E 1 64 ? -82.395 -57.853 -6.662 1.00 107.62 1308 THR C C 1
ATOM 4829 O O . THR E 1 64 ? -81.424 -58.082 -5.931 1.00 122.05 1308 THR C O 1
ATOM 4833 N N . LEU E 1 65 ? -82.430 -56.806 -7.490 1.00 104.91 1309 LEU C N 1
ATOM 4834 C CA . LEU E 1 65 ? -81.325 -55.857 -7.584 1.00 106.04 1309 LEU C CA 1
ATOM 4835 C C . LEU E 1 65 ? -81.099 -55.055 -6.307 1.00 98.80 1309 LEU C C 1
ATOM 4836 O O . LEU E 1 65 ? -80.077 -54.368 -6.208 1.00 98.40 1309 LEU C O 1
ATOM 4841 N N . GLY E 1 66 ? -82.012 -55.112 -5.342 1.00 99.20 1310 GLY C N 1
ATOM 4842 C CA . GLY E 1 66 ? -81.820 -54.397 -4.095 1.00 124.93 1310 GLY C CA 1
ATOM 4843 C C . GLY E 1 66 ? -81.341 -55.294 -2.973 1.00 136.45 1310 GLY C C 1
ATOM 4844 O O . GLY E 1 66 ? -81.464 -54.954 -1.794 1.00 140.71 1310 GLY C O 1
ATOM 4845 N N . ASP E 1 67 ? -80.792 -56.448 -3.334 1.00 148.03 1311 ASP C N 1
ATOM 4846 C CA . ASP E 1 67 ? -80.323 -57.410 -2.349 1.00 164.65 1311 ASP C CA 1
ATOM 4847 C C . ASP E 1 67 ? -79.013 -56.954 -1.713 1.00 175.26 1311 ASP C C 1
ATOM 4848 O O . ASP E 1 67 ? -78.188 -56.289 -2.343 1.00 175.11 1311 ASP C O 1
ATOM 4853 N N . LYS E 1 68 ? -78.828 -57.318 -0.441 1.00 179.63 1312 LYS C N 1
ATOM 4854 C CA . LYS E 1 68 ? -77.572 -57.026 0.242 1.00 169.46 1312 LYS C CA 1
ATOM 4855 C C . LYS E 1 68 ? -76.413 -57.863 -0.282 1.00 162.33 1312 LYS C C 1
ATOM 4856 O O . LYS E 1 68 ? -75.255 -57.488 -0.076 1.00 149.65 1312 LYS C O 1
ATOM 4862 N N . GLU E 1 69 ? -76.692 -58.978 -0.944 1.00 168.79 1313 GLU C N 1
ATOM 4863 C CA . GLU E 1 69 ? -75.629 -59.847 -1.428 1.00 171.55 1313 GLU C CA 1
ATOM 4864 C C . GLU E 1 69 ? -75.119 -59.330 -2.766 1.00 165.57 1313 GLU C C 1
ATOM 4865 O O . GLU E 1 69 ? -75.892 -59.265 -3.729 1.00 164.06 1313 GLU C O 1
ATOM 4871 N N . PRO E 1 70 ? -73.844 -58.947 -2.872 1.00 159.86 1314 PRO C N 1
ATOM 4872 C CA . PRO E 1 70 ? -73.341 -58.426 -4.154 1.00 151.45 1314 PRO C CA 1
ATOM 4873 C C . PRO E 1 70 ? -73.360 -59.453 -5.270 1.00 147.33 1314 PRO C C 1
ATOM 4874 O O . PRO E 1 70 ? -73.491 -59.080 -6.442 1.00 134.71 1314 PRO C O 1
ATOM 4878 N N . THR E 1 71 ? -73.234 -60.739 -4.942 1.00 182.51 1315 THR C N 1
ATOM 4879 C CA . THR E 1 71 ? -73.292 -61.776 -5.965 1.00 188.69 1315 THR C CA 1
ATOM 4880 C C . THR E 1 71 ? -74.717 -62.024 -6.443 1.00 178.51 1315 THR C C 1
ATOM 4881 O O . THR E 1 71 ? -74.920 -62.416 -7.597 1.00 177.65 1315 THR C O 1
ATOM 4885 N N . ILE E 1 72 ? -75.707 -61.800 -5.578 1.00 166.68 1316 ILE C N 1
ATOM 4886 C CA . ILE E 1 72 ? -77.100 -61.938 -5.991 1.00 159.27 1316 ILE C CA 1
ATOM 4887 C C . ILE E 1 72 ? -77.498 -60.797 -6.920 1.00 152.38 1316 ILE C C 1
ATOM 4888 O O . ILE E 1 72 ? -78.183 -61.009 -7.928 1.00 148.45 1316 ILE C O 1
ATOM 4893 N N . ARG E 1 73 ? -77.077 -59.571 -6.597 1.00 152.63 1317 ARG C N 1
ATOM 4894 C CA . ARG E 1 73 ? -77.356 -58.432 -7.467 1.00 126.80 1317 ARG C CA 1
ATOM 4895 C C . ARG E 1 73 ? -76.707 -58.608 -8.835 1.00 131.79 1317 ARG C C 1
ATOM 4896 O O . ARG E 1 73 ? -77.369 -58.485 -9.872 1.00 135.64 1317 ARG C O 1
ATOM 4904 N N . ALA E 1 74 ? -75.400 -58.891 -8.852 1.00 134.29 1318 ALA C N 1
ATOM 4905 C CA . ALA E 1 74 ? -74.676 -58.998 -10.114 1.00 126.09 1318 ALA C CA 1
ATOM 4906 C C . ALA E 1 74 ? -75.210 -60.122 -10.991 1.00 130.94 1318 ALA C C 1
ATOM 4907 O O . ALA E 1 74 ? -75.128 -60.038 -12.222 1.00 135.21 1318 ALA C O 1
ATOM 4909 N N . LEU E 1 75 ? -75.758 -61.177 -10.388 1.00 133.51 1319 LEU C N 1
ATOM 4910 C CA . LEU E 1 75 ? -76.289 -62.280 -11.180 1.00 129.73 1319 LEU C CA 1
ATOM 4911 C C . LEU E 1 75 ? -77.649 -61.941 -11.781 1.00 118.22 1319 LEU C C 1
ATOM 4912 O O . LEU E 1 75 ? -77.918 -62.281 -12.939 1.00 125.97 1319 LEU C O 1
ATOM 4917 N N . ALA E 1 76 ? -78.519 -61.281 -11.010 1.00 113.51 1320 ALA C N 1
ATOM 4918 C CA . ALA E 1 76 ? -79.823 -60.890 -11.536 1.00 118.14 1320 ALA C CA 1
ATOM 4919 C C . ALA E 1 76 ? -79.691 -59.957 -12.733 1.00 128.62 1320 ALA C C 1
ATOM 4920 O O . ALA E 1 76 ? -80.539 -59.980 -13.633 1.00 122.03 1320 ALA C O 1
ATOM 4922 N N . LEU E 1 77 ? -78.640 -59.133 -12.767 1.00 142.23 1321 LEU C N 1
ATOM 4923 C CA . LEU E 1 77 ? -78.404 -58.291 -13.935 1.00 144.30 1321 LEU C CA 1
ATOM 4924 C C . LEU E 1 77 ? -77.948 -59.113 -15.132 1.00 153.86 1321 LEU C C 1
ATOM 4925 O O . LEU E 1 77 ? -78.197 -58.727 -16.279 1.00 160.06 1321 LEU C O 1
ATOM 4930 N N . LYS E 1 78 ? -77.284 -60.245 -14.887 1.00 122.62 1322 LYS C N 1
ATOM 4931 C CA . LYS E 1 78 ? -76.882 -61.122 -15.981 1.00 123.43 1322 LYS C CA 1
ATOM 4932 C C . LYS E 1 78 ? -78.080 -61.871 -16.551 1.00 130.48 1322 LYS C C 1
ATOM 4933 O O . LYS E 1 78 ? -78.177 -62.061 -17.770 1.00 127.99 1322 LYS C O 1
ATOM 4939 N N . VAL E 1 79 ? -78.994 -62.315 -15.685 1.00 130.30 1323 VAL C N 1
ATOM 4940 C CA . VAL E 1 79 ? -80.235 -62.923 -16.157 1.00 121.73 1323 VAL C CA 1
ATOM 4941 C C . VAL E 1 79 ? -81.070 -61.894 -16.908 1.00 120.53 1323 VAL C C 1
ATOM 4942 O O . VAL E 1 79 ? -81.646 -62.188 -17.963 1.00 121.92 1323 VAL C O 1
ATOM 4946 N N . LEU E 1 80 ? -81.151 -60.673 -16.372 1.00 113.22 1324 LEU C N 1
ATOM 4947 C CA . LEU E 1 80 ? -81.889 -59.607 -17.042 1.00 110.19 1324 LEU C CA 1
ATOM 4948 C C . LEU E 1 80 ? -81.309 -59.316 -18.419 1.00 111.80 1324 LEU C C 1
ATOM 4949 O O . LEU E 1 80 ? -82.050 -58.999 -19.357 1.00 117.49 1324 LEU C O 1
ATOM 4954 N N . ARG E 1 81 ? -79.983 -59.404 -18.557 1.00 104.11 1325 ARG C N 1
ATOM 4955 C CA . ARG E 1 81 ? -79.358 -59.211 -19.861 1.00 105.03 1325 ARG C CA 1
ATOM 4956 C C . ARG E 1 81 ? -79.882 -60.216 -20.879 1.00 119.86 1325 ARG C C 1
ATOM 4957 O O . ARG E 1 81 ? -80.070 -59.881 -22.054 1.00 118.76 1325 ARG C O 1
ATOM 4965 N N . GLU E 1 82 ? -80.123 -61.456 -20.447 1.00 123.65 1326 GLU C N 1
ATOM 4966 C CA . GLU E 1 82 ? -80.634 -62.471 -21.362 1.00 129.20 1326 GLU C CA 1
ATOM 4967 C C . GLU E 1 82 ? -82.107 -62.243 -21.675 1.00 129.39 1326 GLU C C 1
ATOM 4968 O O . GLU E 1 82 ? -82.530 -62.382 -22.829 1.00 135.66 1326 GLU C O 1
ATOM 4974 N N . ILE E 1 83 ? -82.906 -61.896 -20.661 1.00 125.83 1327 ILE C N 1
ATOM 4975 C CA . ILE E 1 83 ? -84.311 -61.585 -20.906 1.00 113.76 1327 ILE C CA 1
ATOM 4976 C C . ILE E 1 83 ? -84.424 -60.360 -21.800 1.00 119.60 1327 ILE C C 1
ATOM 4977 O O . ILE E 1 83 ? -85.399 -60.208 -22.547 1.00 116.22 1327 ILE C O 1
ATOM 4982 N N . LEU E 1 84 ? -83.425 -59.475 -21.752 1.00 115.03 1328 LEU C N 1
ATOM 4983 C CA . LEU E 1 84 ? -83.426 -58.298 -22.613 1.00 121.68 1328 LEU C CA 1
ATOM 4984 C C . LEU E 1 84 ? -83.163 -58.671 -24.068 1.00 120.74 1328 LEU C C 1
ATOM 4985 O O . LEU E 1 84 ? -83.786 -58.110 -24.977 1.00 125.82 1328 LEU C O 1
ATOM 4990 N N . ARG E 1 85 ? -82.247 -59.611 -24.313 1.00 127.20 1329 ARG C N 1
ATOM 4991 C CA . ARG E 1 85 ? -81.888 -59.961 -25.682 1.00 133.57 1329 ARG C CA 1
ATOM 4992 C C . ARG E 1 85 ? -82.729 -61.092 -26.257 1.00 142.86 1329 ARG C C 1
ATOM 4993 O O . ARG E 1 85 ? -82.682 -61.318 -27.471 1.00 143.92 1329 ARG C O 1
ATOM 5001 N N . HIS E 1 86 ? -83.489 -61.809 -25.428 1.00 141.02 1330 HIS C N 1
ATOM 5002 C CA . HIS E 1 86 ? -84.416 -62.817 -25.921 1.00 144.30 1330 HIS C CA 1
ATOM 5003 C C . HIS E 1 86 ? -85.858 -62.339 -25.963 1.00 135.74 1330 HIS C C 1
ATOM 5004 O O . HIS E 1 86 ? -86.642 -62.860 -26.765 1.00 143.87 1330 HIS C O 1
ATOM 5011 N N . GLN E 1 87 ? -86.227 -61.364 -25.135 1.00 135.68 1331 GLN C N 1
ATOM 5012 C CA . GLN E 1 87 ? -87.588 -60.825 -25.113 1.00 133.39 1331 GLN C CA 1
ATOM 5013 C C . GLN E 1 87 ? -87.549 -59.301 -25.174 1.00 127.47 1331 GLN C C 1
ATOM 5014 O O . GLN E 1 87 ? -88.066 -58.617 -24.288 1.00 128.22 1331 GLN C O 1
ATOM 5020 N N . PRO E 1 88 ? -86.942 -58.731 -26.222 1.00 132.50 1332 PRO C N 1
ATOM 5021 C CA . PRO E 1 88 ? -86.810 -57.267 -26.260 1.00 121.39 1332 PRO C CA 1
ATOM 5022 C C . PRO E 1 88 ? -88.129 -56.565 -26.516 1.00 120.71 1332 PRO C C 1
ATOM 5023 O O . PRO E 1 88 ? -88.351 -55.469 -25.986 1.00 97.80 1332 PRO C O 1
ATOM 5027 N N . ALA E 1 89 ? -89.012 -57.167 -27.316 1.00 121.88 1333 ALA C N 1
ATOM 5028 C CA . ALA E 1 89 ? -90.302 -56.565 -27.629 1.00 120.45 1333 ALA C CA 1
ATOM 5029 C C . ALA E 1 89 ? -91.251 -56.542 -26.440 1.00 113.77 1333 ALA C C 1
ATOM 5030 O O . ALA E 1 89 ? -92.295 -55.885 -26.519 1.00 106.60 1333 ALA C O 1
ATOM 5032 N N . ARG E 1 90 ? -90.924 -57.238 -25.352 1.00 120.54 1334 ARG C N 1
ATOM 5033 C CA . ARG E 1 90 ? -91.796 -57.301 -24.189 1.00 120.72 1334 ARG C CA 1
ATOM 5034 C C . ARG E 1 90 ? -91.560 -56.166 -23.200 1.00 114.12 1334 ARG C C 1
ATOM 5035 O O . ARG E 1 90 ? -92.391 -55.963 -22.308 1.00 107.82 1334 ARG C O 1
ATOM 5043 N N . PHE E 1 91 ? -90.461 -55.426 -23.331 1.00 104.47 1335 PHE C N 1
ATOM 5044 C CA . PHE E 1 91 ? -90.165 -54.309 -22.445 1.00 93.70 1335 PHE C CA 1
ATOM 5045 C C . PHE E 1 91 ? -90.749 -52.996 -22.947 1.00 102.52 1335 PHE C C 1
ATOM 5046 O O . PHE E 1 91 ? -90.382 -51.935 -22.432 1.00 105.70 1335 PHE C O 1
ATOM 5054 N N . LYS E 1 92 ? -91.636 -53.047 -23.944 1.00 106.73 1336 LYS C N 1
ATOM 5055 C CA . LYS E 1 92 ? -92.200 -51.826 -24.514 1.00 104.65 1336 LYS C CA 1
ATOM 5056 C C . LYS E 1 92 ? -92.864 -50.965 -23.445 1.00 98.40 1336 LYS C C 1
ATOM 5057 O O . LYS E 1 92 ? -92.578 -49.769 -23.329 1.00 100.53 1336 LYS C O 1
ATOM 5063 N N . ASN E 1 93 ? -93.743 -51.557 -22.643 1.00 108.21 1337 ASN C N 1
ATOM 5064 C CA . ASN E 1 93 ? -94.484 -50.806 -21.639 1.00 98.07 1337 ASN C CA 1
ATOM 5065 C C . ASN E 1 93 ? -93.749 -50.683 -20.311 1.00 98.35 1337 ASN C C 1
ATOM 5066 O O . ASN E 1 93 ? -94.307 -50.123 -19.363 1.00 92.21 1337 ASN C O 1
ATOM 5071 N N . TYR E 1 94 ? -92.516 -51.188 -20.216 1.00 100.87 1338 TYR C N 1
ATOM 5072 C CA . TYR E 1 94 ? -91.749 -51.146 -18.976 1.00 99.58 1338 TYR C CA 1
ATOM 5073 C C . TYR E 1 94 ? -90.342 -50.602 -19.199 1.00 91.90 1338 TYR C C 1
ATOM 5074 O O . TYR E 1 94 ? -89.431 -50.923 -18.428 1.00 90.31 1338 TYR C O 1
ATOM 5083 N N . ALA E 1 95 ? -90.147 -49.791 -20.242 1.00 96.33 1339 ALA C N 1
ATOM 5084 C CA . ALA E 1 95 ? -88.815 -49.287 -20.563 1.00 91.41 1339 ALA C CA 1
ATOM 5085 C C . ALA E 1 95 ? -88.251 -48.431 -19.434 1.00 87.49 1339 ALA C C 1
ATOM 5086 O O . ALA E 1 95 ? -87.150 -48.693 -18.935 1.00 91.20 1339 ALA C O 1
ATOM 5088 N N . GLU E 1 96 ? -88.995 -47.401 -19.018 1.00 101.51 1340 GLU C N 1
ATOM 5089 C CA . GLU E 1 96 ? -88.486 -46.470 -18.012 1.00 78.34 1340 GLU C CA 1
ATOM 5090 C C . GLU E 1 96 ? -88.119 -47.186 -16.718 1.00 78.88 1340 GLU C C 1
ATOM 5091 O O . GLU E 1 96 ? -87.102 -46.865 -16.092 1.00 91.66 1340 GLU C O 1
ATOM 5097 N N . LEU E 1 97 ? -88.935 -48.156 -16.297 1.00 76.77 1341 LEU C N 1
ATOM 5098 C CA . LEU E 1 97 ? -88.630 -48.887 -15.071 1.00 77.24 1341 LEU C CA 1
ATOM 5099 C C . LEU E 1 97 ? -87.341 -49.685 -15.211 1.00 76.12 1341 LEU C C 1
ATOM 5100 O O . LEU E 1 97 ? -86.510 -49.701 -14.296 1.00 78.66 1341 LEU C O 1
ATOM 5105 N N . THR E 1 98 ? -87.154 -50.352 -16.352 1.00 70.31 1342 THR C N 1
ATOM 5106 C CA . THR E 1 98 ? -85.953 -51.157 -16.543 1.00 80.31 1342 THR C CA 1
ATOM 5107 C C . THR E 1 98 ? -84.718 -50.277 -16.692 1.00 71.90 1342 THR C C 1
ATOM 5108 O O . THR E 1 98 ? -83.636 -50.632 -16.212 1.00 85.06 1342 THR C O 1
ATOM 5112 N N . VAL E 1 99 ? -84.856 -49.131 -17.364 1.00 75.30 1343 VAL C N 1
ATOM 5113 C CA . VAL E 1 99 ? -83.726 -48.217 -17.525 1.00 83.98 1343 VAL C CA 1
ATOM 5114 C C . VAL E 1 99 ? -83.295 -47.655 -16.176 1.00 77.83 1343 VAL C C 1
ATOM 5115 O O . VAL E 1 99 ? -82.116 -47.709 -15.807 1.00 72.36 1343 VAL C O 1
ATOM 5119 N N . MET E 1 100 ? -84.248 -47.106 -15.417 1.00 76.74 1344 MET C N 1
ATOM 5120 C CA . MET E 1 100 ? -83.897 -46.414 -14.181 1.00 86.75 1344 MET C CA 1
ATOM 5121 C C . MET E 1 100 ? -83.376 -47.377 -13.120 1.00 86.24 1344 MET C C 1
ATOM 5122 O O . MET E 1 100 ? -82.528 -46.997 -12.306 1.00 76.07 1344 MET C O 1
ATOM 5127 N N . LYS E 1 101 ? -83.856 -48.623 -13.117 1.00 78.63 1345 LYS C N 1
ATOM 5128 C CA . LYS E 1 101 ? -83.327 -49.613 -12.184 1.00 74.63 1345 LYS C CA 1
ATOM 5129 C C . LYS E 1 101 ? -81.936 -50.072 -12.599 1.00 72.39 1345 LYS C C 1
ATOM 5130 O O . LYS E 1 101 ? -81.065 -50.278 -11.746 1.00 71.75 1345 LYS C O 1
ATOM 5136 N N . THR E 1 102 ? -81.713 -50.249 -13.903 1.00 73.46 1346 THR C N 1
ATOM 5137 C CA . THR E 1 102 ? -80.384 -50.612 -14.382 1.00 73.27 1346 THR C CA 1
ATOM 5138 C C . THR E 1 102 ? -79.379 -49.499 -14.114 1.00 89.43 1346 THR C C 1
ATOM 5139 O O . THR E 1 102 ? -78.205 -49.772 -13.837 1.00 88.08 1346 THR C O 1
ATOM 5143 N N . LEU E 1 103 ? -79.825 -48.242 -14.175 1.00 97.56 1347 LEU C N 1
ATOM 5144 C CA . LEU E 1 103 ? -78.940 -47.115 -13.896 1.00 82.66 1347 LEU C CA 1
ATOM 5145 C C . LEU E 1 103 ? -78.572 -47.030 -12.419 1.00 80.09 1347 LEU C C 1
ATOM 5146 O O . LEU E 1 103 ? -77.475 -46.569 -12.086 1.00 90.99 1347 LEU C O 1
ATOM 5151 N N . GLU E 1 104 ? -79.462 -47.461 -11.521 1.00 82.85 1348 GLU C N 1
ATOM 5152 C CA . GLU E 1 104 ? -79.127 -47.436 -10.101 1.00 86.94 1348 GLU C CA 1
ATOM 5153 C C . GLU E 1 104 ? -77.994 -48.396 -9.772 1.00 89.67 1348 GLU C C 1
ATOM 5154 O O . GLU E 1 104 ? -77.202 -48.128 -8.861 1.00 87.22 1348 GLU C O 1
ATOM 5160 N N . ALA E 1 105 ? -77.904 -49.519 -10.487 1.00 87.17 1349 ALA C N 1
ATOM 5161 C CA . ALA E 1 105 ? -76.796 -50.438 -10.271 1.00 90.62 1349 ALA C CA 1
ATOM 5162 C C . ALA E 1 105 ? -75.457 -49.839 -10.685 1.00 91.21 1349 ALA C C 1
ATOM 5163 O O . ALA E 1 105 ? -74.414 -50.311 -10.218 1.00 90.08 1349 ALA C O 1
ATOM 5165 N N . HIS E 1 106 ? -75.456 -48.813 -11.545 1.00 82.13 1350 HIS C N 1
ATOM 5166 C CA . HIS E 1 106 ? -74.198 -48.183 -11.931 1.00 79.39 1350 HIS C CA 1
ATOM 5167 C C . HIS E 1 106 ? -73.546 -47.434 -10.778 1.00 90.84 1350 HIS C C 1
ATOM 5168 O O . HIS E 1 106 ? -72.359 -47.099 -10.867 1.00 95.88 1350 HIS C O 1
ATOM 5175 N N . LYS E 1 107 ? -74.284 -47.165 -9.702 1.00 85.40 1351 LYS C N 1
ATOM 5176 C CA . LYS E 1 107 ? -73.732 -46.507 -8.526 1.00 97.89 1351 LYS C CA 1
ATOM 5177 C C . LYS E 1 107 ? -73.718 -47.445 -7.321 1.00 102.17 1351 LYS C C 1
ATOM 5178 O O . LYS E 1 107 ? -73.813 -47.006 -6.172 1.00 96.63 1351 LYS C O 1
ATOM 5184 N N . ASP E 1 108 ? -73.596 -48.751 -7.589 1.00 102.60 1352 ASP C N 1
ATOM 5185 C CA . ASP E 1 108 ? -73.365 -49.787 -6.597 1.00 95.28 1352 ASP C CA 1
ATOM 5186 C C . ASP E 1 108 ? -71.902 -49.760 -6.155 1.00 117.79 1352 ASP C C 1
ATOM 5187 O O . ASP E 1 108 ? -71.015 -49.419 -6.944 1.00 114.18 1352 ASP C O 1
ATOM 5192 N N . PRO E 1 109 ? -71.618 -50.109 -4.896 1.00 123.19 1353 PRO C N 1
ATOM 5193 C CA . PRO E 1 109 ? -70.224 -50.054 -4.424 1.00 122.85 1353 PRO C CA 1
ATOM 5194 C C . PRO E 1 109 ? -69.318 -51.105 -5.045 1.00 126.23 1353 PRO C C 1
ATOM 5195 O O . PRO E 1 109 ? -68.095 -50.924 -5.026 1.00 132.36 1353 PRO C O 1
ATOM 5199 N N . HIS E 1 110 ? -69.865 -52.181 -5.601 1.00 123.09 1354 HIS C N 1
ATOM 5200 C CA . HIS E 1 110 ? -69.069 -53.301 -6.088 1.00 118.44 1354 HIS C CA 1
ATOM 5201 C C . HIS E 1 110 ? -68.861 -53.196 -7.592 1.00 126.53 1354 HIS C C 1
ATOM 5202 O O . HIS E 1 110 ? -69.822 -53.022 -8.349 1.00 125.86 1354 HIS C O 1
ATOM 5209 N N . LYS E 1 111 ? -67.597 -53.296 -8.011 1.00 128.12 1355 LYS C N 1
ATOM 5210 C CA . LYS E 1 111 ? -67.253 -53.212 -9.427 1.00 129.64 1355 LYS C CA 1
ATOM 5211 C C . LYS E 1 111 ? -67.981 -54.278 -10.238 1.00 130.64 1355 LYS C C 1
ATOM 5212 O O . LYS E 1 111 ? -68.386 -54.032 -11.381 1.00 129.09 1355 LYS C O 1
ATOM 5218 N N . GLU E 1 112 ? -68.149 -55.474 -9.664 1.00 125.75 1356 GLU C N 1
ATOM 5219 C CA . GLU E 1 112 ? -68.806 -56.562 -10.383 1.00 128.30 1356 GLU C CA 1
ATOM 5220 C C . GLU E 1 112 ? -70.256 -56.230 -10.709 1.00 115.45 1356 GLU C C 1
ATOM 5221 O O . GLU E 1 112 ? -70.812 -56.763 -11.677 1.00 118.82 1356 GLU C O 1
ATOM 5227 N N . VAL E 1 113 ? -70.883 -55.355 -9.921 1.00 120.80 1357 VAL C N 1
ATOM 5228 C CA . VAL E 1 113 ? -72.274 -54.992 -10.172 1.00 121.22 1357 VAL C CA 1
ATOM 5229 C C . VAL E 1 113 ? -72.364 -53.924 -11.254 1.00 115.71 1357 VAL C C 1
ATOM 5230 O O . VAL E 1 113 ? -73.242 -53.980 -12.123 1.00 115.03 1357 VAL C O 1
ATOM 5234 N N . VAL E 1 114 ? -71.468 -52.935 -11.218 1.00 109.37 1358 VAL C N 1
ATOM 5235 C CA . VAL E 1 114 ? -71.471 -51.895 -12.243 1.00 108.39 1358 VAL C CA 1
ATOM 5236 C C . VAL E 1 114 ? -71.184 -52.499 -13.613 1.00 118.77 1358 VAL C C 1
ATOM 5237 O O . VAL E 1 114 ? -71.840 -52.159 -14.605 1.00 117.00 1358 VAL C O 1
ATOM 5241 N N . ARG E 1 115 ? -70.212 -53.415 -13.686 1.00 115.98 1359 ARG C N 1
ATOM 5242 C CA . ARG E 1 115 ? -69.920 -54.100 -14.943 1.00 115.36 1359 ARG C CA 1
ATOM 5243 C C . ARG E 1 115 ? -71.141 -54.852 -15.461 1.00 113.91 1359 ARG C C 1
ATOM 5244 O O . ARG E 1 115 ? -71.496 -54.740 -16.641 1.00 105.67 1359 ARG C O 1
ATOM 5252 N N . SER E 1 116 ? -71.815 -55.607 -14.583 1.00 116.67 1360 SER C N 1
ATOM 5253 C CA . SER E 1 116 ? -73.005 -56.338 -15.012 1.00 111.94 1360 SER C CA 1
ATOM 5254 C C . SER E 1 116 ? -74.137 -55.400 -15.396 1.00 117.21 1360 SER C C 1
ATOM 5255 O O . SER E 1 116 ? -74.978 -55.757 -16.226 1.00 125.48 1360 SER C O 1
ATOM 5258 N N . ALA E 1 117 ? -74.186 -54.209 -14.803 1.00 118.86 1361 ALA C N 1
ATOM 5259 C CA . ALA E 1 117 ? -75.207 -53.249 -15.198 1.00 106.06 1361 ALA C CA 1
ATOM 5260 C C . ALA E 1 117 ? -74.821 -52.512 -16.475 1.00 107.93 1361 ALA C C 1
ATOM 5261 O O . ALA E 1 117 ? -75.693 -52.181 -17.285 1.00 111.49 1361 ALA C O 1
ATOM 5263 N N . GLU E 1 118 ? -73.527 -52.228 -16.663 1.00 111.51 1362 GLU C N 1
ATOM 5264 C CA . GLU E 1 118 ? -73.082 -51.615 -17.912 1.00 112.35 1362 GLU C CA 1
ATOM 5265 C C . GLU E 1 118 ? -73.327 -52.530 -19.103 1.00 105.51 1362 GLU C C 1
ATOM 5266 O O . GLU E 1 118 ? -73.619 -52.049 -20.204 1.00 101.81 1362 GLU C O 1
ATOM 5272 N N . GLU E 1 119 ? -73.209 -53.845 -18.909 1.00 112.31 1363 GLU C N 1
ATOM 5273 C CA . GLU E 1 119 ? -73.481 -54.771 -20.002 1.00 119.39 1363 GLU C CA 1
ATOM 5274 C C . GLU E 1 119 ? -74.979 -54.950 -20.225 1.00 115.51 1363 GLU C C 1
ATOM 5275 O O . GLU E 1 119 ? -75.432 -55.031 -21.372 1.00 111.92 1363 GLU C O 1
ATOM 5281 N N . ALA E 1 120 ? -75.758 -55.026 -19.143 1.00 115.91 1364 ALA C N 1
ATOM 5282 C CA . ALA E 1 120 ? -77.206 -55.134 -19.283 1.00 97.67 1364 ALA C CA 1
ATOM 5283 C C . ALA E 1 120 ? -77.788 -53.874 -19.910 1.00 98.92 1364 ALA C C 1
ATOM 5284 O O . ALA E 1 120 ? -78.675 -53.953 -20.769 1.00 90.89 1364 ALA C O 1
ATOM 5286 N N . ALA E 1 121 ? -77.299 -52.702 -19.497 1.00 109.55 1365 ALA C N 1
ATOM 5287 C CA . ALA E 1 121 ? -77.719 -51.455 -20.123 1.00 91.20 1365 ALA C CA 1
ATOM 5288 C C . ALA E 1 121 ? -77.210 -51.333 -21.552 1.00 94.35 1365 ALA C C 1
ATOM 5289 O O . ALA E 1 121 ? -77.768 -50.555 -22.332 1.00 98.65 1365 ALA C O 1
ATOM 5291 N N . SER E 1 122 ? -76.172 -52.089 -21.913 1.00 96.12 1366 SER C N 1
ATOM 5292 C CA . SER E 1 122 ? -75.692 -52.096 -23.289 1.00 89.02 1366 SER C CA 1
ATOM 5293 C C . SER E 1 122 ? -76.624 -52.910 -24.178 1.00 105.57 1366 SER C C 1
ATOM 5294 O O . SER E 1 122 ? -76.971 -52.483 -25.286 1.00 109.11 1366 SER C O 1
ATOM 5297 N N . VAL E 1 123 ? -77.032 -54.091 -23.706 1.00 107.51 1367 VAL C N 1
ATOM 5298 C CA . VAL E 1 123 ? -78.013 -54.877 -24.445 1.00 101.28 1367 VAL C CA 1
ATOM 5299 C C . VAL E 1 123 ? -79.355 -54.156 -24.479 1.00 106.74 1367 VAL C C 1
ATOM 5300 O O . VAL E 1 123 ? -80.091 -54.245 -25.469 1.00 99.50 1367 VAL C O 1
ATOM 5304 N N . LEU E 1 124 ? -79.685 -53.410 -23.421 1.00 105.10 1368 LEU C N 1
ATOM 5305 C CA . LEU E 1 124 ? -80.949 -52.683 -23.410 1.00 99.46 1368 LEU C CA 1
ATOM 5306 C C . LEU E 1 124 ? -80.968 -51.602 -24.480 1.00 101.75 1368 LEU C C 1
ATOM 5307 O O . LEU E 1 124 ? -82.030 -51.287 -25.028 1.00 109.02 1368 LEU C O 1
ATOM 5312 N N . ALA E 1 125 ? -79.804 -51.033 -24.793 1.00 110.00 1369 ALA C N 1
ATOM 5313 C CA . ALA E 1 125 ? -79.738 -50.005 -25.822 1.00 101.43 1369 ALA C CA 1
ATOM 5314 C C . ALA E 1 125 ? -79.885 -50.597 -27.218 1.00 122.50 1369 ALA C C 1
ATOM 5315 O O . ALA E 1 125 ? -80.386 -49.922 -28.124 1.00 120.23 1369 ALA C O 1
ATOM 5317 N N . THR E 1 126 ? -79.463 -51.848 -27.410 1.00 128.14 1370 THR C N 1
ATOM 5318 C CA . THR E 1 126 ? -79.481 -52.471 -28.727 1.00 135.88 1370 THR C CA 1
ATOM 5319 C C . THR E 1 126 ? -80.606 -53.480 -28.922 1.00 139.63 1370 THR C C 1
ATOM 5320 O O . THR E 1 126 ? -80.832 -53.912 -30.057 1.00 149.98 1370 THR C O 1
ATOM 5324 N N . SER E 1 127 ? -81.302 -53.881 -27.860 1.00 125.02 1371 SER C N 1
ATOM 5325 C CA . SER E 1 127 ? -82.414 -54.816 -27.993 1.00 125.39 1371 SER C CA 1
ATOM 5326 C C . SER E 1 127 ? -83.780 -54.146 -27.913 1.00 120.56 1371 SER C C 1
ATOM 5327 O O . SER E 1 127 ? -84.665 -54.458 -28.714 1.00 129.18 1371 SER C O 1
ATOM 5330 N N . ILE E 1 128 ? -83.956 -53.209 -26.981 1.00 103.95 1372 ILE C N 1
ATOM 5331 C CA . ILE E 1 128 ? -85.236 -52.532 -26.809 1.00 113.16 1372 ILE C CA 1
ATOM 5332 C C . ILE E 1 128 ? -85.496 -51.593 -27.983 1.00 117.65 1372 ILE C C 1
ATOM 5333 O O . ILE E 1 128 ? -84.564 -51.051 -28.594 1.00 126.74 1372 ILE C O 1
ATOM 5338 N N . SER E 1 129 ? -86.776 -51.437 -28.328 1.00 110.11 1373 SER C N 1
ATOM 5339 C CA . SER E 1 129 ? -87.175 -50.575 -29.429 1.00 118.43 1373 SER C CA 1
ATOM 5340 C C . SER E 1 129 ? -86.532 -49.196 -29.282 1.00 117.26 1373 SER C C 1
ATOM 5341 O O . SER E 1 129 ? -86.594 -48.599 -28.199 1.00 112.28 1373 SER C O 1
ATOM 5344 N N . PRO E 1 130 ? -85.911 -48.666 -30.339 1.00 121.60 1374 PRO C N 1
ATOM 5345 C CA . PRO E 1 130 ? -85.077 -47.464 -30.168 1.00 118.16 1374 PRO C CA 1
ATOM 5346 C C . PRO E 1 130 ? -85.851 -46.179 -29.925 1.00 116.71 1374 PRO C C 1
ATOM 5347 O O . PRO E 1 130 ? -85.402 -45.344 -29.130 1.00 114.68 1374 PRO C O 1
ATOM 5351 N N . GLU E 1 131 ? -87.000 -45.984 -30.581 1.00 125.93 1375 GLU C N 1
ATOM 5352 C CA . GLU E 1 131 ? -87.719 -44.720 -30.430 1.00 118.01 1375 GLU C CA 1
ATOM 5353 C C . GLU E 1 131 ? -88.203 -44.502 -29.002 1.00 109.92 1375 GLU C C 1
ATOM 5354 O O . GLU E 1 131 ? -88.096 -43.390 -28.470 1.00 110.12 1375 GLU C O 1
ATOM 5360 N N . GLN E 1 132 ? -88.734 -45.543 -28.362 1.00 115.99 1376 GLN C N 1
ATOM 5361 C CA . GLN E 1 132 ? -89.158 -45.389 -26.975 1.00 116.90 1376 GLN C CA 1
ATOM 5362 C C . GLN E 1 132 ? -87.960 -45.301 -26.036 1.00 105.48 1376 GLN C C 1
ATOM 5363 O O . GLN E 1 132 ? -88.028 -44.620 -25.006 1.00 98.66 1376 GLN C O 1
ATOM 5369 N N . CYS E 1 133 ? -86.863 -45.985 -26.370 1.00 105.14 1377 CYS C N 1
ATOM 5370 C CA . CYS E 1 133 ? -85.676 -45.952 -25.521 1.00 104.35 1377 CYS C CA 1
ATOM 5371 C C . CYS E 1 133 ? -85.069 -44.555 -25.483 1.00 95.14 1377 CYS C C 1
ATOM 5372 O O . CYS E 1 133 ? -84.596 -44.104 -24.433 1.00 81.39 1377 CYS C O 1
ATOM 5375 N N . ILE E 1 134 ? -85.059 -43.861 -26.624 1.00 94.32 1378 ILE C N 1
ATOM 5376 C CA . ILE E 1 134 ? -84.559 -42.490 -26.658 1.00 84.22 1378 ILE C CA 1
ATOM 5377 C C . ILE E 1 134 ? -85.436 -41.584 -25.805 1.00 86.74 1378 ILE C C 1
ATOM 5378 O O . ILE E 1 134 ? -84.937 -40.767 -25.022 1.00 99.88 1378 ILE C O 1
ATOM 5383 N N . LYS E 1 135 ? -86.758 -41.728 -25.930 1.00 78.84 1379 LYS C N 1
ATOM 5384 C CA . LYS E 1 135 ? -87.678 -40.847 -25.222 1.00 91.10 1379 LYS C CA 1
ATOM 5385 C C . LYS E 1 135 ? -87.640 -41.060 -23.715 1.00 84.45 1379 LYS C C 1
ATOM 5386 O O . LYS E 1 135 ? -88.028 -40.160 -22.964 1.00 86.33 1379 LYS C O 1
ATOM 5392 N N . VAL E 1 136 ? -87.183 -42.224 -23.257 1.00 86.29 1380 VAL C N 1
ATOM 5393 C CA . VAL E 1 136 ? -86.964 -42.430 -21.830 1.00 86.21 1380 VAL C CA 1
ATOM 5394 C C . VAL E 1 136 ? -85.640 -41.812 -21.395 1.00 81.59 1380 VAL C C 1
ATOM 5395 O O . VAL E 1 136 ? -85.533 -41.250 -20.298 1.00 69.22 1380 VAL C O 1
ATOM 5399 N N . LEU E 1 137 ? -84.617 -41.896 -22.247 1.00 84.40 1381 LEU C N 1
ATOM 5400 C CA . LEU E 1 137 ? -83.281 -41.453 -21.865 1.00 83.40 1381 LEU C CA 1
ATOM 5401 C C . LEU E 1 137 ? -83.149 -39.936 -21.844 1.00 77.02 1381 LEU C C 1
ATOM 5402 O O . LEU E 1 137 ? -82.336 -39.407 -21.079 1.00 78.68 1381 LEU C O 1
ATOM 5407 N N . CYS E 1 138 ? -83.918 -39.230 -22.672 1.00 78.15 1382 CYS C N 1
ATOM 5408 C CA . CYS E 1 138 ? -83.786 -37.776 -22.748 1.00 82.66 1382 CYS C CA 1
ATOM 5409 C C . CYS E 1 138 ? -84.045 -37.089 -21.410 1.00 84.74 1382 CYS C C 1
ATOM 5410 O O . CYS E 1 138 ? -83.179 -36.313 -20.970 1.00 81.88 1382 CYS C O 1
ATOM 5413 N N . PRO E 1 139 ? -85.177 -37.298 -20.725 1.00 85.22 1383 PRO C N 1
ATOM 5414 C CA . PRO E 1 139 ? -85.351 -36.637 -19.419 1.00 76.65 1383 PRO C CA 1
ATOM 5415 C C . PRO E 1 139 ? -84.347 -37.103 -18.379 1.00 76.84 1383 PRO C C 1
ATOM 5416 O O . PRO E 1 139 ? -83.972 -36.320 -17.497 1.00 86.82 1383 PRO C O 1
ATOM 5420 N N . ILE E 1 140 ? -83.904 -38.360 -18.453 1.00 81.83 1384 ILE C N 1
ATOM 5421 C CA . ILE E 1 140 ? -82.884 -38.849 -17.529 1.00 80.41 1384 ILE C CA 1
ATOM 5422 C C . ILE E 1 140 ? -81.578 -38.091 -17.733 1.00 83.38 1384 ILE C C 1
ATOM 5423 O O . ILE E 1 140 ? -80.938 -37.652 -16.770 1.00 84.80 1384 ILE C O 1
ATOM 5428 N N . ILE E 1 141 ? -81.168 -37.920 -18.993 1.00 87.24 1385 ILE C N 1
ATOM 5429 C CA . ILE E 1 141 ? -79.907 -37.243 -19.288 1.00 70.11 1385 ILE C CA 1
ATOM 5430 C C . ILE E 1 141 ? -79.914 -35.830 -18.720 1.00 74.94 1385 ILE C C 1
ATOM 5431 O O . ILE E 1 141 ? -78.927 -35.375 -18.129 1.00 85.43 1385 ILE C O 1
ATOM 5436 N N . GLN E 1 142 ? -81.035 -35.125 -18.867 1.00 79.29 1386 GLN C N 1
ATOM 5437 C CA . GLN E 1 142 ? -81.121 -33.723 -18.480 1.00 74.49 1386 GLN C CA 1
ATOM 5438 C C . GLN E 1 142 ? -81.262 -33.519 -16.976 1.00 81.37 1386 GLN C C 1
ATOM 5439 O O . GLN E 1 142 ? -81.052 -32.399 -16.497 1.00 89.47 1386 GLN C O 1
ATOM 5445 N N . THR E 1 143 ? -81.605 -34.567 -16.220 1.00 84.69 1387 THR C N 1
ATOM 5446 C CA . THR E 1 143 ? -81.922 -34.423 -14.803 1.00 75.70 1387 THR C CA 1
ATOM 5447 C C . THR E 1 143 ? -81.129 -35.324 -13.866 1.00 91.98 1387 THR C C 1
ATOM 5448 O O . THR E 1 143 ? -81.228 -35.141 -12.647 1.00 91.73 1387 THR C O 1
ATOM 5452 N N . ALA E 1 144 ? -80.357 -36.279 -14.374 1.00 98.28 1388 ALA C N 1
ATOM 5453 C CA . ALA E 1 144 ? -79.674 -37.221 -13.502 1.00 98.10 1388 ALA C CA 1
ATOM 5454 C C . ALA E 1 144 ? -78.351 -36.647 -13.008 1.00 92.32 1388 ALA C C 1
ATOM 5455 O O . ALA E 1 144 ? -77.804 -35.694 -13.570 1.00 83.00 1388 ALA C O 1
ATOM 5457 N N . ASP E 1 145 ? -77.845 -37.238 -11.930 1.00 102.38 1389 ASP C N 1
ATOM 5458 C CA . ASP E 1 145 ? -76.560 -36.852 -11.372 1.00 114.87 1389 ASP C CA 1
ATOM 5459 C C . ASP E 1 145 ? -75.459 -37.765 -11.904 1.00 114.67 1389 ASP C C 1
ATOM 5460 O O . ASP E 1 145 ? -75.713 -38.867 -12.396 1.00 114.74 1389 ASP C O 1
ATOM 5465 N N . TYR E 1 146 ? -74.225 -37.283 -11.807 1.00 104.55 1390 TYR C N 1
ATOM 5466 C CA . TYR E 1 146 ? -73.082 -38.099 -12.183 1.00 102.53 1390 TYR C CA 1
ATOM 5467 C C . TYR E 1 146 ? -72.989 -39.306 -11.249 1.00 109.02 1390 TYR C C 1
ATOM 5468 O O . TYR E 1 146 ? -73.218 -39.172 -10.041 1.00 111.33 1390 TYR C O 1
ATOM 5477 N N . PRO E 1 147 ? -72.649 -40.499 -11.764 1.00 107.18 1391 PRO C N 1
ATOM 5478 C CA . PRO E 1 147 ? -72.315 -40.814 -13.155 1.00 104.32 1391 PRO C CA 1
ATOM 5479 C C . PRO E 1 147 ? -73.477 -41.398 -13.954 1.00 104.26 1391 PRO C C 1
ATOM 5480 O O . PRO E 1 147 ? -73.248 -42.006 -15.000 1.00 104.86 1391 PRO C O 1
ATOM 5484 N N . ILE E 1 148 ? -74.705 -41.228 -13.462 1.00 103.19 1392 ILE C N 1
ATOM 5485 C CA . ILE E 1 148 ? -75.862 -41.775 -14.165 1.00 103.84 1392 ILE C CA 1
ATOM 5486 C C . ILE E 1 148 ? -76.086 -41.024 -15.473 1.00 105.83 1392 ILE C C 1
ATOM 5487 O O . ILE E 1 148 ? -76.437 -41.623 -16.498 1.00 102.12 1392 ILE C O 1
ATOM 5492 N N . ASN E 1 149 ? -75.878 -39.705 -15.462 1.00 114.50 1393 ASN C N 1
ATOM 5493 C CA . ASN E 1 149 ? -75.980 -38.923 -16.690 1.00 116.50 1393 ASN C CA 1
ATOM 5494 C C . ASN E 1 149 ? -74.947 -39.369 -17.719 1.00 116.20 1393 ASN C C 1
ATOM 5495 O O . ASN E 1 149 ? -75.221 -39.372 -18.925 1.00 114.14 1393 ASN C O 1
ATOM 5500 N N . LEU E 1 150 ? -73.750 -39.747 -17.260 1.00 108.88 1394 LEU C N 1
ATOM 5501 C CA . LEU E 1 150 ? -72.728 -40.254 -18.170 1.00 84.67 1394 LEU C CA 1
ATOM 5502 C C . LEU E 1 150 ? -73.176 -41.546 -18.841 1.00 89.29 1394 LEU C C 1
ATOM 5503 O O . LEU E 1 150 ? -72.991 -41.725 -20.051 1.00 86.05 1394 LEU C O 1
ATOM 5508 N N . ALA E 1 151 ? -73.764 -42.461 -18.070 1.00 84.83 1395 ALA C N 1
ATOM 5509 C CA . ALA E 1 151 ? -74.220 -43.729 -18.630 1.00 78.50 1395 ALA C CA 1
ATOM 5510 C C . ALA E 1 151 ? -75.364 -43.531 -19.616 1.00 89.06 1395 ALA C C 1
ATOM 5511 O O . ALA E 1 151 ? -75.421 -44.205 -20.652 1.00 83.90 1395 ALA C O 1
ATOM 5513 N N . ALA E 1 152 ? -76.283 -42.610 -19.312 1.00 99.46 1396 ALA C N 1
ATOM 5514 C CA . ALA E 1 152 ? -77.446 -42.417 -20.171 1.00 80.93 1396 ALA C CA 1
ATOM 5515 C C . ALA E 1 152 ? -77.073 -41.810 -21.517 1.00 79.26 1396 ALA C C 1
ATOM 5516 O O . ALA E 1 152 ? -77.699 -42.137 -22.531 1.00 77.54 1396 ALA C O 1
ATOM 5518 N N . ILE E 1 153 ? -76.071 -40.931 -21.555 1.00 83.87 1397 ILE C N 1
ATOM 5519 C CA . ILE E 1 153 ? -75.627 -40.377 -22.831 1.00 84.65 1397 ILE C CA 1
ATOM 5520 C C . ILE E 1 153 ? -74.952 -41.457 -23.667 1.00 87.82 1397 ILE C C 1
ATOM 5521 O O . ILE E 1 153 ? -75.208 -41.585 -24.871 1.00 82.36 1397 ILE C O 1
ATOM 5526 N N . LYS E 1 154 ? -74.073 -42.246 -23.041 1.00 87.86 1398 LYS C N 1
ATOM 5527 C CA . LYS E 1 154 ? -73.459 -43.375 -23.733 1.00 65.35 1398 LYS C CA 1
ATOM 5528 C C . LYS E 1 154 ? -74.518 -44.349 -24.230 1.00 73.58 1398 LYS C C 1
ATOM 5529 O O . LYS E 1 154 ? -74.403 -44.901 -25.330 1.00 90.25 1398 LYS C O 1
ATOM 5535 N N . MET E 1 155 ? -75.559 -44.569 -23.425 1.00 82.01 1399 MET C N 1
ATOM 5536 C CA . MET E 1 155 ? -76.640 -45.462 -23.823 1.00 87.00 1399 MET C CA 1
ATOM 5537 C C . MET E 1 155 ? -77.402 -44.900 -25.017 1.00 91.92 1399 MET C C 1
ATOM 5538 O O . MET E 1 155 ? -77.716 -45.633 -25.962 1.00 98.26 1399 MET C O 1
ATOM 5543 N N . GLN E 1 156 ? -77.711 -43.601 -24.986 1.00 90.41 1400 GLN C N 1
ATOM 5544 C CA . GLN E 1 156 ? -78.424 -42.970 -26.091 1.00 75.05 1400 GLN C CA 1
ATOM 5545 C C . GLN E 1 156 ? -77.627 -43.033 -27.389 1.00 91.57 1400 GLN C C 1
ATOM 5546 O O . GLN E 1 156 ? -78.214 -43.137 -28.472 1.00 113.18 1400 GLN C O 1
ATOM 5552 N N . THR E 1 157 ? -76.295 -42.972 -27.302 1.00 98.39 1401 THR C N 1
ATOM 5553 C CA . THR E 1 157 ? -75.468 -43.069 -28.502 1.00 95.11 1401 THR C CA 1
ATOM 5554 C C . THR E 1 157 ? -75.638 -44.421 -29.184 1.00 94.16 1401 THR C C 1
ATOM 5555 O O . THR E 1 157 ? -75.729 -44.497 -30.415 1.00 105.54 1401 THR C O 1
ATOM 5559 N N . LYS E 1 158 ? -75.683 -45.500 -28.398 1.00 96.42 1402 LYS C N 1
ATOM 5560 C CA . LYS E 1 158 ? -75.917 -46.819 -28.974 1.00 103.34 1402 LYS C CA 1
ATOM 5561 C C . LYS E 1 158 ? -77.305 -46.916 -29.589 1.00 112.93 1402 LYS C C 1
ATOM 5562 O O . LYS E 1 158 ? -77.498 -47.630 -30.580 1.00 109.91 1402 LYS C O 1
ATOM 5568 N N . VAL E 1 159 ? -78.282 -46.211 -29.017 1.00 118.93 1403 VAL C N 1
ATOM 5569 C CA . VAL E 1 159 ? -79.636 -46.266 -29.551 1.00 115.63 1403 VAL C CA 1
ATOM 5570 C C . VAL E 1 159 ? -79.746 -45.416 -30.813 1.00 114.30 1403 VAL C C 1
ATOM 5571 O O . VAL E 1 159 ? -80.495 -45.761 -31.735 1.00 123.88 1403 VAL C O 1
ATOM 5575 N N . ILE E 1 160 ? -78.999 -44.311 -30.885 1.00 113.21 1404 ILE C N 1
ATOM 5576 C CA . ILE E 1 160 ? -79.055 -43.444 -32.058 1.00 108.79 1404 ILE C CA 1
ATOM 5577 C C . ILE E 1 160 ? -78.521 -44.171 -33.286 1.00 110.97 1404 ILE C C 1
ATOM 5578 O O . ILE E 1 160 ? -79.017 -43.970 -34.403 1.00 128.61 1404 ILE C O 1
ATOM 5583 N N . GLU E 1 161 ? -77.533 -45.050 -33.101 1.00 110.33 1405 GLU C N 1
ATOM 5584 C CA . GLU E 1 161 ? -77.002 -45.853 -34.197 1.00 121.40 1405 GLU C CA 1
ATOM 5585 C C . GLU E 1 161 ? -78.033 -46.815 -34.773 1.00 129.05 1405 GLU C C 1
ATOM 5586 O O . GLU E 1 161 ? -77.764 -47.435 -35.809 1.00 130.30 1405 GLU C O 1
ATOM 5592 N N . ARG E 1 162 ? -79.196 -46.956 -34.134 1.00 133.67 1406 ARG C N 1
ATOM 5593 C CA . ARG E 1 162 ? -80.187 -47.955 -34.503 1.00 136.79 1406 ARG C CA 1
ATOM 5594 C C . ARG E 1 162 ? -81.415 -47.385 -35.197 1.00 138.98 1406 ARG C C 1
ATOM 5595 O O . ARG E 1 162 ? -82.265 -48.163 -35.644 1.00 141.99 1406 ARG C O 1
ATOM 5603 N N . VAL E 1 163 ? -81.537 -46.068 -35.300 1.00 128.94 1407 VAL C N 1
ATOM 5604 C CA . VAL E 1 163 ? -82.687 -45.452 -35.950 1.00 139.47 1407 VAL C CA 1
ATOM 5605 C C . VAL E 1 163 ? -82.280 -44.952 -37.325 1.00 142.59 1407 VAL C C 1
ATOM 5606 O O . VAL E 1 163 ? -81.134 -44.545 -37.556 1.00 142.18 1407 VAL C O 1
ATOM 5610 N N . SER E 1 164 ? -83.232 -44.991 -38.253 1.00 143.31 1408 SER C N 1
ATOM 5611 C CA . SER E 1 164 ? -83.016 -44.444 -39.579 1.00 153.78 1408 SER C CA 1
ATOM 5612 C C . SER E 1 164 ? -82.958 -42.919 -39.508 1.00 156.77 1408 SER C C 1
ATOM 5613 O O . SER E 1 164 ? -83.284 -42.302 -38.490 1.00 149.09 1408 SER C O 1
ATOM 5616 N N . LYS E 1 165 ? -82.528 -42.307 -40.614 1.00 184.46 1409 LYS C N 1
ATOM 5617 C CA . LYS E 1 165 ? -82.445 -40.851 -40.660 1.00 186.79 1409 LYS C CA 1
ATOM 5618 C C . LYS E 1 165 ? -83.821 -40.210 -40.521 1.00 192.10 1409 LYS C C 1
ATOM 5619 O O . LYS E 1 165 ? -83.937 -39.099 -39.989 1.00 192.30 1409 LYS C O 1
ATOM 5625 N N . GLU E 1 166 ? -84.873 -40.894 -40.977 1.00 173.82 1410 GLU C N 1
ATOM 5626 C CA . GLU E 1 166 ? -86.223 -40.357 -40.831 1.00 164.69 1410 GLU C CA 1
ATOM 5627 C C . GLU E 1 166 ? -86.662 -40.343 -39.371 1.00 154.83 1410 GLU C C 1
ATOM 5628 O O . GLU E 1 166 ? -87.309 -39.391 -38.920 1.00 154.48 1410 GLU C O 1
ATOM 5634 N N . THR E 1 167 ? -86.328 -41.394 -38.618 1.00 156.66 1411 THR C N 1
ATOM 5635 C CA . THR E 1 167 ? -86.706 -41.449 -37.209 1.00 145.31 1411 THR C CA 1
ATOM 5636 C C . THR E 1 167 ? -85.888 -40.474 -36.367 1.00 147.52 1411 THR C C 1
ATOM 5637 O O . THR E 1 167 ? -86.426 -39.823 -35.464 1.00 145.02 1411 THR C O 1
ATOM 5641 N N . LEU E 1 168 ? -84.587 -40.360 -36.649 1.00 151.38 1412 LEU C N 1
ATOM 5642 C CA . LEU E 1 168 ? -83.710 -39.543 -35.814 1.00 143.80 1412 LEU C CA 1
ATOM 5643 C C . LEU E 1 168 ? -84.035 -38.056 -35.917 1.00 138.87 1412 LEU C C 1
ATOM 5644 O O . LEU E 1 168 ? -83.945 -37.328 -34.920 1.00 138.27 1412 LEU C O 1
ATOM 5649 N N . ASN E 1 169 ? -84.406 -37.583 -37.110 1.00 152.51 1413 ASN C N 1
ATOM 5650 C CA . ASN E 1 169 ? -84.680 -36.158 -37.288 1.00 148.43 1413 ASN C CA 1
ATOM 5651 C C . ASN E 1 169 ? -85.888 -35.704 -36.476 1.00 150.68 1413 ASN C C 1
ATOM 5652 O O . ASN E 1 169 ? -85.892 -34.598 -35.921 1.00 142.64 1413 ASN C O 1
ATOM 5657 N N . LEU E 1 170 ? -86.929 -36.537 -36.403 1.00 179.18 1414 LEU C N 1
ATOM 5658 C CA . LEU E 1 170 ? -88.127 -36.162 -35.658 1.00 178.53 1414 LEU C CA 1
ATOM 5659 C C . LEU E 1 170 ? -87.863 -36.046 -34.160 1.00 173.78 1414 LEU C C 1
ATOM 5660 O O . LEU E 1 170 ? -88.489 -35.219 -33.486 1.00 172.22 1414 LEU C O 1
ATOM 5665 N N . LEU E 1 171 ? -86.952 -36.855 -33.621 1.00 149.40 1415 LEU C N 1
ATOM 5666 C CA . LEU E 1 171 ? -86.661 -36.857 -32.193 1.00 131.66 1415 LEU C CA 1
ATOM 5667 C C . LEU E 1 171 ? -85.560 -35.880 -31.800 1.00 125.66 1415 LEU C C 1
ATOM 5668 O O . LEU E 1 171 ? -85.291 -35.728 -30.603 1.00 121.87 1415 LEU C O 1
ATOM 5673 N N . LEU E 1 172 ? -84.920 -35.228 -32.769 1.00 136.34 1416 LEU C N 1
ATOM 5674 C CA . LEU E 1 172 ? -83.834 -34.304 -32.454 1.00 131.55 1416 LEU C CA 1
ATOM 5675 C C . LEU E 1 172 ? -84.244 -33.140 -31.554 1.00 124.27 1416 LEU C C 1
ATOM 5676 O O . LEU E 1 172 ? -83.458 -32.797 -30.655 1.00 124.69 1416 LEU C O 1
ATOM 5681 N N . PRO E 1 173 ? -85.402 -32.486 -31.734 1.00 115.16 1417 PRO C N 1
ATOM 5682 C CA . PRO E 1 173 ? -85.780 -31.418 -30.790 1.00 98.34 1417 PRO C CA 1
ATOM 5683 C C . PRO E 1 173 ? -85.795 -31.855 -29.335 1.00 105.55 1417 PRO C C 1
ATOM 5684 O O . PRO E 1 173 ? -85.643 -31.010 -28.444 1.00 114.76 1417 PRO C O 1
ATOM 5688 N N . GLU E 1 174 ? -85.988 -33.144 -29.062 1.00 102.01 1418 GLU C N 1
ATOM 5689 C CA . GLU E 1 174 ? -85.922 -33.658 -27.700 1.00 105.69 1418 GLU C CA 1
ATOM 5690 C C . GLU E 1 174 ? -84.552 -34.221 -27.348 1.00 113.20 1418 GLU C C 1
ATOM 5691 O O . GLU E 1 174 ? -84.203 -34.268 -26.162 1.00 117.22 1418 GLU C O 1
ATOM 5697 N N . ILE E 1 175 ? -83.774 -34.646 -28.345 1.00 115.99 1419 ILE C N 1
ATOM 5698 C CA . ILE E 1 175 ? -82.445 -35.195 -28.093 1.00 107.92 1419 ILE C CA 1
ATOM 5699 C C . ILE E 1 175 ? -81.436 -34.077 -27.858 1.00 109.70 1419 ILE C C 1
ATOM 5700 O O . ILE E 1 175 ? -80.621 -34.138 -26.930 1.00 101.37 1419 ILE C O 1
ATOM 5705 N N . MET E 1 176 ? -81.482 -33.042 -28.696 1.00 107.01 1420 MET C N 1
ATOM 5706 C CA . MET E 1 176 ? -80.461 -32.001 -28.655 1.00 106.32 1420 MET C CA 1
ATOM 5707 C C . MET E 1 176 ? -80.378 -31.227 -27.338 1.00 103.87 1420 MET C C 1
ATOM 5708 O O . MET E 1 176 ? -79.256 -30.830 -26.978 1.00 106.85 1420 MET C O 1
ATOM 5713 N N . PRO E 1 177 ? -81.469 -30.957 -26.603 1.00 98.76 1421 PRO C N 1
ATOM 5714 C CA . PRO E 1 177 ? -81.316 -30.228 -25.329 1.00 102.45 1421 PRO C CA 1
ATOM 5715 C C . PRO E 1 177 ? -80.336 -30.865 -24.357 1.00 105.95 1421 PRO C C 1
ATOM 5716 O O . PRO E 1 177 ? -79.436 -30.182 -23.854 1.00 102.56 1421 PRO C O 1
ATOM 5720 N N . GLY E 1 178 ? -80.487 -32.161 -24.075 1.00 99.60 1422 GLY C N 1
ATOM 5721 C CA . GLY E 1 178 ? -79.567 -32.817 -23.164 1.00 90.25 1422 GLY C CA 1
ATOM 5722 C C . GLY E 1 178 ? -78.146 -32.869 -23.687 1.00 110.27 1422 GLY C C 1
ATOM 5723 O O . GLY E 1 178 ? -77.193 -32.891 -22.904 1.00 118.14 1422 GLY C O 1
ATOM 5724 N N . LEU E 1 179 ? -77.982 -32.885 -25.011 1.00 115.82 1423 LEU C N 1
ATOM 5725 C CA . LEU E 1 179 ? -76.645 -32.944 -25.592 1.00 119.60 1423 LEU C CA 1
ATOM 5726 C C . LEU E 1 179 ? -75.941 -31.595 -25.514 1.00 112.48 1423 LEU C C 1
ATOM 5727 O O . LEU E 1 179 ? -74.743 -31.535 -25.217 1.00 109.76 1423 LEU C O 1
ATOM 5732 N N . ILE E 1 180 ? -76.664 -30.506 -25.782 1.00 104.19 1424 ILE C N 1
ATOM 5733 C CA . ILE E 1 180 ? -76.086 -29.177 -25.619 1.00 101.52 1424 ILE C CA 1
ATOM 5734 C C . ILE E 1 180 ? -75.871 -28.870 -24.142 1.00 104.76 1424 ILE C C 1
ATOM 5735 O O . ILE E 1 180 ? -74.878 -28.240 -23.760 1.00 99.10 1424 ILE C O 1
ATOM 5740 N N . GLN E 1 181 ? -76.797 -29.315 -23.288 1.00 107.68 1425 GLN C N 1
ATOM 5741 C CA . GLN E 1 181 ? -76.672 -29.077 -21.853 1.00 107.30 1425 GLN C CA 1
ATOM 5742 C C . GLN E 1 181 ? -75.506 -29.859 -21.263 1.00 103.82 1425 GLN C C 1
ATOM 5743 O O . GLN E 1 181 ? -74.733 -29.322 -20.461 1.00 100.41 1425 GLN C O 1
ATOM 5749 N N . GLY E 1 182 ? -75.362 -31.129 -21.648 1.00 116.72 1426 GLY C N 1
ATOM 5750 C CA . GLY E 1 182 ? -74.255 -31.938 -21.173 1.00 108.29 1426 GLY C CA 1
ATOM 5751 C C . GLY E 1 182 ? -72.902 -31.490 -21.682 1.00 108.68 1426 GLY C C 1
ATOM 5752 O O . GLY E 1 182 ? -71.877 -31.874 -21.111 1.00 109.93 1426 GLY C O 1
ATOM 5753 N N . TYR E 1 183 ? -72.876 -30.693 -22.752 1.00 108.15 1427 TYR C N 1
ATOM 5754 C CA . TYR E 1 183 ? -71.621 -30.152 -23.257 1.00 106.77 1427 TYR C CA 1
ATOM 5755 C C . TYR E 1 183 ? -71.023 -29.118 -22.310 1.00 105.32 1427 TYR C C 1
ATOM 5756 O O . TYR E 1 183 ? -69.811 -28.886 -22.349 1.00 104.50 1427 TYR C O 1
ATOM 5765 N N . ASP E 1 184 ? -71.845 -28.485 -21.475 1.00 112.76 1428 ASP C N 1
ATOM 5766 C CA . ASP E 1 184 ? -71.379 -27.563 -20.448 1.00 116.76 1428 ASP C CA 1
ATOM 5767 C C . ASP E 1 184 ? -71.163 -28.235 -19.098 1.00 118.19 1428 ASP C C 1
ATOM 5768 O O . ASP E 1 184 ? -70.876 -27.540 -18.117 1.00 125.54 1428 ASP C O 1
ATOM 5773 N N . ASN E 1 185 ? -71.293 -29.557 -19.025 1.00 93.70 1429 ASN C N 1
ATOM 5774 C CA . ASN E 1 185 ? -71.233 -30.248 -17.744 1.00 97.14 1429 ASN C CA 1
ATOM 5775 C C . ASN E 1 185 ? -69.856 -30.097 -17.105 1.00 102.76 1429 ASN C C 1
ATOM 5776 O O . ASN E 1 185 ? -68.835 -29.981 -17.788 1.00 98.48 1429 ASN C O 1
ATOM 5781 N N . SER E 1 186 ? -69.844 -30.090 -15.769 1.00 95.65 1430 SER C N 1
ATOM 5782 C CA . SER E 1 186 ? -68.592 -29.953 -15.032 1.00 94.23 1430 SER C CA 1
ATOM 5783 C C . SER E 1 186 ? -67.651 -31.121 -15.296 1.00 96.29 1430 SER C C 1
ATOM 5784 O O . SER E 1 186 ? -66.427 -30.956 -15.239 1.00 94.94 1430 SER C O 1
ATOM 5787 N N . GLU E 1 187 ? -68.194 -32.301 -15.583 1.00 105.48 1431 GLU C N 1
ATOM 5788 C CA . GLU E 1 187 ? -67.385 -33.490 -15.809 1.00 104.73 1431 GLU C CA 1
ATOM 5789 C C . GLU E 1 187 ? -66.930 -33.532 -17.262 1.00 99.28 1431 GLU C C 1
ATOM 5790 O O . GLU E 1 187 ? -67.739 -33.354 -18.178 1.00 94.02 1431 GLU C O 1
ATOM 5796 N N . SER E 1 188 ? -65.632 -33.765 -17.466 1.00 97.38 1432 SER C N 1
ATOM 5797 C CA . SER E 1 188 ? -65.095 -33.803 -18.821 1.00 94.49 1432 SER C CA 1
ATOM 5798 C C . SER E 1 188 ? -65.567 -35.038 -19.574 1.00 101.25 1432 SER C C 1
ATOM 5799 O O . SER E 1 188 ? -65.692 -35.003 -20.804 1.00 100.90 1432 SER C O 1
ATOM 5802 N N . SER E 1 189 ? -65.820 -36.138 -18.860 1.00 111.47 1433 SER C N 1
ATOM 5803 C CA . SER E 1 189 ? -66.339 -37.339 -19.506 1.00 100.37 1433 SER C CA 1
ATOM 5804 C C . SER E 1 189 ? -67.747 -37.121 -20.045 1.00 92.29 1433 SER C C 1
ATOM 5805 O O . SER E 1 189 ? -68.105 -37.685 -21.086 1.00 84.37 1433 SER C O 1
ATOM 5808 N N . VAL E 1 190 ? -68.556 -36.308 -19.362 1.00 91.19 1434 VAL C N 1
ATOM 5809 C CA . VAL E 1 190 ? -69.889 -36.004 -19.870 1.00 88.05 1434 VAL C CA 1
ATOM 5810 C C . VAL E 1 190 ? -69.790 -35.134 -21.116 1.00 93.20 1434 VAL C C 1
ATOM 5811 O O . VAL E 1 190 ? -70.523 -35.337 -22.091 1.00 107.73 1434 VAL C O 1
ATOM 5815 N N . ARG E 1 191 ? -68.886 -34.151 -21.104 1.00 88.63 1435 ARG C N 1
ATOM 5816 C CA . ARG E 1 191 ? -68.680 -33.328 -22.290 1.00 90.58 1435 ARG C CA 1
ATOM 5817 C C . ARG E 1 191 ? -68.183 -34.175 -23.456 1.00 94.91 1435 ARG C C 1
ATOM 5818 O O . ARG E 1 191 ? -68.585 -33.962 -24.606 1.00 93.43 1435 ARG C O 1
ATOM 5826 N N . LYS E 1 192 ? -67.310 -35.146 -23.173 1.00 96.76 1436 LYS C N 1
ATOM 5827 C CA . LYS E 1 192 ? -66.806 -36.032 -24.217 1.00 93.18 1436 LYS C CA 1
ATOM 5828 C C . LYS E 1 192 ? -67.890 -36.983 -24.708 1.00 97.36 1436 LYS C C 1
ATOM 5829 O O . LYS E 1 192 ? -68.008 -37.228 -25.914 1.00 91.00 1436 LYS C O 1
ATOM 5835 N N . ALA E 1 193 ? -68.685 -37.534 -23.784 1.00 96.69 1437 ALA C N 1
ATOM 5836 C CA . ALA E 1 193 ? -69.791 -38.403 -24.173 1.00 85.93 1437 ALA C CA 1
ATOM 5837 C C . ALA E 1 193 ? -70.775 -37.685 -25.085 1.00 90.51 1437 ALA C C 1
ATOM 5838 O O . ALA E 1 193 ? -71.361 -38.307 -25.979 1.00 95.69 1437 ALA C O 1
ATOM 5840 N N . CYS E 1 194 ? -70.972 -36.382 -24.875 1.00 93.62 1438 CYS C N 1
ATOM 5841 C CA . CYS E 1 194 ? -71.857 -35.618 -25.747 1.00 95.48 1438 CYS C CA 1
ATOM 5842 C C . CYS E 1 194 ? -71.241 -35.427 -27.126 1.00 94.41 1438 CYS C C 1
ATOM 5843 O O . CYS E 1 194 ? -71.949 -35.479 -28.139 1.00 94.89 1438 CYS C O 1
ATOM 5846 N N . VAL E 1 195 ? -69.928 -35.195 -27.187 1.00 92.66 1439 VAL C N 1
ATOM 5847 C CA . VAL E 1 195 ? -69.258 -35.037 -28.476 1.00 93.89 1439 VAL C CA 1
ATOM 5848 C C . VAL E 1 195 ? -69.401 -36.306 -29.308 1.00 99.43 1439 VAL C C 1
ATOM 5849 O O . VAL E 1 195 ? -69.755 -36.256 -30.492 1.00 103.82 1439 VAL C O 1
ATOM 5853 N N . PHE E 1 196 ? -69.144 -37.466 -28.696 1.00 102.64 1440 PHE C N 1
ATOM 5854 C CA . PHE E 1 196 ? -69.279 -38.725 -29.423 1.00 103.65 1440 PHE C CA 1
ATOM 5855 C C . PHE E 1 196 ? -70.729 -39.020 -29.780 1.00 91.02 1440 PHE C C 1
ATOM 5856 O O . PHE E 1 196 ? -70.992 -39.703 -30.777 1.00 92.80 1440 PHE C O 1
ATOM 5864 N N . CYS E 1 197 ? -71.680 -38.527 -28.984 1.00 97.15 1441 CYS C N 1
ATOM 5865 C CA . CYS E 1 197 ? -73.080 -38.638 -29.375 1.00 102.29 1441 CYS C CA 1
ATOM 5866 C C . CYS E 1 197 ? -73.383 -37.739 -30.568 1.00 107.00 1441 CYS C C 1
ATOM 5867 O O . CYS E 1 197 ? -74.108 -38.138 -31.485 1.00 106.20 1441 CYS C O 1
ATOM 5870 N N . LEU E 1 198 ? -72.822 -36.526 -30.579 1.00 113.15 1442 LEU C N 1
ATOM 5871 C CA . LEU E 1 198 ? -73.001 -35.634 -31.721 1.00 104.63 1442 LEU C CA 1
ATOM 5872 C C . LEU E 1 198 ? -72.234 -36.120 -32.943 1.00 105.36 1442 LEU C C 1
ATOM 5873 O O . LEU E 1 198 ? -72.652 -35.857 -34.077 1.00 116.43 1442 LEU C O 1
ATOM 5878 N N . VAL E 1 199 ? -71.108 -36.808 -32.739 1.00 107.01 1443 VAL C N 1
ATOM 5879 C CA . VAL E 1 199 ? -70.418 -37.440 -33.861 1.00 111.79 1443 VAL C CA 1
ATOM 5880 C C . VAL E 1 199 ? -71.322 -38.479 -34.512 1.00 121.94 1443 VAL C C 1
ATOM 5881 O O . VAL E 1 199 ? -71.359 -38.613 -35.742 1.00 123.84 1443 VAL C O 1
ATOM 5885 N N . ALA E 1 200 ? -72.076 -39.223 -33.697 1.00 116.85 1444 ALA C N 1
ATOM 5886 C CA . ALA E 1 200 ? -73.022 -40.194 -34.235 1.00 110.72 1444 ALA C CA 1
ATOM 5887 C C . ALA E 1 200 ? -74.210 -39.513 -34.908 1.00 117.02 1444 ALA C C 1
ATOM 5888 O O . ALA E 1 200 ? -74.737 -40.030 -35.901 1.00 133.25 1444 ALA C O 1
ATOM 5890 N N . VAL E 1 201 ? -74.648 -38.364 -34.386 1.00 114.74 1445 VAL C N 1
ATOM 5891 C CA . VAL E 1 201 ? -75.762 -37.649 -35.004 1.00 125.54 1445 VAL C CA 1
ATOM 5892 C C . VAL E 1 201 ? -75.341 -37.048 -36.340 1.00 136.22 1445 VAL C C 1
ATOM 5893 O O . VAL E 1 201 ? -76.104 -37.070 -37.313 1.00 138.55 1445 VAL C O 1
ATOM 5897 N N . HIS E 1 202 ? -74.123 -36.507 -36.411 1.00 139.46 1446 HIS C N 1
ATOM 5898 C CA . HIS E 1 202 ? -73.631 -35.967 -37.675 1.00 128.45 1446 HIS C CA 1
ATOM 5899 C C . HIS E 1 202 ? -73.465 -37.066 -38.716 1.00 138.67 1446 HIS C C 1
ATOM 5900 O O . HIS E 1 202 ? -73.703 -36.842 -39.909 1.00 149.47 1446 HIS C O 1
ATOM 5907 N N . ALA E 1 203 ? -73.046 -38.259 -38.285 1.00 154.55 1447 ALA C N 1
ATOM 5908 C CA . ALA E 1 203 ? -72.826 -39.358 -39.221 1.00 159.67 1447 ALA C CA 1
ATOM 5909 C C . ALA E 1 203 ? -74.117 -39.803 -39.898 1.00 163.77 1447 ALA C C 1
ATOM 5910 O O . ALA E 1 203 ? -74.076 -40.355 -41.003 1.00 173.93 1447 ALA C O 1
ATOM 5912 N N . VAL E 1 204 ? -75.263 -39.577 -39.261 1.00 143.57 1448 VAL C N 1
ATOM 5913 C CA . VAL E 1 204 ? -76.541 -40.028 -39.807 1.00 146.63 1448 VAL C CA 1
ATOM 5914 C C . VAL E 1 204 ? -77.168 -38.970 -40.705 1.00 160.01 1448 VAL C C 1
ATOM 5915 O O . VAL E 1 204 ? -77.552 -39.255 -41.843 1.00 168.35 1448 VAL C O 1
ATOM 5919 N N . ILE E 1 205 ? -77.283 -37.734 -40.213 1.00 168.08 1449 ILE C N 1
ATOM 5920 C CA . ILE E 1 205 ? -78.018 -36.689 -40.917 1.00 177.77 1449 ILE C CA 1
ATOM 5921 C C . ILE E 1 205 ? -77.100 -35.725 -41.653 1.00 175.66 1449 ILE C C 1
ATOM 5922 O O . ILE E 1 205 ? -77.590 -34.804 -42.321 1.00 174.19 1449 ILE C O 1
ATOM 5927 N N . GLY E 1 206 ? -75.787 -35.918 -41.568 1.00 158.40 1450 GLY C N 1
ATOM 5928 C CA . GLY E 1 206 ? -74.861 -35.076 -42.309 1.00 159.59 1450 GLY C CA 1
ATOM 5929 C C . GLY E 1 206 ? -74.912 -33.630 -41.857 1.00 167.80 1450 GLY C C 1
ATOM 5930 O O . GLY E 1 206 ? -74.890 -33.324 -40.660 1.00 167.75 1450 GLY C O 1
ATOM 5931 N N . ASP E 1 207 ? -74.979 -32.721 -42.832 1.00 177.81 1451 ASP C N 1
ATOM 5932 C CA . ASP E 1 207 ? -74.944 -31.289 -42.560 1.00 177.38 1451 ASP C CA 1
ATOM 5933 C C . ASP E 1 207 ? -76.228 -30.767 -41.930 1.00 171.53 1451 ASP C C 1
ATOM 5934 O O . ASP E 1 207 ? -76.260 -29.607 -41.505 1.00 174.26 1451 ASP C O 1
ATOM 5939 N N . GLU E 1 208 ? -77.282 -31.584 -41.863 1.00 168.14 1452 GLU C N 1
ATOM 5940 C CA . GLU E 1 208 ? -78.539 -31.151 -41.263 1.00 169.54 1452 GLU C CA 1
ATOM 5941 C C . GLU E 1 208 ? -78.411 -30.855 -39.773 1.00 157.13 1452 GLU C C 1
ATOM 5942 O O . GLU E 1 208 ? -79.302 -30.217 -39.201 1.00 149.48 1452 GLU C O 1
ATOM 5948 N N . LEU E 1 209 ? -77.336 -31.313 -39.128 1.00 160.26 1453 LEU C N 1
ATOM 5949 C CA . LEU E 1 209 ? -77.132 -31.040 -37.709 1.00 157.97 1453 LEU C CA 1
ATOM 5950 C C . LEU E 1 209 ? -76.789 -29.579 -37.431 1.00 159.40 1453 LEU C C 1
ATOM 5951 O O . LEU E 1 209 ? -76.978 -29.119 -36.299 1.00 150.29 1453 LEU C O 1
ATOM 5956 N N . LYS E 1 210 ? -76.305 -28.844 -38.435 1.00 160.48 1454 LYS C N 1
ATOM 5957 C CA . LYS E 1 210 ? -75.792 -27.490 -38.205 1.00 162.65 1454 LYS C CA 1
ATOM 5958 C C . LYS E 1 210 ? -76.785 -26.550 -37.532 1.00 161.86 1454 LYS C C 1
ATOM 5959 O O . LYS E 1 210 ? -76.380 -25.842 -36.590 1.00 164.56 1454 LYS C O 1
ATOM 5965 N N . PRO E 1 211 ? -78.059 -26.462 -37.939 1.00 159.57 1455 PRO C N 1
ATOM 5966 C CA . PRO E 1 211 ? -78.962 -25.510 -37.268 1.00 155.02 1455 PRO C CA 1
ATOM 5967 C C . PRO E 1 211 ? -79.153 -25.782 -35.784 1.00 155.16 1455 PRO C C 1
ATOM 5968 O O . PRO E 1 211 ? -79.449 -24.848 -35.029 1.00 155.84 1455 PRO C O 1
ATOM 5972 N N . HIS E 1 212 ? -78.994 -27.031 -35.341 1.00 153.93 1456 HIS C N 1
ATOM 5973 C CA . HIS E 1 212 ? -79.180 -27.347 -33.930 1.00 147.73 1456 HIS C CA 1
ATOM 5974 C C . HIS E 1 212 ? -78.033 -26.842 -33.063 1.00 142.06 1456 HIS C C 1
ATOM 5975 O O . HIS E 1 212 ? -78.228 -26.631 -31.861 1.00 140.44 1456 HIS C O 1
ATOM 5982 N N . LEU E 1 213 ? -76.854 -26.639 -33.643 1.00 142.31 1457 LEU C N 1
ATOM 5983 C CA . LEU E 1 213 ? -75.663 -26.254 -32.900 1.00 145.68 1457 LEU C CA 1
ATOM 5984 C C . LEU E 1 213 ? -75.456 -24.745 -32.832 1.00 153.18 1457 LEU C C 1
ATOM 5985 O O . LEU E 1 213 ? -74.354 -24.302 -32.491 1.00 146.61 1457 LEU C O 1
ATOM 5990 N N . SER E 1 214 ? -76.479 -23.948 -33.157 1.00 158.28 1458 SER C N 1
ATOM 5991 C CA . SER E 1 214 ? -76.319 -22.496 -33.144 1.00 160.04 1458 SER C CA 1
ATOM 5992 C C . SER E 1 214 ? -75.953 -21.982 -31.757 1.00 157.75 1458 SER C C 1
ATOM 5993 O O . SER E 1 214 ? -75.288 -20.946 -31.634 1.00 155.41 1458 SER C O 1
ATOM 5996 N N . GLN E 1 215 ? -76.374 -22.684 -30.707 1.00 156.52 1459 GLN C N 1
ATOM 5997 C CA . GLN E 1 215 ? -76.099 -22.280 -29.334 1.00 154.93 1459 GLN C CA 1
ATOM 5998 C C . GLN E 1 215 ? -74.738 -22.749 -28.832 1.00 162.44 1459 GLN C C 1
ATOM 5999 O O . GLN E 1 215 ? -74.434 -22.558 -27.649 1.00 167.44 1459 GLN C O 1
ATOM 6005 N N . LEU E 1 216 ? -73.918 -23.350 -29.690 1.00 149.29 1460 LEU C N 1
ATOM 6006 C CA . LEU E 1 216 ? -72.592 -23.807 -29.300 1.00 137.38 1460 LEU C CA 1
ATOM 6007 C C . LEU E 1 216 ? -71.574 -22.682 -29.438 1.00 140.75 1460 LEU C C 1
ATOM 6008 O O . LEU E 1 216 ? -71.647 -21.869 -30.365 1.00 142.98 1460 LEU C O 1
ATOM 6013 N N . THR E 1 217 ? -70.621 -22.643 -28.509 1.00 136.34 1461 THR C N 1
ATOM 6014 C CA . THR E 1 217 ? -69.545 -21.669 -28.580 1.00 118.06 1461 THR C CA 1
ATOM 6015 C C . THR E 1 217 ? -68.556 -22.049 -29.682 1.00 119.49 1461 THR C C 1
ATOM 6016 O O . THR E 1 217 ? -68.557 -23.167 -30.205 1.00 125.94 1461 THR C O 1
ATOM 6020 N N . GLY E 1 218 ? -67.704 -21.086 -30.039 1.00 118.42 1462 GLY C N 1
ATOM 6021 C CA . GLY E 1 218 ? -66.725 -21.332 -31.086 1.00 120.66 1462 GLY C CA 1
ATOM 6022 C C . GLY E 1 218 ? -65.714 -22.396 -30.707 1.00 128.96 1462 GLY C C 1
ATOM 6023 O O . GLY E 1 218 ? -65.317 -23.215 -31.539 1.00 133.78 1462 GLY C O 1
ATOM 6024 N N . SER E 1 219 ? -65.286 -22.401 -29.442 1.00 138.26 1463 SER C N 1
ATOM 6025 C CA . SER E 1 219 ? -64.309 -23.388 -28.997 1.00 144.34 1463 SER C CA 1
ATOM 6026 C C . SER E 1 219 ? -64.908 -24.787 -28.932 1.00 153.46 1463 SER C C 1
ATOM 6027 O O . SER E 1 219 ? -64.206 -25.773 -29.188 1.00 166.83 1463 SER C O 1
ATOM 6030 N N . LYS E 1 220 ? -66.195 -24.898 -28.599 1.00 142.24 1464 LYS C N 1
ATOM 6031 C CA . LYS E 1 220 ? -66.846 -26.203 -28.574 1.00 126.76 1464 LYS C CA 1
ATOM 6032 C C . LYS E 1 220 ? -67.172 -26.695 -29.979 1.00 125.96 1464 LYS C C 1
ATOM 6033 O O . LYS E 1 220 ? -67.062 -27.893 -30.260 1.00 125.55 1464 LYS C O 1
ATOM 6039 N N . MET E 1 221 ? -67.586 -25.788 -30.867 1.00 130.68 1465 MET C N 1
ATOM 6040 C CA . MET E 1 221 ? -67.766 -26.151 -32.270 1.00 133.28 1465 MET C CA 1
ATOM 6041 C C . MET E 1 221 ? -66.463 -26.638 -32.891 1.00 142.19 1465 MET C C 1
ATOM 6042 O O . MET E 1 221 ? -66.455 -27.614 -33.650 1.00 134.88 1465 MET C O 1
ATOM 6047 N N . LYS E 1 222 ? -65.352 -25.957 -32.597 1.00 139.49 1466 LYS C N 1
ATOM 6048 C CA . LYS E 1 222 ? -64.063 -26.361 -33.148 1.00 127.32 1466 LYS C CA 1
ATOM 6049 C C . LYS E 1 222 ? -63.654 -27.740 -32.643 1.00 131.46 1466 LYS C C 1
ATOM 6050 O O . LYS E 1 222 ? -63.195 -28.587 -33.418 1.00 123.03 1466 LYS C O 1
ATOM 6056 N N . LEU E 1 223 ? -63.797 -27.975 -31.337 1.00 137.89 1467 LEU C N 1
ATOM 6057 C CA . LEU E 1 223 ? -63.469 -29.283 -30.777 1.00 129.73 1467 LEU C CA 1
ATOM 6058 C C . LEU E 1 223 ? -64.356 -30.373 -31.367 1.00 135.91 1467 LEU C C 1
ATOM 6059 O O . LEU E 1 223 ? -63.902 -31.501 -31.592 1.00 136.52 1467 LEU C O 1
ATOM 6064 N N . LEU E 1 224 ? -65.628 -30.055 -31.624 1.00 136.43 1468 LEU C N 1
ATOM 6065 C CA . LEU E 1 224 ? -66.546 -31.044 -32.180 1.00 128.63 1468 LEU C CA 1
ATOM 6066 C C . LEU E 1 224 ? -66.139 -31.430 -33.597 1.00 141.86 1468 LEU C C 1
ATOM 6067 O O . LEU E 1 224 ? -66.128 -32.615 -33.948 1.00 147.08 1468 LEU C O 1
ATOM 6072 N N . ASN E 1 225 ? -65.814 -30.436 -34.429 1.00 147.94 1469 ASN C N 1
ATOM 6073 C CA . ASN E 1 225 ? -65.338 -30.722 -35.778 1.00 154.62 1469 ASN C CA 1
ATOM 6074 C C . ASN E 1 225 ? -64.084 -31.587 -35.756 1.00 153.94 1469 ASN C C 1
ATOM 6075 O O . ASN E 1 225 ? -63.859 -32.380 -36.678 1.00 153.38 1469 ASN C O 1
ATOM 6080 N N . LEU E 1 226 ? -63.261 -31.450 -34.713 1.00 148.87 1470 LEU C N 1
ATOM 6081 C CA . LEU E 1 226 ? -62.051 -32.257 -34.602 1.00 147.82 1470 LEU C CA 1
ATOM 6082 C C . LEU E 1 226 ? -62.373 -33.738 -34.438 1.00 150.33 1470 LEU C C 1
ATOM 6083 O O . LEU E 1 226 ? -61.759 -34.588 -35.093 1.00 141.59 1470 LEU C O 1
ATOM 6088 N N . TYR E 1 227 ? -63.338 -34.068 -33.577 1.00 150.71 1471 TYR C N 1
ATOM 6089 C CA . TYR E 1 227 ? -63.684 -35.466 -33.350 1.00 149.57 1471 TYR C CA 1
ATOM 6090 C C . TYR E 1 227 ? -64.569 -36.055 -34.439 1.00 159.50 1471 TYR C C 1
ATOM 6091 O O . TYR E 1 227 ? -64.580 -37.279 -34.610 1.00 163.31 1471 TYR C O 1
ATOM 6100 N N . ILE E 1 228 ? -65.311 -35.227 -35.174 1.00 175.72 1472 ILE C N 1
ATOM 6101 C CA . ILE E 1 228 ? -66.027 -35.729 -36.343 1.00 176.51 1472 ILE C CA 1
ATOM 6102 C C . ILE E 1 228 ? -65.044 -36.101 -37.446 1.00 180.49 1472 ILE C C 1
ATOM 6103 O O . ILE E 1 228 ? -65.147 -37.170 -38.060 1.00 183.14 1472 ILE C O 1
ATOM 6108 N N . LYS E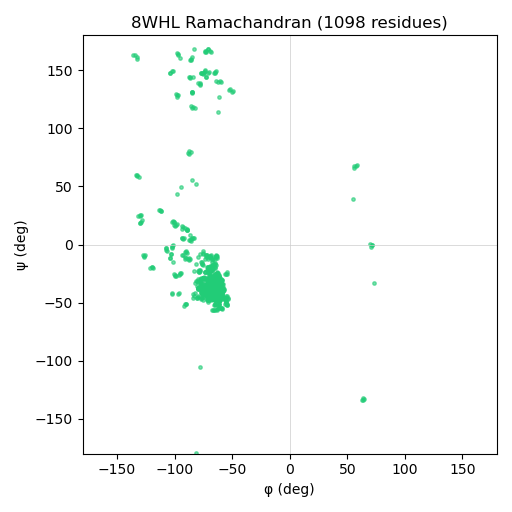 1 229 ? -64.074 -35.222 -37.713 1.00 171.63 1473 LYS C N 1
ATOM 6109 C CA . LYS E 1 229 ? -63.069 -35.514 -38.731 1.00 174.35 1473 LYS C CA 1
ATOM 6110 C C . LYS E 1 229 ? -62.211 -36.710 -38.333 1.00 173.73 1473 LYS C C 1
ATOM 6111 O O . LYS E 1 229 ? -61.868 -37.544 -39.180 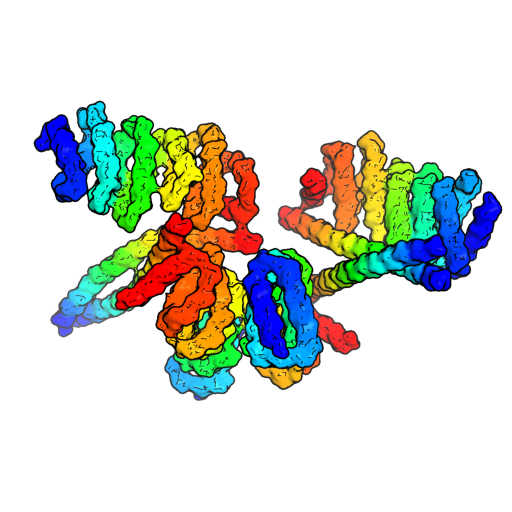1.00 181.58 1473 LYS C O 1
ATOM 6117 N N . ARG E 1 230 ? -61.851 -36.809 -37.048 1.00 169.34 1474 ARG C N 1
ATOM 6118 C CA . ARG E 1 230 ? -61.055 -37.946 -36.588 1.00 175.19 1474 ARG C CA 1
ATOM 6119 C C . ARG E 1 230 ? -61.799 -39.258 -36.785 1.00 174.39 1474 ARG C C 1
ATOM 6120 O O . ARG E 1 230 ? -61.186 -40.287 -37.096 1.00 177.32 1474 ARG C O 1
ATOM 6128 N N . ALA E 1 231 ? -63.121 -39.246 -36.602 1.00 173.20 1475 ALA C N 1
ATOM 6129 C CA . ALA E 1 231 ? -63.900 -40.457 -36.826 1.00 174.23 1475 ALA C CA 1
ATOM 6130 C C . ALA E 1 231 ? -63.916 -40.832 -38.300 1.00 184.40 1475 ALA C C 1
ATOM 6131 O O . ALA E 1 231 ? -64.017 -42.016 -38.640 1.00 186.98 1475 ALA C O 1
ATOM 6133 N N . GLN E 1 232 ? -63.820 -39.838 -39.185 1.00 194.65 1476 GLN C N 1
ATOM 6134 C CA . GLN E 1 232 ? -63.855 -40.092 -40.619 1.00 194.77 1476 GLN C CA 1
ATOM 6135 C C . GLN E 1 232 ? -62.504 -40.557 -41.148 1.00 199.82 1476 GLN C C 1
ATOM 6136 O O . GLN E 1 232 ? -62.455 -41.329 -42.112 1.00 205.58 1476 GLN C O 1
ATOM 6142 N N . THR E 1 233 ? -61.410 -40.095 -40.546 1.00 196.28 1477 THR C N 1
ATOM 6143 C CA . THR E 1 233 ? -60.063 -40.449 -40.990 1.00 194.62 1477 THR C CA 1
ATOM 6144 C C . THR E 1 233 ? -59.713 -41.908 -40.695 1.00 197.29 1477 THR C C 1
ATOM 6145 O O . THR E 1 233 ? -60.580 -42.780 -40.660 1.00 200.19 1477 THR C O 1
ATOM 6149 N N . ILE F 2 14 ? -57.298 -94.552 -12.242 1.00 197.52 496 ILE G N 1
ATOM 6150 C CA . ILE F 2 14 ? -57.395 -93.616 -13.355 1.00 201.43 496 ILE G CA 1
ATOM 6151 C C . ILE F 2 14 ? -58.778 -92.972 -13.387 1.00 214.74 496 ILE G C 1
ATOM 6152 O O . ILE F 2 14 ? -58.918 -91.800 -13.737 1.00 215.80 496 ILE G O 1
ATOM 6157 N N . GLU F 2 15 ? -59.803 -93.746 -13.021 1.00 243.23 497 GLU G N 1
ATOM 6158 C CA . GLU F 2 15 ? -61.159 -93.205 -13.008 1.00 243.45 497 GLU G CA 1
ATOM 6159 C C . GLU F 2 15 ? -61.288 -92.076 -11.993 1.00 244.78 497 GLU G C 1
ATOM 6160 O O . GLU F 2 15 ? -61.917 -91.046 -12.273 1.00 248.34 497 GLU G O 1
ATOM 6162 N N . SER F 2 16 ? -60.719 -92.261 -10.798 1.00 234.94 498 SER G N 1
ATOM 6163 C CA . SER F 2 16 ? -60.710 -91.188 -9.808 1.00 232.87 498 SER G CA 1
ATOM 6164 C C . SER F 2 16 ? -59.840 -90.022 -10.267 1.00 230.23 498 SER G C 1
ATOM 6165 O O . SER F 2 16 ? -60.163 -88.856 -10.007 1.00 225.71 498 SER G O 1
ATOM 6168 N N . GLU F 2 17 ? -58.713 -90.323 -10.916 1.00 240.84 499 GLU G N 1
ATOM 6169 C CA . GLU F 2 17 ? -57.821 -89.272 -11.397 1.00 229.83 499 GLU G CA 1
ATOM 6170 C C . GLU F 2 17 ? -58.503 -88.384 -12.432 1.00 222.42 499 GLU G C 1
ATOM 6171 O O . GLU F 2 17 ? -58.302 -87.163 -12.440 1.00 217.90 499 GLU G O 1
ATOM 6177 N N . LEU F 2 18 ? -59.289 -88.978 -13.334 1.00 211.92 500 LEU G N 1
ATOM 6178 C CA . LEU F 2 18 ? -60.037 -88.171 -14.295 1.00 198.16 500 LEU G CA 1
ATOM 6179 C C . LEU F 2 18 ? -61.080 -87.306 -13.598 1.00 211.55 500 LEU G C 1
ATOM 6180 O O . LEU F 2 18 ? -61.265 -86.135 -13.952 1.00 204.10 500 LEU G O 1
ATOM 6185 N N . ASN F 2 19 ? -61.789 -87.873 -12.618 1.00 220.62 501 ASN G N 1
ATOM 6186 C CA . ASN F 2 19 ? -62.840 -87.125 -11.934 1.00 218.14 501 ASN G CA 1
ATOM 6187 C C . ASN F 2 19 ? -62.270 -85.939 -11.166 1.00 214.04 501 ASN G C 1
ATOM 6188 O O . ASN F 2 19 ? -62.870 -84.857 -11.145 1.00 214.40 501 ASN G O 1
ATOM 6190 N N . SER F 2 20 ? -61.116 -86.125 -10.521 1.00 201.59 502 SER G N 1
ATOM 6191 C CA . SER F 2 20 ? -60.504 -85.029 -9.780 1.00 200.97 502 SER G CA 1
ATOM 6192 C C . SER F 2 20 ? -59.923 -83.981 -10.721 1.00 207.67 502 SER G C 1
ATOM 6193 O O . SER F 2 20 ? -60.009 -82.778 -10.446 1.00 205.89 502 SER G O 1
ATOM 6196 N N . LEU F 2 21 ? -59.325 -84.417 -11.833 1.00 200.73 503 LEU G N 1
ATOM 6197 C CA . LEU F 2 21 ? -58.736 -83.468 -12.771 1.00 188.48 503 LEU G CA 1
ATOM 6198 C C . LEU F 2 21 ? -59.808 -82.621 -13.447 1.00 190.35 503 LEU G C 1
ATOM 6199 O O . LEU F 2 21 ? -59.610 -81.421 -13.665 1.00 199.41 503 LEU G O 1
ATOM 6204 N N . ARG F 2 22 ? -60.950 -83.228 -13.786 1.00 204.11 504 ARG G N 1
ATOM 6205 C CA . ARG F 2 22 ? -62.033 -82.471 -14.409 1.00 194.60 504 ARG G CA 1
ATOM 6206 C C . ARG F 2 22 ? -62.575 -81.401 -13.471 1.00 215.20 504 ARG G C 1
ATOM 6207 O O . ARG F 2 22 ? -62.861 -80.277 -13.901 1.00 212.72 504 ARG G O 1
ATOM 6209 N N . ALA F 2 23 ? -62.729 -81.731 -12.187 1.00 270.39 505 ALA G N 1
ATOM 6210 C CA . ALA F 2 23 ? -63.197 -80.743 -11.219 1.00 270.27 505 ALA G CA 1
ATOM 6211 C C . ALA F 2 23 ? -62.190 -79.610 -11.060 1.00 273.85 505 ALA G C 1
ATOM 6212 O O . ALA F 2 23 ? -62.563 -78.431 -11.031 1.00 273.17 505 ALA G O 1
ATOM 6214 N N . ASP F 2 24 ? -60.904 -79.953 -10.944 1.00 218.23 506 ASP G N 1
ATOM 6215 C CA . ASP F 2 24 ? -59.872 -78.929 -10.824 1.00 203.35 506 ASP G CA 1
ATOM 6216 C C . ASP F 2 24 ? -59.777 -78.094 -12.094 1.00 196.49 506 ASP G C 1
ATOM 6217 O O . ASP F 2 24 ? -59.504 -76.889 -12.034 1.00 196.07 506 ASP G O 1
ATOM 6222 N N . TYR F 2 25 ? -59.994 -78.720 -13.252 1.00 198.87 507 TYR G N 1
ATOM 6223 C CA . TYR F 2 25 ? -59.965 -77.990 -14.515 1.00 188.66 507 TYR G CA 1
ATOM 6224 C C . TYR F 2 25 ? -61.124 -77.006 -14.611 1.00 190.38 507 TYR G C 1
ATOM 6225 O O . TYR F 2 25 ? -60.953 -75.886 -15.106 1.00 187.49 507 TYR G O 1
ATOM 6234 N N . ASP F 2 26 ? -62.309 -77.404 -14.140 1.00 201.69 508 ASP G N 1
ATOM 6235 C CA . ASP F 2 26 ? -63.455 -76.501 -14.166 1.00 193.28 508 ASP G CA 1
ATOM 6236 C C . ASP F 2 26 ? -63.241 -75.303 -13.249 1.00 190.15 508 ASP G C 1
ATOM 6237 O O . ASP F 2 26 ? -63.680 -74.190 -13.562 1.00 188.52 508 ASP G O 1
ATOM 6242 N N . ASN F 2 27 ? -62.567 -75.506 -12.113 1.00 181.14 509 ASN G N 1
ATOM 6243 C CA . ASN F 2 27 ? -62.263 -74.380 -11.237 1.00 169.68 509 ASN G CA 1
ATOM 6244 C C . ASN F 2 27 ? -61.229 -73.457 -11.869 1.00 174.50 509 ASN G C 1
ATOM 6245 O O . ASN F 2 27 ? -61.311 -72.232 -11.722 1.00 179.16 509 ASN G O 1
ATOM 6250 N N . LEU F 2 28 ? -60.247 -74.024 -12.576 1.00 183.69 510 LEU G N 1
ATOM 6251 C CA . LEU F 2 28 ? -59.254 -73.195 -13.251 1.00 179.42 510 LEU G CA 1
ATOM 6252 C C . LEU F 2 28 ? -59.871 -72.428 -14.416 1.00 180.06 510 LEU G C 1
ATOM 6253 O O . LEU F 2 28 ? -59.450 -71.302 -14.706 1.00 183.06 510 LEU G O 1
ATOM 6258 N N . VAL F 2 29 ? -60.856 -73.023 -15.100 1.00 171.52 511 VAL G N 1
ATOM 6259 C CA . VAL F 2 29 ? -61.561 -72.317 -16.170 1.00 167.72 511 VAL G CA 1
ATOM 6260 C C . VAL F 2 29 ? -62.240 -71.072 -15.614 1.00 167.95 511 VAL G C 1
ATOM 6261 O O . VAL F 2 29 ? -62.184 -69.990 -16.211 1.00 165.47 511 VAL G O 1
ATOM 6265 N N . LEU F 2 30 ? -62.905 -71.216 -14.465 1.00 176.21 512 LEU G N 1
ATOM 6266 C CA . LEU F 2 30 ? -63.554 -70.071 -13.833 1.00 172.12 512 LEU G CA 1
ATOM 6267 C C . LEU F 2 30 ? -62.536 -69.000 -13.461 1.00 166.80 512 LEU G C 1
ATOM 6268 O O . LEU F 2 30 ? -62.786 -67.803 -13.652 1.00 159.87 512 LEU G O 1
ATOM 6273 N N . ASP F 2 31 ? -61.383 -69.410 -12.924 1.00 173.19 513 ASP G N 1
ATOM 6274 C CA . ASP F 2 31 ? -60.336 -68.449 -12.593 1.00 173.74 513 ASP G CA 1
ATOM 6275 C C . ASP F 2 31 ? -59.814 -67.750 -13.842 1.00 172.93 513 ASP G C 1
ATOM 6276 O O . ASP F 2 31 ? -59.523 -66.548 -13.812 1.00 173.85 513 ASP G O 1
ATOM 6281 N N . TYR F 2 32 ? -59.675 -68.488 -14.947 1.00 163.02 514 TYR G N 1
ATOM 6282 C CA . TYR F 2 32 ? -59.235 -67.871 -16.194 1.00 155.15 514 TYR G CA 1
ATOM 6283 C C . TYR F 2 32 ? -60.269 -66.882 -16.714 1.00 157.95 514 TYR G C 1
ATOM 6284 O O . TYR F 2 32 ? -59.915 -65.798 -17.193 1.00 156.78 514 TYR G O 1
ATOM 6293 N N . GLU F 2 33 ? -61.553 -67.247 -16.645 1.00 174.03 515 GLU G N 1
ATOM 6294 C CA . GLU F 2 33 ? -62.607 -66.326 -17.052 1.00 172.48 515 GLU G CA 1
ATOM 6295 C C . GLU F 2 33 ? -62.600 -65.077 -16.182 1.00 177.39 515 GLU G C 1
ATOM 6296 O O . GLU F 2 33 ? -62.804 -63.963 -16.679 1.00 177.75 515 GLU G O 1
ATOM 6302 N N . GLN F 2 34 ? -62.361 -65.242 -14.878 1.00 166.59 516 GLN G N 1
ATOM 6303 C CA . GLN F 2 34 ? -62.308 -64.086 -13.988 1.00 162.81 516 GLN G CA 1
ATOM 6304 C C . GLN F 2 34 ? -61.118 -63.192 -14.315 1.00 165.39 516 GLN G C 1
ATOM 6305 O O . GLN F 2 34 ? -61.203 -61.966 -14.189 1.00 170.18 516 GLN G O 1
ATOM 6307 N N . LEU F 2 35 ? -59.992 -63.784 -14.714 1.00 160.35 517 LEU G N 1
ATOM 6308 C CA . LEU F 2 35 ? -58.837 -62.962 -15.057 1.00 150.55 517 LEU G CA 1
ATOM 6309 C C . LEU F 2 35 ? -59.025 -62.278 -16.406 1.00 152.27 517 LEU G C 1
ATOM 6310 O O . LEU F 2 35 ? -58.634 -61.117 -16.573 1.00 154.42 517 LEU G O 1
ATOM 6315 N N . ARG F 2 36 ? -59.624 -62.972 -17.377 1.00 156.57 518 ARG G N 1
ATOM 6316 C CA . ARG F 2 36 ? -59.878 -62.346 -18.671 1.00 154.83 518 ARG G CA 1
ATOM 6317 C C . ARG F 2 36 ? -60.820 -61.158 -18.528 1.00 169.00 518 ARG G C 1
ATOM 6318 O O . ARG F 2 36 ? -60.622 -60.118 -19.168 1.00 166.02 518 ARG G O 1
ATOM 6320 N N . THR F 2 37 ? -61.848 -61.291 -17.686 1.00 196.80 519 THR G N 1
ATOM 6321 C CA . THR F 2 37 ? -62.733 -60.162 -17.428 1.00 203.75 519 THR G CA 1
ATOM 6322 C C . THR F 2 37 ? -62.031 -59.061 -16.646 1.00 199.92 519 THR G C 1
ATOM 6323 O O . THR F 2 37 ? -62.332 -57.879 -16.841 1.00 203.41 519 THR G O 1
ATOM 6327 N N . GLU F 2 38 ? -61.089 -59.421 -15.769 1.00 172.70 520 GLU G N 1
ATOM 6328 C CA . GLU F 2 38 ? -60.358 -58.406 -15.016 1.00 169.40 520 GLU G CA 1
ATOM 6329 C C . GLU F 2 38 ? -59.345 -57.682 -15.894 1.00 164.70 520 GLU G C 1
ATOM 6330 O O . GLU F 2 38 ? -59.196 -56.457 -15.797 1.00 161.81 520 GLU G O 1
ATOM 6332 N N . LYS F 2 39 ? -58.639 -58.417 -16.758 1.00 145.96 521 LYS G N 1
ATOM 6333 C CA . LYS F 2 39 ? -57.661 -57.775 -17.630 1.00 142.24 521 LYS G CA 1
ATOM 6334 C C . LYS F 2 39 ? -58.342 -56.890 -18.665 1.00 146.82 521 LYS G C 1
ATOM 6335 O O . LYS F 2 39 ? -57.842 -55.806 -18.988 1.00 150.55 521 LYS G O 1
ATOM 6341 N N . GLU F 2 40 ? -59.495 -57.323 -19.182 1.00 158.45 522 GLU G N 1
ATOM 6342 C CA . GLU F 2 40 ? -60.192 -56.514 -20.174 1.00 157.54 522 GLU G CA 1
ATOM 6343 C C . GLU F 2 40 ? -60.743 -55.237 -19.559 1.00 162.64 522 GLU G C 1
ATOM 6344 O O . GLU F 2 40 ? -60.846 -54.215 -20.246 1.00 137.09 522 GLU G O 1
ATOM 6346 N N . GLU F 2 41 ? -61.095 -55.271 -18.271 1.00 199.34 523 GLU G N 1
ATOM 6347 C CA . GLU F 2 41 ? -61.535 -54.059 -17.589 1.00 198.19 523 GLU G CA 1
ATOM 6348 C C . GLU F 2 41 ? -60.377 -53.092 -17.378 1.00 196.87 523 GLU G C 1
ATOM 6349 O O . GLU F 2 41 ? -60.510 -51.888 -17.618 1.00 196.24 523 GLU G O 1
ATOM 6355 N N . MET F 2 42 ? -59.229 -53.605 -16.927 1.00 157.82 524 MET G N 1
ATOM 6356 C CA . MET F 2 42 ? -58.065 -52.749 -16.714 1.00 141.50 524 MET G CA 1
ATOM 6357 C C . MET F 2 42 ? -57.521 -52.209 -18.031 1.00 135.35 524 MET G C 1
ATOM 6358 O O . MET F 2 42 ? -57.045 -51.069 -18.090 1.00 133.33 524 MET G O 1
ATOM 6363 N N . GLU F 2 43 ? -57.579 -53.013 -19.096 1.00 134.90 525 GLU G N 1
ATOM 6364 C CA . GLU F 2 43 ? -57.202 -52.516 -20.414 1.00 136.26 525 GLU G CA 1
ATOM 6365 C C . GLU F 2 43 ? -58.181 -51.447 -20.884 1.00 138.86 525 GLU G C 1
ATOM 6366 O O . GLU F 2 43 ? -57.774 -50.379 -21.357 1.00 137.35 525 GLU G O 1
ATOM 6368 N N . LEU F 2 44 ? -59.482 -51.726 -20.764 1.00 143.08 526 LEU G N 1
ATOM 6369 C CA . LEU F 2 44 ? -60.495 -50.733 -21.107 1.00 129.38 526 LEU G CA 1
ATOM 6370 C C . LEU F 2 44 ? -60.369 -49.498 -20.222 1.00 131.30 526 LEU G C 1
ATOM 6371 O O . LEU F 2 44 ? -60.573 -48.370 -20.684 1.00 148.29 526 LEU G O 1
ATOM 6376 N N . LYS F 2 45 ? -60.032 -49.695 -18.944 1.00 117.94 527 LYS G N 1
ATOM 6377 C CA . LYS F 2 45 ? -59.844 -48.562 -18.042 1.00 123.67 527 LYS G CA 1
ATOM 6378 C C . LYS F 2 45 ? -58.599 -47.769 -18.414 1.00 135.87 527 LYS G C 1
ATOM 6379 O O . LYS F 2 45 ? -58.590 -46.536 -18.320 1.00 130.32 527 LYS G O 1
ATOM 6385 N N . LEU F 2 46 ? -57.536 -48.459 -18.837 1.00 134.99 528 LEU G N 1
ATOM 6386 C CA . LEU F 2 46 ? -56.333 -47.761 -19.277 1.00 122.42 528 LEU G CA 1
ATOM 6387 C C . LEU F 2 46 ? -56.590 -46.993 -20.566 1.00 138.84 528 LEU G C 1
ATOM 6388 O O . LEU F 2 46 ? -56.113 -45.863 -20.728 1.00 144.35 528 LEU G O 1
ATOM 6393 N N . LYS F 2 47 ? -57.337 -47.593 -21.496 1.00 166.77 529 LYS G N 1
ATOM 6394 C CA . LYS F 2 47 ? -57.632 -46.928 -22.761 1.00 169.96 529 LYS G CA 1
ATOM 6395 C C . LYS F 2 47 ? -58.561 -45.735 -22.568 1.00 170.46 529 LYS G C 1
ATOM 6396 O O . LYS F 2 47 ? -58.392 -44.698 -23.221 1.00 174.08 529 LYS G O 1
ATOM 6402 N N . GLU F 2 48 ? -59.552 -45.863 -21.680 1.00 157.05 530 GLU G N 1
ATOM 6403 C CA . GLU F 2 48 ? -60.486 -44.764 -21.451 1.00 158.22 530 GLU G CA 1
ATOM 6404 C C . GLU F 2 48 ? -59.796 -43.548 -20.847 1.00 154.08 530 GLU G C 1
ATOM 6405 O O . GLU F 2 48 ? -60.043 -42.414 -21.274 1.00 152.80 530 GLU G O 1
ATOM 6411 N N . LYS F 2 49 ? -58.924 -43.758 -19.858 1.00 140.05 531 LYS G N 1
ATOM 6412 C CA . LYS F 2 49 ? -58.233 -42.622 -19.257 1.00 135.17 531 LYS G CA 1
ATOM 6413 C C . LYS F 2 49 ? -57.332 -41.932 -20.273 1.00 131.15 531 LYS G C 1
ATOM 6414 O O . LYS F 2 49 ? -57.242 -40.700 -20.295 1.00 134.30 531 LYS G O 1
ATOM 6420 N N . ASN F 2 50 ? -56.663 -42.708 -21.128 1.00 137.65 532 ASN G N 1
ATOM 6421 C CA . ASN F 2 50 ? -55.807 -42.106 -22.146 1.00 141.04 532 ASN G CA 1
ATOM 6422 C C . ASN F 2 50 ? -56.647 -41.349 -23.167 1.00 135.17 532 ASN G C 1
ATOM 6423 O O . ASN F 2 50 ? -56.321 -40.215 -23.539 1.00 122.86 532 ASN G O 1
ATOM 6428 N N . ASP F 2 51 ? -57.734 -41.969 -23.634 1.00 133.73 533 ASP G N 1
ATOM 6429 C CA . ASP F 2 51 ? -58.638 -41.297 -24.562 1.00 132.66 533 ASP G CA 1
ATOM 6430 C C . ASP F 2 51 ? -59.314 -40.098 -23.909 1.00 130.84 533 ASP G C 1
ATOM 6431 O O . ASP F 2 51 ? -59.616 -39.109 -24.587 1.00 120.67 533 ASP G O 1
ATOM 6436 N N . LEU F 2 52 ? -59.555 -40.162 -22.597 1.00 137.25 534 LEU G N 1
ATOM 6437 C CA . LEU F 2 52 ? -60.123 -39.017 -21.893 1.00 128.86 534 LEU G CA 1
ATOM 6438 C C . LEU F 2 52 ? -59.084 -37.917 -21.718 1.00 133.41 534 LEU G C 1
ATOM 6439 O O . LEU F 2 52 ? -59.388 -36.734 -21.907 1.00 130.21 534 LEU G O 1
ATOM 6444 N N . ASP F 2 53 ? -57.855 -38.289 -21.346 1.00 141.12 535 ASP G N 1
ATOM 6445 C CA . ASP F 2 53 ? -56.795 -37.295 -21.223 1.00 142.63 535 ASP G CA 1
ATOM 6446 C C . ASP F 2 53 ? -56.486 -36.660 -22.570 1.00 141.25 535 ASP G C 1
ATOM 6447 O O . ASP F 2 53 ? -56.042 -35.508 -22.627 1.00 138.03 535 ASP G O 1
ATOM 6452 N N . GLU F 2 54 ? -56.706 -37.396 -23.662 1.00 136.59 536 GLU G N 1
ATOM 6453 C CA . GLU F 2 54 ? -56.618 -36.793 -24.986 1.00 133.05 536 GLU G CA 1
ATOM 6454 C C . GLU F 2 54 ? -57.716 -35.759 -25.192 1.00 136.63 536 GLU G C 1
ATOM 6455 O O . GLU F 2 54 ? -57.464 -34.680 -25.742 1.00 122.30 536 GLU G O 1
ATOM 6461 N N . PHE F 2 55 ? -58.939 -36.068 -24.751 1.00 128.78 537 PHE G N 1
ATOM 6462 C CA . PHE F 2 55 ? -60.040 -35.120 -24.885 1.00 128.55 537 PHE G CA 1
ATOM 6463 C C . PHE F 2 55 ? -59.755 -33.841 -24.107 1.00 133.24 537 PHE G C 1
ATOM 6464 O O . PHE F 2 55 ? -59.920 -32.732 -24.630 1.00 124.88 537 PHE G O 1
ATOM 6472 N N . GLU F 2 56 ? -59.337 -33.976 -22.846 1.00 132.19 538 GLU G N 1
ATOM 6473 C CA . GLU F 2 56 ? -59.017 -32.798 -22.047 1.00 131.33 538 GLU G CA 1
ATOM 6474 C C . GLU F 2 56 ? -57.863 -32.016 -22.664 1.00 145.97 538 GLU G C 1
ATOM 6475 O O . GLU F 2 56 ? -57.839 -30.781 -22.608 1.00 148.39 538 GLU G O 1
ATOM 6481 N N . ALA F 2 57 ? -56.894 -32.720 -23.255 1.00 167.15 539 ALA G N 1
ATOM 6482 C CA . ALA F 2 57 ? -55.782 -32.041 -23.912 1.00 167.82 539 ALA G CA 1
ATOM 6483 C C . ALA F 2 57 ? -56.221 -31.405 -25.226 1.00 169.15 539 ALA G C 1
ATOM 6484 O O . ALA F 2 57 ? -55.759 -30.314 -25.580 1.00 169.71 539 ALA G O 1
ATOM 6486 N N . LEU F 2 58 ? -57.092 -32.082 -25.977 1.00 150.19 540 LEU G N 1
ATOM 6487 C CA . LEU F 2 58 ? -57.622 -31.479 -27.194 1.00 138.57 540 LEU G CA 1
ATOM 6488 C C . LEU F 2 58 ? -58.529 -30.298 -26.881 1.00 140.09 540 LEU G C 1
ATOM 6489 O O . LEU F 2 58 ? -58.577 -29.333 -27.653 1.00 141.37 540 LEU G O 1
ATOM 6494 N N . GLU F 2 59 ? -59.250 -30.355 -25.760 1.00 138.20 541 GLU G N 1
ATOM 6495 C CA . GLU F 2 59 ? -60.106 -29.242 -25.363 1.00 145.77 541 GLU G CA 1
ATOM 6496 C C . GLU F 2 59 ? -59.288 -28.003 -25.014 1.00 145.58 541 GLU G C 1
ATOM 6497 O O . GLU F 2 59 ? -59.619 -26.891 -25.441 1.00 128.17 541 GLU G O 1
ATOM 6499 N N . ARG F 2 60 ? -58.226 -28.170 -24.219 1.00 148.04 542 ARG G N 1
ATOM 6500 C CA . ARG F 2 60 ? -57.426 -27.020 -23.805 1.00 144.92 542 ARG G CA 1
ATOM 6501 C C . ARG F 2 60 ? -56.736 -26.354 -24.993 1.00 147.16 542 ARG G C 1
ATOM 6502 O O . ARG F 2 60 ? -56.601 -25.124 -25.024 1.00 147.34 542 ARG G O 1
ATOM 6510 N N . LYS F 2 61 ? -56.269 -27.142 -25.970 1.00 145.38 543 LYS G N 1
ATOM 6511 C CA . LYS F 2 61 ? -55.614 -26.533 -27.126 1.00 139.77 543 LYS G CA 1
ATOM 6512 C C . LYS F 2 61 ? -56.609 -25.744 -27.969 1.00 142.70 543 LYS G C 1
ATOM 6513 O O . LYS F 2 61 ? -56.283 -24.664 -28.476 1.00 156.20 543 LYS G O 1
ATOM 6519 N N . THR F 2 62 ? -57.825 -26.270 -28.139 1.00 144.04 544 THR G N 1
ATOM 6520 C CA . THR F 2 62 ? -58.846 -25.518 -28.858 1.00 150.05 544 THR G CA 1
ATOM 6521 C C . THR F 2 62 ? -59.280 -24.298 -28.056 1.00 157.75 544 THR G C 1
ATOM 6522 O O . THR F 2 62 ? -59.581 -23.244 -28.629 1.00 157.32 544 THR G O 1
ATOM 6526 N N . LYS F 2 63 ? -59.316 -24.423 -26.726 1.00 158.11 545 LYS G N 1
ATOM 6527 C CA . LYS F 2 63 ? -59.622 -23.272 -25.884 1.00 156.26 545 LYS G CA 1
ATOM 6528 C C . LYS F 2 63 ? -58.485 -22.259 -25.909 1.00 156.38 545 LYS G C 1
ATOM 6529 O O . LYS F 2 63 ? -58.727 -21.046 -25.925 1.00 157.67 545 LYS G O 1
ATOM 6531 N N . LYS F 2 64 ? -57.236 -22.738 -25.905 1.00 167.35 546 LYS G N 1
ATOM 6532 C CA . LYS F 2 64 ? -56.095 -21.837 -26.035 1.00 167.75 546 LYS G CA 1
ATOM 6533 C C . LYS F 2 64 ? -56.131 -21.093 -27.363 1.00 167.73 546 LYS G C 1
ATOM 6534 O O . LYS F 2 64 ? -55.868 -19.886 -27.416 1.00 174.18 546 LYS G O 1
ATOM 6536 N N . ASP F 2 65 ? -56.450 -21.797 -28.445 1.00 153.03 547 ASP G N 1
ATOM 6537 C CA . ASP F 2 65 ? -56.497 -21.199 -29.770 1.00 158.65 547 ASP G CA 1
ATOM 6538 C C . ASP F 2 65 ? -57.737 -20.324 -29.923 1.00 160.29 547 ASP G C 1
ATOM 6539 O O . ASP F 2 65 ? -57.688 -19.114 -29.706 1.00 154.72 547 ASP G O 1
ATOM 6544 N N . SER G 1 7 ? -1.797 -12.909 -86.884 1.00 127.91 1251 SER A N 1
ATOM 6545 C CA . SER G 1 7 ? -2.212 -11.701 -87.586 1.00 130.24 1251 SER A CA 1
ATOM 6546 C C . SER G 1 7 ? -3.473 -11.116 -86.960 1.00 128.51 1251 SER A C 1
ATOM 6547 O O . SER G 1 7 ? -4.030 -11.681 -86.020 1.00 129.56 1251 SER A O 1
ATOM 6550 N N . LEU G 1 8 ? -3.920 -9.978 -87.492 1.00 135.78 1252 LEU A N 1
ATOM 6551 C CA . LEU G 1 8 ? -5.108 -9.305 -86.990 1.00 143.28 1252 LEU A CA 1
ATOM 6552 C C . LEU G 1 8 ? -6.341 -9.534 -87.851 1.00 140.30 1252 LEU A C 1
ATOM 6553 O O . LEU G 1 8 ? -7.453 -9.241 -87.399 1.00 144.34 1252 LEU A O 1
ATOM 6558 N N . ASP G 1 9 ? -6.171 -10.033 -89.074 1.00 134.86 1253 ASP A N 1
ATOM 6559 C CA . ASP G 1 9 ? -7.315 -10.363 -89.911 1.00 140.83 1253 ASP A CA 1
ATOM 6560 C C . ASP G 1 9 ? -8.155 -11.437 -89.233 1.00 151.67 1253 ASP A C 1
ATOM 6561 O O . ASP G 1 9 ? -7.637 -12.484 -88.831 1.00 155.07 1253 ASP A O 1
ATOM 6566 N N . HIS G 1 10 ? -9.456 -11.165 -89.097 1.00 154.16 1254 HIS A N 1
ATOM 6567 C CA . HIS G 1 10 ? -10.327 -12.021 -88.295 1.00 138.39 1254 HIS A CA 1
ATOM 6568 C C . HIS G 1 10 ? -10.288 -13.470 -88.768 1.00 143.98 1254 HIS A C 1
ATOM 6569 O O . HIS G 1 10 ? -10.136 -14.393 -87.961 1.00 138.76 1254 HIS A O 1
ATOM 6576 N N . SER G 1 11 ? -10.416 -13.690 -90.079 1.00 164.37 1255 SER A N 1
ATOM 6577 C CA . SER G 1 11 ? -10.418 -15.059 -90.586 1.00 168.03 1255 SER A CA 1
ATOM 6578 C C . SER G 1 11 ? -9.047 -15.706 -90.436 1.00 161.80 1255 SER A C 1
ATOM 6579 O O . SER G 1 11 ? -8.946 -16.886 -90.082 1.00 159.55 1255 SER A O 1
ATOM 6582 N N . ASP G 1 12 ? -7.980 -14.949 -90.703 1.00 161.12 1256 ASP A N 1
ATOM 6583 C CA . ASP G 1 12 ? -6.631 -15.480 -90.533 1.00 150.72 1256 ASP A CA 1
ATOM 6584 C C . ASP G 1 12 ? -6.316 -15.731 -89.063 1.00 142.93 1256 ASP A C 1
ATOM 6585 O O . ASP G 1 12 ? -5.646 -16.714 -88.725 1.00 138.41 1256 ASP A O 1
ATOM 6590 N N . LEU G 1 13 ? -6.790 -14.850 -88.178 1.00 132.87 1257 LEU A N 1
ATOM 6591 C CA . LEU G 1 13 ? -6.542 -15.016 -86.749 1.00 118.43 1257 LEU A CA 1
ATOM 6592 C C . LEU G 1 13 ? -7.178 -16.289 -86.206 1.00 121.93 1257 LEU A C 1
ATOM 6593 O O . LEU G 1 13 ? -6.558 -17.005 -85.410 1.00 122.64 1257 LEU A O 1
ATOM 6598 N N . VAL G 1 14 ? -8.412 -16.592 -86.620 1.00 129.56 1258 VAL A N 1
ATOM 6599 C CA . VAL G 1 14 ? -9.080 -17.790 -86.116 1.00 111.13 1258 VAL A CA 1
ATOM 6600 C C . VAL G 1 14 ? -8.305 -19.039 -86.511 1.00 120.46 1258 VAL A C 1
ATOM 6601 O O . VAL G 1 14 ? -8.131 -19.960 -85.704 1.00 117.72 1258 VAL A O 1
ATOM 6605 N N . ALA G 1 15 ? -7.820 -19.089 -87.755 1.00 122.79 1259 ALA A N 1
ATOM 6606 C CA . ALA G 1 15 ? -7.036 -20.237 -88.197 1.00 120.02 1259 ALA A CA 1
ATOM 6607 C C . ALA G 1 15 ? -5.786 -20.410 -87.343 1.00 112.38 1259 ALA A C 1
ATOM 6608 O O . ALA G 1 15 ? -5.424 -21.534 -86.978 1.00 119.59 1259 ALA A O 1
ATOM 6610 N N . GLU G 1 16 ? -5.116 -19.303 -87.014 1.00 104.24 1260 GLU A N 1
ATOM 6611 C CA . GLU G 1 16 ? -3.956 -19.366 -86.132 1.00 115.37 1260 GLU A CA 1
ATOM 6612 C C . GLU G 1 16 ? -4.349 -19.774 -84.717 1.00 122.15 1260 GLU A C 1
ATOM 6613 O O . GLU G 1 16 ? -3.626 -20.535 -84.063 1.00 119.32 1260 GLU A O 1
ATOM 6619 N N . LEU G 1 17 ? -5.487 -19.276 -84.223 1.00 115.00 1261 LEU A N 1
ATOM 6620 C CA . LEU G 1 17 ? -5.959 -19.690 -82.905 1.00 116.62 1261 LEU A CA 1
ATOM 6621 C C . LEU G 1 17 ? -6.314 -21.171 -82.887 1.00 123.43 1261 LEU A C 1
ATOM 6622 O O . LEU G 1 17 ? -5.965 -21.890 -81.943 1.00 123.60 1261 LEU A O 1
ATOM 6627 N N . LEU G 1 18 ? -7.010 -21.645 -83.923 1.00 121.60 1262 LEU A N 1
ATOM 6628 C CA . LEU G 1 18 ? -7.322 -23.067 -84.013 1.00 125.46 1262 LEU A CA 1
ATOM 6629 C C . LEU G 1 18 ? -6.063 -23.904 -84.193 1.00 125.66 1262 LEU A C 1
ATOM 6630 O O . LEU G 1 18 ? -6.005 -25.046 -83.724 1.00 125.45 1262 LEU A O 1
ATOM 6635 N N . LYS G 1 19 ? -5.049 -23.353 -84.862 1.00 121.99 1263 LYS A N 1
ATOM 6636 C CA . LYS G 1 19 ? -3.797 -24.077 -85.054 1.00 132.46 1263 LYS A CA 1
ATOM 6637 C C . LYS G 1 19 ? -2.995 -24.148 -83.760 1.00 139.29 1263 LYS A C 1
ATOM 6638 O O . LYS G 1 19 ? -2.432 -25.199 -83.429 1.00 133.84 1263 LYS A O 1
ATOM 6644 N N . GLU G 1 20 ? -2.929 -23.041 -83.016 1.00 141.23 1264 GLU A N 1
ATOM 6645 C CA . GLU G 1 20 ? -2.164 -23.028 -81.772 1.00 144.21 1264 GLU A CA 1
ATOM 6646 C C . GLU G 1 20 ? -2.853 -23.850 -80.691 1.00 141.90 1264 GLU A C 1
ATOM 6647 O O . GLU G 1 20 ? -2.215 -24.665 -80.015 1.00 146.50 1264 GLU A O 1
ATOM 6653 N N . LEU G 1 21 ? -4.159 -23.649 -80.509 1.00 124.72 1265 LEU A N 1
ATOM 6654 C CA . LEU G 1 21 ? -4.874 -24.351 -79.451 1.00 131.71 1265 LEU A CA 1
ATOM 6655 C C . LEU G 1 21 ? -5.039 -25.835 -79.745 1.00 132.33 1265 LEU A C 1
ATOM 6656 O O . LEU G 1 21 ? -5.438 -26.587 -78.849 1.00 132.67 1265 LEU A O 1
ATOM 6661 N N . SER G 1 22 ? -4.743 -26.271 -80.970 1.00 129.52 1266 SER A N 1
ATOM 6662 C CA . SER G 1 22 ? -4.714 -27.689 -81.295 1.00 138.03 1266 SER A CA 1
ATOM 6663 C C . SER G 1 22 ? -3.475 -28.387 -80.751 1.00 147.43 1266 SER A C 1
ATOM 6664 O O . SER G 1 22 ? -3.373 -29.613 -80.864 1.00 150.61 1266 SER A O 1
ATOM 6667 N N . ASN G 1 23 ? -2.537 -27.639 -80.165 1.00 142.38 1267 ASN A N 1
ATOM 6668 C CA . ASN G 1 23 ? -1.332 -28.217 -79.572 1.00 152.70 1267 ASN A CA 1
ATOM 6669 C C . ASN G 1 23 ? -1.671 -28.637 -78.145 1.00 163.36 1267 ASN A C 1
ATOM 6670 O O . ASN G 1 23 ? -1.356 -27.962 -77.165 1.00 171.15 1267 ASN A O 1
ATOM 6675 N N . HIS G 1 24 ? -2.326 -29.788 -78.038 1.00 147.10 1268 HIS A N 1
ATOM 6676 C CA . HIS G 1 24 ? -2.793 -30.281 -76.751 1.00 148.41 1268 HIS A CA 1
ATOM 6677 C C . HIS G 1 24 ? -1.651 -30.903 -75.957 1.00 159.56 1268 HIS A C 1
ATOM 6678 O O . HIS G 1 24 ? -0.801 -31.607 -76.509 1.00 174.01 1268 HIS A O 1
ATOM 6685 N N . ASN G 1 25 ? -1.630 -30.610 -74.655 1.00 172.08 1269 ASN A N 1
ATOM 6686 C CA . ASN G 1 25 ? -0.660 -31.069 -73.662 1.00 175.64 1269 ASN A CA 1
ATOM 6687 C C . ASN G 1 25 ? 0.718 -30.439 -73.829 1.00 177.05 1269 ASN A C 1
ATOM 6688 O O . ASN G 1 25 ? 1.611 -30.723 -73.022 1.00 174.10 1269 ASN A O 1
ATOM 6693 N N . GLU G 1 26 ? 0.926 -29.599 -74.840 1.00 178.73 1270 GLU A N 1
ATOM 6694 C CA . GLU G 1 26 ? 2.203 -28.934 -75.048 1.00 175.13 1270 GLU A CA 1
ATOM 6695 C C . GLU G 1 26 ? 1.971 -27.467 -75.382 1.00 178.41 1270 GLU A C 1
ATOM 6696 O O . GLU G 1 26 ? 0.862 -27.057 -75.735 1.00 178.64 1270 GLU A O 1
ATOM 6702 N N . ARG G 1 27 ? 3.041 -26.680 -75.254 1.00 171.85 1271 ARG A N 1
ATOM 6703 C CA . ARG G 1 27 ? 3.039 -25.246 -75.549 1.00 160.71 1271 ARG A CA 1
ATOM 6704 C C . ARG G 1 27 ? 1.997 -24.513 -74.697 1.00 141.74 1271 ARG A C 1
ATOM 6705 O O . ARG G 1 27 ? 0.978 -24.014 -75.180 1.00 129.17 1271 ARG A O 1
ATOM 6713 N N . VAL G 1 28 ? 2.291 -24.468 -73.396 1.00 142.53 1272 VAL A N 1
ATOM 6714 C CA . VAL G 1 28 ? 1.339 -23.935 -72.426 1.00 124.79 1272 VAL A CA 1
ATOM 6715 C C . VAL G 1 28 ? 1.205 -22.423 -72.576 1.00 128.84 1272 VAL A C 1
ATOM 6716 O O . VAL G 1 28 ? 0.092 -21.885 -72.619 1.00 130.32 1272 VAL A O 1
ATOM 6720 N N . GLU G 1 29 ? 2.334 -21.715 -72.662 1.00 135.00 1273 GLU A N 1
ATOM 6721 C CA . GLU G 1 29 ? 2.284 -20.256 -72.713 1.00 129.89 1273 GLU A CA 1
ATOM 6722 C C . GLU G 1 29 ? 1.761 -19.765 -74.056 1.00 128.64 1273 GLU A C 1
ATOM 6723 O O . GLU G 1 29 ? 1.057 -18.751 -74.119 1.00 119.85 1273 GLU A O 1
ATOM 6729 N N . GLU G 1 30 ? 2.094 -20.466 -75.140 1.00 146.02 1274 GLU A N 1
ATOM 6730 C CA . GLU G 1 30 ? 1.580 -20.074 -76.446 1.00 143.71 1274 GLU A CA 1
ATOM 6731 C C . GLU G 1 30 ? 0.075 -20.285 -76.534 1.00 139.34 1274 GLU A C 1
ATOM 6732 O O . GLU G 1 30 ? -0.620 -19.519 -77.212 1.00 138.21 1274 GLU A O 1
ATOM 6738 N N . ARG G 1 31 ? -0.444 -21.311 -75.855 1.00 131.68 1275 ARG A N 1
ATOM 6739 C CA . ARG G 1 31 ? -1.882 -21.555 -75.840 1.00 139.27 1275 ARG A CA 1
ATOM 6740 C C . ARG G 1 31 ? -2.621 -20.632 -74.878 1.00 131.48 1275 ARG A C 1
ATOM 6741 O O . ARG G 1 31 ? -3.787 -20.302 -75.124 1.00 128.69 1275 ARG A O 1
ATOM 6749 N N . LYS G 1 32 ? -1.980 -20.218 -73.781 1.00 129.92 1276 LYS A N 1
ATOM 6750 C CA . LYS G 1 32 ? -2.606 -19.236 -72.900 1.00 118.77 1276 LYS A CA 1
ATOM 6751 C C . LYS G 1 32 ? -2.807 -17.905 -73.613 1.00 114.97 1276 LYS A C 1
ATOM 6752 O O . LYS G 1 32 ? -3.856 -17.268 -73.465 1.00 120.90 1276 LYS A O 1
ATOM 6758 N N . ILE G 1 33 ? -1.822 -17.480 -74.408 1.00 103.75 1277 ILE A N 1
ATOM 6759 C CA . ILE G 1 33 ? -1.973 -16.249 -75.179 1.00 99.35 1277 ILE A CA 1
ATOM 6760 C C . ILE G 1 33 ? -3.123 -16.381 -76.167 1.00 115.49 1277 ILE A C 1
ATOM 6761 O O . ILE G 1 33 ? -3.937 -15.462 -76.323 1.00 133.21 1277 ILE A O 1
ATOM 6766 N N . ALA G 1 34 ? -3.206 -17.523 -76.853 1.00 120.45 1278 ALA A N 1
ATOM 6767 C CA . ALA G 1 34 ? -4.295 -17.735 -77.801 1.00 111.76 1278 ALA A CA 1
ATOM 6768 C C . ALA G 1 34 ? -5.645 -17.708 -77.095 1.00 111.10 1278 ALA A C 1
ATOM 6769 O O . ALA G 1 34 ? -6.617 -17.152 -77.618 1.00 112.15 1278 ALA A O 1
ATOM 6771 N N . LEU G 1 35 ? -5.724 -18.312 -75.905 1.00 105.42 1279 LEU A N 1
ATOM 6772 C CA . LEU G 1 35 ? -6.981 -18.314 -75.163 1.00 107.64 1279 LEU A CA 1
ATOM 6773 C C . LEU G 1 35 ? -7.348 -16.911 -74.696 1.00 113.36 1279 LEU A C 1
ATOM 6774 O O . LEU G 1 35 ? -8.521 -16.523 -74.745 1.00 115.36 1279 LEU A O 1
ATOM 6779 N N . TYR G 1 36 ? -6.362 -16.137 -74.232 1.00 109.81 1280 TYR A N 1
ATOM 6780 C CA . TYR G 1 36 ? -6.635 -14.753 -73.861 1.00 109.84 1280 TYR A CA 1
ATOM 6781 C C . TYR G 1 36 ? -7.046 -13.937 -75.081 1.00 108.96 1280 TYR A C 1
ATOM 6782 O O . TYR G 1 36 ? -7.913 -13.060 -74.988 1.00 116.37 1280 TYR A O 1
ATOM 6791 N N . GLU G 1 37 ? -6.431 -14.213 -76.234 1.00 111.33 1281 GLU A N 1
ATOM 6792 C CA . GLU G 1 37 ? -6.846 -13.561 -77.471 1.00 116.48 1281 GLU A CA 1
ATOM 6793 C C . GLU G 1 37 ? -8.248 -13.998 -77.875 1.00 113.76 1281 GLU A C 1
ATOM 6794 O O . GLU G 1 37 ? -9.058 -13.177 -78.322 1.00 115.65 1281 GLU A O 1
ATOM 6800 N N . LEU G 1 38 ? -8.544 -15.294 -77.737 1.00 111.58 1282 LEU A N 1
ATOM 6801 C CA . LEU G 1 38 ? -9.881 -15.793 -78.042 1.00 103.13 1282 LEU A CA 1
ATOM 6802 C C . LEU G 1 38 ? -10.926 -15.146 -77.144 1.00 118.70 1282 LEU A C 1
ATOM 6803 O O . LEU G 1 38 ? -12.058 -14.894 -77.574 1.00 124.22 1282 LEU A O 1
ATOM 6808 N N . MET G 1 39 ? -10.565 -14.870 -75.888 1.00 118.53 1283 MET A N 1
ATOM 6809 C CA . MET G 1 39 ? -11.506 -14.234 -74.973 1.00 111.28 1283 MET A CA 1
ATOM 6810 C C . MET G 1 39 ? -11.824 -12.810 -75.409 1.00 111.99 1283 MET A C 1
ATOM 6811 O O . MET G 1 39 ? -12.967 -12.359 -75.281 1.00 122.07 1283 MET A O 1
ATOM 6816 N N . LYS G 1 40 ? -10.826 -12.089 -75.929 1.00 115.16 1284 LYS A N 1
ATOM 6817 C CA . LYS G 1 40 ? -11.067 -10.728 -76.400 1.00 120.51 1284 LYS A CA 1
ATOM 6818 C C . LYS G 1 40 ? -12.043 -10.708 -77.570 1.00 122.69 1284 LYS A C 1
ATOM 6819 O O . LYS G 1 40 ? -12.913 -9.832 -77.644 1.00 131.25 1284 LYS A O 1
ATOM 6825 N N . LEU G 1 41 ? -11.911 -11.660 -78.501 1.00 118.49 1285 LEU A N 1
ATOM 6826 C CA . LEU G 1 41 ? -12.850 -11.730 -79.616 1.00 112.04 1285 LEU A CA 1
ATOM 6827 C C . LEU G 1 41 ? -14.279 -11.931 -79.130 1.00 120.82 1285 LEU A C 1
ATOM 6828 O O . LEU G 1 41 ? -15.226 -11.459 -79.770 1.00 129.35 1285 LEU A O 1
ATOM 6833 N N . THR G 1 42 ? -14.454 -12.628 -78.004 1.00 115.28 1286 THR A N 1
ATOM 6834 C CA . THR G 1 42 ? -15.791 -12.836 -77.456 1.00 117.98 1286 THR A CA 1
ATOM 6835 C C . THR G 1 42 ? -16.393 -11.528 -76.956 1.00 121.10 1286 THR A C 1
ATOM 6836 O O . THR G 1 42 ? -17.595 -11.287 -77.119 1.00 115.08 1286 THR A O 1
ATOM 6840 N N . GLN G 1 43 ? -15.571 -10.671 -76.342 1.00 132.02 1287 GLN A N 1
ATOM 6841 C CA . GLN G 1 43 ? -16.050 -9.394 -75.827 1.00 132.17 1287 GLN A CA 1
ATOM 6842 C C . GLN G 1 43 ? -16.414 -8.414 -76.935 1.00 139.88 1287 GLN A C 1
ATOM 6843 O O . GLN G 1 43 ? -17.185 -7.479 -76.690 1.00 144.54 1287 GLN A O 1
ATOM 6849 N N . GLU G 1 44 ? -15.880 -8.601 -78.143 1.00 127.25 1288 GLU A N 1
ATOM 6850 C CA . GLU G 1 44 ? -16.044 -7.625 -79.213 1.00 126.83 1288 GLU A CA 1
ATOM 6851 C C . GLU G 1 44 ? -17.390 -7.717 -79.916 1.00 138.09 1288 GLU A C 1
ATOM 6852 O O . GLU G 1 44 ? -17.717 -6.814 -80.696 1.00 138.95 1288 GLU A O 1
ATOM 6858 N N . GLU G 1 45 ? -18.171 -8.769 -79.662 1.00 142.87 1289 GLU A N 1
ATOM 6859 C CA . GLU G 1 45 ? -19.391 -9.042 -80.422 1.00 143.21 1289 GLU A CA 1
ATOM 6860 C C . GLU G 1 45 ? -19.086 -9.112 -81.916 1.00 143.44 1289 GLU A C 1
ATOM 6861 O O . GLU G 1 45 ? -19.848 -8.627 -82.756 1.00 141.56 1289 GLU A O 1
ATOM 6867 N N . SER G 1 46 ? -17.944 -9.716 -82.245 1.00 139.68 1290 SER A N 1
ATOM 6868 C CA . SER G 1 46 ? -17.512 -9.859 -83.628 1.00 139.41 1290 SER A CA 1
ATOM 6869 C C . SER G 1 46 ? -18.504 -10.705 -84.414 1.00 131.01 1290 SER A C 1
ATOM 6870 O O . SER G 1 46 ? -18.666 -11.899 -84.143 1.00 132.11 1290 SER A O 1
ATOM 6873 N N . PHE G 1 47 ? -19.174 -10.090 -85.390 1.00 137.29 1291 PHE A N 1
ATOM 6874 C CA . PHE G 1 47 ? -20.204 -10.804 -86.138 1.00 136.68 1291 PHE A CA 1
ATOM 6875 C C . PHE G 1 47 ? -19.602 -11.887 -87.026 1.00 129.34 1291 PHE A C 1
ATOM 6876 O O . PHE G 1 47 ? -20.156 -12.986 -87.136 1.00 128.10 1291 PHE A O 1
ATOM 6878 N N . SER G 1 48 ? -18.460 -11.604 -87.654 1.00 132.05 1292 SER A N 1
ATOM 6879 C CA . SER G 1 48 ? -17.913 -12.519 -88.649 1.00 121.97 1292 SER A CA 1
ATOM 6880 C C . SER G 1 48 ? -17.275 -13.757 -88.032 1.00 114.20 1292 SER A C 1
ATOM 6881 O O . SER G 1 48 ? -17.343 -14.839 -88.625 1.00 106.03 1292 SER A O 1
ATOM 6884 N N . VAL G 1 49 ? -16.653 -13.627 -86.858 1.00 119.13 1293 VAL A N 1
ATOM 6885 C CA . VAL G 1 49 ? -16.021 -14.781 -86.223 1.00 103.37 1293 VAL A CA 1
ATOM 6886 C C . VAL G 1 49 ? -17.059 -15.833 -85.849 1.00 105.08 1293 VAL A C 1
ATOM 6887 O O . VAL G 1 49 ? -16.891 -17.025 -86.133 1.00 116.94 1293 VAL A O 1
ATOM 6891 N N . TRP G 1 50 ? -18.152 -15.410 -85.212 1.00 100.66 1294 TRP A N 1
ATOM 6892 C CA . TRP G 1 50 ? -19.075 -16.370 -84.618 1.00 98.79 1294 TRP A CA 1
ATOM 6893 C C . TRP G 1 50 ? -20.078 -16.938 -85.613 1.00 105.41 1294 TRP A C 1
ATOM 6894 O O . TRP G 1 50 ? -20.605 -18.031 -85.381 1.00 113.93 1294 TRP A O 1
ATOM 6905 N N . ASP G 1 51 ? -20.352 -16.238 -86.718 1.00 113.43 1295 ASP A N 1
ATOM 6906 C CA . ASP G 1 51 ? -21.309 -16.761 -87.692 1.00 119.08 1295 ASP A CA 1
ATOM 6907 C C . ASP G 1 51 ? -20.815 -18.039 -88.360 1.00 115.57 1295 ASP A C 1
ATOM 6908 O O . ASP G 1 51 ? -21.631 -18.846 -88.819 1.00 114.64 1295 ASP A O 1
ATOM 6913 N N . GLU G 1 52 ? -19.498 -18.242 -88.433 1.00 104.69 1296 GLU A N 1
ATOM 6914 C CA . GLU G 1 52 ? -18.942 -19.365 -89.173 1.00 98.73 1296 GLU A CA 1
ATOM 6915 C C . GLU G 1 52 ? -18.116 -20.339 -88.342 1.00 108.20 1296 GLU A C 1
ATOM 6916 O O . GLU G 1 52 ? -17.931 -21.481 -88.778 1.00 122.33 1296 GLU A O 1
ATOM 6922 N N . HIS G 1 53 ? -17.634 -19.947 -87.160 1.00 103.47 1297 HIS A N 1
ATOM 6923 C CA . HIS G 1 53 ? -16.654 -20.762 -86.448 1.00 101.32 1297 HIS A CA 1
ATOM 6924 C C . HIS G 1 53 ? -17.046 -21.055 -85.004 1.00 100.54 1297 HIS A C 1
ATOM 6925 O O . HIS G 1 53 ? -16.174 -21.380 -84.194 1.00 99.14 1297 HIS A O 1
ATOM 6932 N N . PHE G 1 54 ? -18.330 -20.954 -84.656 1.00 102.17 1298 PHE A N 1
ATOM 6933 C CA . PHE G 1 54 ? -18.738 -21.239 -83.283 1.00 86.54 1298 PHE A CA 1
ATOM 6934 C C . PHE G 1 54 ? -18.512 -22.708 -82.934 1.00 82.82 1298 PHE A C 1
ATOM 6935 O O . PHE G 1 54 ? -17.832 -23.028 -81.953 1.00 78.83 1298 PHE A O 1
ATOM 6943 N N . LYS G 1 55 ? -19.097 -23.617 -83.720 1.00 97.56 1299 LYS A N 1
ATOM 6944 C CA . LYS G 1 55 ? -18.956 -25.047 -83.453 1.00 99.29 1299 LYS A CA 1
ATOM 6945 C C . LYS G 1 55 ? -17.491 -25.464 -83.391 1.00 94.18 1299 LYS A C 1
ATOM 6946 O O . LYS G 1 55 ? -17.080 -26.197 -82.484 1.00 94.16 1299 LYS A O 1
ATOM 6952 N N . THR G 1 56 ? -16.687 -25.011 -84.358 1.00 99.98 1300 THR A N 1
ATOM 6953 C CA . THR G 1 56 ? -15.269 -25.357 -84.370 1.00 94.78 1300 THR A CA 1
ATOM 6954 C C . THR G 1 56 ? -14.564 -24.873 -83.107 1.00 99.46 1300 THR A C 1
ATOM 6955 O O . THR G 1 56 ? -13.766 -25.607 -82.513 1.00 99.61 1300 THR A O 1
ATOM 6959 N N . ILE G 1 57 ? -14.849 -23.641 -82.680 1.00 90.10 1301 ILE A N 1
ATOM 6960 C CA . ILE G 1 57 ? -14.201 -23.104 -81.487 1.00 88.95 1301 ILE A CA 1
ATOM 6961 C C . ILE G 1 57 ? -14.699 -23.820 -80.236 1.00 88.83 1301 ILE A C 1
ATOM 6962 O O . ILE G 1 57 ? -13.909 -24.171 -79.352 1.00 96.12 1301 ILE A O 1
ATOM 6967 N N . LEU G 1 58 ? -16.010 -24.054 -80.145 1.00 82.59 1302 LEU A N 1
ATOM 6968 C CA . LEU G 1 58 ? -16.576 -24.701 -78.963 1.00 85.77 1302 LEU A CA 1
ATOM 6969 C C . LEU G 1 58 ? -16.009 -26.102 -78.765 1.00 88.40 1302 LEU A C 1
ATOM 6970 O O . LEU G 1 58 ? -15.589 -26.464 -77.660 1.00 80.72 1302 LEU A O 1
ATOM 6975 N N . LEU G 1 59 ? -15.993 -26.911 -79.829 1.00 90.57 1303 LEU A N 1
ATOM 6976 C CA . LEU G 1 59 ? -15.506 -28.281 -79.704 1.00 83.15 1303 LEU A CA 1
ATOM 6977 C C . LEU G 1 59 ? -14.025 -28.312 -79.348 1.00 93.92 1303 LEU A C 1
ATOM 6978 O O . LEU G 1 59 ? -13.587 -29.151 -78.552 1.00 102.00 1303 LEU A O 1
ATOM 6983 N N . LEU G 1 60 ? -13.234 -27.405 -79.927 1.00 86.02 1304 LEU A N 1
ATOM 6984 C CA . LEU G 1 60 ? -11.828 -27.319 -79.551 1.00 92.16 1304 LEU A CA 1
ATOM 6985 C C . LEU G 1 60 ? -11.666 -26.765 -78.141 1.00 90.78 1304 LEU A C 1
ATOM 6986 O O . LEU G 1 60 ? -10.722 -27.135 -77.433 1.00 95.20 1304 LEU A O 1
ATOM 6991 N N . LEU G 1 61 ? -12.576 -25.885 -77.715 1.00 93.49 1305 LEU A N 1
ATOM 6992 C CA . LEU G 1 61 ? -12.524 -25.360 -76.355 1.00 90.07 1305 LEU A CA 1
ATOM 6993 C C . LEU G 1 61 ? -12.989 -26.390 -75.334 1.00 92.05 1305 LEU A C 1
ATOM 6994 O O . LEU G 1 61 ? -12.549 -26.356 -74.179 1.00 94.56 1305 LEU A O 1
ATOM 6999 N N . LEU G 1 62 ? -13.868 -27.310 -75.735 1.00 90.48 1306 LEU A N 1
ATOM 7000 C CA . LEU G 1 62 ? -14.353 -28.323 -74.805 1.00 75.35 1306 LEU A CA 1
ATOM 7001 C C . LEU G 1 62 ? -13.340 -29.444 -74.616 1.00 84.90 1306 LEU A C 1
ATOM 7002 O O . LEU G 1 62 ? -13.194 -29.968 -73.506 1.00 88.39 1306 LEU A O 1
ATOM 7007 N N . GLU G 1 63 ? -12.636 -29.831 -75.683 1.00 82.44 1307 GLU A N 1
ATOM 7008 C CA . GLU G 1 63 ? -11.535 -30.774 -75.523 1.00 86.07 1307 GLU A CA 1
ATOM 7009 C C . GLU G 1 63 ? -10.444 -30.194 -74.634 1.00 94.59 1307 GLU A C 1
ATOM 7010 O O . GLU G 1 63 ? -9.791 -30.934 -73.887 1.00 92.30 1307 GLU A O 1
ATOM 7016 N N . THR G 1 64 ? -10.247 -28.873 -74.691 1.00 98.07 1308 THR A N 1
ATOM 7017 C CA . THR G 1 64 ? -9.229 -28.226 -73.873 1.00 81.13 1308 THR A CA 1
ATOM 7018 C C . THR G 1 64 ? -9.510 -28.405 -72.386 1.00 82.48 1308 THR A C 1
ATOM 7019 O O . THR G 1 64 ? -8.580 -28.392 -71.571 1.00 87.91 1308 THR A O 1
ATOM 7023 N N . LEU G 1 65 ? -10.778 -28.591 -72.013 1.00 87.90 1309 LEU A N 1
ATOM 7024 C CA . LEU G 1 65 ? -11.119 -28.844 -70.619 1.00 92.26 1309 LEU A CA 1
ATOM 7025 C C . LEU G 1 65 ? -10.563 -30.168 -70.110 1.00 104.95 1309 LEU A C 1
ATOM 7026 O O . LEU G 1 65 ? -10.576 -30.399 -68.896 1.00 108.49 1309 LEU A O 1
ATOM 7031 N N . GLY G 1 66 ? -10.082 -31.036 -70.998 1.00 107.11 1310 GLY A N 1
ATOM 7032 C CA . GLY G 1 66 ? -9.492 -32.297 -70.597 1.00 112.26 1310 GLY A CA 1
ATOM 7033 C C . GLY G 1 66 ? -7.979 -32.275 -70.631 1.00 104.19 1310 GLY A C 1
ATOM 7034 O O . GLY G 1 66 ? -7.335 -33.326 -70.673 1.00 108.16 1310 GLY A O 1
ATOM 7035 N N . ASP G 1 67 ? -7.398 -31.080 -70.613 1.00 111.71 1311 ASP A N 1
ATOM 7036 C CA . ASP G 1 67 ? -5.951 -30.949 -70.678 1.00 121.21 1311 ASP A CA 1
ATOM 7037 C C . ASP G 1 67 ? -5.313 -31.359 -69.356 1.00 130.15 1311 ASP A C 1
ATOM 7038 O O . ASP G 1 67 ? -5.905 -31.223 -68.283 1.00 123.63 1311 ASP A O 1
ATOM 7043 N N . LYS G 1 68 ? -4.085 -31.871 -69.446 1.00 138.24 1312 LYS A N 1
ATOM 7044 C CA . LYS G 1 68 ? -3.364 -32.279 -68.249 1.00 132.30 1312 LYS A CA 1
ATOM 7045 C C . LYS G 1 68 ? -2.965 -31.088 -67.385 1.00 123.24 1312 LYS A C 1
ATOM 7046 O O . LYS G 1 68 ? -2.733 -31.258 -66.183 1.00 122.14 1312 LYS A O 1
ATOM 7052 N N . GLU G 1 69 ? -2.891 -29.892 -67.969 1.00 121.54 1313 GLU A N 1
ATOM 7053 C CA . GLU G 1 69 ? -2.453 -28.698 -67.256 1.00 119.91 1313 GLU A CA 1
ATOM 7054 C C . GLU G 1 69 ? -3.629 -28.052 -66.534 1.00 115.90 1313 GLU A C 1
ATOM 7055 O O . GLU G 1 69 ? -4.600 -27.654 -67.194 1.00 110.97 1313 GLU A O 1
ATOM 7061 N N . PRO G 1 70 ? -3.594 -27.930 -65.204 1.00 112.49 1314 PRO A N 1
ATOM 7062 C CA . PRO G 1 70 ? -4.730 -27.313 -64.496 1.00 113.35 1314 PRO A CA 1
ATOM 7063 C C . PRO G 1 70 ? -4.943 -25.845 -64.829 1.00 104.48 1314 PRO A C 1
ATOM 7064 O O . PRO G 1 70 ? -6.083 -25.368 -64.764 1.00 108.60 1314 PRO A O 1
ATOM 7068 N N . THR G 1 71 ? -3.888 -25.109 -65.183 1.00 114.49 1315 THR A N 1
ATOM 7069 C CA . THR G 1 71 ? -4.067 -23.707 -65.548 1.00 105.30 1315 THR A CA 1
ATOM 7070 C C . THR G 1 71 ? -4.673 -23.559 -66.936 1.00 105.33 1315 THR A C 1
ATOM 7071 O O . THR G 1 71 ? -5.357 -22.566 -67.208 1.00 99.66 1315 THR A O 1
ATOM 7075 N N . ILE G 1 72 ? -4.430 -24.524 -67.823 1.00 107.77 1316 ILE A N 1
ATOM 7076 C CA . ILE G 1 72 ? -5.059 -24.501 -69.139 1.00 104.79 1316 ILE A CA 1
ATOM 7077 C C . ILE G 1 72 ? -6.546 -24.819 -69.021 1.00 109.34 1316 ILE A C 1
ATOM 7078 O O . ILE G 1 72 ? -7.384 -24.188 -69.678 1.00 107.78 1316 ILE A O 1
ATOM 7083 N N . ARG G 1 73 ? -6.896 -25.797 -68.181 1.00 105.95 1317 ARG A N 1
ATOM 7084 C CA . ARG G 1 73 ? -8.301 -26.127 -67.956 1.00 103.84 1317 ARG A CA 1
ATOM 7085 C C . ARG G 1 73 ? -9.060 -24.945 -67.365 1.00 90.36 1317 ARG A C 1
ATOM 7086 O O . ARG G 1 73 ? -10.123 -24.560 -67.866 1.00 92.43 1317 ARG A O 1
ATOM 7094 N N . ALA G 1 74 ? -8.532 -24.365 -66.283 1.00 95.87 1318 ALA A N 1
ATOM 7095 C CA . ALA G 1 74 ? -9.217 -23.263 -65.614 1.00 94.80 1318 ALA A CA 1
ATOM 7096 C C . ALA G 1 74 ? -9.385 -22.056 -66.528 1.00 95.37 1318 ALA A C 1
ATOM 7097 O O . ALA G 1 74 ? -10.337 -21.284 -66.365 1.00 98.41 1318 ALA A O 1
ATOM 7099 N N . LEU G 1 75 ? -8.482 -21.877 -67.494 1.00 98.57 1319 LEU A N 1
ATOM 7100 C CA . LEU G 1 75 ? -8.596 -20.748 -68.411 1.00 97.19 1319 LEU A CA 1
ATOM 7101 C C . LEU G 1 75 ? -9.679 -20.984 -69.456 1.00 98.82 1319 LEU A C 1
ATOM 7102 O O . LEU G 1 75 ? -10.448 -20.070 -69.772 1.00 98.03 1319 LEU A O 1
ATOM 7107 N N . ALA G 1 76 ? -9.745 -22.199 -70.006 1.00 101.69 1320 ALA A N 1
ATOM 7108 C CA . ALA G 1 76 ? -10.794 -22.524 -70.967 1.00 90.98 1320 ALA A CA 1
ATOM 7109 C C . ALA G 1 76 ? -12.178 -22.417 -70.343 1.00 87.32 1320 ALA A C 1
ATOM 7110 O O . ALA G 1 76 ? -13.149 -22.094 -71.039 1.00 92.48 1320 ALA A O 1
ATOM 7112 N N . LEU G 1 77 ? -12.292 -22.683 -69.039 1.00 84.49 1321 LEU A N 1
ATOM 7113 C CA . LEU G 1 77 ? -13.574 -22.524 -68.361 1.00 78.70 1321 LEU A CA 1
ATOM 7114 C C . LEU G 1 77 ? -13.959 -21.057 -68.228 1.00 88.60 1321 LEU A C 1
ATOM 7115 O O . LEU G 1 77 ? -15.150 -20.730 -68.201 1.00 88.56 1321 LEU A O 1
ATOM 7120 N N . LYS G 1 78 ? -12.973 -20.164 -68.137 1.00 90.35 1322 LYS A N 1
ATOM 7121 C CA . LYS G 1 78 ? -13.266 -18.737 -68.126 1.00 84.35 1322 LYS A CA 1
ATOM 7122 C C . LYS G 1 78 ? -13.639 -18.245 -69.518 1.00 95.76 1322 LYS A C 1
ATOM 7123 O O . LYS G 1 78 ? -14.536 -17.407 -69.664 1.00 109.50 1322 LYS A O 1
ATOM 7129 N N . VAL G 1 79 ? -12.957 -18.751 -70.548 1.00 107.85 1323 VAL A N 1
ATOM 7130 C CA . VAL G 1 79 ? -13.321 -18.417 -71.922 1.00 109.89 1323 VAL A CA 1
ATOM 7131 C C . VAL G 1 79 ? -14.710 -18.954 -72.249 1.00 113.76 1323 VAL A C 1
ATOM 7132 O O . VAL G 1 79 ? -15.521 -18.270 -72.887 1.00 116.50 1323 VAL A O 1
ATOM 7136 N N . LEU G 1 80 ? -15.003 -20.189 -71.829 1.00 95.15 1324 LEU A N 1
ATOM 7137 C CA . LEU G 1 80 ? -16.327 -20.760 -72.062 1.00 94.73 1324 LEU A CA 1
ATOM 7138 C C . LEU G 1 80 ? -17.413 -19.929 -71.388 1.00 95.11 1324 LEU A C 1
ATOM 7139 O O . LEU G 1 80 ? -18.508 -19.762 -71.937 1.00 85.50 1324 LEU A O 1
ATOM 7144 N N . ARG G 1 81 ? -17.129 -19.408 -70.190 1.00 90.38 1325 ARG A N 1
ATOM 7145 C CA . ARG G 1 81 ? -18.080 -18.528 -69.517 1.00 85.17 1325 ARG A CA 1
ATOM 7146 C C . ARG G 1 81 ? -18.371 -17.289 -70.354 1.00 89.24 1325 ARG A C 1
ATOM 7147 O O . ARG G 1 81 ? -19.500 -16.784 -70.360 1.00 95.53 1325 ARG A O 1
ATOM 7155 N N . GLU G 1 82 ? -17.361 -16.781 -71.065 1.00 89.00 1326 GLU A N 1
ATOM 7156 C CA . GLU G 1 82 ? -17.565 -15.587 -71.875 1.00 94.72 1326 GLU A CA 1
ATOM 7157 C C . GLU G 1 82 ? -18.398 -15.894 -73.113 1.00 92.75 1326 GLU A C 1
ATOM 7158 O O . GLU G 1 82 ? -19.316 -15.139 -73.451 1.00 93.72 1326 GLU A O 1
ATOM 7164 N N . ILE G 1 83 ? -18.102 -17.002 -73.795 1.00 89.34 1327 ILE A N 1
ATOM 7165 C CA . ILE G 1 83 ? -18.894 -17.384 -74.959 1.00 86.85 1327 ILE A CA 1
ATOM 7166 C C . ILE G 1 83 ? -20.324 -17.730 -74.560 1.00 87.55 1327 ILE A C 1
ATOM 7167 O O . ILE G 1 83 ? -21.254 -17.566 -75.360 1.00 79.57 1327 ILE A O 1
ATOM 7172 N N . LEU G 1 84 ? -20.535 -18.181 -73.320 1.00 92.18 1328 LEU A N 1
ATOM 7173 C CA . LEU G 1 84 ? -21.886 -18.532 -72.890 1.00 87.27 1328 LEU A CA 1
ATOM 7174 C C . LEU G 1 84 ? -22.770 -17.300 -72.747 1.00 88.86 1328 LEU A C 1
ATOM 7175 O O . LEU G 1 84 ? -23.934 -17.317 -73.161 1.00 93.58 1328 LEU A O 1
ATOM 7180 N N . ARG G 1 85 ? -22.247 -16.225 -72.160 1.00 86.81 1329 ARG A N 1
ATOM 7181 C CA . ARG G 1 85 ? -23.049 -15.028 -71.947 1.00 97.62 1329 ARG A CA 1
ATOM 7182 C C . ARG G 1 85 ? -22.922 -14.002 -73.065 1.00 93.34 1329 ARG A C 1
ATOM 7183 O O . ARG G 1 85 ? -23.685 -13.030 -73.078 1.00 94.42 1329 ARG A O 1
ATOM 7191 N N . HIS G 1 86 ? -21.989 -14.186 -73.998 1.00 90.44 1330 HIS A N 1
ATOM 7192 C CA . HIS G 1 86 ? -21.901 -13.316 -75.164 1.00 86.08 1330 HIS A CA 1
ATOM 7193 C C . HIS G 1 86 ? -22.554 -13.913 -76.400 1.00 79.76 1330 HIS A C 1
ATOM 7194 O O . HIS G 1 86 ? -22.991 -13.164 -77.279 1.00 85.67 1330 HIS A O 1
ATOM 7201 N N . GLN G 1 87 ? -22.624 -15.240 -76.490 1.00 86.71 1331 GLN A N 1
ATOM 7202 C CA . GLN G 1 87 ? -23.269 -15.936 -77.606 1.00 77.13 1331 GLN A CA 1
ATOM 7203 C C . GLN G 1 87 ? -24.183 -17.034 -77.067 1.00 77.03 1331 GLN A C 1
ATOM 7204 O O . GLN G 1 87 ? -24.003 -18.217 -77.373 1.00 76.78 1331 GLN A O 1
ATOM 7210 N N . PRO G 1 88 ? -25.185 -16.674 -76.256 1.00 81.61 1332 PRO A N 1
ATOM 7211 C CA . PRO G 1 88 ? -25.998 -17.717 -75.609 1.00 78.98 1332 PRO A CA 1
ATOM 7212 C C . PRO G 1 88 ? -26.902 -18.468 -76.569 1.00 77.18 1332 PRO A C 1
ATOM 7213 O O . PRO G 1 88 ? -27.137 -19.666 -76.368 1.00 76.15 1332 PRO A O 1
ATOM 7217 N N . ALA G 1 89 ? -27.416 -17.805 -77.607 1.00 72.90 1333 ALA A N 1
ATOM 7218 C CA . ALA G 1 89 ? -28.317 -18.452 -78.554 1.00 74.32 1333 ALA A CA 1
ATOM 7219 C C . ALA G 1 89 ? -27.629 -19.499 -79.418 1.00 74.22 1333 ALA A C 1
ATOM 7220 O O . ALA G 1 89 ? -28.319 -20.236 -80.132 1.00 80.49 1333 ALA A O 1
ATOM 7222 N N . ARG G 1 90 ? -26.301 -19.579 -79.384 1.00 79.03 1334 ARG A N 1
ATOM 7223 C CA . ARG G 1 90 ? -25.565 -20.509 -80.227 1.00 71.43 1334 ARG A CA 1
ATOM 7224 C C . ARG G 1 90 ? -25.383 -21.883 -79.595 1.00 67.31 1334 ARG A C 1
ATOM 7225 O O . ARG G 1 90 ? -25.001 -22.824 -80.298 1.00 67.33 1334 ARG A O 1
ATOM 7233 N N . PHE G 1 91 ? -25.658 -22.027 -78.300 1.00 73.73 1335 PHE A N 1
ATOM 7234 C CA . PHE G 1 91 ? -25.507 -23.293 -77.593 1.00 74.61 1335 PHE A CA 1
ATOM 7235 C C . PHE G 1 91 ? -26.763 -24.153 -77.647 1.00 82.45 1335 PHE A C 1
ATOM 7236 O O . PHE G 1 91 ? -26.859 -25.128 -76.894 1.00 78.51 1335 PHE A O 1
ATOM 7244 N N . LYS G 1 92 ? -27.722 -23.809 -78.511 1.00 86.14 1336 LYS A N 1
ATOM 7245 C CA . LYS G 1 92 ? -28.980 -24.547 -78.583 1.00 81.12 1336 LYS A CA 1
ATOM 7246 C C . LYS G 1 92 ? -28.749 -26.034 -78.832 1.00 94.12 1336 LYS A C 1
ATOM 7247 O O . LYS G 1 92 ? -29.304 -26.886 -78.128 1.00 92.67 1336 LYS A O 1
ATOM 7253 N N . ASN G 1 93 ? -27.931 -26.366 -79.829 1.00 93.18 1337 ASN A N 1
ATOM 7254 C CA . ASN G 1 93 ? -27.693 -27.755 -80.205 1.00 103.42 1337 ASN A CA 1
ATOM 7255 C C . ASN G 1 93 ? -26.585 -28.417 -79.398 1.00 91.97 1337 ASN A C 1
ATOM 7256 O O . ASN G 1 93 ? -26.241 -29.571 -79.677 1.00 86.85 1337 ASN A O 1
ATOM 7261 N N . TYR G 1 94 ? -26.024 -27.728 -78.403 1.00 88.08 1338 TYR A N 1
ATOM 7262 C CA . TYR G 1 94 ? -24.917 -28.270 -77.625 1.00 84.69 1338 TYR A CA 1
ATOM 7263 C C . TYR G 1 94 ? -25.185 -28.180 -76.130 1.00 72.47 1338 TYR A C 1
ATOM 7264 O O . TYR G 1 94 ? -24.238 -28.132 -75.339 1.00 65.61 1338 TYR A O 1
ATOM 7273 N N . ALA G 1 95 ? -26.458 -28.146 -75.729 1.00 69.39 1339 ALA A N 1
ATOM 7274 C CA . ALA G 1 95 ? -26.789 -28.009 -74.316 1.00 66.19 1339 ALA A CA 1
ATOM 7275 C C . ALA G 1 95 ? -26.252 -29.191 -73.516 1.00 87.02 1339 ALA A C 1
ATOM 7276 O O . ALA G 1 95 ? -25.516 -29.013 -72.540 1.00 89.26 1339 ALA A O 1
ATOM 7278 N N . GLU G 1 96 ? -26.613 -30.414 -73.918 1.00 99.25 1340 GLU A N 1
ATOM 7279 C CA . GLU G 1 96 ? -26.173 -31.591 -73.172 1.00 98.62 1340 GLU A CA 1
ATOM 7280 C C . GLU G 1 96 ? -24.652 -31.678 -73.121 1.00 91.96 1340 GLU A C 1
ATOM 7281 O O . GLU G 1 96 ? -24.076 -32.007 -72.078 1.00 95.51 1340 GLU A O 1
ATOM 7287 N N . LEU G 1 97 ? -23.983 -31.391 -74.240 1.00 78.30 1341 LEU A N 1
ATOM 7288 C CA . LEU G 1 97 ? -22.525 -31.444 -74.266 1.00 70.45 1341 LEU A CA 1
ATOM 7289 C C . LEU G 1 97 ? -21.911 -30.369 -73.376 1.00 80.17 1341 LEU A C 1
ATOM 7290 O O . LEU G 1 97 ? -20.955 -30.637 -72.639 1.00 91.17 1341 LEU A O 1
ATOM 7295 N N . THR G 1 98 ? -22.441 -29.145 -73.434 1.00 77.94 1342 THR A N 1
ATOM 7296 C CA . THR G 1 98 ? -21.873 -28.062 -72.636 1.00 76.52 1342 THR A CA 1
ATOM 7297 C C . THR G 1 98 ? -22.161 -28.259 -71.153 1.00 75.10 1342 THR A C 1
ATOM 7298 O O . THR G 1 98 ? -21.300 -27.988 -70.308 1.00 85.28 1342 THR A O 1
ATOM 7302 N N . VAL G 1 99 ? -23.360 -28.737 -70.815 1.00 81.53 1343 VAL A N 1
ATOM 7303 C CA . VAL G 1 99 ? -23.696 -28.977 -69.414 1.00 79.47 1343 VAL A CA 1
ATOM 7304 C C . VAL G 1 99 ? -22.827 -30.089 -68.839 1.00 83.43 1343 VAL A C 1
ATOM 7305 O O . VAL G 1 99 ? -22.179 -29.919 -67.800 1.00 84.88 1343 VAL A O 1
ATOM 7309 N N . MET G 1 100 ? -22.788 -31.240 -69.517 1.00 82.20 1344 MET A N 1
ATOM 7310 C CA . MET G 1 100 ? -22.104 -32.403 -68.961 1.00 78.43 1344 MET A CA 1
ATOM 7311 C C . MET G 1 100 ? -20.596 -32.204 -68.896 1.00 86.36 1344 MET A C 1
ATOM 7312 O O . MET G 1 100 ? -19.940 -32.751 -68.002 1.00 86.57 1344 MET A O 1
ATOM 7317 N N . LYS G 1 101 ? -20.025 -31.433 -69.823 1.00 86.37 1345 LYS A N 1
ATOM 7318 C CA . LYS G 1 101 ? -18.596 -31.153 -69.750 1.00 85.01 1345 LYS A CA 1
ATOM 7319 C C . LYS G 1 101 ? -18.289 -30.171 -68.629 1.00 87.73 1345 LYS A C 1
ATOM 7320 O O . LYS G 1 101 ? -17.299 -30.336 -67.907 1.00 95.79 1345 LYS A O 1
ATOM 7326 N N . THR G 1 102 ? -19.126 -29.143 -68.466 1.00 73.43 1346 THR A N 1
ATOM 7327 C CA . THR G 1 102 ? -18.945 -28.210 -67.360 1.00 74.96 1346 THR A CA 1
ATOM 7328 C C . THR G 1 102 ? -19.179 -28.884 -66.013 1.00 84.28 1346 THR A C 1
ATOM 7329 O O . THR G 1 102 ? -18.522 -28.539 -65.024 1.00 94.35 1346 THR A O 1
ATOM 7333 N N . LEU G 1 103 ? -20.102 -29.849 -65.954 1.00 85.08 1347 LEU A N 1
ATOM 7334 C CA . LEU G 1 103 ? -20.341 -30.559 -64.703 1.00 80.49 1347 LEU A CA 1
ATOM 7335 C C . LEU G 1 103 ? -19.180 -31.479 -64.346 1.00 78.42 1347 LEU A C 1
ATOM 7336 O O . LEU G 1 103 ? -18.881 -31.662 -63.161 1.00 82.46 1347 LEU A O 1
ATOM 7341 N N . GLU G 1 104 ? -18.517 -32.064 -65.347 1.00 79.68 1348 GLU A N 1
ATOM 7342 C CA . GLU G 1 104 ? -17.353 -32.899 -65.071 1.00 75.93 1348 GLU A CA 1
ATOM 7343 C C . GLU G 1 104 ? -16.180 -32.078 -64.557 1.00 75.54 1348 GLU A C 1
ATOM 7344 O O . GLU G 1 104 ? -15.362 -32.587 -63.785 1.00 76.16 1348 GLU A O 1
ATOM 7350 N N . ALA G 1 105 ? -16.066 -30.820 -64.988 1.00 84.54 1349 ALA A N 1
ATOM 7351 C CA . ALA G 1 105 ? -15.006 -29.959 -64.478 1.00 87.52 1349 ALA A CA 1
ATOM 7352 C C . ALA G 1 105 ? -15.168 -29.667 -62.992 1.00 85.15 1349 ALA A C 1
ATOM 7353 O O . ALA G 1 105 ? -14.191 -29.290 -62.335 1.00 87.35 1349 ALA A O 1
ATOM 7355 N N . HIS G 1 106 ? -16.377 -29.833 -62.450 1.00 91.80 1350 HIS A N 1
ATOM 7356 C CA . HIS G 1 106 ? -16.630 -29.602 -61.032 1.00 88.20 1350 HIS A CA 1
ATOM 7357 C C . HIS G 1 106 ? -15.949 -30.618 -60.123 1.00 89.56 1350 HIS A C 1
ATOM 7358 O O . HIS G 1 106 ? -15.904 -30.395 -58.908 1.00 96.29 1350 HIS A O 1
ATOM 7365 N N . LYS G 1 107 ? -15.419 -31.718 -60.662 1.00 93.45 1351 LYS A N 1
ATOM 7366 C CA . LYS G 1 107 ? -14.737 -32.726 -59.858 1.00 84.81 1351 LYS A CA 1
ATOM 7367 C C . LYS G 1 107 ? -13.238 -32.772 -60.144 1.00 87.52 1351 LYS A C 1
ATOM 7368 O O . LYS G 1 107 ? -12.600 -33.817 -59.995 1.00 95.73 1351 LYS A O 1
ATOM 7374 N N . ASP G 1 108 ? -12.662 -31.645 -60.548 1.00 96.27 1352 ASP A N 1
ATOM 7375 C CA . ASP G 1 108 ? -11.217 -31.562 -60.663 1.00 99.49 1352 ASP A CA 1
ATOM 7376 C C . ASP G 1 108 ? -10.589 -31.411 -59.277 1.00 109.74 1352 ASP A C 1
ATOM 7377 O O . ASP G 1 108 ? -11.184 -30.805 -58.382 1.00 106.66 1352 ASP A O 1
ATOM 7382 N N . PRO G 1 109 ? -9.387 -31.958 -59.070 1.00 111.47 1353 PRO A N 1
ATOM 7383 C CA . PRO G 1 109 ? -8.758 -31.856 -57.742 1.00 116.67 1353 PRO A CA 1
ATOM 7384 C C . PRO G 1 109 ? -8.313 -30.448 -57.382 1.00 131.35 1353 PRO A C 1
ATOM 7385 O O . PRO G 1 109 ? -8.093 -30.174 -56.196 1.00 123.06 1353 PRO A O 1
ATOM 7389 N N . HIS G 1 110 ? -8.177 -29.552 -58.355 1.00 126.93 1354 HIS A N 1
ATOM 7390 C CA . HIS G 1 110 ? -7.605 -28.229 -58.139 1.00 121.68 1354 HIS A CA 1
ATOM 7391 C C . HIS G 1 110 ? -8.719 -27.209 -57.946 1.00 127.52 1354 HIS A C 1
ATOM 7392 O O . HIS G 1 110 ? -9.648 -27.136 -58.757 1.00 129.07 1354 HIS A O 1
ATOM 7399 N N . LYS G 1 111 ? -8.624 -26.431 -56.862 1.00 144.87 1355 LYS A N 1
ATOM 7400 C CA . LYS G 1 111 ? -9.653 -25.440 -56.550 1.00 154.80 1355 LYS A CA 1
ATOM 7401 C C . LYS G 1 111 ? -9.833 -24.431 -57.678 1.00 141.57 1355 LYS A C 1
ATOM 7402 O O . LYS G 1 111 ? -10.961 -24.024 -57.980 1.00 140.40 1355 LYS A O 1
ATOM 7408 N N . GLU G 1 112 ? -8.734 -24.009 -58.310 1.00 122.44 1356 GLU A N 1
ATOM 7409 C CA . GLU G 1 112 ? -8.826 -23.002 -59.363 1.00 123.10 1356 GLU A CA 1
ATOM 7410 C C . GLU G 1 112 ? -9.619 -23.500 -60.566 1.00 112.35 1356 GLU A C 1
ATOM 7411 O O . GLU G 1 112 ? -10.195 -22.692 -61.304 1.00 109.84 1356 GLU A O 1
ATOM 7417 N N . VAL G 1 113 ? -9.666 -24.815 -60.783 1.00 111.71 1357 VAL A N 1
ATOM 7418 C CA . VAL G 1 113 ? -10.414 -25.342 -61.920 1.00 102.73 1357 VAL A CA 1
ATOM 7419 C C . VAL G 1 113 ? -11.896 -25.463 -61.586 1.00 103.23 1357 VAL A C 1
ATOM 7420 O O . VAL G 1 113 ? -12.756 -25.091 -62.392 1.00 99.87 1357 VAL A O 1
ATOM 7424 N N . VAL G 1 114 ? -12.219 -25.986 -60.401 1.00 100.15 1358 VAL A N 1
ATOM 7425 C CA . VAL G 1 114 ? -13.615 -26.106 -59.993 1.00 92.19 1358 VAL A CA 1
ATOM 7426 C C . VAL G 1 114 ? -14.247 -24.729 -59.827 1.00 91.13 1358 VAL A C 1
ATOM 7427 O O . VAL G 1 114 ? -15.397 -24.507 -60.225 1.00 96.24 1358 VAL A O 1
ATOM 7431 N N . ARG G 1 115 ? -13.509 -23.788 -59.234 1.00 98.25 1359 ARG A N 1
ATOM 7432 C CA . ARG G 1 115 ? -14.014 -22.430 -59.054 1.00 97.20 1359 ARG A CA 1
ATOM 7433 C C . ARG G 1 115 ? -14.391 -21.799 -60.390 1.00 89.56 1359 ARG A C 1
ATOM 7434 O O . ARG G 1 115 ? -15.459 -21.191 -60.523 1.00 80.70 1359 ARG A O 1
ATOM 7442 N N . SER G 1 116 ? -13.524 -21.936 -61.397 1.00 92.92 1360 SER A N 1
ATOM 7443 C CA . SER G 1 116 ? -13.840 -21.400 -62.717 1.00 91.99 1360 SER A CA 1
ATOM 7444 C C . SER G 1 116 ? -14.976 -22.169 -63.381 1.00 86.63 1360 SER A C 1
ATOM 7445 O O . SER G 1 116 ? -15.690 -21.611 -64.223 1.00 90.58 1360 SER A O 1
ATOM 7448 N N . ALA G 1 117 ? -15.156 -23.444 -63.026 1.00 88.32 1361 ALA A N 1
ATOM 7449 C CA . ALA G 1 117 ? -16.263 -24.219 -63.578 1.00 82.74 1361 ALA A CA 1
ATOM 7450 C C . ALA G 1 117 ? -17.581 -23.875 -62.897 1.00 84.65 1361 ALA A C 1
ATOM 7451 O O . ALA G 1 117 ? -18.632 -23.856 -63.548 1.00 81.11 1361 ALA A O 1
ATOM 7453 N N . GLU G 1 118 ? -17.544 -23.607 -61.590 1.00 84.44 1362 GLU A N 1
ATOM 7454 C CA . GLU G 1 118 ? -18.743 -23.157 -60.893 1.00 81.29 1362 GLU A CA 1
ATOM 7455 C C . GLU G 1 118 ? -19.224 -21.817 -61.432 1.00 79.42 1362 GLU A C 1
ATOM 7456 O O . GLU G 1 118 ? -20.429 -21.541 -61.423 1.00 86.49 1362 GLU A O 1
ATOM 7462 N N . GLU G 1 119 ? -18.302 -20.974 -61.904 1.00 85.22 1363 GLU A N 1
ATOM 7463 C CA . GLU G 1 119 ? -18.702 -19.702 -62.497 1.00 85.15 1363 GLU A CA 1
ATOM 7464 C C . GLU G 1 119 ? -19.317 -19.917 -63.873 1.00 91.08 1363 GLU A C 1
ATOM 7465 O O . GLU G 1 119 ? -20.298 -19.255 -64.232 1.00 95.64 1363 GLU A O 1
ATOM 7471 N N . ALA G 1 120 ? -18.748 -20.834 -64.660 1.00 89.26 1364 ALA A N 1
ATOM 7472 C CA . ALA G 1 120 ? -19.321 -21.155 -65.962 1.00 83.29 1364 ALA A CA 1
ATOM 7473 C C . ALA G 1 120 ? -20.691 -21.805 -65.815 1.00 75.21 1364 ALA A C 1
ATOM 7474 O O . ALA G 1 120 ? -21.612 -21.508 -66.585 1.00 83.72 1364 ALA A O 1
ATOM 7476 N N . ALA G 1 121 ? -20.843 -22.697 -64.833 1.00 76.39 1365 ALA A N 1
ATOM 7477 C CA . ALA G 1 121 ? -22.138 -23.312 -64.569 1.00 75.73 1365 ALA A CA 1
ATOM 7478 C C . ALA G 1 121 ? -23.160 -22.324 -64.021 1.00 81.41 1365 ALA A C 1
ATOM 7479 O O . ALA G 1 121 ? -24.363 -22.600 -64.084 1.00 79.53 1365 ALA A O 1
ATOM 7481 N N . SER G 1 122 ? -22.718 -21.187 -63.479 1.00 77.07 1366 SER A N 1
ATOM 7482 C CA . SER G 1 122 ? -23.662 -20.173 -63.021 1.00 75.07 1366 SER A CA 1
ATOM 7483 C C . SER G 1 122 ? -24.243 -19.392 -64.194 1.00 74.93 1366 SER A C 1
ATOM 7484 O O . SER G 1 122 ? -25.458 -19.179 -64.270 1.00 85.42 1366 SER A O 1
ATOM 7487 N N . VAL G 1 123 ? -23.383 -18.960 -65.119 1.00 81.43 1367 VAL A N 1
ATOM 7488 C CA . VAL G 1 123 ? -23.849 -18.285 -66.326 1.00 87.00 1367 VAL A CA 1
ATOM 7489 C C . VAL G 1 123 ? -24.650 -19.239 -67.205 1.00 77.41 1367 VAL A C 1
ATOM 7490 O O . VAL G 1 123 ? -25.582 -18.822 -67.905 1.00 79.74 1367 VAL A O 1
ATOM 7494 N N . LEU G 1 124 ? -24.327 -20.532 -67.155 1.00 70.04 1368 LEU A N 1
ATOM 7495 C CA .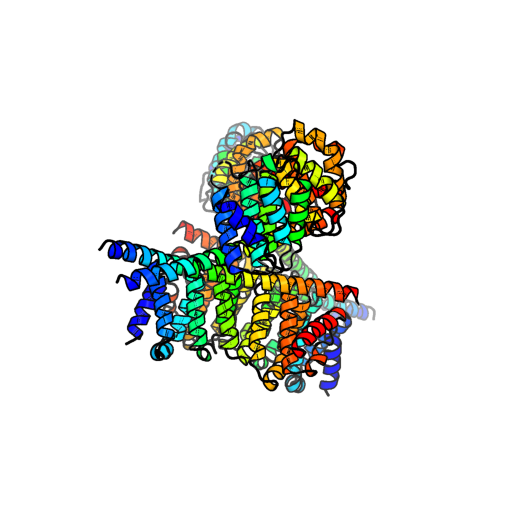 LEU G 1 124 ? -24.995 -21.519 -67.998 1.00 78.75 1368 LEU A CA 1
ATOM 7496 C C . LEU G 1 124 ? -26.483 -21.639 -67.684 1.00 78.47 1368 LEU A C 1
ATOM 7497 O O . LEU G 1 124 ? -27.268 -22.024 -68.558 1.00 77.11 1368 LEU A O 1
ATOM 7502 N N . ALA G 1 125 ? -26.894 -21.314 -66.456 1.00 88.25 1369 ALA A N 1
ATOM 7503 C CA . ALA G 1 125 ? -28.303 -21.443 -66.098 1.00 84.76 1369 ALA A CA 1
ATOM 7504 C C . ALA G 1 125 ? -29.172 -20.419 -66.820 1.00 89.87 1369 ALA A C 1
ATOM 7505 O O . ALA G 1 125 ? -30.357 -20.678 -67.063 1.00 98.56 1369 ALA A O 1
ATOM 7507 N N . THR G 1 126 ? -28.613 -19.262 -67.170 1.00 90.80 1370 THR A N 1
ATOM 7508 C CA . THR G 1 126 ? -29.364 -18.205 -67.835 1.00 88.73 1370 THR A CA 1
ATOM 7509 C C . THR G 1 126 ? -29.081 -18.119 -69.330 1.00 86.88 1370 THR A C 1
ATOM 7510 O O . THR G 1 126 ? -29.770 -17.369 -70.030 1.00 85.30 1370 THR A O 1
ATOM 7514 N N . SER G 1 127 ? -28.101 -18.867 -69.835 1.00 84.06 1371 SER A N 1
ATOM 7515 C CA . SER G 1 127 ? -27.770 -18.857 -71.255 1.00 76.65 1371 SER A CA 1
ATOM 7516 C C . SER G 1 127 ? -28.433 -19.995 -72.015 1.00 70.58 1371 SER A C 1
ATOM 7517 O O . SER G 1 127 ? -28.916 -19.786 -73.131 1.00 81.93 1371 SER A O 1
ATOM 7520 N N . ILE G 1 128 ? -28.454 -21.201 -71.448 1.00 78.17 1372 ILE A N 1
ATOM 7521 C CA . ILE G 1 128 ? -29.189 -22.294 -72.067 1.00 71.17 1372 ILE A CA 1
ATOM 7522 C C . ILE G 1 128 ? -30.676 -22.037 -71.878 1.00 82.16 1372 ILE A C 1
ATOM 7523 O O . ILE G 1 128 ? -31.099 -21.487 -70.850 1.00 77.79 1372 ILE A O 1
ATOM 7528 N N . SER G 1 129 ? -31.475 -22.404 -72.878 1.00 75.61 1373 SER A N 1
ATOM 7529 C CA . SER G 1 129 ? -32.917 -22.239 -72.783 1.00 73.59 1373 SER A CA 1
ATOM 7530 C C . SER G 1 129 ? -33.413 -22.865 -71.479 1.00 90.08 1373 SER A C 1
ATOM 7531 O O . SER G 1 129 ? -33.003 -23.985 -71.144 1.00 82.22 1373 SER A O 1
ATOM 7534 N N . PRO G 1 130 ? -34.267 -22.177 -70.714 1.00 94.86 1374 PRO A N 1
ATOM 7535 C CA . PRO G 1 130 ? -34.545 -22.664 -69.352 1.00 88.20 1374 PRO A CA 1
ATOM 7536 C C . PRO G 1 130 ? -35.321 -23.966 -69.335 1.00 73.52 1374 PRO A C 1
ATOM 7537 O O . PRO G 1 130 ? -35.003 -24.859 -68.541 1.00 64.82 1374 PRO A O 1
ATOM 7541 N N . GLU G 1 131 ? -36.325 -24.112 -70.196 1.00 87.60 1375 GLU A N 1
ATOM 7542 C CA . GLU G 1 131 ? -37.031 -25.386 -70.262 1.00 86.00 1375 GLU A CA 1
ATOM 7543 C C . GLU G 1 131 ? -36.108 -26.471 -70.804 1.00 84.76 1375 GLU A C 1
ATOM 7544 O O . GLU G 1 131 ? -36.175 -27.629 -70.374 1.00 81.61 1375 GLU A O 1
ATOM 7550 N N . GLN G 1 132 ? -35.243 -26.108 -71.757 1.00 79.75 1376 GLN A N 1
ATOM 7551 C CA . GLN G 1 132 ? -34.256 -27.046 -72.281 1.00 82.30 1376 GLN A CA 1
ATOM 7552 C C . GLN G 1 132 ? -33.194 -27.381 -71.241 1.00 81.66 1376 GLN A C 1
ATOM 7553 O O . GLN G 1 132 ? -32.713 -28.518 -71.194 1.00 85.45 1376 GLN A O 1
ATOM 7559 N N . CYS G 1 133 ? -32.823 -26.414 -70.398 1.00 75.15 1377 CYS A N 1
ATOM 7560 C CA . CYS G 1 133 ? -31.806 -26.672 -69.383 1.00 72.84 1377 CYS A CA 1
ATOM 7561 C C . CYS G 1 133 ? -32.304 -27.670 -68.348 1.00 70.41 1377 CYS A C 1
ATOM 7562 O O . CYS G 1 133 ? -31.533 -28.502 -67.857 1.00 66.47 1377 CYS A O 1
ATOM 7565 N N . ILE G 1 134 ? -33.588 -27.588 -67.991 1.00 83.27 1378 ILE A N 1
ATOM 7566 C CA . ILE G 1 134 ? -34.158 -28.518 -67.019 1.00 76.41 1378 ILE A CA 1
ATOM 7567 C C . ILE G 1 134 ? -34.107 -29.946 -67.551 1.00 79.15 1378 ILE A C 1
ATOM 7568 O O . ILE G 1 134 ? -33.702 -30.877 -66.844 1.00 84.22 1378 ILE A O 1
ATOM 7573 N N . LYS G 1 135 ? -34.491 -30.137 -68.815 1.00 68.63 1379 LYS A N 1
ATOM 7574 C CA . LYS G 1 135 ? -34.547 -31.482 -69.375 1.00 77.33 1379 LYS A CA 1
ATOM 7575 C C . LYS G 1 135 ? -33.166 -32.101 -69.545 1.00 72.37 1379 LYS A C 1
ATOM 7576 O O . LYS G 1 135 ? -33.054 -33.329 -69.616 1.00 77.48 1379 LYS A O 1
ATOM 7582 N N . VAL G 1 136 ? -32.115 -31.286 -69.604 1.00 83.78 1380 VAL A N 1
ATOM 7583 C CA . VAL G 1 136 ? -30.760 -31.824 -69.599 1.00 80.95 1380 VAL A CA 1
ATOM 7584 C C . VAL G 1 136 ? -30.341 -32.197 -68.182 1.00 69.34 1380 VAL A C 1
ATOM 7585 O O . VAL G 1 136 ? -29.670 -33.213 -67.965 1.00 66.04 1380 VAL A O 1
ATOM 7589 N N . LEU G 1 137 ? -30.737 -31.387 -67.199 1.00 64.87 1381 LEU A N 1
ATOM 7590 C CA . LEU G 1 137 ? -30.284 -31.580 -65.827 1.00 64.09 1381 LEU A CA 1
ATOM 7591 C C . LEU G 1 137 ? -31.003 -32.726 -65.126 1.00 64.82 1381 LEU A C 1
ATOM 7592 O O . LEU G 1 137 ? -30.418 -33.362 -64.242 1.00 66.28 1381 LEU A O 1
ATOM 7597 N N . CYS G 1 138 ? -32.256 -33.001 -65.496 1.00 67.89 1382 CYS A N 1
ATOM 7598 C CA . CYS G 1 138 ? -33.027 -34.030 -64.798 1.00 69.10 1382 CYS A CA 1
ATOM 7599 C C . CYS G 1 138 ? -32.374 -35.408 -64.851 1.00 67.55 1382 CYS A C 1
ATOM 7600 O O . CYS G 1 138 ? -32.159 -35.997 -63.780 1.00 75.39 1382 CYS A O 1
ATOM 7603 N N . PRO G 1 139 ? -32.038 -35.974 -66.017 1.00 66.54 1383 PRO A N 1
ATOM 7604 C CA . PRO G 1 139 ? -31.387 -37.297 -65.998 1.00 73.96 1383 PRO A CA 1
ATOM 7605 C C . PRO G 1 139 ? -30.039 -37.276 -65.302 1.00 73.54 1383 PRO A C 1
ATOM 7606 O O . PRO G 1 139 ? -29.645 -38.280 -64.694 1.00 68.89 1383 PRO A O 1
ATOM 7610 N N . ILE G 1 140 ? -29.321 -36.154 -65.374 1.00 71.65 1384 ILE A N 1
ATOM 7611 C CA . ILE G 1 140 ? -28.052 -36.026 -64.666 1.00 68.74 1384 ILE A CA 1
ATOM 7612 C C . ILE G 1 140 ? -28.277 -36.086 -63.159 1.00 72.55 1384 ILE A C 1
ATOM 7613 O O . ILE G 1 140 ? -27.581 -36.809 -62.438 1.00 73.28 1384 ILE A O 1
ATOM 7618 N N . ILE G 1 141 ? -29.259 -35.328 -62.663 1.00 75.20 1385 ILE A N 1
ATOM 7619 C CA . ILE G 1 141 ? -29.523 -35.283 -61.226 1.00 77.77 1385 ILE A CA 1
ATOM 7620 C C . ILE G 1 141 ? -29.879 -36.668 -60.697 1.00 88.77 1385 ILE A C 1
ATOM 7621 O O . ILE G 1 141 ? -29.422 -37.076 -59.622 1.00 85.00 1385 ILE A O 1
ATOM 7626 N N . GLN G 1 142 ? -30.686 -37.416 -61.447 1.00 82.11 1386 GLN A N 1
ATOM 7627 C CA . GLN G 1 142 ? -31.190 -38.696 -60.970 1.00 73.22 1386 GLN A CA 1
ATOM 7628 C C . GLN G 1 142 ? -30.152 -39.809 -61.029 1.00 78.34 1386 GLN A C 1
ATOM 7629 O O . GLN G 1 142 ? -30.343 -40.843 -60.379 1.00 95.76 1386 GLN A O 1
ATOM 7635 N N . THR G 1 143 ? -29.064 -39.633 -61.786 1.00 74.49 1387 THR A N 1
ATOM 7636 C CA . THR G 1 143 ? -28.107 -40.712 -62.001 1.00 73.41 1387 THR A CA 1
ATOM 7637 C C . THR G 1 143 ? -26.655 -40.367 -61.696 1.00 76.58 1387 THR A C 1
ATOM 7638 O O . THR G 1 143 ? -25.822 -41.281 -61.694 1.00 91.42 1387 THR A O 1
ATOM 7642 N N . ALA G 1 144 ? -26.315 -39.107 -61.445 1.00 80.05 1388 ALA A N 1
ATOM 7643 C CA . ALA G 1 144 ? -24.916 -38.745 -61.268 1.00 82.42 1388 ALA A CA 1
ATOM 7644 C C . ALA G 1 144 ? -24.461 -38.953 -59.828 1.00 80.09 1388 ALA A C 1
ATOM 7645 O O . ALA G 1 144 ? -25.262 -39.018 -58.892 1.00 77.82 1388 ALA A O 1
ATOM 7647 N N . ASP G 1 145 ? -23.146 -39.060 -59.668 1.00 76.16 1389 ASP A N 1
ATOM 7648 C CA . ASP G 1 145 ? -22.487 -39.186 -58.379 1.00 70.20 1389 ASP A CA 1
ATOM 7649 C C . ASP G 1 145 ? -21.983 -37.829 -57.899 1.00 74.52 1389 ASP A C 1
ATOM 7650 O O . ASP G 1 145 ? -21.898 -36.862 -58.661 1.00 73.69 1389 ASP A O 1
ATOM 7655 N N . TYR G 1 146 ? -21.665 -37.768 -56.612 1.00 72.80 1390 TYR A N 1
ATOM 7656 C CA . TYR G 1 146 ? -21.092 -36.562 -56.037 1.00 68.36 1390 TYR A CA 1
ATOM 7657 C C . TYR G 1 146 ? -19.767 -36.230 -56.723 1.00 68.70 1390 TYR A C 1
ATOM 7658 O O . TYR G 1 146 ? -18.989 -37.137 -57.043 1.00 75.78 1390 TYR A O 1
ATOM 7667 N N . PRO G 1 147 ? -19.478 -34.942 -56.979 1.00 80.59 1391 PRO A N 1
ATOM 7668 C CA . PRO G 1 147 ? -20.321 -33.782 -56.678 1.00 82.33 1391 PRO A CA 1
ATOM 7669 C C . PRO G 1 147 ? -21.095 -33.260 -57.885 1.00 75.17 1391 PRO A C 1
ATOM 7670 O O . PRO G 1 147 ? -21.589 -32.133 -57.847 1.00 75.50 1391 PRO A O 1
ATOM 7674 N N . ILE G 1 148 ? -21.197 -34.068 -58.941 1.00 71.78 1392 ILE A N 1
ATOM 7675 C CA . ILE G 1 148 ? -21.866 -33.612 -60.156 1.00 68.45 1392 ILE A CA 1
ATOM 7676 C C . ILE G 1 148 ? -23.368 -33.473 -59.927 1.00 77.20 1392 ILE A C 1
ATOM 7677 O O . ILE G 1 148 ? -23.994 -32.517 -60.403 1.00 81.63 1392 ILE A O 1
ATOM 7682 N N . ASN G 1 149 ? -23.967 -34.409 -59.186 1.00 73.00 1393 ASN A N 1
ATOM 7683 C CA . ASN G 1 149 ? -25.386 -34.289 -58.862 1.00 69.81 1393 ASN A CA 1
ATOM 7684 C C . ASN G 1 149 ? -25.656 -33.037 -58.036 1.00 67.72 1393 ASN A C 1
ATOM 7685 O O . ASN G 1 149 ? -26.692 -32.384 -58.205 1.00 68.67 1393 ASN A O 1
ATOM 7690 N N . LEU G 1 150 ? -24.733 -32.687 -57.137 1.00 80.83 1394 LEU A N 1
ATOM 7691 C CA . LEU G 1 150 ? -24.876 -31.454 -56.371 1.00 67.18 1394 LEU A CA 1
ATOM 7692 C C . LEU G 1 150 ? -24.824 -30.235 -57.282 1.00 70.25 1394 LEU A C 1
ATOM 7693 O O . LEU G 1 150 ? -25.627 -29.305 -57.134 1.00 80.40 1394 LEU A O 1
ATOM 7698 N N . ALA G 1 151 ? -23.890 -30.225 -58.236 1.00 70.11 1395 ALA A N 1
ATOM 7699 C CA . ALA G 1 151 ? -23.779 -29.095 -59.151 1.00 72.98 1395 ALA A CA 1
ATOM 7700 C C . ALA G 1 151 ? -25.012 -28.975 -60.037 1.00 68.25 1395 ALA A C 1
ATOM 7701 O O . ALA G 1 151 ? -25.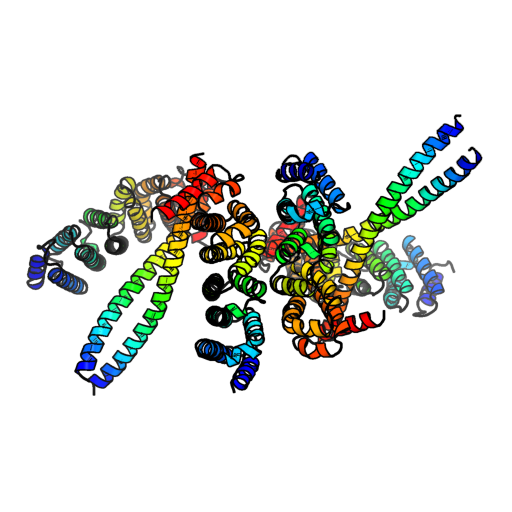479 -27.864 -60.313 1.00 66.18 1395 ALA A O 1
ATOM 7703 N N . ALA G 1 152 ? -25.553 -30.109 -60.495 1.00 71.19 1396 ALA A N 1
ATOM 7704 C CA . ALA G 1 152 ? -26.712 -30.072 -61.382 1.00 60.71 1396 ALA A CA 1
ATOM 7705 C C . ALA G 1 152 ? -27.968 -29.616 -60.650 1.00 61.15 1396 ALA A C 1
ATOM 7706 O O . ALA G 1 152 ? -28.813 -28.931 -61.238 1.00 63.05 1396 ALA A O 1
ATOM 7708 N N . ILE G 1 153 ? -28.108 -29.979 -59.373 1.00 65.95 1397 ILE A N 1
ATOM 7709 C CA . ILE G 1 153 ? -29.263 -29.533 -58.600 1.00 58.35 1397 ILE A CA 1
ATOM 7710 C C . ILE G 1 153 ? -29.195 -28.031 -58.362 1.00 58.55 1397 ILE A C 1
ATOM 7711 O O . ILE G 1 153 ? -30.202 -27.324 -58.488 1.00 65.55 1397 ILE A O 1
ATOM 7716 N N . LYS G 1 154 ? -28.010 -27.519 -58.012 1.00 66.09 1398 LYS A N 1
ATOM 7717 C CA . LYS G 1 154 ? -27.845 -26.076 -57.859 1.00 64.32 1398 LYS A CA 1
ATOM 7718 C C . LYS G 1 154 ? -28.212 -25.343 -59.143 1.00 65.97 1398 LYS A C 1
ATOM 7719 O O . LYS G 1 154 ? -28.816 -24.264 -59.101 1.00 54.25 1398 LYS A O 1
ATOM 7725 N N . MET G 1 155 ? -27.845 -25.909 -60.296 1.00 69.90 1399 MET A N 1
ATOM 7726 C CA . MET G 1 155 ? -28.212 -25.303 -61.571 1.00 58.11 1399 MET A CA 1
ATOM 7727 C C . MET G 1 155 ? -29.718 -25.357 -61.788 1.00 57.99 1399 MET A C 1
ATOM 7728 O O . MET G 1 155 ? -30.323 -24.369 -62.219 1.00 70.53 1399 MET A O 1
ATOM 7733 N N . GLN G 1 156 ? -30.339 -26.503 -61.492 1.00 70.34 1400 GLN A N 1
ATOM 7734 C CA . GLN G 1 156 ? -31.783 -26.627 -61.660 1.00 72.20 1400 GLN A CA 1
ATOM 7735 C C . GLN G 1 156 ? -32.532 -25.626 -60.790 1.00 70.93 1400 GLN A C 1
ATOM 7736 O O . GLN G 1 156 ? -33.594 -25.132 -61.185 1.00 70.33 1400 GLN A O 1
ATOM 7742 N N . THR G 1 157 ? -31.994 -25.313 -59.608 1.00 69.25 1401 THR A N 1
ATOM 7743 C CA . THR G 1 157 ? -32.610 -24.295 -58.764 1.00 62.91 1401 THR A CA 1
ATOM 7744 C C . THR G 1 157 ? -32.585 -22.936 -59.449 1.00 76.98 1401 THR A C 1
ATOM 7745 O O . THR G 1 157 ? -33.568 -22.186 -59.399 1.00 95.14 1401 THR A O 1
ATOM 7749 N N . LYS G 1 158 ? -31.463 -22.601 -60.092 1.00 71.61 1402 LYS A N 1
ATOM 7750 C CA . LYS G 1 158 ? -31.366 -21.338 -60.815 1.00 71.90 1402 LYS A CA 1
ATOM 7751 C C . LYS G 1 158 ? -32.304 -21.311 -62.016 1.00 82.36 1402 LYS A C 1
ATOM 7752 O O . LYS G 1 158 ? -32.883 -20.267 -62.338 1.00 94.78 1402 LYS A O 1
ATOM 7758 N N . VAL G 1 159 ? -32.472 -22.453 -62.684 1.00 77.47 1403 VAL A N 1
ATOM 7759 C CA . VAL G 1 159 ? -33.286 -22.508 -63.894 1.00 71.07 1403 VAL A CA 1
ATOM 7760 C C . VAL G 1 159 ? -34.781 -22.560 -63.581 1.00 82.87 1403 VAL A C 1
ATOM 7761 O O . VAL G 1 159 ? -35.595 -22.025 -64.343 1.00 90.30 1403 VAL A O 1
ATOM 7765 N N . ILE G 1 160 ? -35.169 -23.187 -62.467 1.00 82.00 1404 ILE A N 1
ATOM 7766 C CA . ILE G 1 160 ? -36.588 -23.302 -62.137 1.00 82.05 1404 ILE A CA 1
ATOM 7767 C C . ILE G 1 160 ? -37.200 -21.926 -61.907 1.00 87.45 1404 ILE A C 1
ATOM 7768 O O . ILE G 1 160 ? -38.375 -21.696 -62.224 1.00 82.75 1404 ILE A O 1
ATOM 7773 N N . GLU G 1 161 ? -36.407 -20.982 -61.398 1.00 105.58 1405 GLU A N 1
ATOM 7774 C CA . GLU G 1 161 ? -36.863 -19.616 -61.175 1.00 106.60 1405 GLU A CA 1
ATOM 7775 C C . GLU G 1 161 ? -37.238 -18.885 -62.460 1.00 106.11 1405 GLU A C 1
ATOM 7776 O O . GLU G 1 161 ? -37.818 -17.796 -62.379 1.00 108.49 1405 GLU A O 1
ATOM 7782 N N . ARG G 1 162 ? -36.933 -19.441 -63.635 1.00 95.40 1406 ARG A N 1
ATOM 7783 C CA . ARG G 1 162 ? -37.121 -18.734 -64.896 1.00 84.60 1406 ARG A CA 1
ATOM 7784 C C . ARG G 1 162 ? -38.287 -19.257 -65.726 1.00 84.00 1406 ARG A C 1
ATOM 7785 O O . ARG G 1 162 ? -38.562 -18.700 -66.795 1.00 80.31 1406 ARG A O 1
ATOM 7793 N N . VAL G 1 163 ? -38.968 -20.307 -65.283 1.00 96.23 1407 VAL A N 1
ATOM 7794 C CA . VAL G 1 163 ? -40.115 -20.846 -66.005 1.00 88.26 1407 VAL A CA 1
ATOM 7795 C C . VAL G 1 163 ? -41.377 -20.369 -65.304 1.00 81.86 1407 VAL A C 1
ATOM 7796 O O . VAL G 1 163 ? -41.397 -20.158 -64.085 1.00 81.36 1407 VAL A O 1
ATOM 7800 N N . SER G 1 164 ? -42.441 -20.188 -66.081 1.00 77.97 1408 SER A N 1
ATOM 7801 C CA . SER G 1 164 ? -43.710 -19.756 -65.520 1.00 89.01 1408 SER A CA 1
ATOM 7802 C C . SER G 1 164 ? -44.324 -20.858 -64.659 1.00 88.84 1408 SER A C 1
ATOM 7803 O O . SER G 1 164 ? -43.915 -22.023 -64.697 1.00 91.40 1408 SER A O 1
ATOM 7806 N N . LYS G 1 165 ? -45.333 -20.470 -63.875 1.00 95.70 1409 LYS A N 1
ATOM 7807 C CA . LYS G 1 165 ? -46.008 -21.428 -63.007 1.00 84.46 1409 LYS A CA 1
ATOM 7808 C C . LYS G 1 165 ? -46.733 -22.499 -63.809 1.00 94.40 1409 LYS A C 1
ATOM 7809 O O . LYS G 1 165 ? -46.814 -23.653 -63.371 1.00 93.24 1409 LYS A O 1
ATOM 7815 N N . GLU G 1 166 ? -47.248 -22.148 -64.989 1.00 117.93 1410 GLU A N 1
ATOM 7816 C CA . GLU G 1 166 ? -47.891 -23.148 -65.835 1.00 110.55 1410 GLU A CA 1
ATOM 7817 C C . GLU G 1 166 ? -46.866 -24.115 -66.413 1.00 104.65 1410 GLU A C 1
ATOM 7818 O O . GLU G 1 166 ? -47.119 -25.322 -66.492 1.00 107.06 1410 GLU A O 1
ATOM 7824 N N . THR G 1 167 ? -45.700 -23.603 -66.814 1.00 92.71 1411 THR A N 1
ATOM 7825 C CA . THR G 1 167 ? -44.659 -24.460 -67.371 1.00 94.76 1411 THR A CA 1
ATOM 7826 C C . THR G 1 167 ? -44.028 -25.343 -66.299 1.00 87.41 1411 THR A C 1
ATOM 7827 O O . THR G 1 167 ? -43.726 -26.515 -66.554 1.00 93.71 1411 THR A O 1
ATOM 7831 N N . LEU G 1 168 ? -43.818 -24.801 -65.096 1.00 87.36 1412 LEU A N 1
ATOM 7832 C CA . LEU G 1 168 ? -43.139 -25.568 -64.055 1.00 77.00 1412 LEU A CA 1
ATOM 7833 C C . LEU G 1 168 ? -43.977 -26.764 -63.616 1.00 80.00 1412 LEU A C 1
ATOM 7834 O O . LEU G 1 168 ? -43.432 -27.834 -63.318 1.00 78.95 1412 LEU A O 1
ATOM 7839 N N . ASN G 1 169 ? -45.302 -26.601 -63.565 1.00 87.66 1413 ASN A N 1
ATOM 7840 C CA . ASN G 1 169 ? -46.167 -27.712 -63.177 1.00 77.97 1413 ASN A CA 1
ATOM 7841 C C . ASN G 1 169 ? -46.095 -28.843 -64.195 1.00 78.88 1413 ASN A C 1
ATOM 7842 O O . ASN G 1 169 ? -46.124 -30.023 -63.827 1.00 88.32 1413 ASN A O 1
ATOM 7847 N N . LEU G 1 170 ? -46.010 -28.502 -65.483 1.00 72.99 1414 LEU A N 1
ATOM 7848 C CA . LEU G 1 170 ? -45.896 -29.533 -66.508 1.00 86.54 1414 LEU A CA 1
ATOM 7849 C C . LEU G 1 170 ? -44.588 -30.303 -66.377 1.00 86.68 1414 LEU A C 1
ATOM 7850 O O . LEU G 1 170 ? -44.537 -31.498 -66.688 1.00 79.57 1414 LEU A O 1
ATOM 7855 N N . LEU G 1 171 ? -43.527 -29.641 -65.915 1.00 73.98 1415 LEU A N 1
ATOM 7856 C CA . LEU G 1 171 ? -42.222 -30.271 -65.780 1.00 72.04 1415 LEU A CA 1
ATOM 7857 C C . LEU G 1 171 ? -42.022 -30.934 -64.423 1.00 80.78 1415 LEU A C 1
ATOM 7858 O O . LEU G 1 171 ? -41.007 -31.612 -64.227 1.00 83.69 1415 LEU A O 1
ATOM 7863 N N . LEU G 1 172 ? -42.958 -30.751 -63.492 1.00 76.09 1416 LEU A N 1
ATOM 7864 C CA . LEU G 1 172 ? -42.820 -31.355 -62.169 1.00 70.07 1416 LEU A CA 1
ATOM 7865 C C . LEU G 1 172 ? -42.760 -32.880 -62.188 1.00 74.80 1416 LEU A C 1
ATOM 7866 O O . LEU G 1 172 ? -41.951 -33.440 -61.428 1.00 80.56 1416 LEU A O 1
ATOM 7871 N N . PRO G 1 173 ? -43.570 -33.603 -62.975 1.00 86.45 1417 PRO A N 1
ATOM 7872 C CA . PRO G 1 173 ? -43.423 -35.070 -63.005 1.00 84.11 1417 PRO A CA 1
ATOM 7873 C C . PRO G 1 173 ? -42.020 -35.545 -63.345 1.00 72.15 1417 PRO A C 1
ATOM 7874 O O . PRO G 1 173 ? -41.644 -36.660 -62.959 1.00 71.19 1417 PRO A O 1
ATOM 7878 N N . GLU G 1 174 ? -41.237 -34.741 -64.064 1.00 86.58 1418 GLU A N 1
ATOM 7879 C CA . GLU G 1 174 ? -39.854 -35.075 -64.380 1.00 88.40 1418 GLU A CA 1
ATOM 7880 C C . GLU G 1 174 ? -38.849 -34.466 -63.413 1.00 81.99 1418 GLU A C 1
ATOM 7881 O O . GLU G 1 174 ? -37.749 -35.005 -63.262 1.00 74.75 1418 GLU A O 1
ATOM 7887 N N . ILE G 1 175 ? -39.200 -33.355 -62.767 1.00 73.17 1419 ILE A N 1
ATOM 7888 C CA . ILE G 1 175 ? -38.290 -32.696 -61.834 1.00 66.86 1419 ILE A CA 1
ATOM 7889 C C . ILE G 1 175 ? -38.306 -33.391 -60.479 1.00 69.78 1419 ILE A C 1
ATOM 7890 O O . ILE G 1 175 ? -37.254 -33.656 -59.885 1.00 75.17 1419 ILE A O 1
ATOM 7895 N N . MET G 1 176 ? -39.501 -33.700 -59.976 1.00 71.06 1420 MET A N 1
ATOM 7896 C CA . MET G 1 176 ? -39.630 -34.214 -58.618 1.00 61.61 1420 MET A CA 1
ATOM 7897 C C . MET G 1 176 ? -38.918 -35.543 -58.357 1.00 71.98 1420 MET A C 1
ATOM 7898 O O . MET G 1 176 ? -38.462 -35.734 -57.219 1.00 71.01 1420 MET A O 1
ATOM 7903 N N . PRO G 1 177 ? -38.816 -36.488 -59.305 1.00 70.60 1421 PRO A N 1
ATOM 7904 C CA . PRO G 1 177 ? -38.082 -37.731 -58.994 1.00 66.96 1421 PRO A CA 1
ATOM 7905 C C . PRO G 1 177 ? -36.666 -37.501 -58.492 1.00 69.42 1421 PRO A C 1
ATOM 7906 O O . PRO G 1 177 ? -36.294 -38.028 -57.436 1.00 64.11 1421 PRO A O 1
ATOM 7910 N N . GLY G 1 178 ? -35.864 -36.721 -59.218 1.00 71.31 1422 GLY A N 1
ATOM 7911 C CA . GLY G 1 178 ? -34.504 -36.462 -58.777 1.00 60.82 1422 GLY A CA 1
ATOM 7912 C C . GLY G 1 178 ? -34.426 -35.683 -57.479 1.00 61.55 1422 GLY A C 1
ATOM 7913 O O . GLY G 1 178 ? -33.460 -35.824 -56.725 1.00 68.54 1422 GLY A O 1
ATOM 7914 N N . LEU G 1 179 ? -35.436 -34.857 -57.197 1.00 67.44 1423 LEU A N 1
ATOM 7915 C CA . LEU G 1 179 ? -35.423 -34.059 -55.976 1.00 65.94 1423 LEU A CA 1
ATOM 7916 C C . LEU G 1 179 ? -35.759 -34.896 -54.748 1.00 72.22 1423 LEU A C 1
ATOM 7917 O O . LEU G 1 179 ? -35.150 -34.716 -53.688 1.00 71.17 1423 LEU A O 1
ATOM 7922 N N . ILE G 1 180 ? -36.725 -35.810 -54.867 1.00 87.73 1424 ILE A N 1
ATOM 7923 C CA . ILE G 1 180 ? -37.024 -36.718 -53.764 1.00 78.85 1424 ILE A CA 1
ATOM 7924 C C . ILE G 1 180 ? -35.871 -37.688 -53.550 1.00 64.76 1424 ILE A C 1
ATOM 7925 O O . ILE G 1 180 ? -35.545 -38.049 -52.412 1.00 66.15 1424 ILE A O 1
ATOM 7930 N N . GLN G 1 181 ? -35.230 -38.121 -54.637 1.00 70.70 1425 GLN A N 1
ATOM 7931 C CA . GLN G 1 181 ? -34.104 -39.039 -54.516 1.00 74.12 1425 GLN A CA 1
ATOM 7932 C C . GLN G 1 181 ? -32.914 -38.364 -53.847 1.00 78.34 1425 GLN A C 1
ATOM 7933 O O . GLN G 1 181 ? -32.279 -38.949 -52.962 1.00 72.48 1425 GLN A O 1
ATOM 7939 N N . GLY G 1 182 ? -32.601 -37.129 -54.250 1.00 87.34 1426 GLY A N 1
ATOM 7940 C CA . GLY G 1 182 ? -31.504 -36.406 -53.635 1.00 84.17 1426 GLY A CA 1
ATOM 7941 C C . GLY G 1 182 ? -31.753 -36.005 -52.197 1.00 87.56 1426 GLY A C 1
ATOM 7942 O O . GLY G 1 182 ? -30.793 -35.739 -51.466 1.00 91.66 1426 GLY A O 1
ATOM 7943 N N . TYR G 1 183 ? -33.019 -35.945 -51.773 1.00 76.47 1427 TYR A N 1
ATOM 7944 C CA . TYR G 1 183 ? -33.308 -35.687 -50.368 1.00 76.16 1427 TYR A CA 1
ATOM 7945 C C . TYR G 1 183 ? -32.957 -36.885 -49.495 1.00 84.80 1427 TYR A C 1
ATOM 7946 O O . TYR G 1 183 ? -32.717 -36.718 -48.295 1.00 84.55 1427 TYR A O 1
ATOM 7955 N N . ASP G 1 184 ? -32.927 -38.085 -50.068 1.00 86.13 1428 ASP A N 1
ATOM 7956 C CA . ASP G 1 184 ? -32.483 -39.273 -49.357 1.00 84.24 1428 ASP A CA 1
ATOM 7957 C C . ASP G 1 184 ? -30.998 -39.544 -49.554 1.00 82.39 1428 ASP A C 1
ATOM 7958 O O . ASP G 1 184 ? -30.503 -40.578 -49.091 1.00 85.26 1428 ASP A O 1
ATOM 7963 N N . ASN G 1 185 ? -30.285 -38.648 -50.234 1.00 76.85 1429 ASN A N 1
ATOM 7964 C CA . ASN G 1 185 ? -28.881 -38.869 -50.543 1.00 84.52 1429 ASN A CA 1
ATOM 7965 C C . ASN G 1 185 ? -28.048 -38.887 -49.267 1.00 76.47 1429 ASN A C 1
ATOM 7966 O O . ASN G 1 185 ? -28.354 -38.202 -48.287 1.00 71.26 1429 ASN A O 1
ATOM 7971 N N . SER G 1 186 ? -26.979 -39.687 -49.288 1.00 89.21 1430 SER A N 1
ATOM 7972 C CA . SER G 1 186 ? -26.103 -39.788 -48.125 1.00 91.12 1430 SER A CA 1
ATOM 7973 C C . SER G 1 186 ? -25.407 -38.468 -47.816 1.00 94.53 1430 SER A C 1
ATOM 7974 O O . SER G 1 186 ? -25.091 -38.194 -46.653 1.00 98.93 1430 SER A O 1
ATOM 7977 N N . GLU G 1 187 ? -25.163 -37.641 -48.829 1.00 81.48 1431 GLU A N 1
ATOM 7978 C CA . GLU G 1 187 ? -24.430 -36.395 -48.647 1.00 87.67 1431 GLU A CA 1
ATOM 7979 C C . GLU G 1 187 ? -25.371 -35.286 -48.194 1.00 83.02 1431 GLU A C 1
ATOM 7980 O O . GLU G 1 187 ? -26.426 -35.071 -48.799 1.00 82.24 1431 GLU A O 1
ATOM 7986 N N . SER G 1 188 ? -24.977 -34.578 -47.132 1.00 89.33 1432 SER A N 1
ATOM 7987 C CA . SER G 1 188 ? -25.818 -33.513 -46.598 1.00 84.67 1432 SER A CA 1
ATOM 7988 C C . SER G 1 188 ? -25.856 -32.304 -47.523 1.00 80.38 1432 SER A C 1
ATOM 7989 O O . SER G 1 188 ? -26.868 -31.595 -47.568 1.00 81.24 1432 SER A O 1
ATOM 7992 N N . SER G 1 189 ? -24.773 -32.050 -48.262 1.00 80.20 1433 SER A N 1
ATOM 7993 C CA . SER G 1 189 ? -24.777 -30.934 -49.202 1.00 84.00 1433 SER A CA 1
ATOM 7994 C C . SER G 1 189 ? -25.767 -31.166 -50.335 1.00 78.86 1433 SER A C 1
ATOM 7995 O O . SER G 1 189 ? -26.374 -30.210 -50.832 1.00 85.66 1433 SER A O 1
ATOM 7998 N N . VAL G 1 190 ? -25.945 -32.421 -50.750 1.00 81.64 1434 VAL A N 1
ATOM 7999 C CA . VAL G 1 190 ? -26.924 -32.737 -51.785 1.00 75.97 1434 VAL A CA 1
ATOM 8000 C C . VAL G 1 190 ? -28.342 -32.570 -51.251 1.00 78.08 1434 VAL A C 1
ATOM 8001 O O . VAL G 1 190 ? -29.226 -32.056 -51.947 1.00 72.40 1434 VAL A O 1
ATOM 8005 N N . ARG G 1 191 ? -28.583 -33.007 -50.012 1.00 75.24 1435 ARG A N 1
ATOM 8006 C CA . ARG G 1 191 ? -29.907 -32.861 -49.417 1.00 70.19 1435 ARG A CA 1
ATOM 8007 C C . ARG G 1 191 ? -30.298 -31.396 -49.262 1.00 71.83 1435 ARG A C 1
ATOM 8008 O O . ARG G 1 191 ? -31.458 -31.031 -49.487 1.00 78.61 1435 ARG A O 1
ATOM 8016 N N . LYS G 1 192 ? -29.346 -30.536 -48.888 1.00 68.56 1436 LYS A N 1
ATOM 8017 C CA . LYS G 1 192 ? -29.676 -29.123 -48.726 1.00 77.19 1436 LYS A CA 1
ATOM 8018 C C . LYS G 1 192 ? -29.973 -28.473 -50.071 1.00 82.54 1436 LYS A C 1
ATOM 8019 O O . LYS G 1 192 ? -30.898 -27.659 -50.183 1.00 78.58 1436 LYS A O 1
ATOM 8025 N N . ALA G 1 193 ? -29.187 -28.805 -51.100 1.00 74.82 1437 ALA A N 1
ATOM 8026 C CA . ALA G 1 193 ? -29.476 -28.307 -52.439 1.00 74.33 1437 ALA A CA 1
ATOM 8027 C C . ALA G 1 193 ? -30.862 -28.737 -52.899 1.00 81.92 1437 ALA A C 1
ATOM 8028 O O . ALA G 1 193 ? -31.534 -27.996 -53.627 1.00 75.55 1437 ALA A O 1
ATOM 8030 N N . CYS G 1 194 ? -31.301 -29.933 -52.495 1.00 81.36 1438 CYS A N 1
ATOM 8031 C CA . CYS G 1 194 ? -32.651 -30.376 -52.827 1.00 73.55 1438 CYS A CA 1
ATOM 8032 C C . CYS G 1 194 ? -33.691 -29.600 -52.031 1.00 71.84 1438 CYS A C 1
ATOM 8033 O O . CYS G 1 194 ? -34.750 -29.248 -52.562 1.00 78.12 1438 CYS A O 1
ATOM 8036 N N . VAL G 1 195 ? -33.411 -29.332 -50.753 1.00 68.57 1439 VAL A N 1
ATOM 8037 C CA . VAL G 1 195 ? -34.325 -28.525 -49.947 1.00 75.10 1439 VAL A CA 1
ATOM 8038 C C . VAL G 1 195 ? -34.463 -27.136 -50.551 1.00 82.86 1439 VAL A C 1
ATOM 8039 O O . VAL G 1 195 ? -35.572 -26.614 -50.712 1.00 90.58 1439 VAL A O 1
ATOM 8043 N N . PHE G 1 196 ? -33.332 -26.520 -50.905 1.00 82.59 1440 PHE A N 1
ATOM 8044 C CA . PHE G 1 196 ? -33.366 -25.194 -51.511 1.00 71.82 1440 PHE A CA 1
ATOM 8045 C C . PHE G 1 196 ? -33.989 -25.221 -52.900 1.00 72.70 1440 PHE A C 1
ATOM 8046 O O . PHE G 1 196 ? -34.585 -24.225 -53.326 1.00 92.08 1440 PHE A O 1
ATOM 8054 N N . CYS G 1 197 ? -33.869 -26.340 -53.618 1.00 81.37 1441 CYS A N 1
ATOM 8055 C CA . CYS G 1 197 ? -34.566 -26.466 -54.894 1.00 80.38 1441 CYS A CA 1
ATOM 8056 C C . CYS G 1 197 ? -36.071 -26.585 -54.688 1.00 78.13 1441 CYS A C 1
ATOM 8057 O O . CYS G 1 197 ? -36.855 -26.012 -55.453 1.00 85.94 1441 CYS A O 1
ATOM 8060 N N . LEU G 1 198 ? -36.494 -27.325 -53.659 1.00 80.64 1442 LEU A N 1
ATOM 8061 C CA . LEU G 1 198 ? -37.919 -27.418 -53.358 1.00 79.79 1442 LEU A CA 1
ATOM 8062 C C . LEU G 1 198 ? -38.462 -26.101 -52.821 1.00 88.89 1442 LEU A C 1
ATOM 8063 O O . LEU G 1 198 ? -39.643 -25.793 -53.019 1.00 94.31 1442 LEU A O 1
ATOM 8068 N N . VAL G 1 199 ? -37.625 -25.321 -52.134 1.00 104.56 1443 VAL A N 1
ATOM 8069 C CA . VAL G 1 199 ? -38.024 -23.977 -51.728 1.00 100.21 1443 VAL A CA 1
ATOM 8070 C C . VAL G 1 199 ? -38.315 -23.119 -52.952 1.00 102.25 1443 VAL A C 1
ATOM 8071 O O . VAL G 1 199 ? -39.271 -22.333 -52.968 1.00 104.13 1443 VAL A O 1
ATOM 8075 N N . ALA G 1 200 ? -37.509 -23.269 -54.005 1.00 85.59 1444 ALA A N 1
ATOM 8076 C CA . ALA G 1 200 ? -37.759 -22.526 -55.236 1.00 80.01 1444 ALA A CA 1
ATOM 8077 C C . ALA G 1 200 ? -39.015 -23.025 -55.940 1.00 92.73 1444 ALA A C 1
ATOM 8078 O O . ALA G 1 200 ? -39.743 -22.236 -56.554 1.00 92.32 1444 ALA A O 1
ATOM 8080 N N . VAL G 1 201 ? -39.287 -24.331 -55.867 1.00 87.13 1445 VAL A N 1
ATOM 8081 C CA . VAL G 1 201 ? -40.497 -24.864 -56.484 1.00 89.17 1445 VAL A CA 1
ATOM 8082 C C . VAL G 1 201 ? -41.732 -24.431 -55.703 1.00 93.32 1445 VAL A C 1
ATOM 8083 O O . VAL G 1 201 ? -42.760 -24.072 -56.290 1.00 87.13 1445 VAL A O 1
ATOM 8087 N N . HIS G 1 202 ? -41.652 -24.447 -54.370 1.00 84.04 1446 HIS A N 1
ATOM 8088 C CA . HIS G 1 202 ? -42.774 -23.978 -53.564 1.00 90.42 1446 HIS A CA 1
ATOM 8089 C C . HIS G 1 202 ? -43.005 -22.485 -53.762 1.00 101.72 1446 HIS A C 1
ATOM 8090 O O . HIS G 1 202 ? -44.152 -22.022 -53.751 1.00 90.34 1446 HIS A O 1
ATOM 8097 N N . ALA G 1 203 ? -41.928 -21.716 -53.943 1.00 92.37 1447 ALA A N 1
ATOM 8098 C CA . ALA G 1 203 ? -42.066 -20.273 -54.111 1.00 86.30 1447 ALA A CA 1
ATOM 8099 C C . ALA G 1 203 ? -42.855 -19.925 -55.366 1.00 86.85 1447 ALA A C 1
ATOM 8100 O O . ALA G 1 203 ? -43.451 -18.844 -55.444 1.00 90.42 1447 ALA A O 1
ATOM 8102 N N . VAL G 1 204 ? -42.869 -20.818 -56.352 1.00 89.04 1448 VAL A N 1
ATOM 8103 C CA . VAL G 1 204 ? -43.564 -20.566 -57.612 1.00 86.08 1448 VAL A CA 1
ATOM 8104 C C . VAL G 1 204 ? -45.008 -21.046 -57.554 1.00 106.13 1448 VAL A C 1
ATOM 8105 O O . VAL G 1 204 ? -45.936 -20.300 -57.880 1.00 112.58 1448 VAL A O 1
ATOM 8109 N N . ILE G 1 205 ? -45.222 -22.302 -57.150 1.00 101.04 1449 ILE A N 1
ATOM 8110 C CA . ILE G 1 205 ? -46.544 -22.917 -57.214 1.00 105.53 1449 ILE A CA 1
ATOM 8111 C C . ILE G 1 205 ? -47.235 -22.969 -55.859 1.00 97.46 1449 ILE A C 1
ATOM 8112 O O . ILE G 1 205 ? -48.381 -23.430 -55.777 1.00 106.01 1449 ILE A O 1
ATOM 8117 N N . GLY G 1 206 ? -46.582 -22.499 -54.801 1.00 91.57 1450 GLY A N 1
ATOM 8118 C CA . GLY G 1 206 ? -47.219 -22.450 -53.493 1.00 95.51 1450 GLY A CA 1
ATOM 8119 C C . GLY G 1 206 ? -47.570 -23.829 -52.970 1.00 103.05 1450 GLY A C 1
ATOM 8120 O O . GLY G 1 206 ? -46.764 -24.765 -53.022 1.00 103.07 1450 GLY A O 1
ATOM 8121 N N . ASP G 1 207 ? -48.795 -23.961 -52.458 1.00 105.58 1451 ASP A N 1
ATOM 8122 C CA . ASP G 1 207 ? -49.243 -25.206 -51.847 1.00 102.42 1451 ASP A CA 1
ATOM 8123 C C . ASP G 1 207 ? -49.513 -26.310 -52.860 1.00 104.90 1451 ASP A C 1
ATOM 8124 O O . ASP G 1 207 ? -49.753 -27.451 -52.450 1.00 105.83 1451 ASP A O 1
ATOM 8129 N N . GLU G 1 208 ? -49.494 -26.005 -54.159 1.00 117.97 1452 GLU A N 1
ATOM 8130 C CA . GLU G 1 208 ? -49.714 -27.035 -55.168 1.00 114.38 1452 GLU A CA 1
ATOM 8131 C C . GLU G 1 208 ? -48.614 -28.090 -55.159 1.00 113.54 1452 GLU A C 1
ATOM 8132 O O . GLU G 1 208 ? -48.808 -29.179 -55.711 1.00 116.88 1452 GLU A O 1
ATOM 8138 N N . LEU G 1 209 ? -47.464 -27.787 -54.552 1.00 100.40 1453 LEU A N 1
ATOM 8139 C CA . LEU G 1 209 ? -46.375 -28.750 -54.431 1.00 89.44 1453 LEU A CA 1
ATOM 8140 C C . LEU G 1 209 ? -46.695 -29.860 -53.437 1.00 96.44 1453 LEU A C 1
ATOM 8141 O O . LEU G 1 209 ? -46.066 -30.924 -53.490 1.00 102.07 1453 LEU A O 1
ATOM 8146 N N . LYS G 1 210 ? -47.666 -29.638 -52.551 1.00 94.28 1454 LYS A N 1
ATOM 8147 C CA . LYS G 1 210 ? -47.941 -30.547 -51.437 1.00 87.92 1454 LYS A CA 1
ATOM 8148 C C . LYS G 1 210 ? -48.156 -31.999 -51.855 1.00 92.76 1454 LYS A C 1
ATOM 8149 O O . LYS G 1 210 ? -47.583 -32.888 -51.205 1.00 88.37 1454 LYS A O 1
ATOM 8155 N N . PRO G 1 211 ? -48.954 -32.321 -52.884 1.00 91.71 1455 PRO A N 1
ATOM 8156 C CA . PRO G 1 211 ? -49.104 -33.740 -53.255 1.00 91.93 1455 PRO A CA 1
ATOM 8157 C C . PRO G 1 211 ? -47.809 -34.395 -53.714 1.00 96.85 1455 PRO A C 1
ATOM 8158 O O . PRO G 1 211 ? -47.663 -35.616 -53.577 1.00 87.47 1455 PRO A O 1
ATOM 8162 N N . HIS G 1 212 ? -46.861 -33.622 -54.253 1.00 92.62 1456 HIS A N 1
ATOM 8163 C CA . HIS G 1 212 ? -45.606 -34.199 -54.724 1.00 88.47 1456 HIS A CA 1
ATOM 8164 C C . HIS G 1 212 ? -44.707 -34.636 -53.579 1.00 92.85 1456 HIS A C 1
ATOM 8165 O O . HIS G 1 212 ? -43.829 -35.481 -53.783 1.00 103.38 1456 HIS A O 1
ATOM 8172 N N . LEU G 1 213 ? -44.901 -34.080 -52.389 1.00 95.40 1457 LEU A N 1
ATOM 8173 C CA . LEU G 1 213 ? -44.070 -34.382 -51.236 1.00 87.82 1457 LEU A CA 1
ATOM 8174 C C . LEU G 1 213 ? -44.625 -35.533 -50.409 1.00 102.73 1457 LEU A C 1
ATOM 8175 O O . LEU G 1 213 ? -44.193 -35.727 -49.268 1.00 101.42 1457 LEU A O 1
ATOM 8180 N N . SER G 1 214 ? -45.579 -36.291 -50.959 1.00 113.09 1458 SER A N 1
ATOM 8181 C CA . SER G 1 214 ? -46.187 -37.391 -50.216 1.00 113.06 1458 SER A CA 1
ATOM 8182 C C . SER G 1 214 ? -45.159 -38.447 -49.831 1.00 107.09 1458 SER A C 1
ATOM 8183 O O . SER G 1 214 ? -45.329 -39.137 -48.819 1.00 107.22 1458 SER A O 1
ATOM 8186 N N . GLN G 1 215 ? -44.094 -38.591 -50.618 1.00 121.79 1459 GLN A N 1
ATOM 8187 C CA . GLN G 1 215 ? -43.061 -39.582 -50.346 1.00 125.89 1459 GLN A CA 1
ATOM 8188 C C . GLN G 1 215 ? -42.015 -39.090 -49.352 1.00 118.21 1459 GLN A C 1
ATOM 8189 O O . GLN G 1 215 ? -41.026 -39.795 -49.116 1.00 116.53 1459 GLN A O 1
ATOM 8195 N N . LEU G 1 216 ? -42.205 -37.906 -48.777 1.00 101.48 1460 LEU A N 1
ATOM 8196 C CA . LEU G 1 216 ? -41.290 -37.365 -47.784 1.00 100.82 1460 LEU A CA 1
ATOM 8197 C C . LEU G 1 216 ? -41.667 -37.841 -46.388 1.00 111.37 1460 LEU A C 1
ATOM 8198 O O . LEU G 1 216 ? -42.849 -37.985 -46.063 1.00 111.22 1460 LEU A O 1
ATOM 8203 N N . THR G 1 217 ? -40.651 -38.086 -45.565 1.00 102.95 1461 THR A N 1
ATOM 8204 C CA . THR G 1 217 ? -40.889 -38.430 -44.174 1.00 102.35 1461 THR A CA 1
ATOM 8205 C C . THR G 1 217 ? -41.324 -37.190 -43.394 1.00 100.60 1461 THR A C 1
ATOM 8206 O O . THR G 1 217 ? -41.205 -36.052 -43.859 1.00 94.34 1461 THR A O 1
ATOM 8210 N N . GLY G 1 218 ? -41.846 -37.423 -42.189 1.00 95.42 1462 GLY A N 1
ATOM 8211 C CA . GLY G 1 218 ? -42.311 -36.313 -41.373 1.00 99.93 1462 GLY A CA 1
ATOM 8212 C C . GLY G 1 218 ? -41.192 -35.372 -40.968 1.00 104.34 1462 GLY A C 1
ATOM 8213 O O . GLY G 1 218 ? -41.370 -34.151 -40.951 1.00 97.26 1462 GLY A O 1
ATOM 8214 N N . SER G 1 219 ? -40.020 -35.924 -40.644 1.00 106.15 1463 SER A N 1
ATOM 8215 C CA . SER G 1 219 ? -38.898 -35.084 -40.240 1.00 99.71 1463 SER A CA 1
ATOM 8216 C C . SER G 1 219 ? -38.345 -34.282 -41.411 1.00 99.23 1463 SER A C 1
ATOM 8217 O O . SER G 1 219 ? -37.877 -33.154 -41.222 1.00 98.11 1463 SER A O 1
ATOM 8220 N N . LYS G 1 220 ? -38.387 -34.842 -42.622 1.00 98.79 1464 LYS A N 1
ATOM 8221 C CA . LYS G 1 220 ? -37.943 -34.094 -43.793 1.00 97.87 1464 LYS A CA 1
ATOM 8222 C C . LYS G 1 220 ? -38.986 -33.068 -44.220 1.00 104.44 1464 LYS A C 1
ATOM 8223 O O . LYS G 1 220 ? -38.633 -31.966 -44.654 1.00 96.76 1464 LYS A O 1
ATOM 8229 N N . MET G 1 221 ? -40.272 -33.415 -44.112 1.00 114.47 1465 MET A N 1
ATOM 8230 C CA . MET G 1 221 ? -41.327 -32.430 -44.330 1.00 101.43 1465 MET A CA 1
ATOM 8231 C C . MET G 1 221 ? -41.214 -31.275 -43.343 1.00 92.89 1465 MET A C 1
ATOM 8232 O O . MET G 1 221 ? -41.360 -30.107 -43.720 1.00 87.01 1465 MET A O 1
ATOM 8237 N N . LYS G 1 222 ? -40.965 -31.586 -42.068 1.00 110.27 1466 LYS A N 1
ATOM 8238 C CA . LYS G 1 222 ? -40.821 -30.538 -41.063 1.00 111.08 1466 LYS A CA 1
ATOM 8239 C C . LYS G 1 222 ? -39.600 -29.672 -41.348 1.00 109.75 1466 LYS A C 1
ATOM 8240 O O . LYS G 1 222 ? -39.668 -28.441 -41.257 1.00 109.09 1466 LYS A O 1
ATOM 8246 N N . LEU G 1 223 ? -38.470 -30.302 -41.683 1.00 104.82 1467 LEU A N 1
ATOM 8247 C CA . LEU G 1 223 ? -37.272 -29.548 -42.037 1.00 98.66 1467 LEU A CA 1
ATOM 8248 C C . LEU G 1 223 ? -37.501 -28.691 -43.277 1.00 94.02 1467 LEU A C 1
ATOM 8249 O O . LEU G 1 223 ? -36.998 -27.565 -43.365 1.00 88.60 1467 LEU A O 1
ATOM 8254 N N . LEU G 1 224 ? -38.252 -29.212 -44.251 1.00 96.24 1468 LEU A N 1
ATOM 8255 C CA . LEU G 1 224 ? -38.502 -28.458 -45.476 1.00 85.37 1468 LEU A CA 1
ATOM 8256 C C . LEU G 1 224 ? -39.383 -27.245 -45.203 1.00 91.95 1468 LEU A C 1
ATOM 8257 O O . LEU G 1 224 ? -39.101 -26.141 -45.684 1.00 93.91 1468 LEU A O 1
ATOM 8262 N N . ASN G 1 225 ? -40.466 -27.436 -44.444 1.00 95.51 1469 ASN A N 1
ATOM 8263 C CA . ASN G 1 225 ? -41.315 -26.311 -44.065 1.00 92.70 1469 ASN A CA 1
ATOM 8264 C C . ASN G 1 225 ? -40.534 -25.256 -43.294 1.00 93.58 1469 ASN A C 1
ATOM 8265 O O . ASN G 1 225 ? -40.857 -24.065 -43.369 1.00 109.29 1469 ASN A O 1
ATOM 8270 N N . LEU G 1 226 ? -39.508 -25.673 -42.551 1.00 84.82 1470 LEU A N 1
ATOM 8271 C CA . LEU G 1 226 ? -38.687 -24.719 -41.816 1.00 88.76 1470 LEU A CA 1
ATOM 8272 C C . LEU G 1 226 ? -37.949 -23.779 -42.762 1.00 99.42 1470 LEU A C 1
ATOM 8273 O O . LEU G 1 226 ? -37.890 -22.568 -42.522 1.00 109.05 1470 LEU A O 1
ATOM 8278 N N . TYR G 1 227 ? -37.389 -24.316 -43.848 1.00 98.09 1471 TYR A N 1
ATOM 8279 C CA . TYR G 1 227 ? -36.654 -23.490 -44.798 1.00 94.90 1471 TYR A CA 1
ATOM 8280 C C . TYR G 1 227 ? -37.562 -22.705 -45.734 1.00 98.82 1471 TYR A C 1
ATOM 8281 O O . TYR G 1 227 ? -37.123 -21.693 -46.292 1.00 98.76 1471 TYR A O 1
ATOM 8290 N N . ILE G 1 228 ? -38.806 -23.143 -45.926 1.00 103.07 1472 ILE A N 1
ATOM 8291 C CA . ILE G 1 228 ? -39.768 -22.318 -46.649 1.00 94.98 1472 ILE A CA 1
ATOM 8292 C C . ILE G 1 228 ? -40.118 -21.084 -45.828 1.00 112.06 1472 ILE A C 1
ATOM 8293 O O . ILE G 1 228 ? -40.147 -19.960 -46.343 1.00 114.53 1472 ILE A O 1
ATOM 8298 N N . LYS G 1 229 ? -40.383 -21.279 -44.534 1.00 106.31 1473 LYS A N 1
ATOM 8299 C CA . LYS G 1 229 ? -40.665 -20.153 -43.649 1.00 102.80 1473 LYS A CA 1
ATOM 8300 C C . LYS G 1 229 ? -39.454 -19.237 -43.523 1.00 120.38 1473 LYS A C 1
ATOM 8301 O O . LYS G 1 229 ? -39.591 -18.008 -43.541 1.00 135.31 1473 LYS A O 1
ATOM 8307 N N . ARG G 1 230 ? -38.259 -19.820 -43.403 1.00 119.28 1474 ARG A N 1
ATOM 8308 C CA . ARG G 1 230 ? -37.045 -19.018 -43.289 1.00 123.81 1474 ARG A CA 1
ATOM 8309 C C . ARG G 1 230 ? -36.802 -18.198 -44.549 1.00 133.34 1474 ARG A C 1
ATOM 8310 O O . ARG G 1 230 ? -36.336 -17.055 -44.474 1.00 139.61 1474 ARG A O 1
ATOM 8318 N N . ALA G 1 231 ? -37.115 -18.763 -45.719 1.00 132.74 1475 ALA A N 1
ATOM 8319 C CA . ALA G 1 231 ? -36.940 -18.018 -46.960 1.00 134.50 1475 ALA A CA 1
ATOM 8320 C C . ALA G 1 231 ? -37.938 -16.875 -47.076 1.00 139.55 1475 ALA A C 1
ATOM 8321 O O . ALA G 1 231 ? -37.623 -15.836 -47.668 1.00 146.22 1475 ALA A O 1
ATOM 8323 N N . GLN G 1 232 ? -39.141 -17.041 -46.522 1.00 140.85 1476 GLN A N 1
ATOM 8324 C CA . GLN G 1 232 ? -40.153 -15.997 -46.630 1.00 142.68 1476 GLN A CA 1
ATOM 8325 C C . GLN G 1 232 ? -39.959 -14.905 -45.586 1.00 154.65 1476 GLN A C 1
ATOM 8326 O O . GLN G 1 232 ? -40.263 -13.738 -45.855 1.00 155.94 1476 GLN A O 1
ATOM 8332 N N . THR G 1 233 ? -39.465 -15.261 -44.398 1.00 179.76 1477 THR A N 1
ATOM 8333 C CA . THR G 1 233 ? -39.269 -14.266 -43.349 1.00 182.32 1477 THR A CA 1
ATOM 8334 C C . THR G 1 233 ? -38.115 -13.331 -43.690 1.00 179.83 1477 THR A C 1
ATOM 8335 O O . THR G 1 233 ? -38.230 -12.107 -43.551 1.00 180.61 1477 THR A O 1
ATOM 8339 N N . GLY G 1 234 ? -36.995 -13.889 -44.139 1.00 172.73 1478 GLY A N 1
ATOM 8340 C CA . GLY G 1 234 ? -35.824 -13.096 -44.460 1.00 174.56 1478 GLY A CA 1
ATOM 8341 C C . GLY G 1 234 ? -34.746 -13.188 -43.398 1.00 176.93 1478 GLY A C 1
ATOM 8342 O O . GLY G 1 234 ? -34.901 -13.900 -42.405 1.00 174.58 1478 GLY A O 1
ATOM 8343 N N . ILE H 2 14 ? 15.500 13.027 -27.666 1.00 172.18 496 ILE E N 1
ATOM 8344 C CA . ILE H 2 14 ? 14.112 12.600 -27.764 1.00 169.92 496 ILE E CA 1
ATOM 8345 C C . ILE H 2 14 ? 13.606 12.804 -29.191 1.00 171.56 496 ILE E C 1
ATOM 8346 O O . ILE H 2 14 ? 12.830 11.997 -29.703 1.00 180.73 496 ILE E O 1
ATOM 8351 N N . GLU H 2 15 ? 14.071 13.875 -29.839 1.00 167.21 497 GLU E N 1
ATOM 8352 C CA . GLU H 2 15 ? 13.647 14.147 -31.210 1.00 165.85 497 GLU E CA 1
ATOM 8353 C C . GLU H 2 15 ? 14.080 13.029 -32.150 1.00 164.25 497 GLU E C 1
ATOM 8354 O O . GLU H 2 15 ? 13.301 12.589 -33.005 1.00 170.17 497 GLU E O 1
ATOM 8356 N N . SER H 2 16 ? 15.318 12.553 -32.003 1.00 164.25 498 SER E N 1
ATOM 8357 C CA . SER H 2 16 ? 15.770 11.416 -32.799 1.00 169.94 498 SER E CA 1
ATOM 8358 C C . SER H 2 16 ? 14.985 10.159 -32.444 1.00 173.38 498 SER E C 1
ATOM 8359 O O . SER H 2 16 ? 14.647 9.359 -33.326 1.00 177.09 498 SER E O 1
ATOM 8362 N N . GLU H 2 17 ? 14.699 9.963 -31.155 1.00 169.22 499 GLU E N 1
ATOM 8363 C CA . GLU H 2 17 ? 13.887 8.827 -30.731 1.00 167.08 499 GLU E CA 1
ATOM 8364 C C . GLU H 2 17 ? 12.484 8.908 -31.322 1.00 166.15 499 GLU E C 1
ATOM 8365 O O . GLU H 2 17 ? 11.899 7.885 -31.697 1.00 165.41 499 GLU E O 1
ATOM 8371 N N . LEU H 2 18 ? 11.929 10.122 -31.409 1.00 167.58 500 LEU E N 1
ATOM 8372 C CA . LEU H 2 18 ? 10.602 10.303 -31.992 1.00 165.09 500 LEU E CA 1
ATOM 8373 C C . LEU H 2 18 ? 10.568 9.865 -33.452 1.00 166.88 500 LEU E C 1
ATOM 8374 O O . LEU H 2 18 ? 9.609 9.218 -33.889 1.00 167.09 500 LEU E O 1
ATOM 8379 N N . ASN H 2 19 ? 11.605 10.205 -34.221 1.00 163.04 501 ASN E N 1
ATOM 8380 C CA . ASN H 2 19 ? 11.621 9.861 -35.640 1.00 166.63 501 ASN E CA 1
ATOM 8381 C C . ASN H 2 19 ? 11.639 8.351 -35.849 1.00 168.69 501 ASN E C 1
ATOM 8382 O O . ASN H 2 19 ? 10.990 7.836 -36.767 1.00 163.16 501 ASN E O 1
ATOM 8387 N N . SER H 2 20 ? 12.382 7.627 -35.011 1.00 170.17 502 SER E N 1
ATOM 8388 C CA . SER H 2 20 ? 12.445 6.175 -35.139 1.00 165.76 502 SER E CA 1
ATOM 8389 C C . SER H 2 20 ? 11.136 5.517 -34.711 1.00 166.58 502 SER E C 1
ATOM 8390 O O . SER H 2 20 ? 10.697 4.539 -35.328 1.00 164.30 502 SER E O 1
ATOM 8393 N N . LEU H 2 21 ? 10.496 6.037 -33.659 1.00 166.86 503 LEU E N 1
ATOM 8394 C CA . LEU H 2 21 ? 9.248 5.442 -33.190 1.00 165.29 503 LEU E CA 1
ATOM 8395 C C . LEU H 2 21 ? 8.131 5.612 -34.212 1.00 167.44 503 LEU E C 1
ATOM 8396 O O . LEU H 2 21 ? 7.301 4.712 -34.390 1.00 173.98 503 LEU E O 1
ATOM 8401 N N . ARG H 2 22 ? 8.090 6.762 -34.889 1.00 166.19 504 ARG E N 1
ATOM 8402 C CA . ARG H 2 22 ? 7.068 6.992 -35.905 1.00 161.87 504 ARG E CA 1
ATOM 8403 C C . ARG H 2 22 ? 7.183 5.981 -37.040 1.00 165.77 504 ARG E C 1
ATOM 8404 O O . ARG H 2 22 ? 6.168 5.521 -37.575 1.00 167.54 504 ARG E O 1
ATOM 8412 N N . ALA H 2 23 ? 8.413 5.629 -37.425 1.00 169.07 505 ALA E N 1
ATOM 8413 C CA . ALA H 2 23 ? 8.603 4.635 -38.476 1.00 170.40 505 ALA E CA 1
ATOM 8414 C C . ALA H 2 23 ? 8.049 3.276 -38.066 1.00 178.34 505 ALA E C 1
ATOM 8415 O O . ALA H 2 23 ? 7.383 2.605 -38.863 1.00 177.93 505 ALA E O 1
ATOM 8417 N N . ASP H 2 24 ? 8.317 2.847 -36.828 1.00 174.89 506 ASP E N 1
ATOM 8418 C CA . ASP H 2 24 ? 7.798 1.561 -36.370 1.00 174.18 506 ASP E CA 1
ATOM 8419 C C . ASP H 2 24 ? 6.276 1.571 -36.304 1.00 171.53 506 ASP E C 1
ATOM 8420 O O . ASP H 2 24 ? 5.628 0.558 -36.592 1.00 171.57 506 ASP E O 1
ATOM 8425 N N . TYR H 2 25 ? 5.686 2.704 -35.914 1.00 169.09 507 TYR E N 1
ATOM 8426 C CA . TYR H 2 25 ? 4.230 2.799 -35.884 1.00 161.60 507 TYR E CA 1
ATOM 8427 C C . TYR H 2 25 ? 3.650 2.783 -37.294 1.00 164.05 507 TYR E C 1
ATOM 8428 O O . TYR H 2 25 ? 2.620 2.144 -37.539 1.00 158.71 507 TYR E O 1
ATOM 8437 N N . ASP H 2 26 ? 4.294 3.484 -38.231 1.00 162.97 508 ASP E N 1
ATOM 8438 C CA . ASP H 2 26 ? 3.832 3.469 -39.616 1.00 163.21 508 ASP E CA 1
ATOM 8439 C C . ASP H 2 26 ? 4.021 2.097 -40.253 1.00 169.67 508 ASP E C 1
ATOM 8440 O O . ASP H 2 26 ? 3.205 1.674 -41.080 1.00 160.25 508 ASP E O 1
ATOM 8445 N N . ASN H 2 27 ? 5.095 1.391 -39.890 1.00 193.07 509 ASN E N 1
ATOM 8446 C CA . ASN H 2 27 ? 5.312 0.049 -40.424 1.00 188.12 509 ASN E CA 1
ATOM 8447 C C . ASN H 2 27 ? 4.299 -0.944 -39.868 1.00 184.58 509 ASN E C 1
ATOM 8448 O O . ASN H 2 27 ? 3.842 -1.843 -40.586 1.00 181.08 509 ASN E O 1
ATOM 8453 N N . LEU H 2 28 ? 3.937 -0.800 -38.590 1.00 169.81 510 LEU E N 1
ATOM 8454 C CA . LEU H 2 28 ? 2.960 -1.703 -37.990 1.00 161.80 510 LEU E CA 1
ATOM 8455 C C . LEU H 2 28 ? 1.562 -1.496 -38.561 1.00 157.43 510 LEU E C 1
ATOM 8456 O O . LEU H 2 28 ? 0.796 -2.460 -38.673 1.00 155.15 510 LEU E O 1
ATOM 8461 N N . VAL H 2 29 ? 1.206 -0.259 -38.916 1.00 161.50 511 VAL E N 1
ATOM 8462 C CA . VAL H 2 29 ? -0.097 -0.007 -39.530 1.00 154.40 511 VAL E CA 1
ATOM 8463 C C . VAL H 2 29 ? -0.223 -0.773 -40.842 1.00 159.53 511 VAL E C 1
ATOM 8464 O O . VAL H 2 29 ? -1.234 -1.437 -41.100 1.00 159.64 511 VAL E O 1
ATOM 8468 N N . LEU H 2 30 ? 0.808 -0.696 -41.687 1.00 160.32 512 LEU E N 1
ATOM 8469 C CA . LEU H 2 30 ? 0.793 -1.432 -42.948 1.00 155.65 512 LEU E CA 1
ATOM 8470 C C . LEU H 2 30 ? 0.748 -2.938 -42.711 1.00 155.69 512 LEU E C 1
ATOM 8471 O O . LEU H 2 30 ? 0.018 -3.662 -43.399 1.00 144.37 512 LEU E O 1
ATOM 8473 N N . ASP H 2 31 ? 1.534 -3.428 -41.748 1.00 161.04 513 ASP E N 1
ATOM 8474 C CA . ASP H 2 31 ? 1.520 -4.850 -41.415 1.00 154.13 513 ASP E CA 1
ATOM 8475 C C . ASP H 2 31 ? 0.161 -5.281 -40.875 1.00 153.53 513 ASP E C 1
ATOM 8476 O O . ASP H 2 31 ? -0.300 -6.396 -41.150 1.00 146.48 513 ASP E O 1
ATOM 8478 N N . TYR H 2 32 ? -0.489 -4.414 -40.093 1.00 162.31 514 TYR E N 1
ATOM 8479 C CA . TYR H 2 32 ? -1.805 -4.738 -39.552 1.00 156.44 514 TYR E CA 1
ATOM 8480 C C . TYR H 2 32 ? -2.829 -4.901 -40.668 1.00 156.76 514 TYR E C 1
ATOM 8481 O O . TYR H 2 32 ? -3.702 -5.774 -40.597 1.00 157.46 514 TYR E O 1
ATOM 8490 N N . GLU H 2 33 ? -2.747 -4.055 -41.699 1.00 163.47 515 GLU E N 1
ATOM 8491 C CA . GLU H 2 33 ? -3.645 -4.177 -42.843 1.00 161.33 515 GLU E CA 1
ATOM 8492 C C . GLU H 2 33 ? -3.505 -5.541 -43.507 1.00 159.31 515 GLU E C 1
ATOM 8493 O O . GLU H 2 33 ? -4.497 -6.123 -43.962 1.00 154.82 515 GLU E O 1
ATOM 8495 N N . GLN H 2 34 ? -2.280 -6.070 -43.571 1.00 152.72 516 GLN E N 1
ATOM 8496 C CA . GLN H 2 34 ? -2.084 -7.383 -44.176 1.00 132.97 516 GLN E CA 1
ATOM 8497 C C . GLN H 2 34 ? -2.786 -8.468 -43.369 1.00 136.52 516 GLN E C 1
ATOM 8498 O O . GLN H 2 34 ? -3.309 -9.433 -43.939 1.00 145.29 516 GLN E O 1
ATOM 8500 N N . LEU H 2 35 ? -2.810 -8.333 -42.041 1.00 138.85 517 LEU E N 1
ATOM 8501 C CA . LEU H 2 35 ? -3.492 -9.330 -41.221 1.00 131.07 517 LEU E CA 1
ATOM 8502 C C . LEU H 2 35 ? -5.006 -9.193 -41.315 1.00 126.62 517 LEU E C 1
ATOM 8503 O O . LEU H 2 35 ? -5.721 -10.202 -41.351 1.00 132.82 517 LEU E O 1
ATOM 8508 N N . ARG H 2 36 ? -5.512 -7.960 -41.342 1.00 129.93 518 ARG E N 1
ATOM 8509 C CA . ARG H 2 36 ? -6.953 -7.758 -41.459 1.00 121.82 518 ARG E CA 1
ATOM 8510 C C . ARG H 2 36 ? -7.481 -8.303 -42.780 1.00 132.66 518 ARG E C 1
ATOM 8511 O O . ARG H 2 36 ? -8.559 -8.909 -42.824 1.00 124.71 518 ARG E O 1
ATOM 8513 N N . THR H 2 37 ? -6.731 -8.107 -43.867 1.00 121.82 519 THR E N 1
ATOM 8514 C CA . THR H 2 37 ? -7.141 -8.666 -45.151 1.00 119.96 519 THR E CA 1
ATOM 8515 C C . THR H 2 37 ? -7.060 -10.187 -45.162 1.00 122.87 519 THR E C 1
ATOM 8516 O O . THR H 2 37 ? -7.850 -10.839 -45.854 1.00 137.73 519 THR E O 1
ATOM 8520 N N . GLU H 2 38 ? -6.119 -10.770 -44.416 1.00 124.46 520 GLU E N 1
ATOM 8521 C CA . GLU H 2 38 ? -6.040 -12.226 -44.346 1.00 130.11 520 GLU E CA 1
ATOM 8522 C C . GLU H 2 38 ? -7.164 -12.800 -43.492 1.00 131.42 520 GLU E C 1
ATOM 8523 O O . GLU H 2 38 ? -7.750 -13.833 -43.839 1.00 130.42 520 GLU E O 1
ATOM 8529 N N . LYS H 2 39 ? -7.476 -12.148 -42.368 1.00 124.94 521 LYS E N 1
ATOM 8530 C CA . LYS H 2 39 ? -8.541 -12.639 -41.499 1.00 134.53 521 LYS E CA 1
ATOM 8531 C C . LYS H 2 39 ? -9.912 -12.482 -42.147 1.00 138.25 521 LYS E C 1
ATOM 8532 O O . LYS H 2 39 ? -10.784 -13.343 -41.980 1.00 134.68 521 LYS E O 1
ATOM 8534 N N . GLU H 2 40 ? -10.126 -11.386 -42.882 1.00 140.61 522 GLU E N 1
ATOM 8535 C CA . GLU H 2 40 ? -11.417 -11.171 -43.529 1.00 138.03 522 GLU E CA 1
ATOM 8536 C C . GLU H 2 40 ? -11.648 -12.151 -44.672 1.00 138.92 522 GLU E C 1
ATOM 8537 O O . GLU H 2 40 ? -12.798 -12.496 -44.966 1.00 135.65 522 GLU E O 1
ATOM 8543 N N . GLU H 2 41 ? -10.578 -12.605 -45.326 1.00 175.55 523 GLU E N 1
ATOM 8544 C CA . GLU H 2 41 ? -10.730 -13.624 -46.358 1.00 173.11 523 GLU E CA 1
ATOM 8545 C C . GLU H 2 41 ? -11.153 -14.957 -45.754 1.00 173.13 523 GLU E C 1
ATOM 8546 O O . GLU H 2 41 ? -11.992 -15.661 -46.326 1.00 178.93 523 GLU E O 1
ATOM 8552 N N . MET H 2 42 ? -10.580 -15.327 -44.602 1.00 160.56 524 MET E N 1
ATOM 8553 C CA . MET H 2 42 ? -10.989 -16.574 -43.962 1.00 146.71 524 MET E CA 1
ATOM 8554 C C . MET H 2 42 ? -12.437 -16.506 -43.504 1.00 135.07 524 MET E C 1
ATOM 8555 O O . MET H 2 42 ? -13.129 -17.530 -43.486 1.00 127.44 524 MET E O 1
ATOM 8560 N N . GLU H 2 43 ? -12.910 -15.319 -43.120 1.00 132.51 525 GLU E N 1
ATOM 8561 C CA . GLU H 2 43 ? -14.324 -15.163 -42.797 1.00 132.05 525 GLU E CA 1
ATOM 8562 C C . GLU H 2 43 ? -15.189 -15.425 -44.021 1.00 138.38 525 GLU E C 1
ATOM 8563 O O . GLU H 2 43 ? -16.221 -16.099 -43.927 1.00 149.59 525 GLU E O 1
ATOM 8569 N N . LEU H 2 44 ? -14.792 -14.885 -45.177 1.00 135.37 526 LEU E N 1
ATOM 8570 C CA . LEU H 2 44 ? -15.519 -15.160 -46.413 1.00 132.14 526 LEU E CA 1
ATOM 8571 C C . LEU H 2 44 ? -15.540 -16.654 -46.714 1.00 142.92 526 LEU E C 1
ATOM 8572 O O . LEU H 2 44 ? -16.554 -17.188 -47.177 1.00 152.42 526 LEU E O 1
ATOM 8577 N N . LYS H 2 45 ? -14.426 -17.343 -46.460 1.00 145.37 527 LYS E N 1
ATOM 8578 C CA . LYS H 2 45 ? -14.381 -18.789 -46.659 1.00 139.65 527 LYS E CA 1
ATOM 8579 C C . LYS H 2 45 ? -15.184 -19.518 -45.587 1.00 123.37 527 LYS E C 1
ATOM 8580 O O . LYS H 2 45 ? -15.842 -20.526 -45.872 1.00 127.40 527 LYS E O 1
ATOM 8586 N N . LEU H 2 46 ? -15.135 -19.024 -44.347 1.00 126.65 528 LEU E N 1
ATOM 8587 C CA . LEU H 2 46 ? -15.911 -19.616 -43.261 1.00 137.24 528 LEU E CA 1
ATOM 8588 C C . LEU H 2 46 ? -17.409 -19.419 -43.461 1.00 143.07 528 LEU E C 1
ATOM 8589 O O . LEU H 2 46 ? -18.204 -20.271 -43.045 1.00 148.76 528 LEU E O 1
ATOM 8594 N N . LYS H 2 47 ? -17.813 -18.305 -44.079 1.00 157.61 529 LYS E N 1
ATOM 8595 C CA . LYS H 2 47 ? -19.234 -18.036 -44.288 1.00 155.42 529 LYS E CA 1
ATOM 8596 C C . LYS H 2 47 ? -19.891 -19.127 -45.125 1.00 155.28 529 LYS E C 1
ATOM 8597 O O . LYS H 2 47 ? -21.073 -19.430 -44.930 1.00 159.98 529 LYS E O 1
ATOM 8599 N N . GLU H 2 48 ? -19.149 -19.713 -46.067 1.00 140.43 530 GLU E N 1
ATOM 8600 C CA . GLU H 2 48 ? -19.681 -20.817 -46.860 1.00 130.21 530 GLU E CA 1
ATOM 8601 C C . GLU H 2 48 ? -20.047 -22.005 -45.977 1.00 122.60 530 GLU E C 1
ATOM 8602 O O . GLU H 2 48 ? -21.095 -22.633 -46.167 1.00 113.61 530 GLU E O 1
ATOM 8608 N N . LYS H 2 49 ? -19.192 -22.324 -45.004 1.00 119.50 531 LYS E N 1
ATOM 8609 C CA . LYS H 2 49 ? -19.443 -23.433 -44.089 1.00 115.49 531 LYS E CA 1
ATOM 8610 C C . LYS H 2 49 ? -20.663 -23.204 -43.202 1.00 132.54 531 LYS E C 1
ATOM 8611 O O . LYS H 2 49 ? -21.360 -24.165 -42.857 1.00 129.71 531 LYS E O 1
ATOM 8613 N N . ASN H 2 50 ? -20.932 -21.953 -42.816 1.00 133.66 532 ASN E N 1
ATOM 8614 C CA . ASN H 2 50 ? -21.966 -21.678 -41.819 1.00 133.60 532 ASN E CA 1
ATOM 8615 C C . ASN H 2 50 ? -23.356 -22.091 -42.291 1.00 121.23 532 ASN E C 1
ATOM 8616 O O . ASN H 2 50 ? -24.111 -22.720 -41.540 1.00 114.35 532 ASN E O 1
ATOM 8621 N N . ASP H 2 51 ? -23.724 -21.739 -43.525 1.00 126.72 533 ASP E N 1
ATOM 8622 C CA . ASP H 2 51 ? -25.040 -22.136 -44.021 1.00 125.74 533 ASP E CA 1
ATOM 8623 C C . ASP H 2 51 ? -25.173 -23.650 -44.146 1.00 117.65 533 ASP E C 1
ATOM 8624 O O . ASP H 2 51 ? -26.272 -24.189 -43.971 1.00 114.48 533 ASP E O 1
ATOM 8629 N N . LEU H 2 52 ? -24.077 -24.351 -44.438 1.00 114.16 534 LEU E N 1
ATOM 8630 C CA . LEU H 2 52 ? -24.135 -25.807 -44.532 1.00 103.42 534 LEU E CA 1
ATOM 8631 C C . LEU H 2 52 ? -24.215 -26.475 -43.163 1.00 100.33 534 LEU E C 1
ATOM 8632 O O . LEU H 2 52 ? -25.042 -27.369 -42.952 1.00 97.52 534 LEU E O 1
ATOM 8637 N N . ASP H 2 53 ? -23.358 -26.061 -42.226 1.00 107.90 535 ASP E N 1
ATOM 8638 C CA . ASP H 2 53 ? -23.375 -26.652 -40.891 1.00 104.93 535 ASP E CA 1
ATOM 8639 C C . ASP H 2 53 ? -24.642 -26.301 -40.121 1.00 100.69 535 ASP E C 1
ATOM 8640 O O . ASP H 2 53 ? -25.075 -27.076 -39.261 1.00 104.17 535 ASP E O 1
ATOM 8645 N N . GLU H 2 54 ? -25.247 -25.146 -40.407 1.00 103.72 536 GLU E N 1
ATOM 8646 C CA . GLU H 2 54 ? -26.538 -24.828 -39.807 1.00 103.50 536 GLU E CA 1
ATOM 8647 C C . GLU H 2 54 ? -27.611 -25.796 -40.289 1.00 89.20 536 GLU E C 1
ATOM 8648 O O . GLU H 2 54 ? -28.481 -26.209 -39.512 1.00 93.66 536 GLU E O 1
ATOM 8654 N N . PHE H 2 55 ? -27.570 -26.157 -41.573 1.00 85.98 537 PHE E N 1
ATOM 8655 C CA . PHE H 2 55 ? -28.515 -27.132 -42.106 1.00 87.59 537 PHE E CA 1
ATOM 8656 C C . PHE H 2 55 ? -28.368 -28.477 -41.404 1.00 83.53 537 PHE E C 1
ATOM 8657 O O . PHE H 2 55 ? -29.359 -29.083 -40.979 1.00 88.00 537 PHE E O 1
ATOM 8665 N N . GLU H 2 56 ? -27.129 -28.960 -41.275 1.00 81.39 538 GLU E N 1
ATOM 8666 C CA . GLU H 2 56 ? -26.887 -30.246 -40.628 1.00 89.82 538 GLU E CA 1
ATOM 8667 C C . GLU H 2 56 ? -27.360 -30.250 -39.180 1.00 83.03 538 GLU E C 1
ATOM 8668 O O . GLU H 2 56 ? -27.831 -31.280 -38.684 1.00 81.51 538 GLU E O 1
ATOM 8674 N N . ALA H 2 57 ? -27.242 -29.116 -38.488 1.00 83.70 539 ALA E N 1
ATOM 8675 C CA . ALA H 2 57 ? -27.714 -29.041 -37.110 1.00 79.41 539 ALA E CA 1
ATOM 8676 C C . ALA H 2 57 ? -29.236 -29.042 -37.051 1.00 79.09 539 ALA E C 1
ATOM 8677 O O . ALA H 2 57 ? -29.827 -29.633 -36.140 1.00 89.64 539 ALA E O 1
ATOM 8679 N N . LEU H 2 58 ? -29.885 -28.384 -38.013 1.00 88.98 540 LEU E N 1
ATOM 8680 C CA . LEU H 2 58 ? -31.342 -28.406 -38.068 1.00 82.32 540 LEU E CA 1
ATOM 8681 C C . LEU H 2 58 ? -31.869 -29.804 -38.361 1.00 85.28 540 LEU E C 1
ATOM 8682 O O . LEU H 2 58 ? -32.947 -30.170 -37.880 1.00 96.20 540 LEU E O 1
ATOM 8687 N N . GLU H 2 59 ? -31.125 -30.598 -39.134 1.00 87.33 541 GLU E N 1
ATOM 8688 C CA . GLU H 2 59 ? -31.534 -31.973 -39.403 1.00 85.62 541 GLU E CA 1
ATOM 8689 C C . GLU H 2 59 ? -31.537 -32.801 -38.124 1.00 96.28 541 GLU E C 1
ATOM 8690 O O . GLU H 2 59 ? -32.473 -33.567 -37.867 1.00 105.08 541 GLU E O 1
ATOM 8696 N N . ARG H 2 60 ? -30.482 -32.670 -37.316 1.00 95.07 542 ARG E N 1
ATOM 8697 C CA . ARG H 2 60 ? -30.399 -33.434 -36.076 1.00 82.65 542 ARG E CA 1
ATOM 8698 C C . ARG H 2 60 ? -31.520 -33.055 -35.118 1.00 98.30 542 ARG E C 1
ATOM 8699 O O . ARG H 2 60 ? -32.069 -33.916 -34.421 1.00 115.54 542 ARG E O 1
ATOM 8707 N N . LYS H 2 61 ? -31.872 -31.767 -35.067 1.00 98.83 543 LYS E N 1
ATOM 8708 C CA . LYS H 2 61 ? -32.918 -31.324 -34.152 1.00 106.92 543 LYS E CA 1
ATOM 8709 C C . LYS H 2 61 ? -34.282 -31.867 -34.565 1.00 110.77 543 LYS E C 1
ATOM 8710 O O . LYS H 2 61 ? -35.079 -32.270 -33.710 1.00 120.94 543 LYS E O 1
ATOM 8716 N N . THR H 2 62 ? -34.568 -31.889 -35.870 1.00 102.00 544 THR E N 1
ATOM 8717 C CA . THR H 2 62 ? -35.833 -32.450 -36.337 1.00 117.81 544 THR E CA 1
ATOM 8718 C C . THR H 2 62 ? -35.883 -33.962 -36.149 1.00 128.37 544 THR E C 1
ATOM 8719 O O . THR H 2 62 ? -36.953 -34.515 -35.871 1.00 131.20 544 THR E O 1
ATOM 8723 N N . LYS H 2 63 ? -34.744 -34.644 -36.300 1.00 141.98 545 LYS E N 1
ATOM 8724 C CA . LYS H 2 63 ? -34.708 -36.086 -36.078 1.00 138.39 545 LYS E CA 1
ATOM 8725 C C . LYS H 2 63 ? -34.921 -36.425 -34.608 1.00 142.17 545 LYS E C 1
ATOM 8726 O O . LYS H 2 63 ? -35.585 -37.417 -34.286 1.00 147.73 545 LYS E O 1
ATOM 8728 N N . LYS H 2 64 ? -34.361 -35.616 -33.705 1.00 119.46 546 LYS E N 1
ATOM 8729 C CA . LYS H 2 64 ? -34.596 -35.820 -32.279 1.00 112.66 546 LYS E CA 1
ATOM 8730 C C . LYS H 2 64 ? -36.079 -35.709 -31.946 1.00 142.11 546 LYS E C 1
ATOM 8731 O O . LYS H 2 64 ? -36.605 -36.500 -31.153 1.00 150.91 546 LYS E O 1
ATOM 8733 N N . ASP H 2 65 ? -36.764 -34.732 -32.533 1.00 133.73 547 ASP E N 1
ATOM 8734 C CA . ASP H 2 65 ? -38.182 -34.509 -32.272 1.00 120.09 547 ASP E CA 1
ATOM 8735 C C . ASP H 2 65 ? -39.053 -35.564 -32.951 1.00 121.34 547 ASP E C 1
ATOM 8736 O O . ASP H 2 65 ? -38.872 -36.765 -32.751 1.00 117.31 547 ASP E O 1
#

Organism: Homo sapiens (NCBI:txid9606)

InterPro domains:
  IPR011989 Armadillo-like helical [G3DSA:1.25.10.10] (64-320)
  IPR011989 Armadillo-like helical [G3DSA:1.25.10.10] (649-881)
  IPR011989 Armadillo-like helical [G3DSA:1.25.10.10] (1057-1280)
  IPR016024 Armadillo-type fold [SSF48371] (82-1270)
  IPR024395 CLASP N-terminal domain [PF12348] (88-305)
  IPR034085 TOG domain [SM01349] (84-317)
  IPR034085 TOG domain [SM01349] (647-885)
  IPR034085 TOG domain [SM01349] (1051-1287)
  IPR057546 Stalled ribosome sensor GCN1-like, HEAT repeats region [PF23271] (1057-1186)

GO terms:
  GO:0005938 cell cortex (C, IDA)
  GO:0051010 microtubule plus-end binding (F, IDA)
  GO:0032587 ruffle membrane (C, IDA)
  GO:0008017 microtubule binding (F, IDA)
  GO:0005802 trans-Golgi network (C, IDA)
  GO:0005874 microtubule (C, IDA)
  GO:0005886 plasma membrane (C, IDA)
  GO:0034453 microtubule anchoring (P, IMP)
  GO:0072686 mitotic spindle (C, IMP)
  GO:0000776 kinetochore (C, IMP)
  GO:0010458 exit from mitosis (P, IMP)
  GO:0031023 microtubule organizing center organization (P, IMP)
  GO:0032886 regulation of microtubule-based process (P, IMP)
  GO:0007020 microtubule nucleation (P, IMP)
  GO:0007052 mitotic spindle organization (P, IMP)
  GO:0000226 microtubule cytoskeleton organization (P, IMP)
  GO:0005515 protein binding (F, IPI)
  GO:0005829 cytosol (C, TAS)
  GO:0005794 Golgi apparatus (C, IDA)
  GO:0045180 basal cortex (C, IDA)